Protein 5L3N (pdb70)

Nearest PDB structures (foldseek):
  5l3n-assembly1_A  TM=8.921E-01  e=1.348E-11  Homo sapiens
  5l3m-assembly1_A  TM=7.817E-01  e=1.840E-09  Homo sapiens
  1wqj-assembly1_I  TM=7.723E-01  e=3.256E-06  Homo sapiens
  1h02-assembly1_B  TM=7.317E-01  e=6.508E-06  Homo sapiens
  8eyr-assembly1_D  TM=6.473E-01  e=2.384E-04  Homo sapiens

B-factor: mean 29.5, std 9.97, range [25.0, 75.0]

InterPro domains:
  IPR013576 Insulin-like growth factor II E-peptide, C-terminal [PF08365] (112-166)
  IPR016179 Insulin-like [PF00049] (57-84)
  IPR016179 Insulin-like [SM00078] (30-84)
  IPR022334 Insulin-like growth factor II [PR02006] (52-62)
  IPR022334 Insulin-like growth factor II [PR02006] (77-95)
  IPR022334 Insulin-like growth factor II [PR02006] (120-128)
  IPR022350 Insulin-like growth factor IGF-1/2 [PR02002] (34-44)
  IPR022350 Insulin-like growth factor IGF-1/2 [PR02002] (72-81)
  IPR022350 Insulin-like growth factor IGF-1/2 [PR02002] (85-95)
  IPR022352 Insulin/IGF/relaxin [PR00276] (31-47)
  IPR022352 Insulin/IGF/relaxin [PR00276] (65-84)
  IPR022353 Insulin, conserved site [PS00262] (70-84)
  IPR036438 Insulin-like superfamily [SSF56994] (16-91)

Structure (mmCIF, N/CA/C/O backbone):
data_5L3N
#
_entry.id   5L3N
#
loop_
_atom_site.group_PDB
_atom_site.id
_atom_site.type_symbol
_atom_site.label_atom_id
_atom_site.label_alt_id
_atom_site.label_comp_id
_atom_site.label_asym_id
_atom_site.label_entity_id
_atom_site.label_seq_id
_atom_site.pdbx_PDB_ins_code
_atom_site.Cartn_x
_atom_site.Cartn_y
_atom_site.Cartn_z
_atom_site.occupancy
_atom_site.B_iso_or_equiv
_atom_site.auth_seq_id
_atom_site.auth_comp_id
_atom_site.auth_asym_id
_atom_site.auth_atom_id
_atom_site.pdbx_PDB_model_num
ATOM 1 N N . ALA A 1 1 ? 1.991 -1.249 0.012 1.00 25.00 1 ALA A N 1
ATOM 2 C CA . ALA A 1 1 ? 2.532 -0.720 -1.277 1.00 25.00 1 ALA A CA 1
ATOM 3 C C . ALA A 1 1 ? 3.699 0.210 -1.001 1.00 25.00 1 ALA A C 1
ATOM 4 O O . ALA A 1 1 ? 3.807 0.723 0.101 1.00 25.00 1 ALA A O 1
ATOM 13 N N . TYR A 1 2 ? 4.569 0.415 -1.982 1.00 25.00 2 TYR A N 1
ATOM 14 C CA . TYR A 1 2 ? 5.726 1.295 -1.806 1.00 25.00 2 TYR A CA 1
ATOM 15 C C . TYR A 1 2 ? 5.275 2.721 -1.505 1.00 25.00 2 TYR A C 1
ATOM 16 O O . TYR A 1 2 ? 4.305 3.208 -2.087 1.00 25.00 2 TYR A O 1
ATOM 34 N N . ARG A 1 3 ? 6.006 3.398 -0.629 1.00 25.00 3 ARG A N 1
ATOM 35 C CA . ARG A 1 3 ? 5.762 4.802 -0.327 1.00 25.00 3 ARG A CA 1
ATOM 36 C C . ARG A 1 3 ? 7.066 5.530 -0.603 1.00 25.00 3 ARG A C 1
ATOM 37 O O . ARG A 1 3 ? 8.131 5.014 -0.280 1.00 25.00 3 ARG A O 1
ATOM 58 N N . PRO A 1 4 ? 7.004 6.753 -1.157 1.00 25.00 4 PRO A N 1
ATOM 59 C CA . PRO A 1 4 ? 8.256 7.484 -1.400 1.00 25.00 4 PRO A CA 1
ATOM 60 C C . PRO A 1 4 ? 8.942 7.884 -0.096 1.00 25.00 4 PRO A C 1
ATOM 61 O O . PRO A 1 4 ? 10.150 8.060 -0.048 1.00 25.00 4 PRO A O 1
ATOM 72 N N . SER A 1 5 ? 8.158 7.970 0.969 1.00 25.00 5 SER A N 1
ATOM 73 C CA . SER A 1 5 ? 8.665 8.267 2.301 1.00 25.00 5 SER A CA 1
ATOM 74 C C . SER A 1 5 ? 8.365 7.077 3.203 1.00 25.00 5 SER A C 1
ATOM 75 O O . SER A 1 5 ? 7.520 7.147 4.090 1.00 25.00 5 SER A O 1
ATOM 83 N N . GLU A 1 6 ? 9.020 5.961 2.915 1.00 25.00 6 GLU A N 1
ATOM 84 C CA . GLU A 1 6 ? 8.850 4.730 3.699 1.00 25.00 6 GLU A CA 1
ATOM 85 C C . GLU A 1 6 ? 9.909 4.664 4.805 1.00 25.00 6 GLU A C 1
ATOM 86 O O . GLU A 1 6 ? 10.018 3.673 5.525 1.00 25.00 6 GLU A O 1
ATOM 98 N N . THR A 1 7 ? 10.691 5.727 4.915 1.00 25.00 7 THR A N 1
ATOM 99 C CA . THR A 1 7 ? 11.721 5.854 5.938 1.00 25.00 7 THR A CA 1
ATOM 100 C C . THR A 1 7 ? 11.580 7.227 6.579 1.00 25.00 7 THR A C 1
ATOM 101 O O . THR A 1 7 ? 11.116 8.172 5.937 1.00 25.00 7 THR A O 1
ATOM 112 N N . LEU A 1 8 ? 11.969 7.326 7.843 1.00 25.00 8 LEU A N 1
ATOM 113 C CA . LEU A 1 8 ? 11.931 8.578 8.597 1.00 25.00 8 LEU A CA 1
ATOM 114 C C . LEU A 1 8 ? 13.156 8.669 9.440 1.00 25.00 8 LEU A C 1
ATOM 115 O O . LEU A 1 8 ? 13.650 7.665 9.928 1.00 25.00 8 LEU A O 1
ATOM 131 N N . CYS A 1 9 ? 13.571 9.882 9.722 1.00 25.00 9 CYS A N 1
ATOM 132 C CA . CYS A 1 9 ? 14.686 10.090 10.635 1.00 25.00 9 CYS A CA 1
ATOM 133 C C . CYS A 1 9 ? 14.600 11.446 11.318 1.00 25.00 9 CYS A C 1
ATOM 134 O O . CYS A 1 9 ? 13.924 12.356 10.835 1.00 25.00 9 CYS A O 1
ATOM 141 N N . GLY A 1 10 ? 15.275 11.581 12.450 1.00 25.00 10 GLY A N 1
ATOM 142 C CA . GLY A 1 10 ? 15.267 12.840 13.176 1.00 25.00 10 GLY A CA 1
ATOM 143 C C . GLY A 1 10 ? 13.864 13.274 13.559 1.00 25.00 10 GLY A C 1
ATOM 144 O O . GLY A 1 10 ? 13.044 12.470 14.009 1.00 25.00 10 GLY A O 1
ATOM 148 N N . GLY A 1 11 ? 13.575 14.550 13.338 1.00 25.00 11 GLY A N 1
ATOM 149 C CA . GLY A 1 11 ? 12.266 15.097 13.659 1.00 25.00 11 GLY A CA 1
ATOM 150 C C . GLY A 1 11 ? 11.127 14.522 12.837 1.00 25.00 11 GLY A C 1
ATOM 151 O O . GLY A 1 11 ? 9.989 14.562 13.274 1.00 25.00 11 GLY A O 1
ATOM 155 N N . GLU A 1 12 ? 11.415 13.951 11.674 1.00 25.00 12 GLU A N 1
ATOM 156 C CA . GLU A 1 12 ? 10.363 13.351 10.846 1.00 25.00 12 GLU A CA 1
ATOM 157 C C . GLU A 1 12 ? 9.778 12.154 11.580 1.00 25.00 12 GLU A C 1
ATOM 158 O O . GLU A 1 12 ? 8.572 11.904 11.557 1.00 25.00 12 GLU A O 1
ATOM 170 N N . LEU A 1 13 ? 10.661 11.399 12.218 1.00 25.00 13 LEU A N 1
ATOM 171 C CA . LEU A 1 13 ? 10.259 10.186 12.910 1.00 25.00 13 LEU A CA 1
ATOM 172 C C . LEU A 1 13 ? 9.455 10.568 14.143 1.00 25.00 13 LEU A C 1
ATOM 173 O O . LEU A 1 13 ? 8.407 9.993 14.408 1.00 25.00 13 LEU A O 1
ATOM 189 N N . VAL A 1 14 ? 9.918 11.591 14.849 1.00 25.00 14 VAL A N 1
ATOM 190 C CA . VAL A 1 14 ? 9.207 12.105 16.023 1.00 25.00 14 VAL A CA 1
ATOM 191 C C . VAL A 1 14 ? 7.824 12.601 15.624 1.00 25.00 14 VAL A C 1
ATOM 192 O O . VAL A 1 14 ? 6.848 12.267 16.271 1.00 25.00 14 VAL A O 1
ATOM 205 N N . ASP A 1 15 ? 7.728 13.360 14.543 1.00 25.00 15 ASP A N 1
ATOM 206 C CA . ASP A 1 15 ? 6.440 13.904 14.121 1.00 25.00 15 ASP A CA 1
ATOM 207 C C . ASP A 1 15 ? 5.450 12.814 13.752 1.00 25.00 15 ASP A C 1
ATOM 208 O O . ASP A 1 15 ? 4.274 12.915 14.056 1.00 25.00 15 ASP A O 1
ATOM 217 N N . THR A 1 16 ? 5.925 11.742 13.143 1.00 25.00 16 THR A N 1
ATOM 218 C CA . THR A 1 16 ? 5.039 10.632 12.818 1.00 25.00 16 THR A CA 1
ATOM 219 C C . THR A 1 16 ? 4.606 9.891 14.088 1.00 25.00 16 THR A C 1
ATOM 220 O O . THR A 1 16 ? 3.455 9.492 14.214 1.00 25.00 16 THR A O 1
ATOM 231 N N . LEU A 1 17 ? 5.502 9.753 15.053 1.00 25.00 17 LEU A N 1
ATOM 232 C CA . LEU A 1 17 ? 5.147 9.129 16.333 1.00 25.00 17 LEU A CA 1
ATOM 233 C C . LEU A 1 17 ? 4.121 9.989 17.073 1.00 25.00 17 LEU A C 1
ATOM 234 O O . LEU A 1 17 ? 3.170 9.469 17.647 1.00 25.00 17 LEU A O 1
ATOM 250 N N . GLN A 1 18 ? 4.266 11.303 16.981 1.00 25.00 18 GLN A N 1
ATOM 251 C CA . GLN A 1 18 ? 3.294 12.235 17.559 1.00 25.00 18 GLN A CA 1
ATOM 252 C C . GLN A 1 18 ? 1.957 12.126 16.834 1.00 25.00 18 GLN A C 1
ATOM 253 O O . GLN A 1 18 ? 0.919 12.370 17.416 1.00 25.00 18 GLN A O 1
ATOM 267 N N . PHE A 1 19 ? 1.971 11.733 15.571 1.00 25.00 19 PHE A N 1
ATOM 268 C CA . PHE A 1 19 ? 0.729 11.585 14.822 1.00 25.00 19 PHE A CA 1
ATOM 269 C C . PHE A 1 19 ? -0.004 10.282 15.168 1.00 25.00 19 PHE A C 1
ATOM 270 O O . PHE A 1 19 ? -1.206 10.295 15.404 1.00 25.00 19 PHE A O 1
ATOM 287 N N . VAL A 1 20 ? 0.702 9.154 15.191 1.00 25.00 20 VAL A N 1
ATOM 288 C CA . VAL A 1 20 ? 0.039 7.864 15.448 1.00 25.00 20 VAL A CA 1
ATOM 289 C C . VAL A 1 20 ? -0.337 7.695 16.935 1.00 25.00 20 VAL A C 1
ATOM 290 O O . VAL A 1 20 ? -1.327 7.041 17.258 1.00 25.00 20 VAL A O 1
ATOM 303 N N . CYS A 1 21 ? 0.460 8.265 17.836 1.00 25.00 21 CYS A N 1
ATOM 304 C CA . CYS A 1 21 ? 0.241 8.099 19.282 1.00 25.00 21 CYS A CA 1
ATOM 305 C C . CYS A 1 21 ? -0.397 9.315 19.939 1.00 25.00 21 CYS A C 1
ATOM 306 O O . CYS A 1 21 ? -0.878 9.242 21.079 1.00 25.00 21 CYS A O 1
ATOM 313 N N . GLY A 1 22 ? -0.324 10.450 19.268 1.00 25.00 22 GLY A N 1
ATOM 314 C CA . GLY A 1 22 ? -0.672 11.712 19.892 1.00 25.00 22 GLY A CA 1
ATOM 315 C C . GLY A 1 22 ? 0.519 12.161 20.725 1.00 25.00 22 GLY A C 1
ATOM 316 O O . GLY A 1 22 ? 1.437 11.381 20.988 1.00 25.00 22 GLY A O 1
ATOM 320 N N . ASP A 1 23 ? 0.486 13.393 21.208 1.00 25.00 23 ASP A N 1
ATOM 321 C CA . ASP A 1 23 ? 1.548 13.919 22.081 1.00 25.00 23 ASP A CA 1
ATOM 322 C C . ASP A 1 23 ? 1.466 13.294 23.477 1.00 25.00 23 ASP A C 1
ATOM 323 O O . ASP A 1 23 ? 2.259 13.595 24.362 1.00 25.00 23 ASP A O 1
ATOM 332 N N . ARG A 1 24 ? 0.493 12.406 23.650 1.00 25.00 24 ARG A N 1
ATOM 333 C CA . ARG A 1 24 ? 0.275 11.678 24.904 1.00 25.00 24 ARG A CA 1
ATOM 334 C C . ARG A 1 24 ? 1.508 10.879 25.319 1.00 25.00 24 ARG A C 1
ATOM 335 O O . ARG A 1 24 ? 1.727 10.651 26.503 1.00 25.00 24 ARG A O 1
ATOM 356 N N . GLY A 1 25 ? 2.319 10.485 24.346 1.00 25.00 25 GLY A N 1
ATOM 357 C CA . GLY A 1 25 ? 3.583 9.831 24.640 1.00 25.00 25 GLY A CA 1
ATOM 358 C C . GLY A 1 25 ? 3.883 8.606 23.805 1.00 25.00 25 GLY A C 1
ATOM 359 O O . GLY A 1 25 ? 2.988 7.876 23.366 1.00 25.00 25 GLY A O 1
ATOM 363 N N . PHE A 1 26 ? 5.170 8.367 23.607 1.00 25.00 26 PHE A N 1
ATOM 364 C CA . PHE A 1 26 ? 5.651 7.220 22.854 1.00 25.00 26 PHE A CA 1
ATOM 365 C C . PHE A 1 26 ? 7.070 6.918 23.309 1.00 25.00 26 PHE A C 1
ATOM 366 O O . PHE A 1 26 ? 7.729 7.754 23.928 1.00 25.00 26 PHE A O 1
ATOM 383 N N . TYR A 1 27 ? 7.536 5.727 22.989 1.00 25.00 27 TYR A N 1
ATOM 384 C CA . TYR A 1 27 ? 8.896 5.313 23.272 1.00 25.00 27 TYR A CA 1
ATOM 385 C C . TYR A 1 27 ? 9.696 5.519 22.000 1.00 25.00 27 TYR A C 1
ATOM 386 O O . TYR A 1 27 ? 9.129 5.599 20.923 1.00 25.00 27 TYR A O 1
ATOM 404 N N . PHE A 1 28 ? 11.015 5.545 22.107 1.00 25.00 28 PHE A N 1
ATOM 405 C CA . PHE A 1 28 ? 11.853 5.682 20.926 1.00 25.00 28 PHE A CA 1
ATOM 406 C C . PHE A 1 28 ? 12.711 4.443 20.915 1.00 25.00 28 PHE A C 1
ATOM 407 O O . PHE A 1 28 ? 12.764 3.716 19.943 1.00 25.00 28 PHE A O 1
ATOM 424 N N . ASN A 1 29 ? 13.303 4.158 22.065 1.00 25.00 29 ASN A N 1
ATOM 425 C CA . ASN A 1 29 ? 14.142 2.978 22.222 1.00 25.00 29 ASN A CA 1
ATOM 426 C C . ASN A 1 29 ? 13.724 2.147 23.399 1.00 25.00 29 ASN A C 1
ATOM 427 O O . ASN A 1 29 ? 14.489 1.345 23.910 1.00 25.00 29 ASN A O 1
ATOM 438 N N . ARG A 1 30 ? 12.486 2.366 23.817 1.00 25.00 30 ARG A N 1
ATOM 439 C CA . ARG A 1 30 ? 11.876 1.634 24.932 1.00 25.00 30 ARG A CA 1
ATOM 440 C C . ARG A 1 30 ? 12.827 1.406 26.122 1.00 25.00 30 ARG A C 1
ATOM 441 O O . ARG A 1 30 ? 13.023 0.275 26.553 1.00 25.00 30 ARG A O 1
ATOM 462 N N . PRO A 1 31 ? 13.481 2.477 26.609 1.00 25.00 31 PRO A N 1
ATOM 463 C CA . PRO A 1 31 ? 14.599 2.188 27.514 1.00 25.00 31 PRO A CA 1
ATOM 464 C C . PRO A 1 31 ? 14.215 1.770 28.919 1.00 25.00 31 PRO A C 1
ATOM 465 O O . PRO A 1 31 ? 14.926 1.027 29.586 1.00 25.00 31 PRO A O 1
ATOM 476 N N . ALA A 1 32 ? 13.103 2.337 29.361 1.00 25.00 32 ALA A N 1
ATOM 477 C CA . ALA A 1 32 ? 12.529 2.114 30.697 1.00 25.00 32 ALA A CA 1
ATOM 478 C C . ALA A 1 32 ? 13.547 2.351 31.828 1.00 25.00 32 ALA A C 1
ATOM 479 O O . ALA A 1 32 ? 13.481 1.737 32.887 1.00 25.00 32 ALA A O 1
ATOM 486 N N . SER A 1 33 ? 14.485 3.251 31.583 1.00 25.00 33 SER A N 1
ATOM 487 C CA . SER A 1 33 ? 15.544 3.552 32.533 1.00 25.00 33 SER A CA 1
ATOM 488 C C . SER A 1 33 ? 15.969 4.993 32.312 1.00 25.00 33 SER A C 1
ATOM 489 O O . SER A 1 33 ? 15.690 5.572 31.262 1.00 25.00 33 SER A O 1
ATOM 497 N N . ARG A 1 34 ? 16.605 5.581 33.318 1.00 25.00 34 ARG A N 1
ATOM 498 C CA . ARG A 1 34 ? 17.003 6.993 33.277 1.00 25.00 34 ARG A CA 1
ATOM 499 C C . ARG A 1 34 ? 18.380 7.208 33.896 1.00 25.00 34 ARG A C 1
ATOM 500 O O . ARG A 1 34 ? 18.701 8.291 34.358 1.00 25.00 34 ARG A O 1
ATOM 521 N N . VAL A 1 35 ? 19.168 6.145 33.949 1.00 25.00 35 VAL A N 1
ATOM 522 C CA . VAL A 1 35 ? 20.468 6.190 34.630 1.00 25.00 35 VAL A CA 1
ATOM 523 C C . VAL A 1 35 ? 21.501 7.067 33.918 1.00 25.00 35 VAL A C 1
ATOM 524 O O . VAL A 1 35 ? 22.303 7.727 34.565 1.00 25.00 35 VAL A O 1
ATOM 537 N N . SER A 1 36 ? 21.476 7.085 32.592 1.00 25.00 36 SER A N 1
ATOM 538 C CA . SER A 1 36 ? 22.405 7.894 31.814 1.00 25.00 36 SER A CA 1
ATOM 539 C C . SER A 1 36 ? 21.919 7.913 30.379 1.00 25.00 36 SER A C 1
ATOM 540 O O . SER A 1 36 ? 20.925 7.273 30.053 1.00 25.00 36 SER A O 1
ATOM 548 N N . ARG A 1 37 ? 22.666 8.585 29.511 1.00 25.00 37 ARG A N 1
ATOM 549 C CA . ARG A 1 37 ? 22.409 8.556 28.068 1.00 25.00 37 ARG A CA 1
ATOM 550 C C . ARG A 1 37 ? 23.666 8.051 27.367 1.00 25.00 37 ARG A C 1
ATOM 551 O O . ARG A 1 37 ? 23.946 8.399 26.234 1.00 25.00 37 ARG A O 1
ATOM 572 N N . ARG A 1 38 ? 24.427 7.224 28.076 1.00 25.00 38 ARG A N 1
ATOM 573 C CA . ARG A 1 38 ? 25.652 6.619 27.530 1.00 25.00 38 ARG A CA 1
ATOM 574 C C . ARG A 1 38 ? 25.335 5.258 26.928 1.00 25.00 38 ARG A C 1
ATOM 575 O O . ARG A 1 38 ? 26.216 4.564 26.450 1.00 25.00 38 ARG A O 1
ATOM 596 N N . SER A 1 39 ? 24.067 4.887 26.977 1.00 25.00 39 SER A N 1
ATOM 597 C CA . SER A 1 39 ? 23.609 3.586 26.489 1.00 25.00 39 SER A CA 1
ATOM 598 C C . SER A 1 39 ? 22.625 3.742 25.323 1.00 25.00 39 SER A C 1
ATOM 599 O O . SER A 1 39 ? 21.413 3.824 25.539 1.00 25.00 39 SER A O 1
ATOM 607 N N . PRO A 1 40 ? 23.129 3.817 24.073 1.00 25.00 40 PRO A N 1
ATOM 608 C CA . PRO A 1 40 ? 22.233 3.963 22.916 1.00 25.00 40 PRO A CA 1
ATOM 609 C C . PRO A 1 40 ? 21.530 2.649 22.523 1.00 25.00 40 PRO A C 1
ATOM 610 O O . PRO A 1 40 ? 21.866 2.004 21.532 1.00 25.00 40 PRO A O 1
ATOM 621 N N . GLN A 1 41 ? 20.558 2.252 23.329 1.00 25.00 41 GLN A N 1
ATOM 622 C CA . GLN A 1 41 ? 19.790 1.036 23.085 1.00 25.00 41 GLN A CA 1
ATOM 623 C C . GLN A 1 41 ? 19.023 1.166 21.766 1.00 25.00 41 GLN A C 1
ATOM 624 O O . GLN A 1 41 ? 18.538 2.242 21.426 1.00 25.00 41 GLN A O 1
ATOM 638 N N . ARG A 1 42 ? 18.939 0.073 21.015 1.00 25.00 42 ARG A N 1
ATOM 639 C CA . ARG A 1 42 ? 18.246 0.075 19.722 1.00 25.00 42 ARG A CA 1
ATOM 640 C C . ARG A 1 42 ? 16.754 0.360 19.886 1.00 25.00 42 ARG A C 1
ATOM 641 O O . ARG A 1 42 ? 16.177 0.120 20.944 1.00 25.00 42 ARG A O 1
ATOM 662 N N . GLY A 1 43 ? 16.132 0.830 18.817 1.00 25.00 43 GLY A N 1
ATOM 663 C CA . GLY A 1 43 ? 14.714 1.135 18.851 1.00 25.00 43 GLY A CA 1
ATOM 664 C C . GLY A 1 43 ? 14.140 1.460 17.491 1.00 25.00 43 GLY A C 1
ATOM 665 O O . GLY A 1 43 ? 14.611 0.953 16.471 1.00 25.00 43 GLY A O 1
ATOM 669 N N . ILE A 1 44 ? 13.141 2.332 17.482 1.00 25.00 44 ILE A N 1
ATOM 670 C CA . ILE A 1 44 ? 12.403 2.717 16.277 1.00 25.00 44 ILE A CA 1
ATOM 671 C C . ILE A 1 44 ? 13.306 3.214 15.149 1.00 25.00 44 ILE A C 1
ATOM 672 O O . ILE A 1 44 ? 13.032 2.970 13.986 1.00 25.00 44 ILE A O 1
ATOM 688 N N . VAL A 1 45 ? 14.408 3.867 15.478 1.00 25.00 45 VAL A N 1
ATOM 689 C CA . VAL A 1 45 ? 15.308 4.396 14.455 1.00 25.00 45 VAL A CA 1
ATOM 690 C C . VAL A 1 45 ? 15.842 3.257 13.592 1.00 25.00 45 VAL A C 1
ATOM 691 O O . VAL A 1 45 ? 15.971 3.380 12.383 1.00 25.00 45 VAL A O 1
ATOM 704 N N . GLU A 1 46 ? 16.120 2.124 14.212 1.00 25.00 46 GLU A N 1
ATOM 705 C CA . GLU A 1 46 ? 16.665 0.977 13.492 1.00 25.00 46 GLU A CA 1
ATOM 706 C C . GLU A 1 46 ? 15.629 0.327 12.598 1.00 25.00 46 GLU A C 1
ATOM 707 O O . GLU A 1 46 ? 15.970 -0.392 11.670 1.00 25.00 46 GLU A O 1
ATOM 719 N N . GLU A 1 47 ? 14.365 0.599 12.873 1.00 25.00 47 GLU A N 1
ATOM 720 C CA . GLU A 1 47 ? 13.280 0.031 12.092 1.00 25.00 47 GLU A CA 1
ATOM 721 C C . GLU A 1 47 ? 12.776 1.006 11.027 1.00 25.00 47 GLU A C 1
ATOM 722 O O . GLU A 1 47 ? 12.270 0.580 10.010 1.00 25.00 47 GLU A O 1
ATOM 734 N N . CYS A 1 48 ? 12.919 2.304 11.274 1.00 25.00 48 CYS A N 1
ATOM 735 C CA . CYS A 1 48 ? 12.381 3.335 10.370 1.00 25.00 48 CYS A CA 1
ATOM 736 C C . CYS A 1 48 ? 13.397 4.232 9.654 1.00 25.00 48 CYS A C 1
ATOM 737 O O . CYS A 1 48 ? 13.037 4.891 8.696 1.00 25.00 48 CYS A O 1
ATOM 744 N N . CYS A 1 49 ? 14.641 4.277 10.110 1.00 25.00 49 CYS A N 1
ATOM 745 C CA . CYS A 1 49 ? 15.672 5.097 9.451 1.00 25.00 49 CYS A CA 1
ATOM 746 C C . CYS A 1 49 ? 16.732 4.192 8.839 1.00 25.00 49 CYS A C 1
ATOM 747 O O . CYS A 1 49 ? 17.091 4.333 7.679 1.00 25.00 49 CYS A O 1
ATOM 754 N N . PHE A 1 50 ? 17.199 3.224 9.618 1.00 25.00 50 PHE A N 1
ATOM 755 C CA . PHE A 1 50 ? 18.176 2.253 9.121 1.00 25.00 50 PHE A CA 1
ATOM 756 C C . PHE A 1 50 ? 17.469 1.175 8.280 1.00 25.00 50 PHE A C 1
ATOM 757 O O . PHE A 1 50 ? 18.115 0.401 7.575 1.00 25.00 50 PHE A O 1
ATOM 774 N N . ARG A 1 51 ? 16.140 1.146 8.354 1.00 25.00 51 ARG A N 1
ATOM 775 C CA . ARG A 1 51 ? 15.296 0.246 7.553 1.00 25.00 51 ARG A CA 1
ATOM 776 C C . ARG A 1 51 ? 14.014 0.999 7.275 1.00 25.00 51 ARG A C 1
ATOM 777 O O . ARG A 1 51 ? 13.836 2.092 7.775 1.00 25.00 51 ARG A O 1
ATOM 798 N N . SER A 1 52 ? 13.133 0.398 6.496 1.00 25.00 52 SER A N 1
ATOM 799 C CA . SER A 1 52 ? 11.841 0.974 6.167 1.00 25.00 52 SER A CA 1
ATOM 800 C C . SER A 1 52 ? 10.766 0.483 7.132 1.00 25.00 52 SER A C 1
ATOM 801 O O . SER A 1 52 ? 10.837 -0.652 7.608 1.00 25.00 52 SER A O 1
ATOM 809 N N . CYS A 1 53 ? 9.752 1.303 7.375 1.00 25.00 53 CYS A N 1
ATOM 810 C CA . CYS A 1 53 ? 8.647 0.924 8.257 1.00 25.00 53 CYS A CA 1
ATOM 811 C C . CYS A 1 53 ? 7.323 1.547 7.817 1.00 25.00 53 CYS A C 1
ATOM 812 O O . CYS A 1 53 ? 7.294 2.502 7.043 1.00 25.00 53 CYS A O 1
ATOM 819 N N . ASP A 1 54 ? 6.237 1.009 8.350 1.00 25.00 54 ASP A N 1
ATOM 820 C CA . ASP A 1 54 ? 4.890 1.526 8.106 1.00 25.00 54 ASP A CA 1
ATOM 821 C C . ASP A 1 54 ? 4.407 2.214 9.373 1.00 25.00 54 ASP A C 1
ATOM 822 O O . ASP A 1 54 ? 4.952 1.978 10.453 1.00 25.00 54 ASP A O 1
ATOM 831 N N . LEU A 1 55 ? 3.342 3.003 9.261 1.00 25.00 55 LEU A N 1
ATOM 832 C CA . LEU A 1 55 ? 2.746 3.683 10.422 1.00 25.00 55 LEU A CA 1
ATOM 833 C C . LEU A 1 55 ? 2.319 2.680 11.475 1.00 25.00 55 LEU A C 1
ATOM 834 O O . LEU A 1 55 ? 2.301 2.966 12.656 1.00 25.00 55 LEU A O 1
ATOM 850 N N . ALA A 1 56 ? 1.962 1.499 11.010 1.00 25.00 56 ALA A N 1
ATOM 851 C CA . ALA A 1 56 ? 1.448 0.452 11.858 1.00 25.00 56 ALA A CA 1
ATOM 852 C C . ALA A 1 56 ? 2.567 -0.160 12.713 1.00 25.00 56 ALA A C 1
ATOM 853 O O . ALA A 1 56 ? 2.390 -0.407 13.899 1.00 25.00 56 ALA A O 1
ATOM 860 N N . LEU A 1 57 ? 3.740 -0.335 12.116 1.00 25.00 57 LEU A N 1
ATOM 861 C CA . LEU A 1 57 ? 4.917 -0.811 12.846 1.00 25.00 57 LEU A CA 1
ATOM 862 C C . LEU A 1 57 ? 5.295 0.260 13.857 1.00 25.00 57 LEU A C 1
ATOM 863 O O . LEU A 1 57 ? 5.585 -0.013 15.014 1.00 25.00 57 LEU A O 1
ATOM 879 N N . LEU A 1 58 ? 5.283 1.494 13.394 1.00 25.00 58 LEU A N 1
ATOM 880 C CA . LEU A 1 58 ? 5.654 2.638 14.185 1.00 25.00 58 LEU A CA 1
ATOM 881 C C . LEU A 1 58 ? 4.741 2.850 15.398 1.00 25.00 58 LEU A C 1
ATOM 882 O O . LEU A 1 58 ? 5.199 3.210 16.479 1.00 25.00 58 LEU A O 1
ATOM 898 N N . GLU A 1 59 ? 3.463 2.557 15.227 1.00 25.00 59 GLU A N 1
ATOM 899 C CA . GLU A 1 59 ? 2.466 2.683 16.290 1.00 25.00 59 GLU A CA 1
ATOM 900 C C . GLU A 1 59 ? 2.706 1.743 17.479 1.00 25.00 59 GLU A C 1
ATOM 901 O O . GLU A 1 59 ? 2.255 2.005 18.589 1.00 25.00 59 GLU A O 1
ATOM 914 N N . THR A 1 60 ? 3.462 0.676 17.278 1.00 25.00 60 THR A N 1
ATOM 915 C CA . THR A 1 60 ? 3.751 -0.262 18.370 1.00 25.00 60 THR A CA 1
ATOM 916 C C . THR A 1 60 ? 4.593 0.381 19.475 1.00 25.00 60 THR A C 1
ATOM 917 O O . THR A 1 60 ? 4.682 -0.137 20.587 1.00 25.00 60 THR A O 1
ATOM 928 N N . TYR A 1 61 ? 5.225 1.505 19.160 1.00 25.00 61 TYR A N 1
ATOM 929 C CA . TYR A 1 61 ? 6.042 2.230 20.127 1.00 25.00 61 TYR A CA 1
ATOM 930 C C . TYR A 1 61 ? 5.243 3.217 20.987 1.00 25.00 61 TYR A C 1
ATOM 931 O O . TYR A 1 61 ? 5.827 3.898 21.822 1.00 25.00 61 TYR A O 1
ATOM 949 N N . CYS A 1 62 ? 3.931 3.312 20.809 1.00 25.00 62 CYS A N 1
ATOM 950 C CA . CYS A 1 62 ? 3.137 4.238 21.627 1.00 25.00 62 CYS A CA 1
ATOM 951 C C . CYS A 1 62 ? 3.201 3.874 23.111 1.00 25.00 62 CYS A C 1
ATOM 952 O O . CYS A 1 62 ? 3.319 2.709 23.475 1.00 25.00 62 CYS A O 1
ATOM 959 N N . ALA A 1 63 ? 3.104 4.885 23.965 1.00 25.00 63 ALA A N 1
ATOM 960 C CA . ALA A 1 63 ? 3.161 4.688 25.413 1.00 25.00 63 ALA A CA 1
ATOM 961 C C . ALA A 1 63 ? 1.742 4.611 25.992 1.00 25.00 63 ALA A C 1
ATOM 962 O O . ALA A 1 63 ? 1.499 4.994 27.132 1.00 25.00 63 ALA A O 1
ATOM 969 N N . THR A 1 64 ? 0.809 4.134 25.184 1.00 25.00 64 THR A N 1
ATOM 970 C CA . THR A 1 64 ? -0.584 4.008 25.580 1.00 25.00 64 THR A CA 1
ATOM 971 C C . THR A 1 64 ? -1.083 2.778 24.812 1.00 25.00 64 THR A C 1
ATOM 972 O O . THR A 1 64 ? -0.550 2.464 23.741 1.00 25.00 64 THR A O 1
ATOM 983 N N . PRO A 1 65 ? -2.068 2.046 25.354 1.00 25.00 65 PRO A N 1
ATOM 984 C CA . PRO A 1 65 ? -2.580 0.872 24.642 1.00 25.00 65 PRO A CA 1
ATOM 985 C C . PRO A 1 65 ? -3.485 1.255 23.480 1.00 25.00 65 PRO A C 1
ATOM 986 O O . PRO A 1 65 ? -3.991 2.382 23.407 1.00 25.00 65 PRO A O 1
ATOM 997 N N . ALA A 1 66 ? -3.719 0.300 22.594 1.00 25.00 66 ALA A N 1
ATOM 998 C CA . ALA A 1 66 ? -4.656 0.492 21.500 1.00 25.00 66 ALA A CA 1
ATOM 999 C C . ALA A 1 66 ? -6.052 0.631 22.115 1.00 25.00 66 ALA A C 1
ATOM 1000 O O . ALA A 1 66 ? -6.356 -0.010 23.119 1.00 25.00 66 ALA A O 1
ATOM 1007 N N . LYS A 1 67 ? -6.885 1.476 21.523 1.00 25.00 67 LYS A N 1
ATOM 1008 C CA . LYS A 1 67 ? -8.233 1.720 22.049 1.00 25.00 67 LYS A CA 1
ATOM 1009 C C . LYS A 1 67 ? -9.258 1.741 20.921 1.00 25.00 67 LYS A C 1
ATOM 1010 O O . LYS A 1 67 ? -10.249 2.455 20.970 1.00 25.00 67 LYS A O 1
ATOM 1029 N N . SER A 1 68 ? -8.983 0.958 19.892 1.00 25.00 68 SER A N 1
ATOM 1030 C CA . SER A 1 68 ? -9.882 0.821 18.754 1.00 25.00 68 SER A CA 1
ATOM 1031 C C . SER A 1 68 ? -10.911 -0.248 19.106 1.00 25.00 68 SER A C 1
ATOM 1032 O O . SER A 1 68 ? -10.671 -1.438 18.905 1.00 25.00 68 SER A O 1
ATOM 1040 N N . GLU A 1 69 ? -12.012 0.183 19.701 1.00 25.00 69 GLU A N 1
ATOM 1041 C CA . GLU A 1 69 ? -13.073 -0.703 20.169 1.00 25.00 69 GLU A CA 1
ATOM 1042 C C . GLU A 1 69 ? -14.339 0.138 20.211 1.00 25.00 69 GLU A C 1
ATOM 1043 O O . GLU A 1 69 ? -14.176 1.380 20.170 1.00 25.00 69 GLU A O 1
ATOM 1056 N N . ALA A 1 1 ? 8.139 18.728 -2.727 1.00 25.00 1 ALA A N 2
ATOM 1057 C CA . ALA A 1 1 ? 7.136 17.776 -3.288 1.00 25.00 1 ALA A CA 2
ATOM 1058 C C . ALA A 1 1 ? 6.732 16.769 -2.228 1.00 25.00 1 ALA A C 2
ATOM 1059 O O . ALA A 1 1 ? 7.456 16.590 -1.260 1.00 25.00 1 ALA A O 2
ATOM 1068 N N . TYR A 1 2 ? 5.585 16.128 -2.405 1.00 25.00 2 TYR A N 2
ATOM 1069 C CA . TYR A 1 2 ? 5.109 15.121 -1.459 1.00 25.00 2 TYR A CA 2
ATOM 1070 C C . TYR A 1 2 ? 6.042 13.905 -1.456 1.00 25.00 2 TYR A C 2
ATOM 1071 O O . TYR A 1 2 ? 6.571 13.525 -2.501 1.00 25.00 2 TYR A O 2
ATOM 1089 N N . ARG A 1 3 ? 6.202 13.284 -0.293 1.00 25.00 3 ARG A N 2
ATOM 1090 C CA . ARG A 1 3 ? 6.945 12.034 -0.152 1.00 25.00 3 ARG A CA 2
ATOM 1091 C C . ARG A 1 3 ? 6.010 11.121 0.626 1.00 25.00 3 ARG A C 2
ATOM 1092 O O . ARG A 1 3 ? 5.333 11.601 1.531 1.00 25.00 3 ARG A O 2
ATOM 1113 N N . PRO A 1 4 ? 6.017 9.805 0.350 1.00 25.00 4 PRO A N 2
ATOM 1114 C CA . PRO A 1 4 ? 5.208 8.918 1.198 1.00 25.00 4 PRO A CA 2
ATOM 1115 C C . PRO A 1 4 ? 5.768 8.814 2.619 1.00 25.00 4 PRO A C 2
ATOM 1116 O O . PRO A 1 4 ? 5.041 8.518 3.549 1.00 25.00 4 PRO A O 2
ATOM 1127 N N . SER A 1 5 ? 7.058 9.117 2.758 1.00 25.00 5 SER A N 2
ATOM 1128 C CA . SER A 1 5 ? 7.750 9.168 4.044 1.00 25.00 5 SER A CA 2
ATOM 1129 C C . SER A 1 5 ? 7.591 7.895 4.880 1.00 25.00 5 SER A C 2
ATOM 1130 O O . SER A 1 5 ? 7.312 7.952 6.067 1.00 25.00 5 SER A O 2
ATOM 1138 N N . GLU A 1 6 ? 7.828 6.749 4.248 1.00 25.00 6 GLU A N 2
ATOM 1139 C CA . GLU A 1 6 ? 7.788 5.448 4.930 1.00 25.00 6 GLU A CA 2
ATOM 1140 C C . GLU A 1 6 ? 9.052 5.297 5.779 1.00 25.00 6 GLU A C 2
ATOM 1141 O O . GLU A 1 6 ? 9.194 4.375 6.585 1.00 25.00 6 GLU A O 2
ATOM 1153 N N . THR A 1 7 ? 9.967 6.235 5.588 1.00 25.00 7 THR A N 2
ATOM 1154 C CA . THR A 1 7 ? 11.193 6.298 6.351 1.00 25.00 7 THR A CA 2
ATOM 1155 C C . THR A 1 7 ? 11.396 7.674 6.869 1.00 25.00 7 THR A C 2
ATOM 1156 O O . THR A 1 7 ? 11.120 8.676 6.202 1.00 25.00 7 THR A O 2
ATOM 1167 N N . LEU A 1 8 ? 11.847 7.695 8.106 1.00 25.00 8 LEU A N 2
ATOM 1168 C CA . LEU A 1 8 ? 12.041 8.905 8.845 1.00 25.00 8 LEU A CA 2
ATOM 1169 C C . LEU A 1 8 ? 13.298 8.827 9.627 1.00 25.00 8 LEU A C 2
ATOM 1170 O O . LEU A 1 8 ? 13.680 7.779 10.136 1.00 25.00 8 LEU A O 2
ATOM 1186 N N . CYS A 1 9 ? 13.861 9.987 9.838 1.00 25.00 9 CYS A N 2
ATOM 1187 C CA . CYS A 1 9 ? 15.064 10.122 10.637 1.00 25.00 9 CYS A CA 2
ATOM 1188 C C . CYS A 1 9 ? 14.982 11.381 11.492 1.00 25.00 9 CYS A C 2
ATOM 1189 O O . CYS A 1 9 ? 14.318 12.349 11.135 1.00 25.00 9 CYS A O 2
ATOM 1196 N N . GLY A 1 10 ? 15.665 11.371 12.628 1.00 25.00 10 GLY A N 2
ATOM 1197 C CA . GLY A 1 10 ? 15.691 12.544 13.485 1.00 25.00 10 GLY A CA 2
ATOM 1198 C C . GLY A 1 10 ? 14.312 13.009 13.920 1.00 25.00 10 GLY A C 2
ATOM 1199 O O . GLY A 1 10 ? 13.504 12.231 14.425 1.00 25.00 10 GLY A O 2
ATOM 1203 N N . GLY A 1 11 ? 14.047 14.292 13.711 1.00 25.00 11 GLY A N 2
ATOM 1204 C CA . GLY A 1 11 ? 12.776 14.880 14.101 1.00 25.00 11 GLY A CA 2
ATOM 1205 C C . GLY A 1 11 ? 11.597 14.459 13.244 1.00 25.00 11 GLY A C 2
ATOM 1206 O O . GLY A 1 11 ? 10.467 14.553 13.687 1.00 25.00 11 GLY A O 2
ATOM 1210 N N . GLU A 1 12 ? 11.840 13.964 12.038 1.00 25.00 12 GLU A N 2
ATOM 1211 C CA . GLU A 1 12 ? 10.740 13.530 11.169 1.00 25.00 12 GLU A CA 2
ATOM 1212 C C . GLU A 1 12 ? 10.057 12.323 11.806 1.00 25.00 12 GLU A C 2
ATOM 1213 O O . GLU A 1 12 ? 8.847 12.139 11.728 1.00 25.00 12 GLU A O 2
ATOM 1225 N N . LEU A 1 13 ? 10.868 11.497 12.447 1.00 25.00 13 LEU A N 2
ATOM 1226 C CA . LEU A 1 13 ? 10.381 10.292 13.102 1.00 25.00 13 LEU A CA 2
ATOM 1227 C C . LEU A 1 13 ? 9.536 10.655 14.305 1.00 25.00 13 LEU A C 2
ATOM 1228 O O . LEU A 1 13 ? 8.508 10.044 14.556 1.00 25.00 13 LEU A O 2
ATOM 1244 N N . VAL A 1 14 ? 9.953 11.692 15.013 1.00 25.00 14 VAL A N 2
ATOM 1245 C CA . VAL A 1 14 ? 9.198 12.204 16.154 1.00 25.00 14 VAL A CA 2
ATOM 1246 C C . VAL A 1 14 ? 7.854 12.705 15.655 1.00 25.00 14 VAL A C 2
ATOM 1247 O O . VAL A 1 14 ? 6.830 12.433 16.261 1.00 25.00 14 VAL A O 2
ATOM 1260 N N . ASP A 1 15 ? 7.861 13.405 14.533 1.00 25.00 15 ASP A N 2
ATOM 1261 C CA . ASP A 1 15 ? 6.632 13.939 13.957 1.00 25.00 15 ASP A CA 2
ATOM 1262 C C . ASP A 1 15 ? 5.665 12.810 13.595 1.00 25.00 15 ASP A C 2
ATOM 1263 O O . ASP A 1 15 ? 4.498 12.848 13.965 1.00 25.00 15 ASP A O 2
ATOM 1272 N N . THR A 1 16 ? 6.165 11.761 12.956 1.00 25.00 16 THR A N 2
ATOM 1273 C CA . THR A 1 16 ? 5.315 10.630 12.588 1.00 25.00 16 THR A CA 2
ATOM 1274 C C . THR A 1 16 ? 4.794 9.899 13.825 1.00 25.00 16 THR A C 2
ATOM 1275 O O . THR A 1 16 ? 3.634 9.512 13.895 1.00 25.00 16 THR A O 2
ATOM 1286 N N . LEU A 1 17 ? 5.636 9.748 14.832 1.00 25.00 17 LEU A N 2
ATOM 1287 C CA . LEU A 1 17 ? 5.205 9.134 16.093 1.00 25.00 17 LEU A CA 2
ATOM 1288 C C . LEU A 1 17 ? 4.110 9.964 16.781 1.00 25.00 17 LEU A C 2
ATOM 1289 O O . LEU A 1 17 ? 3.151 9.407 17.322 1.00 25.00 17 LEU A O 2
ATOM 1305 N N . GLN A 1 18 ? 4.205 11.283 16.698 1.00 25.00 18 GLN A N 2
ATOM 1306 C CA . GLN A 1 18 ? 3.150 12.159 17.215 1.00 25.00 18 GLN A CA 2
ATOM 1307 C C . GLN A 1 18 ? 1.893 12.062 16.346 1.00 25.00 18 GLN A C 2
ATOM 1308 O O . GLN A 1 18 ? 0.789 12.204 16.840 1.00 25.00 18 GLN A O 2
ATOM 1322 N N . PHE A 1 19 ? 2.045 11.803 15.059 1.00 25.00 19 PHE A N 2
ATOM 1323 C CA . PHE A 1 19 ? 0.888 11.666 14.178 1.00 25.00 19 PHE A CA 2
ATOM 1324 C C . PHE A 1 19 ? 0.050 10.428 14.525 1.00 25.00 19 PHE A C 2
ATOM 1325 O O . PHE A 1 19 ? -1.176 10.491 14.528 1.00 25.00 19 PHE A O 2
ATOM 1342 N N . VAL A 1 20 ? 0.696 9.301 14.805 1.00 25.00 20 VAL A N 2
ATOM 1343 C CA . VAL A 1 20 ? -0.047 8.053 15.051 1.00 25.00 20 VAL A CA 2
ATOM 1344 C C . VAL A 1 20 ? -0.645 7.947 16.463 1.00 25.00 20 VAL A C 2
ATOM 1345 O O . VAL A 1 20 ? -1.635 7.244 16.662 1.00 25.00 20 VAL A O 2
ATOM 1358 N N . CYS A 1 21 ? -0.029 8.609 17.440 1.00 25.00 21 CYS A N 2
ATOM 1359 C CA . CYS A 1 21 ? -0.468 8.494 18.853 1.00 25.00 21 CYS A CA 2
ATOM 1360 C C . CYS A 1 21 ? -0.610 9.802 19.640 1.00 25.00 21 CYS A C 2
ATOM 1361 O O . CYS A 1 21 ? -0.902 9.778 20.839 1.00 25.00 21 CYS A O 2
ATOM 1368 N N . GLY A 1 22 ? -0.433 10.933 18.983 1.00 25.00 22 GLY A N 2
ATOM 1369 C CA . GLY A 1 22 ? -0.586 12.220 19.641 1.00 25.00 22 GLY A CA 2
ATOM 1370 C C . GLY A 1 22 ? 0.617 12.639 20.465 1.00 25.00 22 GLY A C 2
ATOM 1371 O O . GLY A 1 22 ? 1.669 12.001 20.460 1.00 25.00 22 GLY A O 2
ATOM 1375 N N . ASP A 1 23 ? 0.432 13.706 21.227 1.00 25.00 23 ASP A N 2
ATOM 1376 C CA . ASP A 1 23 ? 1.461 14.249 22.123 1.00 25.00 23 ASP A CA 2
ATOM 1377 C C . ASP A 1 23 ? 1.558 13.412 23.395 1.00 25.00 23 ASP A C 2
ATOM 1378 O O . ASP A 1 23 ? 2.365 13.680 24.282 1.00 25.00 23 ASP A O 2
ATOM 1387 N N . ARG A 1 24 ? 0.724 12.383 23.464 1.00 25.00 24 ARG A N 2
ATOM 1388 C CA . ARG A 1 24 ? 0.625 11.497 24.621 1.00 25.00 24 ARG A CA 2
ATOM 1389 C C . ARG A 1 24 ? 1.900 10.711 24.897 1.00 25.00 24 ARG A C 2
ATOM 1390 O O . ARG A 1 24 ? 2.053 10.115 25.963 1.00 25.00 24 ARG A O 2
ATOM 1411 N N . GLY A 1 25 ? 2.823 10.746 23.952 1.00 25.00 25 GLY A N 2
ATOM 1412 C CA . GLY A 1 25 ? 4.129 10.154 24.150 1.00 25.00 25 GLY A CA 2
ATOM 1413 C C . GLY A 1 25 ? 4.301 8.783 23.542 1.00 25.00 25 GLY A C 2
ATOM 1414 O O . GLY A 1 25 ? 3.347 8.073 23.209 1.00 25.00 25 GLY A O 2
ATOM 1418 N N . PHE A 1 26 ? 5.560 8.417 23.385 1.00 25.00 26 PHE A N 2
ATOM 1419 C CA . PHE A 1 26 ? 5.945 7.159 22.778 1.00 25.00 26 PHE A CA 2
ATOM 1420 C C . PHE A 1 26 ? 7.349 6.842 23.247 1.00 25.00 26 PHE A C 2
ATOM 1421 O O . PHE A 1 26 ? 8.042 7.693 23.807 1.00 25.00 26 PHE A O 2
ATOM 1438 N N . TYR A 1 27 ? 7.764 5.616 23.012 1.00 25.00 27 TYR A N 2
ATOM 1439 C CA . TYR A 1 27 ? 9.088 5.159 23.362 1.00 25.00 27 TYR A CA 2
ATOM 1440 C C . TYR A 1 27 ? 9.909 5.154 22.083 1.00 25.00 27 TYR A C 2
ATOM 1441 O O . TYR A 1 27 ? 9.374 4.906 21.022 1.00 25.00 27 TYR A O 2
ATOM 1459 N N . PHE A 1 28 ? 11.216 5.364 22.166 1.00 25.00 28 PHE A N 2
ATOM 1460 C CA . PHE A 1 28 ? 12.044 5.290 20.964 1.00 25.00 28 PHE A CA 2
ATOM 1461 C C . PHE A 1 28 ? 12.738 3.948 20.950 1.00 25.00 28 PHE A C 2
ATOM 1462 O O . PHE A 1 28 ? 13.178 3.471 19.922 1.00 25.00 28 PHE A O 2
ATOM 1479 N N . ASN A 1 29 ? 12.867 3.358 22.127 1.00 25.00 29 ASN A N 2
ATOM 1480 C CA . ASN A 1 29 ? 13.584 2.097 22.294 1.00 25.00 29 ASN A CA 2
ATOM 1481 C C . ASN A 1 29 ? 13.124 1.341 23.522 1.00 25.00 29 ASN A C 2
ATOM 1482 O O . ASN A 1 29 ? 13.812 0.463 24.018 1.00 25.00 29 ASN A O 2
ATOM 1493 N N . ARG A 1 30 ? 11.922 1.680 23.965 1.00 25.00 30 ARG A N 2
ATOM 1494 C CA . ARG A 1 30 ? 11.249 0.997 25.081 1.00 25.00 30 ARG A CA 2
ATOM 1495 C C . ARG A 1 30 ? 12.175 0.670 26.260 1.00 25.00 30 ARG A C 2
ATOM 1496 O O . ARG A 1 30 ? 12.304 -0.480 26.655 1.00 25.00 30 ARG A O 2
ATOM 1517 N N . PRO A 1 31 ? 12.902 1.683 26.769 1.00 25.00 31 PRO A N 2
ATOM 1518 C CA . PRO A 1 31 ? 14.002 1.295 27.654 1.00 25.00 31 PRO A CA 2
ATOM 1519 C C . PRO A 1 31 ? 13.614 0.999 29.091 1.00 25.00 31 PRO A C 2
ATOM 1520 O O . PRO A 1 31 ? 14.272 0.238 29.793 1.00 25.00 31 PRO A O 2
ATOM 1531 N N . ALA A 1 32 ? 12.580 1.708 29.514 1.00 25.00 32 ALA A N 2
ATOM 1532 C CA . ALA A 1 32 ? 12.018 1.656 30.872 1.00 25.00 32 ALA A CA 2
ATOM 1533 C C . ALA A 1 32 ? 13.065 1.870 31.979 1.00 25.00 32 ALA A C 2
ATOM 1534 O O . ALA A 1 32 ? 12.930 1.378 33.091 1.00 25.00 32 ALA A O 2
ATOM 1541 N N . SER A 1 33 ? 14.113 2.604 31.645 1.00 25.00 33 SER A N 2
ATOM 1542 C CA . SER A 1 33 ? 15.222 2.846 32.559 1.00 25.00 33 SER A CA 2
ATOM 1543 C C . SER A 1 33 ? 16.000 4.055 32.058 1.00 25.00 33 SER A C 2
ATOM 1544 O O . SER A 1 33 ? 15.649 4.633 31.028 1.00 25.00 33 SER A O 2
ATOM 1552 N N . ARG A 1 34 ? 17.052 4.434 32.777 1.00 25.00 34 ARG A N 2
ATOM 1553 C CA . ARG A 1 34 ? 17.885 5.589 32.406 1.00 25.00 34 ARG A CA 2
ATOM 1554 C C . ARG A 1 34 ? 19.349 5.189 32.251 1.00 25.00 34 ARG A C 2
ATOM 1555 O O . ARG A 1 34 ? 20.236 6.020 32.320 1.00 25.00 34 ARG A O 2
ATOM 1576 N N . VAL A 1 35 ? 19.583 3.899 32.070 1.00 25.00 35 VAL A N 2
ATOM 1577 C CA . VAL A 1 35 ? 20.950 3.364 31.964 1.00 25.00 35 VAL A CA 2
ATOM 1578 C C . VAL A 1 35 ? 21.303 3.003 30.530 1.00 25.00 35 VAL A C 2
ATOM 1579 O O . VAL A 1 35 ? 22.445 2.686 30.204 1.00 25.00 35 VAL A O 2
ATOM 1592 N N . SER A 1 36 ? 20.283 3.012 29.694 1.00 25.00 36 SER A N 2
ATOM 1593 C CA . SER A 1 36 ? 20.397 2.636 28.292 1.00 25.00 36 SER A CA 2
ATOM 1594 C C . SER A 1 36 ? 20.929 3.763 27.407 1.00 25.00 36 SER A C 2
ATOM 1595 O O . SER A 1 36 ? 21.344 4.804 27.902 1.00 25.00 36 SER A O 2
ATOM 1603 N N . ARG A 1 37 ? 20.923 3.523 26.094 1.00 25.00 37 ARG A N 2
ATOM 1604 C CA . ARG A 1 37 ? 21.451 4.436 25.079 1.00 25.00 37 ARG A CA 2
ATOM 1605 C C . ARG A 1 37 ? 22.935 4.711 25.279 1.00 25.00 37 ARG A C 2
ATOM 1606 O O . ARG A 1 37 ? 23.485 5.675 24.758 1.00 25.00 37 ARG A O 2
ATOM 1627 N N . ARG A 1 38 ? 23.572 3.809 26.009 1.00 25.00 38 ARG A N 2
ATOM 1628 C CA . ARG A 1 38 ? 25.013 3.875 26.273 1.00 25.00 38 ARG A CA 2
ATOM 1629 C C . ARG A 1 38 ? 25.798 3.052 25.257 1.00 25.00 38 ARG A C 2
ATOM 1630 O O . ARG A 1 38 ? 27.003 2.879 25.381 1.00 25.00 38 ARG A O 2
ATOM 1651 N N . SER A 1 39 ? 25.082 2.488 24.301 1.00 25.00 39 SER A N 2
ATOM 1652 C CA . SER A 1 39 ? 25.650 1.591 23.307 1.00 25.00 39 SER A CA 2
ATOM 1653 C C . SER A 1 39 ? 24.699 1.613 22.124 1.00 25.00 39 SER A C 2
ATOM 1654 O O . SER A 1 39 ? 23.540 2.034 22.283 1.00 25.00 39 SER A O 2
ATOM 1662 N N . PRO A 1 40 ? 25.143 1.149 20.939 1.00 25.00 40 PRO A N 2
ATOM 1663 C CA . PRO A 1 40 ? 24.149 1.044 19.867 1.00 25.00 40 PRO A CA 2
ATOM 1664 C C . PRO A 1 40 ? 23.150 -0.085 20.145 1.00 25.00 40 PRO A C 2
ATOM 1665 O O . PRO A 1 40 ? 23.479 -1.266 20.083 1.00 25.00 40 PRO A O 2
ATOM 1676 N N . GLN A 1 41 ? 21.932 0.293 20.494 1.00 25.00 41 GLN A N 2
ATOM 1677 C CA . GLN A 1 41 ? 20.867 -0.636 20.756 1.00 25.00 41 GLN A CA 2
ATOM 1678 C C . GLN A 1 41 ? 19.714 -0.301 19.824 1.00 25.00 41 GLN A C 2
ATOM 1679 O O . GLN A 1 41 ? 19.560 0.853 19.410 1.00 25.00 41 GLN A O 2
ATOM 1693 N N . ARG A 1 42 ? 18.899 -1.292 19.500 1.00 25.00 42 ARG A N 2
ATOM 1694 C CA . ARG A 1 42 ? 17.812 -1.067 18.563 1.00 25.00 42 ARG A CA 2
ATOM 1695 C C . ARG A 1 42 ? 16.674 -0.232 19.129 1.00 25.00 42 ARG A C 2
ATOM 1696 O O . ARG A 1 42 ? 16.500 -0.109 20.347 1.00 25.00 42 ARG A O 2
ATOM 1717 N N . GLY A 1 43 ? 15.880 0.314 18.226 1.00 25.00 43 GLY A N 2
ATOM 1718 C CA . GLY A 1 43 ? 14.738 1.125 18.586 1.00 25.00 43 GLY A CA 2
ATOM 1719 C C . GLY A 1 43 ? 13.973 1.419 17.317 1.00 25.00 43 GLY A C 2
ATOM 1720 O O . GLY A 1 43 ? 14.338 0.892 16.278 1.00 25.00 43 GLY A O 2
ATOM 1724 N N . ILE A 1 44 ? 12.967 2.277 17.385 1.00 25.00 44 ILE A N 2
ATOM 1725 C CA . ILE A 1 44 ? 12.172 2.655 16.212 1.00 25.00 44 ILE A CA 2
ATOM 1726 C C . ILE A 1 44 ? 13.062 3.314 15.156 1.00 25.00 44 ILE A C 2
ATOM 1727 O O . ILE A 1 44 ? 12.839 3.187 13.969 1.00 25.00 44 ILE A O 2
ATOM 1743 N N . VAL A 1 45 ? 14.117 3.974 15.599 1.00 25.00 45 VAL A N 2
ATOM 1744 C CA . VAL A 1 45 ? 15.065 4.586 14.679 1.00 25.00 45 VAL A CA 2
ATOM 1745 C C . VAL A 1 45 ? 15.715 3.529 13.777 1.00 25.00 45 VAL A C 2
ATOM 1746 O O . VAL A 1 45 ? 15.976 3.789 12.617 1.00 25.00 45 VAL A O 2
ATOM 1759 N N . GLU A 1 46 ? 15.903 2.312 14.260 1.00 25.00 46 GLU A N 2
ATOM 1760 C CA . GLU A 1 46 ? 16.478 1.272 13.411 1.00 25.00 46 GLU A CA 2
ATOM 1761 C C . GLU A 1 46 ? 15.431 0.739 12.456 1.00 25.00 46 GLU A C 2
ATOM 1762 O O . GLU A 1 46 ? 15.754 0.280 11.374 1.00 25.00 46 GLU A O 2
ATOM 1774 N N . GLU A 1 47 ? 14.173 0.826 12.857 1.00 25.00 47 GLU A N 2
ATOM 1775 C CA . GLU A 1 47 ? 13.076 0.316 12.042 1.00 25.00 47 GLU A CA 2
ATOM 1776 C C . GLU A 1 47 ? 12.737 1.279 10.905 1.00 25.00 47 GLU A C 2
ATOM 1777 O O . GLU A 1 47 ? 12.346 0.853 9.836 1.00 25.00 47 GLU A O 2
ATOM 1789 N N . CYS A 1 48 ? 12.850 2.577 11.163 1.00 25.00 48 CYS A N 2
ATOM 1790 C CA . CYS A 1 48 ? 12.408 3.597 10.201 1.00 25.00 48 CYS A CA 2
ATOM 1791 C C . CYS A 1 48 ? 13.499 4.478 9.581 1.00 25.00 48 CYS A C 2
ATOM 1792 O O . CYS A 1 48 ? 13.234 5.167 8.607 1.00 25.00 48 CYS A O 2
ATOM 1799 N N . CYS A 1 49 ? 14.703 4.486 10.142 1.00 25.00 49 CYS A N 2
ATOM 1800 C CA . CYS A 1 49 ? 15.807 5.291 9.578 1.00 25.00 49 CYS A CA 2
ATOM 1801 C C . CYS A 1 49 ? 16.870 4.376 8.967 1.00 25.00 49 CYS A C 2
ATOM 1802 O O . CYS A 1 49 ? 17.397 4.651 7.896 1.00 25.00 49 CYS A O 2
ATOM 1809 N N . PHE A 1 50 ? 17.162 3.265 9.634 1.00 25.00 50 PHE A N 2
ATOM 1810 C CA . PHE A 1 50 ? 18.124 2.288 9.107 1.00 25.00 50 PHE A CA 2
ATOM 1811 C C . PHE A 1 50 ? 17.405 1.233 8.255 1.00 25.00 50 PHE A C 2
ATOM 1812 O O . PHE A 1 50 ? 18.041 0.460 7.532 1.00 25.00 50 PHE A O 2
ATOM 1829 N N . ARG A 1 51 ? 16.080 1.217 8.338 1.00 25.00 51 ARG A N 2
ATOM 1830 C CA . ARG A 1 51 ? 15.230 0.319 7.543 1.00 25.00 51 ARG A CA 2
ATOM 1831 C C . ARG A 1 51 ? 13.984 1.097 7.183 1.00 25.00 51 ARG A C 2
ATOM 1832 O O . ARG A 1 51 ? 13.862 2.259 7.541 1.00 25.00 51 ARG A O 2
ATOM 1853 N N . SER A 1 52 ? 13.063 0.431 6.508 1.00 25.00 52 SER A N 2
ATOM 1854 C CA . SER A 1 52 ? 11.768 0.978 6.181 1.00 25.00 52 SER A CA 2
ATOM 1855 C C . SER A 1 52 ? 10.735 0.410 7.144 1.00 25.00 52 SER A C 2
ATOM 1856 O O . SER A 1 52 ? 10.862 -0.733 7.594 1.00 25.00 52 SER A O 2
ATOM 1864 N N . CYS A 1 53 ? 9.716 1.199 7.453 1.00 25.00 53 CYS A N 2
ATOM 1865 C CA . CYS A 1 53 ? 8.671 0.783 8.376 1.00 25.00 53 CYS A CA 2
ATOM 1866 C C . CYS A 1 53 ? 7.329 1.276 7.849 1.00 25.00 53 CYS A C 2
ATOM 1867 O O . CYS A 1 53 ? 7.263 1.909 6.805 1.00 25.00 53 CYS A O 2
ATOM 1874 N N . ASP A 1 54 ? 6.269 0.986 8.585 1.00 25.00 54 ASP A N 2
ATOM 1875 C CA . ASP A 1 54 ? 4.927 1.439 8.240 1.00 25.00 54 ASP A CA 2
ATOM 1876 C C . ASP A 1 54 ? 4.340 2.063 9.497 1.00 25.00 54 ASP A C 2
ATOM 1877 O O . ASP A 1 54 ? 4.839 1.807 10.595 1.00 25.00 54 ASP A O 2
ATOM 1886 N N . LEU A 1 55 ? 3.272 2.837 9.351 1.00 25.00 55 LEU A N 2
ATOM 1887 C CA . LEU A 1 55 ? 2.594 3.476 10.481 1.00 25.00 55 LEU A CA 2
ATOM 1888 C C . LEU A 1 55 ? 2.158 2.454 11.519 1.00 25.00 55 LEU A C 2
ATOM 1889 O O . LEU A 1 55 ? 2.158 2.732 12.713 1.00 25.00 55 LEU A O 2
ATOM 1905 N N . ALA A 1 56 ? 1.802 1.264 11.066 1.00 25.00 56 ALA A N 2
ATOM 1906 C CA . ALA A 1 56 ? 1.334 0.221 11.954 1.00 25.00 56 ALA A CA 2
ATOM 1907 C C . ALA A 1 56 ? 2.480 -0.308 12.823 1.00 25.00 56 ALA A C 2
ATOM 1908 O O . ALA A 1 56 ? 2.316 -0.511 14.020 1.00 25.00 56 ALA A O 2
ATOM 1915 N N . LEU A 1 57 ? 3.649 -0.488 12.220 1.00 25.00 57 LEU A N 2
ATOM 1916 C CA . LEU A 1 57 ? 4.838 -0.930 12.952 1.00 25.00 57 LEU A CA 2
ATOM 1917 C C . LEU A 1 57 ? 5.229 0.169 13.931 1.00 25.00 57 LEU A C 2
ATOM 1918 O O . LEU A 1 57 ? 5.544 -0.077 15.094 1.00 25.00 57 LEU A O 2
ATOM 1934 N N . LEU A 1 58 ? 5.191 1.394 13.444 1.00 25.00 58 LEU A N 2
ATOM 1935 C CA . LEU A 1 58 ? 5.569 2.555 14.201 1.00 25.00 58 LEU A CA 2
ATOM 1936 C C . LEU A 1 58 ? 4.689 2.778 15.434 1.00 25.00 58 LEU A C 2
ATOM 1937 O O . LEU A 1 58 ? 5.178 3.140 16.505 1.00 25.00 58 LEU A O 2
ATOM 1953 N N . GLU A 1 59 ? 3.406 2.491 15.298 1.00 25.00 59 GLU A N 2
ATOM 1954 C CA . GLU A 1 59 ? 2.444 2.621 16.391 1.00 25.00 59 GLU A CA 2
ATOM 1955 C C . GLU A 1 59 ? 2.752 1.696 17.581 1.00 25.00 59 GLU A C 2
ATOM 1956 O O . GLU A 1 59 ? 2.440 2.017 18.725 1.00 25.00 59 GLU A O 2
ATOM 1969 N N . THR A 1 60 ? 3.418 0.579 17.335 1.00 25.00 60 THR A N 2
ATOM 1970 C CA . THR A 1 60 ? 3.745 -0.371 18.409 1.00 25.00 60 THR A CA 2
ATOM 1971 C C . THR A 1 60 ? 4.687 0.216 19.465 1.00 25.00 60 THR A C 2
ATOM 1972 O O . THR A 1 60 ? 4.849 -0.340 20.558 1.00 25.00 60 THR A O 2
ATOM 1983 N N . TYR A 1 61 ? 5.350 1.312 19.126 1.00 25.00 61 TYR A N 2
ATOM 1984 C CA . TYR A 1 61 ? 6.256 1.984 20.050 1.00 25.00 61 TYR A CA 2
ATOM 1985 C C . TYR A 1 61 ? 5.558 3.031 20.936 1.00 25.00 61 TYR A C 2
ATOM 1986 O O . TYR A 1 61 ? 6.210 3.656 21.771 1.00 25.00 61 TYR A O 2
ATOM 2004 N N . CYS A 1 62 ? 4.259 3.239 20.766 1.00 25.00 62 CYS A N 2
ATOM 2005 C CA . CYS A 1 62 ? 3.541 4.255 21.546 1.00 25.00 62 CYS A CA 2
ATOM 2006 C C . CYS A 1 62 ? 3.496 3.968 23.051 1.00 25.00 62 CYS A C 2
ATOM 2007 O O . CYS A 1 62 ? 3.651 2.833 23.494 1.00 25.00 62 CYS A O 2
ATOM 2014 N N . ALA A 1 63 ? 3.317 5.027 23.835 1.00 25.00 63 ALA A N 2
ATOM 2015 C CA . ALA A 1 63 ? 3.358 4.929 25.292 1.00 25.00 63 ALA A CA 2
ATOM 2016 C C . ALA A 1 63 ? 2.008 4.589 25.913 1.00 25.00 63 ALA A C 2
ATOM 2017 O O . ALA A 1 63 ? 1.928 4.263 27.097 1.00 25.00 63 ALA A O 2
ATOM 2024 N N . THR A 1 64 ? 0.950 4.726 25.136 1.00 25.00 64 THR A N 2
ATOM 2025 C CA . THR A 1 64 ? -0.401 4.547 25.648 1.00 25.00 64 THR A CA 2
ATOM 2026 C C . THR A 1 64 ? -1.298 4.106 24.478 1.00 25.00 64 THR A C 2
ATOM 2027 O O . THR A 1 64 ? -1.020 4.448 23.323 1.00 25.00 64 THR A O 2
ATOM 2038 N N . PRO A 1 65 ? -2.340 3.302 24.751 1.00 25.00 65 PRO A N 2
ATOM 2039 C CA . PRO A 1 65 ? -3.257 2.841 23.702 1.00 25.00 65 PRO A CA 2
ATOM 2040 C C . PRO A 1 65 ? -4.291 3.889 23.285 1.00 25.00 65 PRO A C 2
ATOM 2041 O O . PRO A 1 65 ? -4.542 4.865 23.999 1.00 25.00 65 PRO A O 2
ATOM 2052 N N . ALA A 1 66 ? -4.939 3.638 22.155 1.00 25.00 66 ALA A N 2
ATOM 2053 C CA . ALA A 1 66 ? -6.067 4.446 21.704 1.00 25.00 66 ALA A CA 2
ATOM 2054 C C . ALA A 1 66 ? -7.342 3.787 22.224 1.00 25.00 66 ALA A C 2
ATOM 2055 O O . ALA A 1 66 ? -7.321 2.625 22.629 1.00 25.00 66 ALA A O 2
ATOM 2062 N N . LYS A 1 67 ? -8.460 4.492 22.116 1.00 25.00 67 LYS A N 2
ATOM 2063 C CA . LYS A 1 67 ? -9.766 3.898 22.383 1.00 25.00 67 LYS A CA 2
ATOM 2064 C C . LYS A 1 67 ? -10.705 4.286 21.254 1.00 25.00 67 LYS A C 2
ATOM 2065 O O . LYS A 1 67 ? -11.028 5.454 21.086 1.00 25.00 67 LYS A O 2
ATOM 2084 N N . SER A 1 68 ? -11.122 3.293 20.494 1.00 25.00 68 SER A N 2
ATOM 2085 C CA . SER A 1 68 ? -12.101 3.462 19.446 1.00 25.00 68 SER A CA 2
ATOM 2086 C C . SER A 1 68 ? -13.383 2.900 20.021 1.00 25.00 68 SER A C 2
ATOM 2087 O O . SER A 1 68 ? -13.453 1.726 20.384 1.00 25.00 68 SER A O 2
ATOM 2095 N N . GLU A 1 69 ? -14.365 3.765 20.136 1.00 25.00 69 GLU A N 2
ATOM 2096 C CA . GLU A 1 69 ? -15.696 3.422 20.639 1.00 25.00 69 GLU A CA 2
ATOM 2097 C C . GLU A 1 69 ? -16.710 4.207 19.818 1.00 25.00 69 GLU A C 2
ATOM 2098 O O . GLU A 1 69 ? -16.266 5.179 19.162 1.00 25.00 69 GLU A O 2
ATOM 2111 N N . ALA A 1 1 ? 13.765 16.742 -5.773 1.00 25.00 1 ALA A N 3
ATOM 2112 C CA . ALA A 1 1 ? 12.330 16.399 -5.998 1.00 25.00 1 ALA A CA 3
ATOM 2113 C C . ALA A 1 1 ? 11.831 15.508 -4.877 1.00 25.00 1 ALA A C 3
ATOM 2114 O O . ALA A 1 1 ? 12.631 14.865 -4.212 1.00 25.00 1 ALA A O 3
ATOM 2123 N N . TYR A 1 2 ? 10.522 15.487 -4.667 1.00 25.00 2 TYR A N 3
ATOM 2124 C CA . TYR A 1 2 ? 9.912 14.667 -3.623 1.00 25.00 2 TYR A CA 3
ATOM 2125 C C . TYR A 1 2 ? 10.108 13.175 -3.909 1.00 25.00 2 TYR A C 3
ATOM 2126 O O . TYR A 1 2 ? 10.191 12.763 -5.067 1.00 25.00 2 TYR A O 3
ATOM 2144 N N . ARG A 1 3 ? 10.156 12.376 -2.851 1.00 25.00 3 ARG A N 3
ATOM 2145 C CA . ARG A 1 3 ? 10.224 10.918 -2.946 1.00 25.00 3 ARG A CA 3
ATOM 2146 C C . ARG A 1 3 ? 9.172 10.429 -1.966 1.00 25.00 3 ARG A C 3
ATOM 2147 O O . ARG A 1 3 ? 8.908 11.117 -0.990 1.00 25.00 3 ARG A O 3
ATOM 2168 N N . PRO A 1 4 ? 8.595 9.230 -2.184 1.00 25.00 4 PRO A N 3
ATOM 2169 C CA . PRO A 1 4 ? 7.577 8.755 -1.233 1.00 25.00 4 PRO A CA 3
ATOM 2170 C C . PRO A 1 4 ? 8.129 8.489 0.166 1.00 25.00 4 PRO A C 3
ATOM 2171 O O . PRO A 1 4 ? 7.396 8.550 1.133 1.00 25.00 4 PRO A O 3
ATOM 2182 N N . SER A 1 5 ? 9.438 8.267 0.249 1.00 25.00 5 SER A N 3
ATOM 2183 C CA . SER A 1 5 ? 10.160 8.205 1.522 1.00 25.00 5 SER A CA 3
ATOM 2184 C C . SER A 1 5 ? 9.563 7.276 2.585 1.00 25.00 5 SER A C 3
ATOM 2185 O O . SER A 1 5 ? 9.138 7.724 3.636 1.00 25.00 5 SER A O 3
ATOM 2193 N N . GLU A 1 6 ? 9.623 5.973 2.334 1.00 25.00 6 GLU A N 3
ATOM 2194 C CA . GLU A 1 6 ? 9.185 4.942 3.298 1.00 25.00 6 GLU A CA 3
ATOM 2195 C C . GLU A 1 6 ? 10.151 4.788 4.499 1.00 25.00 6 GLU A C 3
ATOM 2196 O O . GLU A 1 6 ? 10.263 3.719 5.098 1.00 25.00 6 GLU A O 3
ATOM 2208 N N . THR A 1 7 ? 10.882 5.848 4.797 1.00 25.00 7 THR A N 3
ATOM 2209 C CA . THR A 1 7 ? 11.875 5.866 5.860 1.00 25.00 7 THR A CA 3
ATOM 2210 C C . THR A 1 7 ? 11.774 7.186 6.589 1.00 25.00 7 THR A C 3
ATOM 2211 O O . THR A 1 7 ? 11.604 8.238 5.966 1.00 25.00 7 THR A O 3
ATOM 2222 N N . LEU A 1 8 ? 11.927 7.132 7.898 1.00 25.00 8 LEU A N 3
ATOM 2223 C CA . LEU A 1 8 ? 11.896 8.317 8.742 1.00 25.00 8 LEU A CA 3
ATOM 2224 C C . LEU A 1 8 ? 13.095 8.343 9.630 1.00 25.00 8 LEU A C 3
ATOM 2225 O O . LEU A 1 8 ? 13.527 7.334 10.154 1.00 25.00 8 LEU A O 3
ATOM 2241 N N . CYS A 1 9 ? 13.587 9.538 9.845 1.00 25.00 9 CYS A N 3
ATOM 2242 C CA . CYS A 1 9 ? 14.781 9.750 10.652 1.00 25.00 9 CYS A CA 3
ATOM 2243 C C . CYS A 1 9 ? 14.504 10.897 11.612 1.00 25.00 9 CYS A C 3
ATOM 2244 O O . CYS A 1 9 ? 13.371 11.362 11.684 1.00 25.00 9 CYS A O 3
ATOM 2251 N N . GLY A 1 10 ? 15.512 11.318 12.370 1.00 25.00 10 GLY A N 3
ATOM 2252 C CA . GLY A 1 10 ? 15.332 12.355 13.383 1.00 25.00 10 GLY A CA 3
ATOM 2253 C C . GLY A 1 10 ? 14.453 13.525 12.967 1.00 25.00 10 GLY A C 3
ATOM 2254 O O . GLY A 1 10 ? 14.536 14.026 11.847 1.00 25.00 10 GLY A O 3
ATOM 2258 N N . GLY A 1 11 ? 13.566 13.925 13.868 1.00 25.00 11 GLY A N 3
ATOM 2259 C CA . GLY A 1 11 ? 12.606 14.979 13.575 1.00 25.00 11 GLY A CA 3
ATOM 2260 C C . GLY A 1 11 ? 11.362 14.439 12.894 1.00 25.00 11 GLY A C 3
ATOM 2261 O O . GLY A 1 11 ? 10.290 14.458 13.469 1.00 25.00 11 GLY A O 3
ATOM 2265 N N . GLU A 1 12 ? 11.510 13.915 11.687 1.00 25.00 12 GLU A N 3
ATOM 2266 C CA . GLU A 1 12 ? 10.365 13.399 10.925 1.00 25.00 12 GLU A CA 3
ATOM 2267 C C . GLU A 1 12 ? 9.750 12.166 11.598 1.00 25.00 12 GLU A C 3
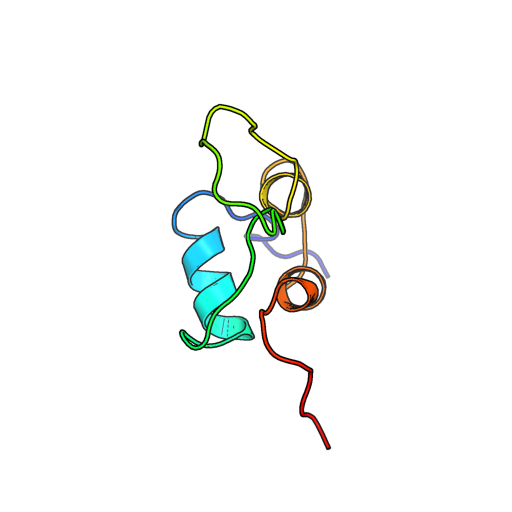ATOM 2268 O O . GLU A 1 12 ? 8.535 12.005 11.644 1.00 25.00 12 GLU A O 3
ATOM 2280 N N . LEU A 1 13 ? 10.600 11.309 12.145 1.00 25.00 13 LEU A N 3
ATOM 2281 C CA . LEU A 1 13 ? 10.142 10.104 12.832 1.00 25.00 13 LEU A CA 3
ATOM 2282 C C . LEU A 1 13 ? 9.387 10.490 14.093 1.00 25.00 13 LEU A C 3
ATOM 2283 O O . LEU A 1 13 ? 8.367 9.908 14.419 1.00 25.00 13 LEU A O 3
ATOM 2299 N N . VAL A 1 14 ? 9.890 11.510 14.775 1.00 25.00 14 VAL A N 3
ATOM 2300 C CA . VAL A 1 14 ? 9.261 12.015 15.994 1.00 25.00 14 VAL A CA 3
ATOM 2301 C C . VAL A 1 14 ? 7.890 12.570 15.665 1.00 25.00 14 VAL A C 3
ATOM 2302 O O . VAL A 1 14 ? 6.930 12.283 16.361 1.00 25.00 14 VAL A O 3
ATOM 2315 N N . ASP A 1 15 ? 7.791 13.341 14.595 1.00 25.00 15 ASP A N 3
ATOM 2316 C CA . ASP A 1 15 ? 6.519 13.951 14.235 1.00 25.00 15 ASP A CA 3
ATOM 2317 C C . ASP A 1 15 ? 5.490 12.890 13.858 1.00 25.00 15 ASP A C 3
ATOM 2318 O O . ASP A 1 15 ? 4.337 12.960 14.254 1.00 25.00 15 ASP A O 3
ATOM 2327 N N . THR A 1 16 ? 5.929 11.851 13.167 1.00 25.00 16 THR A N 3
ATOM 2328 C CA . THR A 1 16 ? 5.029 10.750 12.829 1.00 25.00 16 THR A CA 3
ATOM 2329 C C . THR A 1 16 ? 4.584 9.987 14.082 1.00 25.00 16 THR A C 3
ATOM 2330 O O . THR A 1 16 ? 3.430 9.592 14.201 1.00 25.00 16 THR A O 3
ATOM 2341 N N . LEU A 1 17 ? 5.477 9.812 15.043 1.00 25.00 17 LEU A N 3
ATOM 2342 C CA . LEU A 1 17 ? 5.113 9.166 16.307 1.00 25.00 17 LEU A CA 3
ATOM 2343 C C . LEU A 1 17 ? 4.105 10.024 17.074 1.00 25.00 17 LEU A C 3
ATOM 2344 O O . LEU A 1 17 ? 3.157 9.502 17.653 1.00 25.00 17 LEU A O 3
ATOM 2360 N N . GLN A 1 18 ? 4.266 11.339 17.009 1.00 25.00 18 GLN A N 3
ATOM 2361 C CA . GLN A 1 18 ? 3.308 12.268 17.617 1.00 25.00 18 GLN A CA 3
ATOM 2362 C C . GLN A 1 18 ? 1.968 12.205 16.885 1.00 25.00 18 GLN A C 3
ATOM 2363 O O . GLN A 1 18 ? 0.937 12.503 17.459 1.00 25.00 18 GLN A O 3
ATOM 2377 N N . PHE A 1 19 ? 1.980 11.799 15.625 1.00 25.00 19 PHE A N 3
ATOM 2378 C CA . PHE A 1 19 ? 0.744 11.653 14.864 1.00 25.00 19 PHE A CA 3
ATOM 2379 C C . PHE A 1 19 ? -0.001 10.350 15.198 1.00 25.00 19 PHE A C 3
ATOM 2380 O O . PHE A 1 19 ? -1.182 10.386 15.523 1.00 25.00 19 PHE A O 3
ATOM 2397 N N . VAL A 1 20 ? 0.667 9.201 15.112 1.00 25.00 20 VAL A N 3
ATOM 2398 C CA . VAL A 1 20 ? -0.022 7.911 15.318 1.00 25.00 20 VAL A CA 3
ATOM 2399 C C . VAL A 1 20 ? -0.422 7.685 16.785 1.00 25.00 20 VAL A C 3
ATOM 2400 O O . VAL A 1 20 ? -1.388 6.983 17.069 1.00 25.00 20 VAL A O 3
ATOM 2413 N N . CYS A 1 21 ? 0.341 8.255 17.714 1.00 25.00 21 CYS A N 3
ATOM 2414 C CA . CYS A 1 21 ? 0.079 8.074 19.148 1.00 25.00 21 CYS A CA 3
ATOM 2415 C C . CYS A 1 21 ? -0.651 9.274 19.717 1.00 25.00 21 CYS A C 3
ATOM 2416 O O . CYS A 1 21 ? -1.120 9.260 20.861 1.00 25.00 21 CYS A O 3
ATOM 2423 N N . GLY A 1 22 ? -0.672 10.351 18.952 1.00 25.00 22 GLY A N 3
ATOM 2424 C CA . GLY A 1 22 ? -1.173 11.605 19.461 1.00 25.00 22 GLY A CA 3
ATOM 2425 C C . GLY A 1 22 ? -0.196 12.156 20.485 1.00 25.00 22 GLY A C 3
ATOM 2426 O O . GLY A 1 22 ? 0.919 11.664 20.667 1.00 25.00 22 GLY A O 3
ATOM 2430 N N . ASP A 1 23 ? -0.671 13.139 21.228 1.00 25.00 23 ASP A N 3
ATOM 2431 C CA . ASP A 1 23 ? 0.074 13.770 22.325 1.00 25.00 23 ASP A CA 3
ATOM 2432 C C . ASP A 1 23 ? 0.274 12.820 23.530 1.00 25.00 23 ASP A C 3
ATOM 2433 O O . ASP A 1 23 ? 0.694 13.222 24.601 1.00 25.00 23 ASP A O 3
ATOM 2442 N N . ARG A 1 24 ? -0.167 11.575 23.400 1.00 25.00 24 ARG A N 3
ATOM 2443 C CA . ARG A 1 24 ? -0.160 10.632 24.528 1.00 25.00 24 ARG A CA 3
ATOM 2444 C C . ARG A 1 24 ? 1.226 10.071 24.830 1.00 25.00 24 ARG A C 3
ATOM 2445 O O . ARG A 1 24 ? 1.427 9.421 25.854 1.00 25.00 24 ARG A O 3
ATOM 2466 N N . GLY A 1 25 ? 2.184 10.362 23.964 1.00 25.00 25 GLY A N 3
ATOM 2467 C CA . GLY A 1 25 ? 3.563 9.975 24.211 1.00 25.00 25 GLY A CA 3
ATOM 2468 C C . GLY A 1 25 ? 3.943 8.644 23.601 1.00 25.00 25 GLY A C 3
ATOM 2469 O O . GLY A 1 25 ? 3.088 7.836 23.231 1.00 25.00 25 GLY A O 3
ATOM 2473 N N . PHE A 1 26 ? 5.243 8.422 23.477 1.00 25.00 26 PHE A N 3
ATOM 2474 C CA . PHE A 1 26 ? 5.770 7.226 22.833 1.00 25.00 26 PHE A CA 3
ATOM 2475 C C . PHE A 1 26 ? 7.187 6.929 23.308 1.00 25.00 26 PHE A C 3
ATOM 2476 O O . PHE A 1 26 ? 7.860 7.775 23.903 1.00 25.00 26 PHE A O 3
ATOM 2493 N N . TYR A 1 27 ? 7.637 5.723 23.011 1.00 25.00 27 TYR A N 3
ATOM 2494 C CA . TYR A 1 27 ? 8.991 5.277 23.284 1.00 25.00 27 TYR A CA 3
ATOM 2495 C C . TYR A 1 27 ? 9.775 5.425 21.983 1.00 25.00 27 TYR A C 3
ATOM 2496 O O . TYR A 1 27 ? 9.185 5.570 20.927 1.00 25.00 27 TYR A O 3
ATOM 2514 N N . PHE A 1 28 ? 11.099 5.330 22.037 1.00 25.00 28 PHE A N 3
ATOM 2515 C CA . PHE A 1 28 ? 11.902 5.385 20.815 1.00 25.00 28 PHE A CA 3
ATOM 2516 C C . PHE A 1 28 ? 12.706 4.110 20.766 1.00 25.00 28 PHE A C 3
ATOM 2517 O O . PHE A 1 28 ? 12.865 3.496 19.734 1.00 25.00 28 PHE A O 3
ATOM 2534 N N . ASN A 1 29 ? 13.187 3.710 21.930 1.00 25.00 29 ASN A N 3
ATOM 2535 C CA . ASN A 1 29 ? 13.968 2.493 22.081 1.00 25.00 29 ASN A CA 3
ATOM 2536 C C . ASN A 1 29 ? 13.649 1.786 23.386 1.00 25.00 29 ASN A C 3
ATOM 2537 O O . ASN A 1 29 ? 14.452 1.031 23.912 1.00 25.00 29 ASN A O 3
ATOM 2548 N N . ARG A 1 30 ? 12.428 2.019 23.860 1.00 25.00 30 ARG A N 3
ATOM 2549 C CA . ARG A 1 30 ? 11.860 1.330 25.035 1.00 25.00 30 ARG A CA 3
ATOM 2550 C C . ARG A 1 30 ? 12.847 1.112 26.187 1.00 25.00 30 ARG A C 3
ATOM 2551 O O . ARG A 1 30 ? 13.076 -0.015 26.610 1.00 25.00 30 ARG A O 3
ATOM 2572 N N . PRO A 1 31 ? 13.496 2.191 26.652 1.00 25.00 31 PRO A N 3
ATOM 2573 C CA . PRO A 1 31 ? 14.651 1.913 27.509 1.00 25.00 31 PRO A CA 3
ATOM 2574 C C . PRO A 1 31 ? 14.321 1.611 28.960 1.00 25.00 31 PRO A C 3
ATOM 2575 O O . PRO A 1 31 ? 15.006 0.848 29.628 1.00 25.00 31 PRO A O 3
ATOM 2586 N N . ALA A 1 32 ? 13.299 2.306 29.438 1.00 25.00 32 ALA A N 3
ATOM 2587 C CA . ALA A 1 32 ? 12.819 2.238 30.826 1.00 25.00 32 ALA A CA 3
ATOM 2588 C C . ALA A 1 32 ? 13.934 2.452 31.868 1.00 25.00 32 ALA A C 3
ATOM 2589 O O . ALA A 1 32 ? 13.874 1.943 32.979 1.00 25.00 32 ALA A O 3
ATOM 2596 N N . SER A 1 33 ? 14.955 3.200 31.481 1.00 25.00 33 SER A N 3
ATOM 2597 C CA . SER A 1 33 ? 16.117 3.445 32.334 1.00 25.00 33 SER A CA 3
ATOM 2598 C C . SER A 1 33 ? 16.791 4.755 31.950 1.00 25.00 33 SER A C 3
ATOM 2599 O O . SER A 1 33 ? 16.604 5.267 30.846 1.00 25.00 33 SER A O 3
ATOM 2607 N N . ARG A 1 34 ? 17.605 5.282 32.857 1.00 25.00 34 ARG A N 3
ATOM 2608 C CA . ARG A 1 34 ? 18.320 6.552 32.652 1.00 25.00 34 ARG A CA 3
ATOM 2609 C C . ARG A 1 34 ? 19.637 6.335 31.904 1.00 25.00 34 ARG A C 3
ATOM 2610 O O . ARG A 1 34 ? 20.654 6.927 32.240 1.00 25.00 34 ARG A O 3
ATOM 2631 N N . VAL A 1 35 ? 19.613 5.482 30.892 1.00 25.00 35 VAL A N 3
ATOM 2632 C CA . VAL A 1 35 ? 20.824 5.173 30.117 1.00 25.00 35 VAL A CA 3
ATOM 2633 C C . VAL A 1 35 ? 21.302 6.387 29.314 1.00 25.00 35 VAL A C 3
ATOM 2634 O O . VAL A 1 35 ? 22.491 6.515 29.026 1.00 25.00 35 VAL A O 3
ATOM 2647 N N . SER A 1 36 ? 20.367 7.290 29.021 1.00 25.00 36 SER A N 3
ATOM 2648 C CA . SER A 1 36 ? 20.609 8.523 28.253 1.00 25.00 36 SER A CA 3
ATOM 2649 C C . SER A 1 36 ? 21.005 8.241 26.794 1.00 25.00 36 SER A C 3
ATOM 2650 O O . SER A 1 36 ? 21.187 7.101 26.385 1.00 25.00 36 SER A O 3
ATOM 2658 N N . ARG A 1 37 ? 21.089 9.302 25.999 1.00 25.00 37 ARG A N 3
ATOM 2659 C CA . ARG A 1 37 ? 21.360 9.188 24.556 1.00 25.00 37 ARG A CA 3
ATOM 2660 C C . ARG A 1 37 ? 22.798 8.773 24.256 1.00 25.00 37 ARG A C 3
ATOM 2661 O O . ARG A 1 37 ? 23.128 8.467 23.124 1.00 25.00 37 ARG A O 3
ATOM 2682 N N . ARG A 1 38 ? 23.637 8.753 25.285 1.00 25.00 38 ARG A N 3
ATOM 2683 C CA . ARG A 1 38 ? 25.043 8.346 25.153 1.00 25.00 38 ARG A CA 3
ATOM 2684 C C . ARG A 1 38 ? 25.166 6.883 24.723 1.00 25.00 38 ARG A C 3
ATOM 2685 O O . ARG A 1 38 ? 26.182 6.482 24.181 1.00 25.00 38 ARG A O 3
ATOM 2706 N N . SER A 1 39 ? 24.130 6.101 24.983 1.00 25.00 39 SER A N 3
ATOM 2707 C CA . SER A 1 39 ? 24.105 4.690 24.620 1.00 25.00 39 SER A CA 3
ATOM 2708 C C . SER A 1 39 ? 22.914 4.419 23.720 1.00 25.00 39 SER A C 3
ATOM 2709 O O . SER A 1 39 ? 21.841 4.045 24.205 1.00 25.00 39 SER A O 3
ATOM 2717 N N . PRO A 1 40 ? 23.066 4.627 22.404 1.00 25.00 40 PRO A N 3
ATOM 2718 C CA . PRO A 1 40 ? 21.911 4.261 21.587 1.00 25.00 40 PRO A CA 3
ATOM 2719 C C . PRO A 1 40 ? 21.719 2.746 21.580 1.00 25.00 40 PRO A C 3
ATOM 2720 O O . PRO A 1 40 ? 22.661 1.976 21.417 1.00 25.00 40 PRO A O 3
ATOM 2731 N N . GLN A 1 41 ? 20.485 2.338 21.800 1.00 25.00 41 GLN A N 3
ATOM 2732 C CA . GLN A 1 41 ? 20.095 0.943 21.795 1.00 25.00 41 GLN A CA 3
ATOM 2733 C C . GLN A 1 41 ? 18.999 0.806 20.750 1.00 25.00 41 GLN A C 3
ATOM 2734 O O . GLN A 1 41 ? 18.430 1.818 20.320 1.00 25.00 41 GLN A O 3
ATOM 2748 N N . ARG A 1 42 ? 18.730 -0.426 20.327 1.00 25.00 42 ARG A N 3
ATOM 2749 C CA . ARG A 1 42 ? 17.778 -0.688 19.243 1.00 25.00 42 ARG A CA 3
ATOM 2750 C C . ARG A 1 42 ? 16.409 -0.112 19.518 1.00 25.00 42 ARG A C 3
ATOM 2751 O O . ARG A 1 42 ? 15.931 -0.123 20.648 1.00 25.00 42 ARG A O 3
ATOM 2772 N N . GLY A 1 43 ? 15.779 0.379 18.467 1.00 25.00 43 GLY A N 3
ATOM 2773 C CA . GLY A 1 43 ? 14.475 0.987 18.591 1.00 25.00 43 GLY A CA 3
ATOM 2774 C C . GLY A 1 43 ? 13.925 1.332 17.231 1.00 25.00 43 GLY A C 3
ATOM 2775 O O . GLY A 1 43 ? 14.511 0.948 16.222 1.00 25.00 43 GLY A O 3
ATOM 2779 N N . ILE A 1 44 ? 12.851 2.109 17.210 1.00 25.00 44 ILE A N 3
ATOM 2780 C CA . ILE A 1 44 ? 12.172 2.512 15.977 1.00 25.00 44 ILE A CA 3
ATOM 2781 C C . ILE A 1 44 ? 13.115 3.186 14.982 1.00 25.00 44 ILE A C 3
ATOM 2782 O O . ILE A 1 44 ? 12.960 3.055 13.786 1.00 25.00 44 ILE A O 3
ATOM 2798 N N . VAL A 1 45 ? 14.125 3.879 15.471 1.00 25.00 45 VAL A N 3
ATOM 2799 C CA . VAL A 1 45 ? 15.103 4.503 14.586 1.00 25.00 45 VAL A CA 3
ATOM 2800 C C . VAL A 1 45 ? 15.838 3.459 13.727 1.00 25.00 45 VAL A C 3
ATOM 2801 O O . VAL A 1 45 ? 16.095 3.700 12.557 1.00 25.00 45 VAL A O 3
ATOM 2814 N N . GLU A 1 46 ? 16.118 2.279 14.256 1.00 25.00 46 GLU A N 3
ATOM 2815 C CA . GLU A 1 46 ? 16.785 1.256 13.452 1.00 25.00 46 GLU A CA 3
ATOM 2816 C C . GLU A 1 46 ? 15.788 0.636 12.490 1.00 25.00 46 GLU A C 3
ATOM 2817 O O . GLU A 1 46 ? 16.154 0.160 11.422 1.00 25.00 46 GLU A O 3
ATOM 2829 N N . GLU A 1 47 ? 14.522 0.661 12.871 1.00 25.00 47 GLU A N 3
ATOM 2830 C CA . GLU A 1 47 ? 13.471 0.047 12.068 1.00 25.00 47 GLU A CA 3
ATOM 2831 C C . GLU A 1 47 ? 12.942 0.972 10.971 1.00 25.00 47 GLU A C 3
ATOM 2832 O O . GLU A 1 47 ? 12.457 0.497 9.960 1.00 25.00 47 GLU A O 3
ATOM 2844 N N . CYS A 1 48 ? 13.062 2.282 11.156 1.00 25.00 48 CYS A N 3
ATOM 2845 C CA . CYS A 1 48 ? 12.549 3.243 10.175 1.00 25.00 48 CYS A CA 3
ATOM 2846 C C . CYS A 1 48 ? 13.572 4.202 9.548 1.00 25.00 48 CYS A C 3
ATOM 2847 O O . CYS A 1 48 ? 13.279 4.800 8.529 1.00 25.00 48 CYS A O 3
ATOM 2854 N N . CYS A 1 49 ? 14.762 4.346 10.122 1.00 25.00 49 CYS A N 3
ATOM 2855 C CA . CYS A 1 49 ? 15.799 5.203 9.512 1.00 25.00 49 CYS A CA 3
ATOM 2856 C C . CYS A 1 49 ? 16.854 4.330 8.840 1.00 25.00 49 CYS A C 3
ATOM 2857 O O . CYS A 1 49 ? 17.293 4.609 7.730 1.00 25.00 49 CYS A O 3
ATOM 2864 N N . PHE A 1 50 ? 17.242 3.254 9.513 1.00 25.00 50 PHE A N 3
ATOM 2865 C CA . PHE A 1 50 ? 18.222 2.315 8.956 1.00 25.00 50 PHE A CA 3
ATOM 2866 C C . PHE A 1 50 ? 17.517 1.222 8.143 1.00 25.00 50 PHE A C 3
ATOM 2867 O O . PHE A 1 50 ? 18.152 0.486 7.383 1.00 25.00 50 PHE A O 3
ATOM 2884 N N . ARG A 1 51 ? 16.200 1.146 8.289 1.00 25.00 51 ARG A N 3
ATOM 2885 C CA . ARG A 1 51 ? 15.349 0.235 7.513 1.00 25.00 51 ARG A CA 3
ATOM 2886 C C . ARG A 1 51 ? 14.087 1.013 7.221 1.00 25.00 51 ARG A C 3
ATOM 2887 O O . ARG A 1 51 ? 14.014 2.174 7.555 1.00 25.00 51 ARG A O 3
ATOM 2908 N N . SER A 1 52 ? 13.117 0.376 6.592 1.00 25.00 52 SER A N 3
ATOM 2909 C CA . SER A 1 52 ? 11.847 0.994 6.267 1.00 25.00 52 SER A CA 3
ATOM 2910 C C . SER A 1 52 ? 10.777 0.524 7.245 1.00 25.00 52 SER A C 3
ATOM 2911 O O . SER A 1 52 ? 10.787 -0.643 7.639 1.00 25.00 52 SER A O 3
ATOM 2919 N N . CYS A 1 53 ? 9.832 1.392 7.585 1.00 25.00 53 CYS A N 3
ATOM 2920 C CA . CYS A 1 53 ? 8.730 1.011 8.468 1.00 25.00 53 CYS A CA 3
ATOM 2921 C C . CYS A 1 53 ? 7.421 1.613 7.986 1.00 25.00 53 CYS A C 3
ATOM 2922 O O . CYS A 1 53 ? 7.407 2.556 7.198 1.00 25.00 53 CYS A O 3
ATOM 2929 N N . ASP A 1 54 ? 6.332 1.067 8.497 1.00 25.00 54 ASP A N 3
ATOM 2930 C CA . ASP A 1 54 ? 4.983 1.541 8.191 1.00 25.00 54 ASP A CA 3
ATOM 2931 C C . ASP A 1 54 ? 4.428 2.194 9.442 1.00 25.00 54 ASP A C 3
ATOM 2932 O O . ASP A 1 54 ? 4.935 1.951 10.537 1.00 25.00 54 ASP A O 3
ATOM 2941 N N . LEU A 1 55 ? 3.344 2.951 9.302 1.00 25.00 55 LEU A N 3
ATOM 2942 C CA . LEU A 1 55 ? 2.680 3.589 10.450 1.00 25.00 55 LEU A CA 3
ATOM 2943 C C . LEU A 1 55 ? 2.264 2.554 11.478 1.00 25.00 55 LEU A C 3
ATOM 2944 O O . LEU A 1 55 ? 2.180 2.828 12.661 1.00 25.00 55 LEU A O 3
ATOM 2960 N N . ALA A 1 56 ? 1.995 1.358 10.991 1.00 25.00 56 ALA A N 3
ATOM 2961 C CA . ALA A 1 56 ? 1.513 0.276 11.813 1.00 25.00 56 ALA A CA 3
ATOM 2962 C C . ALA A 1 56 ? 2.630 -0.280 12.708 1.00 25.00 56 ALA A C 3
ATOM 2963 O O . ALA A 1 56 ? 2.423 -0.526 13.888 1.00 25.00 56 ALA A O 3
ATOM 2970 N N . LEU A 1 57 ? 3.828 -0.416 12.150 1.00 25.00 57 LEU A N 3
ATOM 2971 C CA . LEU A 1 57 ? 4.997 -0.851 12.919 1.00 25.00 57 LEU A CA 3
ATOM 2972 C C . LEU A 1 57 ? 5.325 0.251 13.918 1.00 25.00 57 LEU A C 3
ATOM 2973 O O . LEU A 1 57 ? 5.600 0.012 15.088 1.00 25.00 57 LEU A O 3
ATOM 2989 N N . LEU A 1 58 ? 5.266 1.474 13.431 1.00 25.00 58 LEU A N 3
ATOM 2990 C CA . LEU A 1 58 ? 5.575 2.654 14.201 1.00 25.00 58 LEU A CA 3
ATOM 2991 C C . LEU A 1 58 ? 4.655 2.857 15.409 1.00 25.00 58 LEU A C 3
ATOM 2992 O O . LEU A 1 58 ? 5.101 3.253 16.484 1.00 25.00 58 LEU A O 3
ATOM 3008 N N . GLU A 1 59 ? 3.386 2.529 15.241 1.00 25.00 59 GLU A N 3
ATOM 3009 C CA . GLU A 1 59 ? 2.386 2.652 16.302 1.00 25.00 59 GLU A CA 3
ATOM 3010 C C . GLU A 1 59 ? 2.682 1.771 17.518 1.00 25.00 59 GLU A C 3
ATOM 3011 O O . GLU A 1 59 ? 2.296 2.100 18.634 1.00 25.00 59 GLU A O 3
ATOM 3024 N N . THR A 1 60 ? 3.403 0.681 17.325 1.00 25.00 60 THR A N 3
ATOM 3025 C CA . THR A 1 60 ? 3.716 -0.226 18.434 1.00 25.00 60 THR A CA 3
ATOM 3026 C C . THR A 1 60 ? 4.562 0.445 19.519 1.00 25.00 60 THR A C 3
ATOM 3027 O O . THR A 1 60 ? 4.627 -0.025 20.653 1.00 25.00 60 THR A O 3
ATOM 3038 N N . TYR A 1 61 ? 5.220 1.540 19.163 1.00 25.00 61 TYR A N 3
ATOM 3039 C CA . TYR A 1 61 ? 6.043 2.286 20.107 1.00 25.00 61 TYR A CA 3
ATOM 3040 C C . TYR A 1 61 ? 5.265 3.301 20.951 1.00 25.00 61 TYR A C 3
ATOM 3041 O O . TYR A 1 61 ? 5.865 3.979 21.783 1.00 25.00 61 TYR A O 3
ATOM 3059 N N . CYS A 1 62 ? 3.953 3.408 20.776 1.00 25.00 62 CYS A N 3
ATOM 3060 C CA . CYS A 1 62 ? 3.164 4.341 21.590 1.00 25.00 62 CYS A CA 3
ATOM 3061 C C . CYS A 1 62 ? 3.263 3.977 23.074 1.00 25.00 62 CYS A C 3
ATOM 3062 O O . CYS A 1 62 ? 3.400 2.812 23.434 1.00 25.00 62 CYS A O 3
ATOM 3069 N N . ALA A 1 63 ? 3.219 4.985 23.936 1.00 25.00 63 ALA A N 3
ATOM 3070 C CA . ALA A 1 63 ? 3.377 4.767 25.372 1.00 25.00 63 ALA A CA 3
ATOM 3071 C C . ALA A 1 63 ? 2.103 4.194 25.991 1.00 25.00 63 ALA A C 3
ATOM 3072 O O . ALA A 1 63 ? 2.129 3.612 27.073 1.00 25.00 63 ALA A O 3
ATOM 3079 N N . THR A 1 64 ? 0.998 4.358 25.285 1.00 25.00 64 THR A N 3
ATOM 3080 C CA . THR A 1 64 ? -0.293 3.834 25.701 1.00 25.00 64 THR A CA 3
ATOM 3081 C C . THR A 1 64 ? -1.065 3.681 24.385 1.00 25.00 64 THR A C 3
ATOM 3082 O O . THR A 1 64 ? -0.764 4.387 23.414 1.00 25.00 64 THR A O 3
ATOM 3093 N N . PRO A 1 65 ? -2.012 2.736 24.303 1.00 25.00 65 PRO A N 3
ATOM 3094 C CA . PRO A 1 65 ? -2.747 2.553 23.047 1.00 25.00 65 PRO A CA 3
ATOM 3095 C C . PRO A 1 65 ? -3.795 3.633 22.795 1.00 25.00 65 PRO A C 3
ATOM 3096 O O . PRO A 1 65 ? -4.253 4.313 23.719 1.00 25.00 65 PRO A O 3
ATOM 3107 N N . ALA A 1 66 ? -4.207 3.749 21.542 1.00 25.00 66 ALA A N 3
ATOM 3108 C CA . ALA A 1 66 ? -5.292 4.646 21.171 1.00 25.00 66 ALA A CA 3
ATOM 3109 C C . ALA A 1 66 ? -6.596 4.060 21.699 1.00 25.00 66 ALA A C 3
ATOM 3110 O O . ALA A 1 66 ? -6.729 2.842 21.837 1.00 25.00 66 ALA A O 3
ATOM 3117 N N . LYS A 1 67 ? -7.587 4.912 21.908 1.00 25.00 67 LYS A N 3
ATOM 3118 C CA . LYS A 1 67 ? -8.918 4.438 22.262 1.00 25.00 67 LYS A CA 3
ATOM 3119 C C . LYS A 1 67 ? -9.997 5.241 21.568 1.00 25.00 67 LYS A C 3
ATOM 3120 O O . LYS A 1 67 ? -10.226 6.400 21.906 1.00 25.00 67 LYS A O 3
ATOM 3139 N N . SER A 1 68 ? -10.711 4.569 20.674 1.00 25.00 68 SER A N 3
ATOM 3140 C CA . SER A 1 68 ? -11.881 5.139 19.981 1.00 25.00 68 SER A CA 3
ATOM 3141 C C . SER A 1 68 ? -11.437 6.346 19.182 1.00 25.00 68 SER A C 3
ATOM 3142 O O . SER A 1 68 ? -12.162 7.325 19.025 1.00 25.00 68 SER A O 3
ATOM 3150 N N . GLU A 1 69 ? -10.221 6.222 18.688 1.00 25.00 69 GLU A N 3
ATOM 3151 C CA . GLU A 1 69 ? -9.584 7.196 17.814 1.00 25.00 69 GLU A CA 3
ATOM 3152 C C . GLU A 1 69 ? -9.174 6.382 16.604 1.00 25.00 69 GLU A C 3
ATOM 3153 O O . GLU A 1 69 ? -8.960 5.165 16.819 1.00 25.00 69 GLU A O 3
ATOM 3166 N N . ALA A 1 1 ? 8.502 15.713 -6.896 1.00 25.00 1 ALA A N 4
ATOM 3167 C CA . ALA A 1 1 ? 8.907 14.348 -7.350 1.00 25.00 1 ALA A CA 4
ATOM 3168 C C . ALA A 1 1 ? 8.483 13.313 -6.326 1.00 25.00 1 ALA A C 4
ATOM 3169 O O . ALA A 1 1 ? 8.488 13.601 -5.139 1.00 25.00 1 ALA A O 4
ATOM 3178 N N . TYR A 1 2 ? 8.106 12.124 -6.776 1.00 25.00 2 TYR A N 4
ATOM 3179 C CA . TYR A 1 2 ? 7.688 11.060 -5.863 1.00 25.00 2 TYR A CA 4
ATOM 3180 C C . TYR A 1 2 ? 8.889 10.479 -5.118 1.00 25.00 2 TYR A C 4
ATOM 3181 O O . TYR A 1 2 ? 9.985 10.386 -5.670 1.00 25.00 2 TYR A O 4
ATOM 3199 N N . ARG A 1 3 ? 8.661 10.052 -3.883 1.00 25.00 3 ARG A N 4
ATOM 3200 C CA . ARG A 1 3 ? 9.656 9.346 -3.081 1.00 25.00 3 ARG A CA 4
ATOM 3201 C C . ARG A 1 3 ? 8.877 8.199 -2.460 1.00 25.00 3 ARG A C 4
ATOM 3202 O O . ARG A 1 3 ? 7.713 8.384 -2.129 1.00 25.00 3 ARG A O 4
ATOM 3223 N N . PRO A 1 4 ? 9.503 7.024 -2.264 1.00 25.00 4 PRO A N 4
ATOM 3224 C CA . PRO A 1 4 ? 8.739 5.936 -1.636 1.00 25.00 4 PRO A CA 4
ATOM 3225 C C . PRO A 1 4 ? 8.396 6.235 -0.177 1.00 25.00 4 PRO A C 4
ATOM 3226 O O . PRO A 1 4 ? 7.405 5.754 0.334 1.00 25.00 4 PRO A O 4
ATOM 3237 N N . SER A 1 5 ? 9.211 7.077 0.453 1.00 25.00 5 SER A N 4
ATOM 3238 C CA . SER A 1 5 ? 8.959 7.613 1.795 1.00 25.00 5 SER A CA 4
ATOM 3239 C C . SER A 1 5 ? 8.627 6.591 2.886 1.00 25.00 5 SER A C 4
ATOM 3240 O O . SER A 1 5 ? 7.902 6.887 3.819 1.00 25.00 5 SER A O 4
ATOM 3248 N N . GLU A 1 6 ? 9.218 5.412 2.781 1.00 25.00 6 GLU A N 4
ATOM 3249 C CA . GLU A 1 6 ? 9.018 4.348 3.771 1.00 25.00 6 GLU A CA 4
ATOM 3250 C C . GLU A 1 6 ? 10.029 4.485 4.911 1.00 25.00 6 GLU A C 4
ATOM 3251 O O . GLU A 1 6 ? 10.202 3.580 5.717 1.00 25.00 6 GLU A O 4
ATOM 3263 N N . THR A 1 7 ? 10.739 5.604 4.936 1.00 25.00 7 THR A N 4
ATOM 3264 C CA . THR A 1 7 ? 11.762 5.847 5.945 1.00 25.00 7 THR A CA 4
ATOM 3265 C C . THR A 1 7 ? 11.609 7.231 6.547 1.00 25.00 7 THR A C 4
ATOM 3266 O O . THR A 1 7 ? 11.252 8.191 5.856 1.00 25.00 7 THR A O 4
ATOM 3277 N N . LEU A 1 8 ? 11.899 7.323 7.835 1.00 25.00 8 LEU A N 4
ATOM 3278 C CA . LEU A 1 8 ? 11.852 8.576 8.580 1.00 25.00 8 LEU A CA 4
ATOM 3279 C C . LEU A 1 8 ? 13.079 8.663 9.419 1.00 25.00 8 LEU A C 4
ATOM 3280 O O . LEU A 1 8 ? 13.585 7.658 9.891 1.00 25.00 8 LEU A O 4
ATOM 3296 N N . CYS A 1 9 ? 13.497 9.874 9.702 1.00 25.00 9 CYS A N 4
ATOM 3297 C CA . CYS A 1 9 ? 14.627 10.074 10.596 1.00 25.00 9 CYS A CA 4
ATOM 3298 C C . CYS A 1 9 ? 14.573 11.446 11.243 1.00 25.00 9 CYS A C 4
ATOM 3299 O O . CYS A 1 9 ? 13.912 12.356 10.740 1.00 25.00 9 CYS A O 4
ATOM 3306 N N . GLY A 1 10 ? 15.254 11.590 12.371 1.00 25.00 10 GLY A N 4
ATOM 3307 C CA . GLY A 1 10 ? 15.259 12.859 13.077 1.00 25.00 10 GLY A CA 4
ATOM 3308 C C . GLY A 1 10 ? 13.857 13.298 13.456 1.00 25.00 10 GLY A C 4
ATOM 3309 O O . GLY A 1 10 ? 13.035 12.495 13.905 1.00 25.00 10 GLY A O 4
ATOM 3313 N N . GLY A 1 11 ? 13.570 14.571 13.229 1.00 25.00 11 GLY A N 4
ATOM 3314 C CA . GLY A 1 11 ? 12.261 15.121 13.545 1.00 25.00 11 GLY A CA 4
ATOM 3315 C C . GLY A 1 11 ? 11.115 14.536 12.741 1.00 25.00 11 GLY A C 4
ATOM 3316 O O . GLY A 1 11 ? 9.982 14.591 13.182 1.00 25.00 11 GLY A O 4
ATOM 3320 N N . GLU A 1 12 ? 11.388 13.942 11.586 1.00 25.00 12 GLU A N 4
ATOM 3321 C CA . GLU A 1 12 ? 10.322 13.339 10.775 1.00 25.00 12 GLU A CA 4
ATOM 3322 C C . GLU A 1 12 ? 9.740 12.140 11.508 1.00 25.00 12 GLU A C 4
ATOM 3323 O O . GLU A 1 12 ? 8.537 11.880 11.474 1.00 25.00 12 GLU A O 4
ATOM 3335 N N . LEU A 1 13 ? 10.618 11.396 12.162 1.00 25.00 13 LEU A N 4
ATOM 3336 C CA . LEU A 1 13 ? 10.211 10.192 12.864 1.00 25.00 13 LEU A CA 4
ATOM 3337 C C . LEU A 1 13 ? 9.416 10.594 14.094 1.00 25.00 13 LEU A C 4
ATOM 3338 O O . LEU A 1 13 ? 8.370 10.025 14.381 1.00 25.00 13 LEU A O 4
ATOM 3354 N N . VAL A 1 14 ? 9.886 11.632 14.769 1.00 25.00 14 VAL A N 4
ATOM 3355 C CA . VAL A 1 14 ? 9.196 12.176 15.939 1.00 25.00 14 VAL A CA 4
ATOM 3356 C C . VAL A 1 14 ? 7.812 12.681 15.541 1.00 25.00 14 VAL A C 4
ATOM 3357 O O . VAL A 1 14 ? 6.838 12.369 16.198 1.00 25.00 14 VAL A O 4
ATOM 3370 N N . ASP A 1 15 ? 7.728 13.406 14.436 1.00 25.00 15 ASP A N 4
ATOM 3371 C CA . ASP A 1 15 ? 6.450 13.932 13.950 1.00 25.00 15 ASP A CA 4
ATOM 3372 C C . ASP A 1 15 ? 5.434 12.825 13.716 1.00 25.00 15 ASP A C 4
ATOM 3373 O O . ASP A 1 15 ? 4.285 12.940 14.113 1.00 25.00 15 ASP A O 4
ATOM 3382 N N . THR A 1 16 ? 5.864 11.733 13.109 1.00 25.00 16 THR A N 4
ATOM 3383 C CA . THR A 1 16 ? 4.953 10.624 12.859 1.00 25.00 16 THR A CA 4
ATOM 3384 C C . THR A 1 16 ? 4.552 9.927 14.163 1.00 25.00 16 THR A C 4
ATOM 3385 O O . THR A 1 16 ? 3.400 9.551 14.341 1.00 25.00 16 THR A O 4
ATOM 3396 N N . LEU A 1 17 ? 5.475 9.796 15.104 1.00 25.00 17 LEU A N 4
ATOM 3397 C CA . LEU A 1 17 ? 5.148 9.204 16.406 1.00 25.00 17 LEU A CA 4
ATOM 3398 C C . LEU A 1 17 ? 4.157 10.083 17.172 1.00 25.00 17 LEU A C 4
ATOM 3399 O O . LEU A 1 17 ? 3.224 9.578 17.789 1.00 25.00 17 LEU A O 4
ATOM 3415 N N . GLN A 1 18 ? 4.313 11.395 17.065 1.00 25.00 18 GLN A N 4
ATOM 3416 C CA . GLN A 1 18 ? 3.373 12.342 17.673 1.00 25.00 18 GLN A CA 4
ATOM 3417 C C . GLN A 1 18 ? 2.004 12.232 17.006 1.00 25.00 18 GLN A C 4
ATOM 3418 O O . GLN A 1 18 ? 0.992 12.526 17.621 1.00 25.00 18 GLN A O 4
ATOM 3432 N N . PHE A 1 19 ? 1.962 11.800 15.756 1.00 25.00 19 PHE A N 4
ATOM 3433 C CA . PHE A 1 19 ? 0.690 11.603 15.071 1.00 25.00 19 PHE A CA 4
ATOM 3434 C C . PHE A 1 19 ? 0.000 10.291 15.471 1.00 25.00 19 PHE A C 4
ATOM 3435 O O . PHE A 1 19 ? -1.169 10.303 15.841 1.00 25.00 19 PHE A O 4
ATOM 3452 N N . VAL A 1 20 ? 0.694 9.158 15.380 1.00 25.00 20 VAL A N 4
ATOM 3453 C CA . VAL A 1 20 ? 0.044 7.860 15.631 1.00 25.00 20 VAL A CA 4
ATOM 3454 C C . VAL A 1 20 ? -0.260 7.631 17.127 1.00 25.00 20 VAL A C 4
ATOM 3455 O O . VAL A 1 20 ? -1.186 6.899 17.466 1.00 25.00 20 VAL A O 4
ATOM 3468 N N . CYS A 1 21 ? 0.535 8.232 18.011 1.00 25.00 21 CYS A N 4
ATOM 3469 C CA . CYS A 1 21 ? 0.389 8.026 19.465 1.00 25.00 21 CYS A CA 4
ATOM 3470 C C . CYS A 1 21 ? -0.128 9.251 20.204 1.00 25.00 21 CYS A C 4
ATOM 3471 O O . CYS A 1 21 ? -0.444 9.189 21.395 1.00 25.00 21 CYS A O 4
ATOM 3478 N N . GLY A 1 22 ? -0.115 10.387 19.528 1.00 25.00 22 GLY A N 4
ATOM 3479 C CA . GLY A 1 22 ? -0.362 11.650 20.194 1.00 25.00 22 GLY A CA 4
ATOM 3480 C C . GLY A 1 22 ? 0.948 12.164 20.771 1.00 25.00 22 GLY A C 4
ATOM 3481 O O . GLY A 1 22 ? 1.870 11.400 21.053 1.00 25.00 22 GLY A O 4
ATOM 3485 N N . ASP A 1 23 ? 1.030 13.470 20.974 1.00 25.00 23 ASP A N 4
ATOM 3486 C CA . ASP A 1 23 ? 2.239 14.110 21.520 1.00 25.00 23 ASP A CA 4
ATOM 3487 C C . ASP A 1 23 ? 2.476 13.730 22.988 1.00 25.00 23 ASP A C 4
ATOM 3488 O O . ASP A 1 23 ? 3.506 14.028 23.576 1.00 25.00 23 ASP A O 4
ATOM 3497 N N . ARG A 1 24 ? 1.491 13.075 23.584 1.00 25.00 24 ARG A N 4
ATOM 3498 C CA . ARG A 1 24 ? 1.522 12.746 25.010 1.00 25.00 24 ARG A CA 4
ATOM 3499 C C . ARG A 1 24 ? 2.638 11.780 25.401 1.00 25.00 24 ARG A C 4
ATOM 3500 O O . ARG A 1 24 ? 3.018 11.726 26.570 1.00 25.00 24 ARG A O 4
ATOM 3521 N N . GLY A 1 25 ? 3.181 11.046 24.438 1.00 25.00 25 GLY A N 4
ATOM 3522 C CA . GLY A 1 25 ? 4.323 10.190 24.715 1.00 25.00 25 GLY A CA 4
ATOM 3523 C C . GLY A 1 25 ? 4.416 8.936 23.873 1.00 25.00 25 GLY A C 4
ATOM 3524 O O . GLY A 1 25 ? 3.416 8.323 23.501 1.00 25.00 25 GLY A O 4
ATOM 3528 N N . PHE A 1 26 ? 5.649 8.536 23.597 1.00 25.00 26 PHE A N 4
ATOM 3529 C CA . PHE A 1 26 ? 5.939 7.347 22.805 1.00 25.00 26 PHE A CA 4
ATOM 3530 C C . PHE A 1 26 ? 7.339 6.866 23.172 1.00 25.00 26 PHE A C 4
ATOM 3531 O O . PHE A 1 26 ? 8.110 7.582 23.816 1.00 25.00 26 PHE A O 4
ATOM 3548 N N . TYR A 1 27 ? 7.657 5.651 22.770 1.00 25.00 27 TYR A N 4
ATOM 3549 C CA . TYR A 1 27 ? 8.960 5.053 22.999 1.00 25.00 27 TYR A CA 4
ATOM 3550 C C . TYR A 1 27 ? 9.817 5.403 21.786 1.00 25.00 27 TYR A C 4
ATOM 3551 O O . TYR A 1 27 ? 9.320 5.480 20.675 1.00 25.00 27 TYR A O 4
ATOM 3569 N N . PHE A 1 28 ? 11.119 5.547 21.986 1.00 25.00 28 PHE A N 4
ATOM 3570 C CA . PHE A 1 28 ? 12.033 5.793 20.868 1.00 25.00 28 PHE A CA 4
ATOM 3571 C C . PHE A 1 28 ? 13.128 4.737 20.870 1.00 25.00 28 PHE A C 4
ATOM 3572 O O . PHE A 1 28 ? 13.677 4.374 19.841 1.00 25.00 28 PHE A O 4
ATOM 3589 N N . ASN A 1 29 ? 13.439 4.250 22.059 1.00 25.00 29 ASN A N 4
ATOM 3590 C CA . ASN A 1 29 ? 14.539 3.312 22.259 1.00 25.00 29 ASN A CA 4
ATOM 3591 C C . ASN A 1 29 ? 14.184 2.282 23.303 1.00 25.00 29 ASN A C 4
ATOM 3592 O O . ASN A 1 29 ? 15.051 1.685 23.923 1.00 25.00 29 ASN A O 4
ATOM 3603 N N . ARG A 1 30 ? 12.881 2.067 23.450 1.00 25.00 30 ARG A N 4
ATOM 3604 C CA . ARG A 1 30 ? 12.337 1.019 24.324 1.00 25.00 30 ARG A CA 4
ATOM 3605 C C . ARG A 1 30 ? 12.902 1.055 25.731 1.00 25.00 30 ARG A C 4
ATOM 3606 O O . ARG A 1 30 ? 13.519 0.101 26.187 1.00 25.00 30 ARG A O 4
ATOM 3627 N N . PRO A 1 31 ? 12.749 2.197 26.413 1.00 25.00 31 PRO A N 4
ATOM 3628 C CA . PRO A 1 31 ? 13.542 2.292 27.635 1.00 25.00 31 PRO A CA 4
ATOM 3629 C C . PRO A 1 31 ? 12.998 1.514 28.825 1.00 25.00 31 PRO A C 4
ATOM 3630 O O . PRO A 1 31 ? 13.754 0.955 29.610 1.00 25.00 31 PRO A O 4
ATOM 3641 N N . ALA A 1 32 ? 11.679 1.558 28.964 1.00 25.00 32 ALA A N 4
ATOM 3642 C CA . ALA A 1 32 ? 10.928 0.919 30.059 1.00 25.00 32 ALA A CA 4
ATOM 3643 C C . ALA A 1 32 ? 11.453 1.255 31.466 1.00 25.00 32 ALA A C 4
ATOM 3644 O O . ALA A 1 32 ? 11.255 0.515 32.423 1.00 25.00 32 ALA A O 4
ATOM 3651 N N . SER A 1 33 ? 12.125 2.388 31.568 1.00 25.00 33 SER A N 4
ATOM 3652 C CA . SER A 1 33 ? 12.723 2.854 32.815 1.00 25.00 33 SER A CA 4
ATOM 3653 C C . SER A 1 33 ? 12.933 4.349 32.693 1.00 25.00 33 SER A C 4
ATOM 3654 O O . SER A 1 33 ? 13.013 4.875 31.587 1.00 25.00 33 SER A O 4
ATOM 3662 N N . ARG A 1 34 ? 13.056 5.024 33.828 1.00 25.00 34 ARG A N 4
ATOM 3663 C CA . ARG A 1 34 ? 13.262 6.479 33.855 1.00 25.00 34 ARG A CA 4
ATOM 3664 C C . ARG A 1 34 ? 14.586 6.849 34.513 1.00 25.00 34 ARG A C 4
ATOM 3665 O O . ARG A 1 34 ? 14.776 7.970 34.959 1.00 25.00 34 ARG A O 4
ATOM 3686 N N . VAL A 1 35 ? 15.485 5.879 34.580 1.00 25.00 35 VAL A N 4
ATOM 3687 C CA . VAL A 1 35 ? 16.804 6.070 35.199 1.00 25.00 35 VAL A CA 4
ATOM 3688 C C . VAL A 1 35 ? 17.947 5.758 34.234 1.00 25.00 35 VAL A C 4
ATOM 3689 O O . VAL A 1 35 ? 19.105 6.078 34.484 1.00 25.00 35 VAL A O 4
ATOM 3702 N N . SER A 1 36 ? 17.610 5.098 33.141 1.00 25.00 36 SER A N 4
ATOM 3703 C CA . SER A 1 36 ? 18.590 4.669 32.164 1.00 25.00 36 SER A CA 4
ATOM 3704 C C . SER A 1 36 ? 19.095 5.853 31.360 1.00 25.00 36 SER A C 4
ATOM 3705 O O . SER A 1 36 ? 18.327 6.722 30.958 1.00 25.00 36 SER A O 4
ATOM 3713 N N . ARG A 1 37 ? 20.389 5.846 31.079 1.00 25.00 37 ARG A N 4
ATOM 3714 C CA . ARG A 1 37 ? 21.042 6.911 30.297 1.00 25.00 37 ARG A CA 4
ATOM 3715 C C . ARG A 1 37 ? 20.804 6.771 28.786 1.00 25.00 37 ARG A C 4
ATOM 3716 O O . ARG A 1 37 ? 21.651 7.157 27.997 1.00 25.00 37 ARG A O 4
ATOM 3737 N N . ARG A 1 38 ? 19.656 6.211 28.407 1.00 25.00 38 ARG A N 4
ATOM 3738 C CA . ARG A 1 38 ? 19.280 6.007 26.996 1.00 25.00 38 ARG A CA 4
ATOM 3739 C C . ARG A 1 38 ? 20.389 5.304 26.212 1.00 25.00 38 ARG A C 4
ATOM 3740 O O . ARG A 1 38 ? 20.788 5.748 25.142 1.00 25.00 38 ARG A O 4
ATOM 3761 N N . SER A 1 39 ? 20.876 4.212 26.784 1.00 25.00 39 SER A N 4
ATOM 3762 C CA . SER A 1 39 ? 21.966 3.430 26.207 1.00 25.00 39 SER A CA 4
ATOM 3763 C C . SER A 1 39 ? 21.674 3.003 24.762 1.00 25.00 39 SER A C 4
ATOM 3764 O O . SER A 1 39 ? 20.509 2.798 24.399 1.00 25.00 39 SER A O 4
ATOM 3772 N N . PRO A 1 40 ? 22.721 2.858 23.922 1.00 25.00 40 PRO A N 4
ATOM 3773 C CA . PRO A 1 40 ? 22.485 2.476 22.522 1.00 25.00 40 PRO A CA 4
ATOM 3774 C C . PRO A 1 40 ? 22.024 1.024 22.350 1.00 25.00 40 PRO A C 4
ATOM 3775 O O . PRO A 1 40 ? 22.816 0.087 22.336 1.00 25.00 40 PRO A O 4
ATOM 3786 N N . GLN A 1 41 ? 20.717 0.856 22.232 1.00 25.00 41 GLN A N 4
ATOM 3787 C CA . GLN A 1 41 ? 20.088 -0.429 22.049 1.00 25.00 41 GLN A CA 4
ATOM 3788 C C . GLN A 1 41 ? 19.060 -0.208 20.944 1.00 25.00 41 GLN A C 4
ATOM 3789 O O . GLN A 1 41 ? 18.683 0.938 20.688 1.00 25.00 41 GLN A O 4
ATOM 3803 N N . ARG A 1 42 ? 18.621 -1.271 20.277 1.00 25.00 42 ARG A N 4
ATOM 3804 C CA . ARG A 1 42 ? 17.711 -1.116 19.131 1.00 25.00 42 ARG A CA 4
ATOM 3805 C C . ARG A 1 42 ? 16.430 -0.386 19.504 1.00 25.00 42 ARG A C 4
ATOM 3806 O O . ARG A 1 42 ? 15.812 -0.662 20.542 1.00 25.00 42 ARG A O 4
ATOM 3827 N N . GLY A 1 43 ? 16.040 0.533 18.638 1.00 25.00 43 GLY A N 4
ATOM 3828 C CA . GLY A 1 43 ? 14.866 1.368 18.856 1.00 25.00 43 GLY A CA 4
ATOM 3829 C C . GLY A 1 43 ? 14.125 1.631 17.561 1.00 25.00 43 GLY A C 4
ATOM 3830 O O . GLY A 1 43 ? 14.400 0.980 16.568 1.00 25.00 43 GLY A O 4
ATOM 3834 N N . ILE A 1 44 ? 13.201 2.584 17.562 1.00 25.00 44 ILE A N 4
ATOM 3835 C CA . ILE A 1 44 ? 12.380 2.885 16.376 1.00 25.00 44 ILE A CA 4
ATOM 3836 C C . ILE A 1 44 ? 13.242 3.341 15.195 1.00 25.00 44 ILE A C 4
ATOM 3837 O O . ILE A 1 44 ? 12.932 3.078 14.047 1.00 25.00 44 ILE A O 4
ATOM 3853 N N . VAL A 1 45 ? 14.355 3.992 15.489 1.00 25.00 45 VAL A N 4
ATOM 3854 C CA . VAL A 1 45 ? 15.260 4.476 14.450 1.00 25.00 45 VAL A CA 4
ATOM 3855 C C . VAL A 1 45 ? 15.775 3.300 13.624 1.00 25.00 45 VAL A C 4
ATOM 3856 O O . VAL A 1 45 ? 15.986 3.406 12.426 1.00 25.00 45 VAL A O 4
ATOM 3869 N N . GLU A 1 46 ? 15.956 2.164 14.272 1.00 25.00 46 GLU A N 4
ATOM 3870 C CA . GLU A 1 46 ? 16.488 0.985 13.603 1.00 25.00 46 GLU A CA 4
ATOM 3871 C C . GLU A 1 46 ? 15.455 0.328 12.716 1.00 25.00 46 GLU A C 4
ATOM 3872 O O . GLU A 1 46 ? 15.799 -0.366 11.773 1.00 25.00 46 GLU A O 4
ATOM 3884 N N . GLU A 1 47 ? 14.189 0.594 12.991 1.00 25.00 47 GLU A N 4
ATOM 3885 C CA . GLU A 1 47 ? 13.107 0.061 12.172 1.00 25.00 47 GLU A CA 4
ATOM 3886 C C . GLU A 1 47 ? 12.760 1.023 11.033 1.00 25.00 47 GLU A C 4
ATOM 3887 O O . GLU A 1 47 ? 12.401 0.599 9.950 1.00 25.00 47 GLU A O 4
ATOM 3899 N N . CYS A 1 48 ? 12.831 2.321 11.308 1.00 25.00 48 CYS A N 4
ATOM 3900 C CA . CYS A 1 48 ? 12.346 3.341 10.367 1.00 25.00 48 CYS A CA 4
ATOM 3901 C C . CYS A 1 48 ? 13.388 4.210 9.658 1.00 25.00 48 CYS A C 4
ATOM 3902 O O . CYS A 1 48 ? 13.044 4.905 8.716 1.00 25.00 48 CYS A O 4
ATOM 3909 N N . CYS A 1 49 ? 14.635 4.207 10.109 1.00 25.00 49 CYS A N 4
ATOM 3910 C CA . CYS A 1 49 ? 15.684 5.015 9.466 1.00 25.00 49 CYS A CA 4
ATOM 3911 C C . CYS A 1 49 ? 16.779 4.110 8.912 1.00 25.00 49 CYS A C 4
ATOM 3912 O O . CYS A 1 49 ? 17.179 4.238 7.758 1.00 25.00 49 CYS A O 4
ATOM 3919 N N . PHE A 1 50 ? 17.236 3.164 9.723 1.00 25.00 50 PHE A N 4
ATOM 3920 C CA . PHE A 1 50 ? 18.229 2.188 9.270 1.00 25.00 50 PHE A CA 4
ATOM 3921 C C . PHE A 1 50 ? 17.539 1.112 8.415 1.00 25.00 50 PHE A C 4
ATOM 3922 O O . PHE A 1 50 ? 18.184 0.401 7.640 1.00 25.00 50 PHE A O 4
ATOM 3939 N N . ARG A 1 51 ? 16.219 1.023 8.550 1.00 25.00 51 ARG A N 4
ATOM 3940 C CA . ARG A 1 51 ? 15.376 0.116 7.762 1.00 25.00 51 ARG A CA 4
ATOM 3941 C C . ARG A 1 51 ? 14.129 0.905 7.415 1.00 25.00 51 ARG A C 4
ATOM 3942 O O . ARG A 1 51 ? 14.036 2.070 7.768 1.00 25.00 51 ARG A O 4
ATOM 3963 N N . SER A 1 52 ? 13.195 0.280 6.716 1.00 25.00 52 SER A N 4
ATOM 3964 C CA . SER A 1 52 ? 11.949 0.912 6.327 1.00 25.00 52 SER A CA 4
ATOM 3965 C C . SER A 1 52 ? 10.806 0.407 7.202 1.00 25.00 52 SER A C 4
ATOM 3966 O O . SER A 1 52 ? 10.807 -0.756 7.605 1.00 25.00 52 SER A O 4
ATOM 3974 N N . CYS A 1 53 ? 9.837 1.271 7.480 1.00 25.00 53 CYS A N 4
ATOM 3975 C CA . CYS A 1 53 ? 8.703 0.919 8.332 1.00 25.00 53 CYS A CA 4
ATOM 3976 C C . CYS A 1 53 ? 7.427 1.610 7.862 1.00 25.00 53 CYS A C 4
ATOM 3977 O O . CYS A 1 53 ? 7.471 2.556 7.079 1.00 25.00 53 CYS A O 4
ATOM 3984 N N . ASP A 1 54 ? 6.302 1.149 8.385 1.00 25.00 54 ASP A N 4
ATOM 3985 C CA . ASP A 1 54 ? 4.992 1.745 8.115 1.00 25.00 54 ASP A CA 4
ATOM 3986 C C . ASP A 1 54 ? 4.487 2.371 9.405 1.00 25.00 54 ASP A C 4
ATOM 3987 O O . ASP A 1 54 ? 4.991 2.052 10.485 1.00 25.00 54 ASP A O 4
ATOM 3996 N N . LEU A 1 55 ? 3.441 3.187 9.314 1.00 25.00 55 LEU A N 4
ATOM 3997 C CA . LEU A 1 55 ? 2.817 3.800 10.500 1.00 25.00 55 LEU A CA 4
ATOM 3998 C C . LEU A 1 55 ? 2.345 2.739 11.475 1.00 25.00 55 LEU A C 4
ATOM 3999 O O . LEU A 1 55 ? 2.247 2.963 12.669 1.00 25.00 55 LEU A O 4
ATOM 4015 N N . ALA A 1 56 ? 2.025 1.585 10.926 1.00 25.00 56 ALA A N 4
ATOM 4016 C CA . ALA A 1 56 ? 1.480 0.485 11.678 1.00 25.00 56 ALA A CA 4
ATOM 4017 C C . ALA A 1 56 ? 2.557 -0.170 12.554 1.00 25.00 56 ALA A C 4
ATOM 4018 O O . ALA A 1 56 ? 2.313 -0.503 13.706 1.00 25.00 56 ALA A O 4
ATOM 4025 N N . LEU A 1 57 ? 3.765 -0.286 12.017 1.00 25.00 57 LEU A N 4
ATOM 4026 C CA . LEU A 1 57 ? 4.903 -0.801 12.780 1.00 25.00 57 LEU A CA 4
ATOM 4027 C C . LEU A 1 57 ? 5.262 0.249 13.825 1.00 25.00 57 LEU A C 4
ATOM 4028 O O . LEU A 1 57 ? 5.494 -0.046 14.988 1.00 25.00 57 LEU A O 4
ATOM 4044 N N . LEU A 1 58 ? 5.282 1.491 13.384 1.00 25.00 58 LEU A N 4
ATOM 4045 C CA . LEU A 1 58 ? 5.630 2.622 14.208 1.00 25.00 58 LEU A CA 4
ATOM 4046 C C . LEU A 1 58 ? 4.701 2.808 15.415 1.00 25.00 58 LEU A C 4
ATOM 4047 O O . LEU A 1 58 ? 5.143 3.169 16.503 1.00 25.00 58 LEU A O 4
ATOM 4063 N N . GLU A 1 59 ? 3.431 2.495 15.230 1.00 25.00 59 GLU A N 4
ATOM 4064 C CA . GLU A 1 59 ? 2.423 2.575 16.289 1.00 25.00 59 GLU A CA 4
ATOM 4065 C C . GLU A 1 59 ? 2.716 1.646 17.475 1.00 25.00 59 GLU A C 4
ATOM 4066 O O . GLU A 1 59 ? 2.336 1.940 18.604 1.00 25.00 59 GLU A O 4
ATOM 4079 N N . THR A 1 60 ? 3.440 0.563 17.244 1.00 25.00 60 THR A N 4
ATOM 4080 C CA . THR A 1 60 ? 3.763 -0.376 18.325 1.00 25.00 60 THR A CA 4
ATOM 4081 C C . THR A 1 60 ? 4.638 0.264 19.405 1.00 25.00 60 THR A C 4
ATOM 4082 O O . THR A 1 60 ? 4.749 -0.250 20.516 1.00 25.00 60 THR A O 4
ATOM 4093 N N . TYR A 1 61 ? 5.257 1.389 19.076 1.00 25.00 61 TYR A N 4
ATOM 4094 C CA . TYR A 1 61 ? 6.096 2.121 20.018 1.00 25.00 61 TYR A CA 4
ATOM 4095 C C . TYR A 1 61 ? 5.307 3.152 20.847 1.00 25.00 61 TYR A C 4
ATOM 4096 O O . TYR A 1 61 ? 5.908 3.931 21.573 1.00 25.00 61 TYR A O 4
ATOM 4114 N N . CYS A 1 62 ? 3.985 3.179 20.773 1.00 25.00 62 CYS A N 4
ATOM 4115 C CA . CYS A 1 62 ? 3.224 4.124 21.603 1.00 25.00 62 CYS A CA 4
ATOM 4116 C C . CYS A 1 62 ? 3.426 3.826 23.090 1.00 25.00 62 CYS A C 4
ATOM 4117 O O . CYS A 1 62 ? 3.623 2.683 23.487 1.00 25.00 62 CYS A O 4
ATOM 4124 N N . ALA A 1 63 ? 3.426 4.875 23.907 1.00 25.00 63 ALA A N 4
ATOM 4125 C CA . ALA A 1 63 ? 3.744 4.729 25.328 1.00 25.00 63 ALA A CA 4
ATOM 4126 C C . ALA A 1 63 ? 2.709 3.907 26.094 1.00 25.00 63 ALA A C 4
ATOM 4127 O O . ALA A 1 63 ? 3.046 3.189 27.036 1.00 25.00 63 ALA A O 4
ATOM 4134 N N . THR A 1 64 ? 1.454 4.062 25.711 1.00 25.00 64 THR A N 4
ATOM 4135 C CA . THR A 1 64 ? 0.345 3.372 26.353 1.00 25.00 64 THR A CA 4
ATOM 4136 C C . THR A 1 64 ? -0.820 3.430 25.349 1.00 25.00 64 THR A C 4
ATOM 4137 O O . THR A 1 64 ? -0.861 4.341 24.512 1.00 25.00 64 THR A O 4
ATOM 4148 N N . PRO A 1 65 ? -1.744 2.454 25.379 1.00 25.00 65 PRO A N 4
ATOM 4149 C CA . PRO A 1 65 ? -2.887 2.480 24.459 1.00 25.00 65 PRO A CA 4
ATOM 4150 C C . PRO A 1 65 ? -3.979 3.469 24.882 1.00 25.00 65 PRO A C 4
ATOM 4151 O O . PRO A 1 65 ? -3.975 3.982 26.000 1.00 25.00 65 PRO A O 4
ATOM 4162 N N . ALA A 1 66 ? -4.943 3.683 23.998 1.00 25.00 66 ALA A N 4
ATOM 4163 C CA . ALA A 1 66 ? -6.101 4.526 24.284 1.00 25.00 66 ALA A CA 4
ATOM 4164 C C . ALA A 1 66 ? -7.337 3.635 24.308 1.00 25.00 66 ALA A C 4
ATOM 4165 O O . ALA A 1 66 ? -7.309 2.522 23.787 1.00 25.00 66 ALA A O 4
ATOM 4172 N N . LYS A 1 67 ? -8.437 4.154 24.837 1.00 25.00 67 LYS A N 4
ATOM 4173 C CA . LYS A 1 67 ? -9.720 3.454 24.772 1.00 25.00 67 LYS A CA 4
ATOM 4174 C C . LYS A 1 67 ? -10.706 4.301 23.990 1.00 25.00 67 LYS A C 4
ATOM 4175 O O . LYS A 1 67 ? -11.138 5.348 24.459 1.00 25.00 67 LYS A O 4
ATOM 4194 N N . SER A 1 68 ? -11.078 3.820 22.819 1.00 25.00 68 SER A N 4
ATOM 4195 C CA . SER A 1 68 ? -12.116 4.445 22.008 1.00 25.00 68 SER A CA 4
ATOM 4196 C C . SER A 1 68 ? -12.902 3.312 21.364 1.00 25.00 68 SER A C 4
ATOM 4197 O O . SER A 1 68 ? -12.307 2.439 20.735 1.00 25.00 68 SER A O 4
ATOM 4205 N N . GLU A 1 69 ? -14.208 3.290 21.589 1.00 25.00 69 GLU A N 4
ATOM 4206 C CA . GLU A 1 69 ? -15.107 2.272 21.046 1.00 25.00 69 GLU A CA 4
ATOM 4207 C C . GLU A 1 69 ? -16.502 2.848 21.209 1.00 25.00 69 GLU A C 4
ATOM 4208 O O . GLU A 1 69 ? -17.465 2.315 20.629 1.00 25.00 69 GLU A O 4
ATOM 4221 N N . ALA A 1 1 ? 8.150 16.256 -7.221 1.00 25.00 1 ALA A N 5
ATOM 4222 C CA . ALA A 1 1 ? 7.462 14.934 -7.323 1.00 25.00 1 ALA A CA 5
ATOM 4223 C C . ALA A 1 1 ? 7.466 14.240 -5.972 1.00 25.00 1 ALA A C 5
ATOM 4224 O O . ALA A 1 1 ? 8.420 14.376 -5.220 1.00 25.00 1 ALA A O 5
ATOM 4233 N N . TYR A 1 2 ? 6.389 13.534 -5.659 1.00 25.00 2 TYR A N 5
ATOM 4234 C CA . TYR A 1 2 ? 6.249 12.847 -4.376 1.00 25.00 2 TYR A CA 5
ATOM 4235 C C . TYR A 1 2 ? 7.025 11.523 -4.366 1.00 25.00 2 TYR A C 5
ATOM 4236 O O . TYR A 1 2 ? 7.280 10.942 -5.420 1.00 25.00 2 TYR A O 5
ATOM 4254 N N . ARG A 1 3 ? 7.352 11.035 -3.174 1.00 25.00 3 ARG A N 5
ATOM 4255 C CA . ARG A 1 3 ? 7.953 9.712 -2.981 1.00 25.00 3 ARG A CA 5
ATOM 4256 C C . ARG A 1 3 ? 7.194 9.114 -1.806 1.00 25.00 3 ARG A C 5
ATOM 4257 O O . ARG A 1 3 ? 6.828 9.853 -0.901 1.00 25.00 3 ARG A O 5
ATOM 4278 N N . PRO A 1 4 ? 6.983 7.781 -1.785 1.00 25.00 4 PRO A N 5
ATOM 4279 C CA . PRO A 1 4 ? 6.244 7.200 -0.652 1.00 25.00 4 PRO A CA 5
ATOM 4280 C C . PRO A 1 4 ? 6.984 7.315 0.681 1.00 25.00 4 PRO A C 5
ATOM 4281 O O . PRO A 1 4 ? 6.360 7.364 1.724 1.00 25.00 4 PRO A O 5
ATOM 4292 N N . SER A 1 5 ? 8.308 7.424 0.616 1.00 25.00 5 SER A N 5
ATOM 4293 C CA . SER A 1 5 ? 9.142 7.739 1.780 1.00 25.00 5 SER A CA 5
ATOM 4294 C C . SER A 1 5 ? 8.846 6.945 3.064 1.00 25.00 5 SER A C 5
ATOM 4295 O O . SER A 1 5 ? 8.598 7.529 4.108 1.00 25.00 5 SER A O 5
ATOM 4303 N N . GLU A 1 6 ? 8.930 5.622 2.991 1.00 25.00 6 GLU A N 5
ATOM 4304 C CA . GLU A 1 6 ? 8.719 4.749 4.163 1.00 25.00 6 GLU A CA 5
ATOM 4305 C C . GLU A 1 6 ? 9.937 4.731 5.101 1.00 25.00 6 GLU A C 5
ATOM 4306 O O . GLU A 1 6 ? 10.195 3.748 5.785 1.00 25.00 6 GLU A O 5
ATOM 4318 N N . THR A 1 7 ? 10.697 5.811 5.111 1.00 25.00 7 THR A N 5
ATOM 4319 C CA . THR A 1 7 ? 11.861 5.938 5.976 1.00 25.00 7 THR A CA 5
ATOM 4320 C C . THR A 1 7 ? 11.818 7.285 6.669 1.00 25.00 7 THR A C 5
ATOM 4321 O O . THR A 1 7 ? 11.468 8.301 6.070 1.00 25.00 7 THR A O 5
ATOM 4332 N N . LEU A 1 8 ? 12.150 7.276 7.948 1.00 25.00 8 LEU A N 5
ATOM 4333 C CA . LEU A 1 8 ? 12.097 8.462 8.789 1.00 25.00 8 LEU A CA 5
ATOM 4334 C C . LEU A 1 8 ? 13.296 8.523 9.680 1.00 25.00 8 LEU A C 5
ATOM 4335 O O . LEU A 1 8 ? 13.805 7.508 10.125 1.00 25.00 8 LEU A O 5
ATOM 4351 N N . CYS A 1 9 ? 13.679 9.731 10.027 1.00 25.00 9 CYS A N 5
ATOM 4352 C CA . CYS A 1 9 ? 14.788 9.930 10.947 1.00 25.00 9 CYS A CA 5
ATOM 4353 C C . CYS A 1 9 ? 14.669 11.297 11.598 1.00 25.00 9 CYS A C 5
ATOM 4354 O O . CYS A 1 9 ? 14.003 12.188 11.063 1.00 25.00 9 CYS A O 5
ATOM 4361 N N . GLY A 1 10 ? 15.300 11.465 12.752 1.00 25.00 10 GLY A N 5
ATOM 4362 C CA . GLY A 1 10 ? 15.270 12.745 13.439 1.00 25.00 10 GLY A CA 5
ATOM 4363 C C . GLY A 1 10 ? 13.860 13.209 13.752 1.00 25.00 10 GLY A C 5
ATOM 4364 O O . GLY A 1 10 ? 12.998 12.421 14.146 1.00 25.00 10 GLY A O 5
ATOM 4368 N N . GLY A 1 11 ? 13.616 14.494 13.535 1.00 25.00 11 GLY A N 5
ATOM 4369 C CA . GLY A 1 11 ? 12.307 15.073 13.798 1.00 25.00 11 GLY A CA 5
ATOM 4370 C C . GLY A 1 11 ? 11.189 14.526 12.928 1.00 25.00 11 GLY A C 5
ATOM 4371 O O . GLY A 1 11 ? 10.041 14.556 13.333 1.00 25.00 11 GLY A O 5
ATOM 4375 N N . GLU A 1 12 ? 11.504 13.991 11.756 1.00 25.00 12 GLU A N 5
ATOM 4376 C CA . GLU A 1 12 ? 10.461 13.430 10.891 1.00 25.00 12 GLU A CA 5
ATOM 4377 C C . GLU A 1 12 ? 9.871 12.182 11.536 1.00 25.00 12 GLU A C 5
ATOM 4378 O O . GLU A 1 12 ? 8.673 11.914 11.434 1.00 25.00 12 GLU A O 5
ATOM 4390 N N . LEU A 1 13 ? 10.716 11.430 12.227 1.00 25.00 13 LEU A N 5
ATOM 4391 C CA . LEU A 1 13 ? 10.262 10.223 12.901 1.00 25.00 13 LEU A CA 5
ATOM 4392 C C . LEU A 1 13 ? 9.417 10.620 14.102 1.00 25.00 13 LEU A C 5
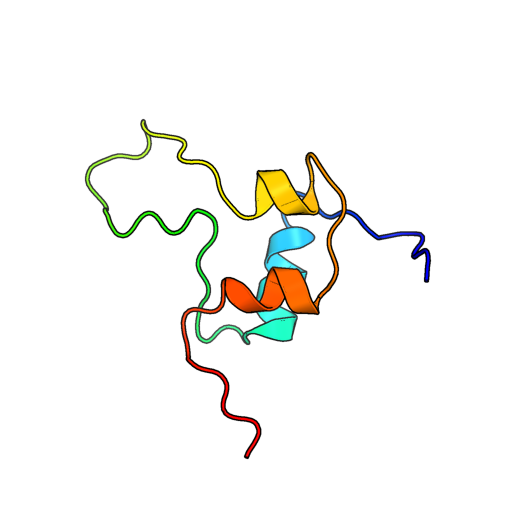ATOM 4393 O O . LEU A 1 13 ? 8.356 10.057 14.336 1.00 25.00 13 LEU A O 5
ATOM 4409 N N . VAL A 1 14 ? 9.868 11.641 14.818 1.00 25.00 14 VAL A N 5
ATOM 4410 C CA . VAL A 1 14 ? 9.135 12.171 15.972 1.00 25.00 14 VAL A CA 5
ATOM 4411 C C . VAL A 1 14 ? 7.756 12.668 15.556 1.00 25.00 14 VAL A C 5
ATOM 4412 O O . VAL A 1 14 ? 6.774 12.327 16.187 1.00 25.00 14 VAL A O 5
ATOM 4425 N N . ASP A 1 15 ? 7.682 13.415 14.464 1.00 25.00 15 ASP A N 5
ATOM 4426 C CA . ASP A 1 15 ? 6.405 13.939 13.966 1.00 25.00 15 ASP A CA 5
ATOM 4427 C C . ASP A 1 15 ? 5.414 12.809 13.695 1.00 25.00 15 ASP A C 5
ATOM 4428 O O . ASP A 1 15 ? 4.250 12.878 14.061 1.00 25.00 15 ASP A O 5
ATOM 4437 N N . THR A 1 16 ? 5.891 11.740 13.082 1.00 25.00 16 THR A N 5
ATOM 4438 C CA . THR A 1 16 ? 5.024 10.605 12.780 1.00 25.00 16 THR A CA 5
ATOM 4439 C C . THR A 1 16 ? 4.594 9.869 14.053 1.00 25.00 16 THR A C 5
ATOM 4440 O O . THR A 1 16 ? 3.445 9.461 14.189 1.00 25.00 16 THR A O 5
ATOM 4451 N N . LEU A 1 17 ? 5.500 9.732 15.008 1.00 25.00 17 LEU A N 5
ATOM 4452 C CA . LEU A 1 17 ? 5.164 9.104 16.287 1.00 25.00 17 LEU A CA 5
ATOM 4453 C C . LEU A 1 17 ? 4.141 9.948 17.056 1.00 25.00 17 LEU A C 5
ATOM 4454 O O . LEU A 1 17 ? 3.220 9.408 17.660 1.00 25.00 17 LEU A O 5
ATOM 4470 N N . GLN A 1 18 ? 4.261 11.266 16.969 1.00 25.00 18 GLN A N 5
ATOM 4471 C CA . GLN A 1 18 ? 3.299 12.179 17.590 1.00 25.00 18 GLN A CA 5
ATOM 4472 C C . GLN A 1 18 ? 1.934 12.084 16.911 1.00 25.00 18 GLN A C 5
ATOM 4473 O O . GLN A 1 18 ? 0.922 12.403 17.510 1.00 25.00 18 GLN A O 5
ATOM 4487 N N . PHE A 1 19 ? 1.898 11.631 15.669 1.00 25.00 19 PHE A N 5
ATOM 4488 C CA . PHE A 1 19 ? 0.629 11.429 14.979 1.00 25.00 19 PHE A CA 5
ATOM 4489 C C . PHE A 1 19 ? -0.045 10.126 15.419 1.00 25.00 19 PHE A C 5
ATOM 4490 O O . PHE A 1 19 ? -1.195 10.135 15.841 1.00 25.00 19 PHE A O 5
ATOM 4507 N N . VAL A 1 20 ? 0.657 9.001 15.310 1.00 25.00 20 VAL A N 5
ATOM 4508 C CA . VAL A 1 20 ? 0.037 7.692 15.585 1.00 25.00 20 VAL A CA 5
ATOM 4509 C C . VAL A 1 20 ? -0.292 7.480 17.073 1.00 25.00 20 VAL A C 5
ATOM 4510 O O . VAL A 1 20 ? -1.216 6.746 17.408 1.00 25.00 20 VAL A O 5
ATOM 4523 N N . CYS A 1 21 ? 0.477 8.110 17.956 1.00 25.00 21 CYS A N 5
ATOM 4524 C CA . CYS A 1 21 ? 0.288 7.955 19.408 1.00 25.00 21 CYS A CA 5
ATOM 4525 C C . CYS A 1 21 ? -0.381 9.174 20.023 1.00 25.00 21 CYS A C 5
ATOM 4526 O O . CYS A 1 21 ? -0.708 9.196 21.216 1.00 25.00 21 CYS A O 5
ATOM 4533 N N . GLY A 1 22 ? -0.491 10.228 19.236 1.00 25.00 22 GLY A N 5
ATOM 4534 C CA . GLY A 1 22 ? -0.898 11.505 19.774 1.00 25.00 22 GLY A CA 5
ATOM 4535 C C . GLY A 1 22 ? 0.288 12.114 20.507 1.00 25.00 22 GLY A C 5
ATOM 4536 O O . GLY A 1 22 ? 1.359 11.515 20.624 1.00 25.00 22 GLY A O 5
ATOM 4540 N N . ASP A 1 23 ? 0.077 13.290 21.070 1.00 25.00 23 ASP A N 5
ATOM 4541 C CA . ASP A 1 23 ? 1.106 13.996 21.848 1.00 25.00 23 ASP A CA 5
ATOM 4542 C C . ASP A 1 23 ? 1.386 13.318 23.203 1.00 25.00 23 ASP A C 5
ATOM 4543 O O . ASP A 1 23 ? 2.054 13.861 24.068 1.00 25.00 23 ASP A O 5
ATOM 4552 N N . ARG A 1 24 ? 0.742 12.185 23.444 1.00 25.00 24 ARG A N 5
ATOM 4553 C CA . ARG A 1 24 ? 0.819 11.500 24.741 1.00 25.00 24 ARG A CA 5
ATOM 4554 C C . ARG A 1 24 ? 2.160 10.826 24.970 1.00 25.00 24 ARG A C 5
ATOM 4555 O O . ARG A 1 24 ? 2.468 10.402 26.081 1.00 25.00 24 ARG A O 5
ATOM 4576 N N . GLY A 1 25 ? 2.977 10.794 23.935 1.00 25.00 25 GLY A N 5
ATOM 4577 C CA . GLY A 1 25 ? 4.324 10.281 24.063 1.00 25.00 25 GLY A CA 5
ATOM 4578 C C . GLY A 1 25 ? 4.488 8.892 23.499 1.00 25.00 25 GLY A C 5
ATOM 4579 O O . GLY A 1 25 ? 3.533 8.142 23.289 1.00 25.00 25 GLY A O 5
ATOM 4583 N N . PHE A 1 26 ? 5.736 8.560 23.235 1.00 25.00 26 PHE A N 5
ATOM 4584 C CA . PHE A 1 26 ? 6.098 7.316 22.589 1.00 25.00 26 PHE A CA 5
ATOM 4585 C C . PHE A 1 26 ? 7.474 6.943 23.089 1.00 25.00 26 PHE A C 5
ATOM 4586 O O . PHE A 1 26 ? 8.177 7.761 23.685 1.00 25.00 26 PHE A O 5
ATOM 4603 N N . TYR A 1 27 ? 7.857 5.711 22.843 1.00 25.00 27 TYR A N 5
ATOM 4604 C CA . TYR A 1 27 ? 9.164 5.215 23.205 1.00 25.00 27 TYR A CA 5
ATOM 4605 C C . TYR A 1 27 ? 9.990 5.245 21.926 1.00 25.00 27 TYR A C 5
ATOM 4606 O O . TYR A 1 27 ? 9.506 4.873 20.875 1.00 25.00 27 TYR A O 5
ATOM 4624 N N . PHE A 1 28 ? 11.257 5.612 22.010 1.00 25.00 28 PHE A N 5
ATOM 4625 C CA . PHE A 1 28 ? 12.128 5.538 20.831 1.00 25.00 28 PHE A CA 5
ATOM 4626 C C . PHE A 1 28 ? 12.916 4.251 20.881 1.00 25.00 28 PHE A C 5
ATOM 4627 O O . PHE A 1 28 ? 13.462 3.782 19.890 1.00 25.00 28 PHE A O 5
ATOM 4644 N N . ASN A 1 29 ? 13.078 3.772 22.099 1.00 25.00 29 ASN A N 5
ATOM 4645 C CA . ASN A 1 29 ? 14.083 2.775 22.422 1.00 25.00 29 ASN A CA 5
ATOM 4646 C C . ASN A 1 29 ? 13.643 1.895 23.547 1.00 25.00 29 ASN A C 5
ATOM 4647 O O . ASN A 1 29 ? 14.454 1.273 24.211 1.00 25.00 29 ASN A O 5
ATOM 4658 N N . ARG A 1 30 ? 12.335 1.848 23.738 1.00 25.00 30 ARG A N 5
ATOM 4659 C CA . ARG A 1 30 ? 11.719 0.985 24.743 1.00 25.00 30 ARG A CA 5
ATOM 4660 C C . ARG A 1 30 ? 12.376 1.076 26.115 1.00 25.00 30 ARG A C 5
ATOM 4661 O O . ARG A 1 30 ? 12.819 0.073 26.668 1.00 25.00 30 ARG A O 5
ATOM 4682 N N . PRO A 1 31 ? 12.505 2.300 26.649 1.00 25.00 31 PRO A N 5
ATOM 4683 C CA . PRO A 1 31 ? 13.345 2.361 27.842 1.00 25.00 31 PRO A CA 5
ATOM 4684 C C . PRO A 1 31 ? 12.684 1.826 29.099 1.00 25.00 31 PRO A C 5
ATOM 4685 O O . PRO A 1 31 ? 13.338 1.255 29.969 1.00 25.00 31 PRO A O 5
ATOM 4696 N N . ALA A 1 32 ? 11.387 2.087 29.179 1.00 25.00 32 ALA A N 5
ATOM 4697 C CA . ALA A 1 32 ? 10.518 1.693 30.299 1.00 25.00 32 ALA A CA 5
ATOM 4698 C C . ALA A 1 32 ? 11.091 2.085 31.672 1.00 25.00 32 ALA A C 5
ATOM 4699 O O . ALA A 1 32 ? 10.852 1.425 32.677 1.00 25.00 32 ALA A O 5
ATOM 4706 N N . SER A 1 33 ? 11.864 3.157 31.692 1.00 25.00 33 SER A N 5
ATOM 4707 C CA . SER A 1 33 ? 12.544 3.603 32.897 1.00 25.00 33 SER A CA 5
ATOM 4708 C C . SER A 1 33 ? 12.892 5.070 32.729 1.00 25.00 33 SER A C 5
ATOM 4709 O O . SER A 1 33 ? 12.823 5.604 31.625 1.00 25.00 33 SER A O 5
ATOM 4717 N N . ARG A 1 34 ? 13.256 5.722 33.826 1.00 25.00 34 ARG A N 5
ATOM 4718 C CA . ARG A 1 34 ? 13.572 7.160 33.824 1.00 25.00 34 ARG A CA 5
ATOM 4719 C C . ARG A 1 34 ? 14.989 7.382 34.335 1.00 25.00 34 ARG A C 5
ATOM 4720 O O . ARG A 1 34 ? 15.346 8.461 34.780 1.00 25.00 34 ARG A O 5
ATOM 4741 N N . VAL A 1 35 ? 15.781 6.324 34.279 1.00 25.00 35 VAL A N 5
ATOM 4742 C CA . VAL A 1 35 ? 17.158 6.343 34.800 1.00 25.00 35 VAL A CA 5
ATOM 4743 C C . VAL A 1 35 ? 18.086 7.260 34.005 1.00 25.00 35 VAL A C 5
ATOM 4744 O O . VAL A 1 35 ? 19.125 7.667 34.500 1.00 25.00 35 VAL A O 5
ATOM 4757 N N . SER A 1 36 ? 17.675 7.595 32.786 1.00 25.00 36 SER A N 5
ATOM 4758 C CA . SER A 1 36 ? 18.351 8.596 31.942 1.00 25.00 36 SER A CA 5
ATOM 4759 C C . SER A 1 36 ? 19.878 8.484 31.813 1.00 25.00 36 SER A C 5
ATOM 4760 O O . SER A 1 36 ? 20.565 9.487 31.664 1.00 25.00 36 SER A O 5
ATOM 4768 N N . ARG A 1 37 ? 20.406 7.265 31.834 1.00 25.00 37 ARG A N 5
ATOM 4769 C CA . ARG A 1 37 ? 21.863 7.032 31.783 1.00 25.00 37 ARG A CA 5
ATOM 4770 C C . ARG A 1 37 ? 22.537 7.325 30.432 1.00 25.00 37 ARG A C 5
ATOM 4771 O O . ARG A 1 37 ? 23.693 6.983 30.251 1.00 25.00 37 ARG A O 5
ATOM 4792 N N . ARG A 1 38 ? 21.797 7.913 29.492 1.00 25.00 38 ARG A N 5
ATOM 4793 C CA . ARG A 1 38 ? 22.297 8.262 28.138 1.00 25.00 38 ARG A CA 5
ATOM 4794 C C . ARG A 1 38 ? 22.868 7.069 27.376 1.00 25.00 38 ARG A C 5
ATOM 4795 O O . ARG A 1 38 ? 23.645 7.219 26.445 1.00 25.00 38 ARG A O 5
ATOM 4816 N N . SER A 1 39 ? 22.454 5.886 27.783 1.00 25.00 39 SER A N 5
ATOM 4817 C CA . SER A 1 39 ? 22.889 4.648 27.137 1.00 25.00 39 SER A CA 5
ATOM 4818 C C . SER A 1 39 ? 22.351 4.631 25.700 1.00 25.00 39 SER A C 5
ATOM 4819 O O . SER A 1 39 ? 21.205 5.040 25.476 1.00 25.00 39 SER A O 5
ATOM 4827 N N . PRO A 1 40 ? 23.146 4.151 24.716 1.00 25.00 40 PRO A N 5
ATOM 4828 C CA . PRO A 1 40 ? 22.709 4.102 23.309 1.00 25.00 40 PRO A CA 5
ATOM 4829 C C . PRO A 1 40 ? 21.734 2.948 23.001 1.00 25.00 40 PRO A C 5
ATOM 4830 O O . PRO A 1 40 ? 21.939 2.148 22.082 1.00 25.00 40 PRO A O 5
ATOM 4841 N N . GLN A 1 41 ? 20.676 2.867 23.791 1.00 25.00 41 GLN A N 5
ATOM 4842 C CA . GLN A 1 41 ? 19.631 1.866 23.617 1.00 25.00 41 GLN A CA 5
ATOM 4843 C C . GLN A 1 41 ? 18.894 2.173 22.306 1.00 25.00 41 GLN A C 5
ATOM 4844 O O . GLN A 1 41 ? 18.731 3.333 21.935 1.00 25.00 41 GLN A O 5
ATOM 4858 N N . ARG A 1 42 ? 18.497 1.131 21.589 1.00 25.00 42 ARG A N 5
ATOM 4859 C CA . ARG A 1 42 ? 17.955 1.268 20.233 1.00 25.00 42 ARG A CA 5
ATOM 4860 C C . ARG A 1 42 ? 16.495 0.847 20.132 1.00 25.00 42 ARG A C 5
ATOM 4861 O O . ARG A 1 42 ? 15.958 0.215 21.038 1.00 25.00 42 ARG A O 5
ATOM 4882 N N . GLY A 1 43 ? 15.857 1.214 19.029 1.00 25.00 43 GLY A N 5
ATOM 4883 C CA . GLY A 1 43 ? 14.449 0.901 18.833 1.00 25.00 43 GLY A CA 5
ATOM 4884 C C . GLY A 1 43 ? 13.898 1.321 17.480 1.00 25.00 43 GLY A C 5
ATOM 4885 O O . GLY A 1 43 ? 14.344 0.833 16.447 1.00 25.00 43 GLY A O 5
ATOM 4889 N N . ILE A 1 44 ? 12.922 2.222 17.488 1.00 25.00 44 ILE A N 5
ATOM 4890 C CA . ILE A 1 44 ? 12.209 2.639 16.273 1.00 25.00 44 ILE A CA 5
ATOM 4891 C C . ILE A 1 44 ? 13.142 3.236 15.218 1.00 25.00 44 ILE A C 5
ATOM 4892 O O . ILE A 1 44 ? 12.942 3.045 14.032 1.00 25.00 44 ILE A O 5
ATOM 4908 N N . VAL A 1 45 ? 14.196 3.909 15.645 1.00 25.00 45 VAL A N 5
ATOM 4909 C CA . VAL A 1 45 ? 15.158 4.485 14.707 1.00 25.00 45 VAL A CA 5
ATOM 4910 C C . VAL A 1 45 ? 15.798 3.402 13.828 1.00 25.00 45 VAL A C 5
ATOM 4911 O O . VAL A 1 45 ? 16.035 3.619 12.652 1.00 25.00 45 VAL A O 5
ATOM 4924 N N . GLU A 1 46 ? 16.007 2.209 14.354 1.00 25.00 46 GLU A N 5
ATOM 4925 C CA . GLU A 1 46 ? 16.598 1.144 13.548 1.00 25.00 46 GLU A CA 5
ATOM 4926 C C . GLU A 1 46 ? 15.566 0.534 12.616 1.00 25.00 46 GLU A C 5
ATOM 4927 O O . GLU A 1 46 ? 15.906 -0.038 11.593 1.00 25.00 46 GLU A O 5
ATOM 4939 N N . GLU A 1 47 ? 14.298 0.692 12.962 1.00 25.00 47 GLU A N 5
ATOM 4940 C CA . GLU A 1 47 ? 13.217 0.158 12.141 1.00 25.00 47 GLU A CA 5
ATOM 4941 C C . GLU A 1 47 ? 12.847 1.121 11.015 1.00 25.00 47 GLU A C 5
ATOM 4942 O O . GLU A 1 47 ? 12.412 0.692 9.966 1.00 25.00 47 GLU A O 5
ATOM 4954 N N . CYS A 1 48 ? 12.993 2.418 11.262 1.00 25.00 48 CYS A N 5
ATOM 4955 C CA . CYS A 1 48 ? 12.551 3.442 10.306 1.00 25.00 48 CYS A CA 5
ATOM 4956 C C . CYS A 1 48 ? 13.650 4.261 9.623 1.00 25.00 48 CYS A C 5
ATOM 4957 O O . CYS A 1 48 ? 13.396 4.862 8.594 1.00 25.00 48 CYS A O 5
ATOM 4964 N N . CYS A 1 49 ? 14.845 4.325 10.192 1.00 25.00 49 CYS A N 5
ATOM 4965 C CA . CYS A 1 49 ? 15.932 5.111 9.588 1.00 25.00 49 CYS A CA 5
ATOM 4966 C C . CYS A 1 49 ? 16.937 4.177 8.925 1.00 25.00 49 CYS A C 5
ATOM 4967 O O . CYS A 1 49 ? 17.399 4.426 7.819 1.00 25.00 49 CYS A O 5
ATOM 4974 N N . PHE A 1 50 ? 17.251 3.082 9.603 1.00 25.00 50 PHE A N 5
ATOM 4975 C CA . PHE A 1 50 ? 18.185 2.090 9.063 1.00 25.00 50 PHE A CA 5
ATOM 4976 C C . PHE A 1 50 ? 17.445 1.049 8.216 1.00 25.00 50 PHE A C 5
ATOM 4977 O O . PHE A 1 50 ? 18.060 0.286 7.468 1.00 25.00 50 PHE A O 5
ATOM 4994 N N . ARG A 1 51 ? 16.123 1.035 8.333 1.00 25.00 51 ARG A N 5
ATOM 4995 C CA . ARG A 1 51 ? 15.252 0.149 7.548 1.00 25.00 51 ARG A CA 5
ATOM 4996 C C . ARG A 1 51 ? 14.005 0.942 7.238 1.00 25.00 51 ARG A C 5
ATOM 4997 O O . ARG A 1 51 ? 13.867 2.057 7.706 1.00 25.00 51 ARG A O 5
ATOM 5018 N N . SER A 1 52 ? 13.109 0.356 6.465 1.00 25.00 52 SER A N 5
ATOM 5019 C CA . SER A 1 52 ? 11.841 0.975 6.138 1.00 25.00 52 SER A CA 5
ATOM 5020 C C . SER A 1 52 ? 10.773 0.536 7.135 1.00 25.00 52 SER A C 5
ATOM 5021 O O . SER A 1 52 ? 10.806 -0.599 7.613 1.00 25.00 52 SER A O 5
ATOM 5029 N N . CYS A 1 53 ? 9.810 1.405 7.404 1.00 25.00 53 CYS A N 5
ATOM 5030 C CA . CYS A 1 53 ? 8.704 1.092 8.303 1.00 25.00 53 CYS A CA 5
ATOM 5031 C C . CYS A 1 53 ? 7.446 1.809 7.832 1.00 25.00 53 CYS A C 5
ATOM 5032 O O . CYS A 1 53 ? 7.513 2.730 7.024 1.00 25.00 53 CYS A O 5
ATOM 5039 N N . ASP A 1 54 ? 6.310 1.399 8.370 1.00 25.00 54 ASP A N 5
ATOM 5040 C CA . ASP A 1 54 ? 5.022 2.014 8.053 1.00 25.00 54 ASP A CA 5
ATOM 5041 C C . ASP A 1 54 ? 4.380 2.426 9.370 1.00 25.00 54 ASP A C 5
ATOM 5042 O O . ASP A 1 54 ? 4.826 1.985 10.433 1.00 25.00 54 ASP A O 5
ATOM 5051 N N . LEU A 1 55 ? 3.330 3.240 9.305 1.00 25.00 55 LEU A N 5
ATOM 5052 C CA . LEU A 1 55 ? 2.643 3.755 10.505 1.00 25.00 55 LEU A CA 5
ATOM 5053 C C . LEU A 1 55 ? 2.228 2.660 11.476 1.00 25.00 55 LEU A C 5
ATOM 5054 O O . LEU A 1 55 ? 2.194 2.864 12.678 1.00 25.00 55 LEU A O 5
ATOM 5070 N N . ALA A 1 56 ? 1.903 1.501 10.936 1.00 25.00 56 ALA A N 5
ATOM 5071 C CA . ALA A 1 56 ? 1.403 0.400 11.728 1.00 25.00 56 ALA A CA 5
ATOM 5072 C C . ALA A 1 56 ? 2.514 -0.212 12.595 1.00 25.00 56 ALA A C 5
ATOM 5073 O O . ALA A 1 56 ? 2.314 -0.492 13.771 1.00 25.00 56 ALA A O 5
ATOM 5080 N N . LEU A 1 57 ? 3.699 -0.360 12.017 1.00 25.00 57 LEU A N 5
ATOM 5081 C CA . LEU A 1 57 ? 4.864 -0.853 12.754 1.00 25.00 57 LEU A CA 5
ATOM 5082 C C . LEU A 1 57 ? 5.243 0.203 13.783 1.00 25.00 57 LEU A C 5
ATOM 5083 O O . LEU A 1 57 ? 5.548 -0.088 14.934 1.00 25.00 57 LEU A O 5
ATOM 5099 N N . LEU A 1 58 ? 5.213 1.444 13.340 1.00 25.00 58 LEU A N 5
ATOM 5100 C CA . LEU A 1 58 ? 5.598 2.578 14.137 1.00 25.00 58 LEU A CA 5
ATOM 5101 C C . LEU A 1 58 ? 4.723 2.787 15.379 1.00 25.00 58 LEU A C 5
ATOM 5102 O O . LEU A 1 58 ? 5.220 3.132 16.449 1.00 25.00 58 LEU A O 5
ATOM 5118 N N . GLU A 1 59 ? 3.435 2.518 15.246 1.00 25.00 59 GLU A N 5
ATOM 5119 C CA . GLU A 1 59 ? 2.469 2.663 16.340 1.00 25.00 59 GLU A CA 5
ATOM 5120 C C . GLU A 1 59 ? 2.727 1.731 17.530 1.00 25.00 59 GLU A C 5
ATOM 5121 O O . GLU A 1 59 ? 2.328 2.018 18.655 1.00 25.00 59 GLU A O 5
ATOM 5134 N N . THR A 1 60 ? 3.439 0.642 17.308 1.00 25.00 60 THR A N 5
ATOM 5135 C CA . THR A 1 60 ? 3.742 -0.303 18.387 1.00 25.00 60 THR A CA 5
ATOM 5136 C C . THR A 1 60 ? 4.590 0.332 19.492 1.00 25.00 60 THR A C 5
ATOM 5137 O O . THR A 1 60 ? 4.650 -0.168 20.611 1.00 25.00 60 THR A O 5
ATOM 5148 N N . TYR A 1 61 ? 5.274 1.417 19.158 1.00 25.00 61 TYR A N 5
ATOM 5149 C CA . TYR A 1 61 ? 6.155 2.104 20.095 1.00 25.00 61 TYR A CA 5
ATOM 5150 C C . TYR A 1 61 ? 5.468 3.166 20.981 1.00 25.00 61 TYR A C 5
ATOM 5151 O O . TYR A 1 61 ? 6.156 3.890 21.691 1.00 25.00 61 TYR A O 5
ATOM 5169 N N . CYS A 1 62 ? 4.146 3.273 20.969 1.00 25.00 62 CYS A N 5
ATOM 5170 C CA . CYS A 1 62 ? 3.470 4.273 21.818 1.00 25.00 62 CYS A CA 5
ATOM 5171 C C . CYS A 1 62 ? 3.728 4.054 23.322 1.00 25.00 62 CYS A C 5
ATOM 5172 O O . CYS A 1 62 ? 3.918 2.929 23.774 1.00 25.00 62 CYS A O 5
ATOM 5179 N N . ALA A 1 63 ? 3.769 5.146 24.081 1.00 25.00 63 ALA A N 5
ATOM 5180 C CA . ALA A 1 63 ? 4.101 5.088 25.510 1.00 25.00 63 ALA A CA 5
ATOM 5181 C C . ALA A 1 63 ? 2.876 4.867 26.381 1.00 25.00 63 ALA A C 5
ATOM 5182 O O . ALA A 1 63 ? 2.852 4.019 27.268 1.00 25.00 63 ALA A O 5
ATOM 5189 N N . THR A 1 64 ? 1.901 5.728 26.172 1.00 25.00 64 THR A N 5
ATOM 5190 C CA . THR A 1 64 ? 0.684 5.749 26.973 1.00 25.00 64 THR A CA 5
ATOM 5191 C C . THR A 1 64 ? -0.480 6.231 26.082 1.00 25.00 64 THR A C 5
ATOM 5192 O O . THR A 1 64 ? -0.259 6.981 25.126 1.00 25.00 64 THR A O 5
ATOM 5203 N N . PRO A 1 65 ? -1.717 5.764 26.342 1.00 25.00 65 PRO A N 5
ATOM 5204 C CA . PRO A 1 65 ? -2.887 6.141 25.538 1.00 25.00 65 PRO A CA 5
ATOM 5205 C C . PRO A 1 65 ? -3.425 7.549 25.811 1.00 25.00 65 PRO A C 5
ATOM 5206 O O . PRO A 1 65 ? -3.050 8.213 26.781 1.00 25.00 65 PRO A O 5
ATOM 5217 N N . ALA A 1 66 ? -4.340 7.988 24.957 1.00 25.00 66 ALA A N 5
ATOM 5218 C CA . ALA A 1 66 ? -4.992 9.283 25.116 1.00 25.00 66 ALA A CA 5
ATOM 5219 C C . ALA A 1 66 ? -6.087 9.226 26.182 1.00 25.00 66 ALA A C 5
ATOM 5220 O O . ALA A 1 66 ? -6.781 8.227 26.324 1.00 25.00 66 ALA A O 5
ATOM 5227 N N . LYS A 1 67 ? -6.265 10.341 26.880 1.00 25.00 67 LYS A N 5
ATOM 5228 C CA . LYS A 1 67 ? -7.319 10.504 27.869 1.00 25.00 67 LYS A CA 5
ATOM 5229 C C . LYS A 1 67 ? -8.117 11.764 27.527 1.00 25.00 67 LYS A C 5
ATOM 5230 O O . LYS A 1 67 ? -8.397 12.587 28.380 1.00 25.00 67 LYS A O 5
ATOM 5249 N N . SER A 1 68 ? -8.409 11.937 26.251 1.00 25.00 68 SER A N 5
ATOM 5250 C CA . SER A 1 68 ? -9.085 13.142 25.763 1.00 25.00 68 SER A CA 5
ATOM 5251 C C . SER A 1 68 ? -10.591 13.127 26.048 1.00 25.00 68 SER A C 5
ATOM 5252 O O . SER A 1 68 ? -11.404 13.054 25.131 1.00 25.00 68 SER A O 5
ATOM 5260 N N . GLU A 1 69 ? -10.936 13.180 27.326 1.00 25.00 69 GLU A N 5
ATOM 5261 C CA . GLU A 1 69 ? -12.315 13.182 27.796 1.00 25.00 69 GLU A CA 5
ATOM 5262 C C . GLU A 1 69 ? -12.302 13.927 29.126 1.00 25.00 69 GLU A C 5
ATOM 5263 O O . GLU A 1 69 ? -11.226 13.896 29.777 1.00 25.00 69 GLU A O 5
ATOM 5276 N N . ALA A 1 1 ? 0.930 1.751 -0.800 1.00 25.00 1 ALA A N 6
ATOM 5277 C CA . ALA A 1 1 ? 1.423 2.415 -2.043 1.00 25.00 1 ALA A CA 6
ATOM 5278 C C . ALA A 1 1 ? 2.873 2.828 -1.868 1.00 25.00 1 ALA A C 6
ATOM 5279 O O . ALA A 1 1 ? 3.316 3.014 -0.744 1.00 25.00 1 ALA A O 6
ATOM 5288 N N . TYR A 1 2 ? 3.606 2.957 -2.966 1.00 25.00 2 TYR A N 6
ATOM 5289 C CA . TYR A 1 2 ? 5.009 3.370 -2.911 1.00 25.00 2 TYR A CA 6
ATOM 5290 C C . TYR A 1 2 ? 5.115 4.784 -2.344 1.00 25.00 2 TYR A C 6
ATOM 5291 O O . TYR A 1 2 ? 4.280 5.638 -2.641 1.00 25.00 2 TYR A O 6
ATOM 5309 N N . ARG A 1 3 ? 6.159 5.038 -1.564 1.00 25.00 3 ARG A N 6
ATOM 5310 C CA . ARG A 1 3 ? 6.440 6.373 -1.053 1.00 25.00 3 ARG A CA 6
ATOM 5311 C C . ARG A 1 3 ? 7.873 6.680 -1.458 1.00 25.00 3 ARG A C 6
ATOM 5312 O O . ARG A 1 3 ? 8.737 5.822 -1.317 1.00 25.00 3 ARG A O 6
ATOM 5333 N N . PRO A 1 4 ? 8.161 7.915 -1.894 1.00 25.00 4 PRO A N 6
ATOM 5334 C CA . PRO A 1 4 ? 9.563 8.248 -2.179 1.00 25.00 4 PRO A CA 6
ATOM 5335 C C . PRO A 1 4 ? 10.379 8.349 -0.888 1.00 25.00 4 PRO A C 6
ATOM 5336 O O . PRO A 1 4 ? 11.595 8.229 -0.895 1.00 25.00 4 PRO A O 6
ATOM 5347 N N . SER A 1 5 ? 9.679 8.541 0.221 1.00 25.00 5 SER A N 6
ATOM 5348 C CA . SER A 1 5 ? 10.288 8.610 1.541 1.00 25.00 5 SER A CA 6
ATOM 5349 C C . SER A 1 5 ? 9.553 7.637 2.454 1.00 25.00 5 SER A C 6
ATOM 5350 O O . SER A 1 5 ? 8.618 8.006 3.153 1.00 25.00 5 SER A O 6
ATOM 5358 N N . GLU A 1 6 ? 9.947 6.373 2.389 1.00 25.00 6 GLU A N 6
ATOM 5359 C CA . GLU A 1 6 ? 9.334 5.318 3.210 1.00 25.00 6 GLU A CA 6
ATOM 5360 C C . GLU A 1 6 ? 10.184 5.080 4.461 1.00 25.00 6 GLU A C 6
ATOM 5361 O O . GLU A 1 6 ? 10.020 4.095 5.181 1.00 25.00 6 GLU A O 6
ATOM 5373 N N . THR A 1 7 ? 11.103 6.001 4.696 1.00 25.00 7 THR A N 6
ATOM 5374 C CA . THR A 1 7 ? 11.996 5.966 5.842 1.00 25.00 7 THR A CA 6
ATOM 5375 C C . THR A 1 7 ? 11.863 7.296 6.557 1.00 25.00 7 THR A C 6
ATOM 5376 O O . THR A 1 7 ? 11.535 8.307 5.934 1.00 25.00 7 THR A O 6
ATOM 5387 N N . LEU A 1 8 ? 12.122 7.291 7.855 1.00 25.00 8 LEU A N 6
ATOM 5388 C CA . LEU A 1 8 ? 12.056 8.495 8.675 1.00 25.00 8 LEU A CA 6
ATOM 5389 C C . LEU A 1 8 ? 13.250 8.566 9.565 1.00 25.00 8 LEU A C 6
ATOM 5390 O O . LEU A 1 8 ? 13.719 7.558 10.078 1.00 25.00 8 LEU A O 6
ATOM 5406 N N . CYS A 1 9 ? 13.668 9.779 9.839 1.00 25.00 9 CYS A N 6
ATOM 5407 C CA . CYS A 1 9 ? 14.770 10.000 10.763 1.00 25.00 9 CYS A CA 6
ATOM 5408 C C . CYS A 1 9 ? 14.651 11.366 11.423 1.00 25.00 9 CYS A C 6
ATOM 5409 O O . CYS A 1 9 ? 13.984 12.263 10.904 1.00 25.00 9 CYS A O 6
ATOM 5416 N N . GLY A 1 10 ? 15.283 11.522 12.577 1.00 25.00 10 GLY A N 6
ATOM 5417 C CA . GLY A 1 10 ? 15.240 12.794 13.280 1.00 25.00 10 GLY A CA 6
ATOM 5418 C C . GLY A 1 10 ? 13.823 13.238 13.594 1.00 25.00 10 GLY A C 6
ATOM 5419 O O . GLY A 1 10 ? 12.975 12.439 14.001 1.00 25.00 10 GLY A O 6
ATOM 5423 N N . GLY A 1 11 ? 13.554 14.515 13.361 1.00 25.00 11 GLY A N 6
ATOM 5424 C CA . GLY A 1 11 ? 12.236 15.074 13.624 1.00 25.00 11 GLY A CA 6
ATOM 5425 C C . GLY A 1 11 ? 11.123 14.499 12.766 1.00 25.00 11 GLY A C 6
ATOM 5426 O O . GLY A 1 11 ? 9.967 14.555 13.157 1.00 25.00 11 GLY A O 6
ATOM 5430 N N . GLU A 1 12 ? 11.452 13.913 11.622 1.00 25.00 12 GLU A N 6
ATOM 5431 C CA . GLU A 1 12 ? 10.429 13.313 10.759 1.00 25.00 12 GLU A CA 6
ATOM 5432 C C . GLU A 1 12 ? 9.802 12.136 11.492 1.00 25.00 12 GLU A C 6
ATOM 5433 O O . GLU A 1 12 ? 8.590 11.911 11.452 1.00 25.00 12 GLU A O 6
ATOM 5445 N N . LEU A 1 13 ? 10.659 11.372 12.154 1.00 25.00 13 LEU A N 6
ATOM 5446 C CA . LEU A 1 13 ? 10.228 10.175 12.854 1.00 25.00 13 LEU A CA 6
ATOM 5447 C C . LEU A 1 13 ? 9.424 10.582 14.079 1.00 25.00 13 LEU A C 6
ATOM 5448 O O . LEU A 1 13 ? 8.373 10.020 14.353 1.00 25.00 13 LEU A O 6
ATOM 5464 N N . VAL A 1 14 ? 9.899 11.608 14.774 1.00 25.00 14 VAL A N 6
ATOM 5465 C CA . VAL A 1 14 ? 9.206 12.135 15.954 1.00 25.00 14 VAL A CA 6
ATOM 5466 C C . VAL A 1 14 ? 7.814 12.635 15.588 1.00 25.00 14 VAL A C 6
ATOM 5467 O O . VAL A 1 14 ? 6.853 12.309 16.266 1.00 25.00 14 VAL A O 6
ATOM 5480 N N . ASP A 1 15 ? 7.696 13.388 14.504 1.00 25.00 15 ASP A N 6
ATOM 5481 C CA . ASP A 1 15 ? 6.397 13.921 14.088 1.00 25.00 15 ASP A CA 6
ATOM 5482 C C . ASP A 1 15 ? 5.416 12.796 13.791 1.00 25.00 15 ASP A C 6
ATOM 5483 O O . ASP A 1 15 ? 4.256 12.849 14.178 1.00 25.00 15 ASP A O 6
ATOM 5492 N N . THR A 1 16 ? 5.889 11.750 13.131 1.00 25.00 16 THR A N 6
ATOM 5493 C CA . THR A 1 16 ? 5.026 10.614 12.827 1.00 25.00 16 THR A CA 6
ATOM 5494 C C . THR A 1 16 ? 4.627 9.867 14.105 1.00 25.00 16 THR A C 6
ATOM 5495 O O . THR A 1 16 ? 3.478 9.471 14.264 1.00 25.00 16 THR A O 6
ATOM 5506 N N . LEU A 1 17 ? 5.557 9.712 15.035 1.00 25.00 17 LEU A N 6
ATOM 5507 C CA . LEU A 1 17 ? 5.254 9.065 16.316 1.00 25.00 17 LEU A CA 6
ATOM 5508 C C . LEU A 1 17 ? 4.230 9.872 17.111 1.00 25.00 17 LEU A C 6
ATOM 5509 O O . LEU A 1 17 ? 3.328 9.306 17.717 1.00 25.00 17 LEU A O 6
ATOM 5525 N N . GLN A 1 18 ? 4.320 11.192 17.055 1.00 25.00 18 GLN A N 6
ATOM 5526 C CA . GLN A 1 18 ? 3.332 12.050 17.709 1.00 25.00 18 GLN A CA 6
ATOM 5527 C C . GLN A 1 18 ? 1.967 11.887 17.046 1.00 25.00 18 GLN A C 6
ATOM 5528 O O . GLN A 1 18 ? 0.948 11.922 17.712 1.00 25.00 18 GLN A O 6
ATOM 5542 N N . PHE A 1 19 ? 1.942 11.679 15.739 1.00 25.00 19 PHE A N 6
ATOM 5543 C CA . PHE A 1 19 ? 0.678 11.499 15.029 1.00 25.00 19 PHE A CA 6
ATOM 5544 C C . PHE A 1 19 ? -0.019 10.173 15.373 1.00 25.00 19 PHE A C 6
ATOM 5545 O O . PHE A 1 19 ? -1.211 10.157 15.654 1.00 25.00 19 PHE A O 6
ATOM 5562 N N . VAL A 1 20 ? 0.708 9.060 15.340 1.00 25.00 20 VAL A N 6
ATOM 5563 C CA . VAL A 1 20 ? 0.081 7.740 15.552 1.00 25.00 20 VAL A CA 6
ATOM 5564 C C . VAL A 1 20 ? -0.268 7.469 17.023 1.00 25.00 20 VAL A C 6
ATOM 5565 O O . VAL A 1 20 ? -1.057 6.572 17.324 1.00 25.00 20 VAL A O 6
ATOM 5578 N N . CYS A 1 21 ? 0.364 8.208 17.928 1.00 25.00 21 CYS A N 6
ATOM 5579 C CA . CYS A 1 21 ? 0.156 8.018 19.377 1.00 25.00 21 CYS A CA 6
ATOM 5580 C C . CYS A 1 21 ? -0.625 9.153 20.040 1.00 25.00 21 CYS A C 6
ATOM 5581 O O . CYS A 1 21 ? -1.089 9.024 21.182 1.00 25.00 21 CYS A O 6
ATOM 5588 N N . GLY A 1 22 ? -0.705 10.285 19.364 1.00 25.00 22 GLY A N 6
ATOM 5589 C CA . GLY A 1 22 ? -1.300 11.465 19.958 1.00 25.00 22 GLY A CA 6
ATOM 5590 C C . GLY A 1 22 ? -0.403 12.021 21.051 1.00 25.00 22 GLY A C 6
ATOM 5591 O O . GLY A 1 22 ? 0.760 11.640 21.197 1.00 25.00 22 GLY A O 6
ATOM 5595 N N . ASP A 1 23 ? -0.977 12.888 21.871 1.00 25.00 23 ASP A N 6
ATOM 5596 C CA . ASP A 1 23 ? -0.276 13.513 23.003 1.00 25.00 23 ASP A CA 6
ATOM 5597 C C . ASP A 1 23 ? 0.058 12.512 24.124 1.00 25.00 23 ASP A C 6
ATOM 5598 O O . ASP A 1 23 ? 0.556 12.870 25.178 1.00 25.00 23 ASP A O 6
ATOM 5607 N N . ARG A 1 24 ? -0.304 11.253 23.933 1.00 25.00 24 ARG A N 6
ATOM 5608 C CA . ARG A 1 24 ? -0.124 10.239 24.974 1.00 25.00 24 ARG A CA 6
ATOM 5609 C C . ARG A 1 24 ? 1.304 9.706 25.015 1.00 25.00 24 ARG A C 6
ATOM 5610 O O . ARG A 1 24 ? 1.685 9.012 25.951 1.00 25.00 24 ARG A O 6
ATOM 5631 N N . GLY A 1 25 ? 2.102 10.096 24.034 1.00 25.00 25 GLY A N 6
ATOM 5632 C CA . GLY A 1 25 ? 3.525 9.805 24.068 1.00 25.00 25 GLY A CA 6
ATOM 5633 C C . GLY A 1 25 ? 3.930 8.476 23.473 1.00 25.00 25 GLY A C 6
ATOM 5634 O O . GLY A 1 25 ? 3.101 7.652 23.084 1.00 25.00 25 GLY A O 6
ATOM 5638 N N . PHE A 1 26 ? 5.237 8.289 23.374 1.00 25.00 26 PHE A N 6
ATOM 5639 C CA . PHE A 1 26 ? 5.819 7.121 22.732 1.00 25.00 26 PHE A CA 6
ATOM 5640 C C . PHE A 1 26 ? 7.229 6.905 23.253 1.00 25.00 26 PHE A C 6
ATOM 5641 O O . PHE A 1 26 ? 7.805 7.770 23.913 1.00 25.00 26 PHE A O 6
ATOM 5658 N N . TYR A 1 27 ? 7.794 5.764 22.906 1.00 25.00 27 TYR A N 6
ATOM 5659 C CA . TYR A 1 27 ? 9.172 5.431 23.222 1.00 25.00 27 TYR A CA 6
ATOM 5660 C C . TYR A 1 27 ? 9.960 5.493 21.925 1.00 25.00 27 TYR A C 6
ATOM 5661 O O . TYR A 1 27 ? 9.382 5.379 20.856 1.00 25.00 27 TYR A O 6
ATOM 5679 N N . PHE A 1 28 ? 11.283 5.593 22.001 1.00 25.00 28 PHE A N 6
ATOM 5680 C CA . PHE A 1 28 ? 12.091 5.505 20.794 1.00 25.00 28 PHE A CA 6
ATOM 5681 C C . PHE A 1 28 ? 12.720 4.148 20.861 1.00 25.00 28 PHE A C 6
ATOM 5682 O O . PHE A 1 28 ? 12.768 3.414 19.899 1.00 25.00 28 PHE A O 6
ATOM 5699 N N . ASN A 1 29 ? 13.207 3.831 22.044 1.00 25.00 29 ASN A N 6
ATOM 5700 C CA . ASN A 1 29 ? 13.948 2.611 22.287 1.00 25.00 29 ASN A CA 6
ATOM 5701 C C . ASN A 1 29 ? 13.549 1.924 23.578 1.00 25.00 29 ASN A C 6
ATOM 5702 O O . ASN A 1 29 ? 14.309 1.162 24.150 1.00 25.00 29 ASN A O 6
ATOM 5713 N N . ARG A 1 30 ? 12.309 2.174 23.983 1.00 25.00 30 ARG A N 6
ATOM 5714 C CA . ARG A 1 30 ? 11.668 1.495 25.126 1.00 25.00 30 ARG A CA 6
ATOM 5715 C C . ARG A 1 30 ? 12.559 1.350 26.355 1.00 25.00 30 ARG A C 6
ATOM 5716 O O . ARG A 1 30 ? 12.769 0.252 26.851 1.00 25.00 30 ARG A O 6
ATOM 5737 N N . PRO A 1 31 ? 13.125 2.468 26.834 1.00 25.00 31 PRO A N 6
ATOM 5738 C CA . PRO A 1 31 ? 14.143 2.280 27.867 1.00 25.00 31 PRO A CA 6
ATOM 5739 C C . PRO A 1 31 ? 13.586 1.953 29.237 1.00 25.00 31 PRO A C 6
ATOM 5740 O O . PRO A 1 31 ? 14.234 1.323 30.067 1.00 25.00 31 PRO A O 6
ATOM 5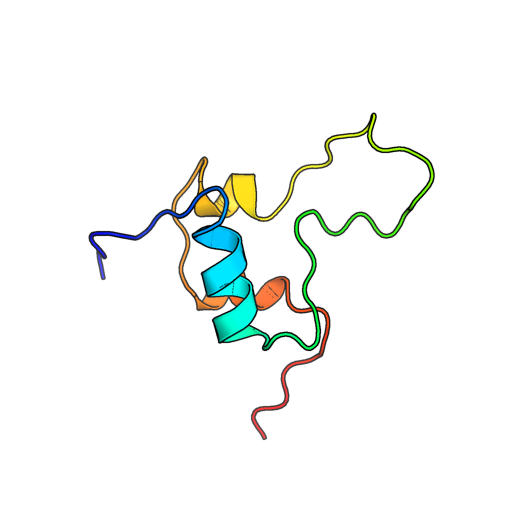751 N N . ALA A 1 32 ? 12.382 2.457 29.445 1.00 25.00 32 ALA A N 6
ATOM 5752 C CA . ALA A 1 32 ? 11.582 2.247 30.659 1.00 25.00 32 ALA A CA 6
ATOM 5753 C C . ALA A 1 32 ? 12.334 2.553 31.966 1.00 25.00 32 ALA A C 6
ATOM 5754 O O . ALA A 1 32 ? 12.088 1.943 33.000 1.00 25.00 32 ALA A O 6
ATOM 5761 N N . SER A 1 33 ? 13.244 3.511 31.912 1.00 25.00 33 SER A N 6
ATOM 5762 C CA . SER A 1 33 ? 14.045 3.877 33.070 1.00 25.00 33 SER A CA 6
ATOM 5763 C C . SER A 1 33 ? 14.302 5.372 33.023 1.00 25.00 33 SER A C 6
ATOM 5764 O O . SER A 1 33 ? 14.265 5.982 31.956 1.00 25.00 33 SER A O 6
ATOM 5772 N N . ARG A 1 34 ? 14.504 5.970 34.192 1.00 25.00 34 ARG A N 6
ATOM 5773 C CA . ARG A 1 34 ? 14.653 7.428 34.306 1.00 25.00 34 ARG A CA 6
ATOM 5774 C C . ARG A 1 34 ? 15.847 7.832 35.157 1.00 25.00 34 ARG A C 6
ATOM 5775 O O . ARG A 1 34 ? 15.934 8.955 35.624 1.00 25.00 34 ARG A O 6
ATOM 5796 N N . VAL A 1 35 ? 16.745 6.886 35.372 1.00 25.00 35 VAL A N 6
ATOM 5797 C CA . VAL A 1 35 ? 17.899 7.101 36.260 1.00 25.00 35 VAL A CA 6
ATOM 5798 C C . VAL A 1 35 ? 19.228 7.173 35.519 1.00 25.00 35 VAL A C 6
ATOM 5799 O O . VAL A 1 35 ? 20.228 7.627 36.059 1.00 25.00 35 VAL A O 6
ATOM 5812 N N . SER A 1 36 ? 19.252 6.687 34.289 1.00 25.00 36 SER A N 6
ATOM 5813 C CA . SER A 1 36 ? 20.476 6.673 33.494 1.00 25.00 36 SER A CA 6
ATOM 5814 C C . SER A 1 36 ? 20.131 6.630 32.019 1.00 25.00 36 SER A C 6
ATOM 5815 O O . SER A 1 36 ? 19.107 6.084 31.641 1.00 25.00 36 SER A O 6
ATOM 5823 N N . ARG A 1 37 ? 21.018 7.169 31.192 1.00 25.00 37 ARG A N 6
ATOM 5824 C CA . ARG A 1 37 ? 20.873 7.109 29.729 1.00 25.00 37 ARG A CA 6
ATOM 5825 C C . ARG A 1 37 ? 22.172 6.596 29.112 1.00 25.00 37 ARG A C 6
ATOM 5826 O O . ARG A 1 37 ? 22.506 6.927 27.990 1.00 25.00 37 ARG A O 6
ATOM 5847 N N . ARG A 1 38 ? 22.928 5.824 29.885 1.00 25.00 38 ARG A N 6
ATOM 5848 C CA . ARG A 1 38 ? 24.254 5.355 29.450 1.00 25.00 38 ARG A CA 6
ATOM 5849 C C . ARG A 1 38 ? 24.195 4.168 28.494 1.00 25.00 38 ARG A C 6
ATOM 5850 O O . ARG A 1 38 ? 25.214 3.723 27.998 1.00 25.00 38 ARG A O 6
ATOM 5871 N N . SER A 1 39 ? 23.004 3.636 28.279 1.00 25.00 39 SER A N 6
ATOM 5872 C CA . SER A 1 39 ? 22.822 2.455 27.437 1.00 25.00 39 SER A CA 6
ATOM 5873 C C . SER A 1 39 ? 21.867 2.750 26.279 1.00 25.00 39 SER A C 6
ATOM 5874 O O . SER A 1 39 ? 20.651 2.582 26.418 1.00 25.00 39 SER A O 6
ATOM 5882 N N . PRO A 1 40 ? 22.392 3.224 25.133 1.00 25.00 40 PRO A N 6
ATOM 5883 C CA . PRO A 1 40 ? 21.507 3.506 23.995 1.00 25.00 40 PRO A CA 6
ATOM 5884 C C . PRO A 1 40 ? 21.047 2.231 23.268 1.00 25.00 40 PRO A C 6
ATOM 5885 O O . PRO A 1 40 ? 21.603 1.834 22.251 1.00 25.00 40 PRO A O 6
ATOM 5896 N N . GLN A 1 41 ? 20.040 1.569 23.820 1.00 25.00 41 GLN A N 6
ATOM 5897 C CA . GLN A 1 41 ? 19.514 0.349 23.217 1.00 25.00 41 GLN A CA 6
ATOM 5898 C C . GLN A 1 41 ? 18.818 0.692 21.895 1.00 25.00 41 GLN A C 6
ATOM 5899 O O . GLN A 1 41 ? 18.334 1.812 21.707 1.00 25.00 41 GLN A O 6
ATOM 5913 N N . ARG A 1 42 ? 18.773 -0.280 20.993 1.00 25.00 42 ARG A N 6
ATOM 5914 C CA . ARG A 1 42 ? 18.119 -0.132 19.691 1.00 25.00 42 ARG A CA 6
ATOM 5915 C C . ARG A 1 42 ? 16.625 0.153 19.794 1.00 25.00 42 ARG A C 6
ATOM 5916 O O . ARG A 1 42 ? 15.988 -0.144 20.804 1.00 25.00 42 ARG A O 6
ATOM 5937 N N . GLY A 1 43 ? 16.063 0.720 18.736 1.00 25.00 43 GLY A N 6
ATOM 5938 C CA . GLY A 1 43 ? 14.658 1.089 18.750 1.00 25.00 43 GLY A CA 6
ATOM 5939 C C . GLY A 1 43 ? 14.058 1.410 17.394 1.00 25.00 43 GLY A C 6
ATOM 5940 O O . GLY A 1 43 ? 14.526 0.933 16.371 1.00 25.00 43 GLY A O 6
ATOM 5944 N N . ILE A 1 44 ? 13.026 2.245 17.402 1.00 25.00 44 ILE A N 6
ATOM 5945 C CA . ILE A 1 44 ? 12.288 2.648 16.199 1.00 25.00 44 ILE A CA 6
ATOM 5946 C C . ILE A 1 44 ? 13.200 3.278 15.148 1.00 25.00 44 ILE A C 6
ATOM 5947 O O . ILE A 1 44 ? 12.969 3.144 13.959 1.00 25.00 44 ILE A O 6
ATOM 5963 N N . VAL A 1 45 ? 14.267 3.924 15.581 1.00 25.00 45 VAL A N 6
ATOM 5964 C CA . VAL A 1 45 ? 15.216 4.520 14.653 1.00 25.00 45 VAL A CA 6
ATOM 5965 C C . VAL A 1 45 ? 15.850 3.440 13.765 1.00 25.00 45 VAL A C 6
ATOM 5966 O O . VAL A 1 45 ? 16.070 3.665 12.586 1.00 25.00 45 VAL A O 6
ATOM 5979 N N . GLU A 1 46 ? 16.059 2.240 14.279 1.00 25.00 46 GLU A N 6
ATOM 5980 C CA . GLU A 1 46 ? 16.602 1.174 13.443 1.00 25.00 46 GLU A CA 6
ATOM 5981 C C . GLU A 1 46 ? 15.530 0.663 12.506 1.00 25.00 46 GLU A C 6
ATOM 5982 O O . GLU A 1 46 ? 15.811 0.279 11.384 1.00 25.00 46 GLU A O 6
ATOM 5994 N N . GLU A 1 47 ? 14.290 0.687 12.969 1.00 25.00 47 GLU A N 6
ATOM 5995 C CA . GLU A 1 47 ? 13.172 0.190 12.178 1.00 25.00 47 GLU A CA 6
ATOM 5996 C C . GLU A 1 47 ? 12.805 1.136 11.033 1.00 25.00 47 GLU A C 6
ATOM 5997 O O . GLU A 1 47 ? 12.340 0.687 9.998 1.00 25.00 47 GLU A O 6
ATOM 6009 N N . CYS A 1 48 ? 12.967 2.437 11.243 1.00 25.00 48 CYS A N 6
ATOM 6010 C CA . CYS A 1 48 ? 12.521 3.441 10.270 1.00 25.00 48 CYS A CA 6
ATOM 6011 C C . CYS A 1 48 ? 13.613 4.259 9.580 1.00 25.00 48 CYS A C 6
ATOM 6012 O O . CYS A 1 48 ? 13.341 4.868 8.559 1.00 25.00 48 CYS A O 6
ATOM 6019 N N . CYS A 1 49 ? 14.820 4.307 10.129 1.00 25.00 49 CYS A N 6
ATOM 6020 C CA . CYS A 1 49 ? 15.906 5.085 9.511 1.00 25.00 49 CYS A CA 6
ATOM 6021 C C . CYS A 1 49 ? 16.932 4.143 8.882 1.00 25.00 49 CYS A C 6
ATOM 6022 O O . CYS A 1 49 ? 17.367 4.350 7.758 1.00 25.00 49 CYS A O 6
ATOM 6029 N N . PHE A 1 50 ? 17.281 3.080 9.596 1.00 25.00 50 PHE A N 6
ATOM 6030 C CA . PHE A 1 50 ? 18.216 2.079 9.069 1.00 25.00 50 PHE A CA 6
ATOM 6031 C C . PHE A 1 50 ? 17.463 1.017 8.261 1.00 25.00 50 PHE A C 6
ATOM 6032 O O . PHE A 1 50 ? 18.076 0.200 7.564 1.00 25.00 50 PHE A O 6
ATOM 6049 N N . ARG A 1 51 ? 16.140 1.025 8.372 1.00 25.00 51 ARG A N 6
ATOM 6050 C CA . ARG A 1 51 ? 15.254 0.105 7.646 1.00 25.00 51 ARG A CA 6
ATOM 6051 C C . ARG A 1 51 ? 14.021 0.891 7.262 1.00 25.00 51 ARG A C 6
ATOM 6052 O O . ARG A 1 51 ? 13.881 2.035 7.657 1.00 25.00 51 ARG A O 6
ATOM 6073 N N . SER A 1 52 ? 13.133 0.269 6.507 1.00 25.00 52 SER A N 6
ATOM 6074 C CA . SER A 1 52 ? 11.867 0.895 6.120 1.00 25.00 52 SER A CA 6
ATOM 6075 C C . SER A 1 52 ? 10.786 0.441 7.099 1.00 25.00 52 SER A C 6
ATOM 6076 O O . SER A 1 52 ? 10.810 -0.703 7.552 1.00 25.00 52 SER A O 6
ATOM 6084 N N . CYS A 1 53 ? 9.828 1.309 7.390 1.00 25.00 53 CYS A N 6
ATOM 6085 C CA . CYS A 1 53 ? 8.730 0.980 8.302 1.00 25.00 53 CYS A CA 6
ATOM 6086 C C . CYS A 1 53 ? 7.448 1.619 7.784 1.00 25.00 53 CYS A C 6
ATOM 6087 O O . CYS A 1 53 ? 7.491 2.461 6.892 1.00 25.00 53 CYS A O 6
ATOM 6094 N N . ASP A 1 54 ? 6.319 1.241 8.364 1.00 25.00 54 ASP A N 6
ATOM 6095 C CA . ASP A 1 54 ? 5.030 1.839 8.016 1.00 25.00 54 ASP A CA 6
ATOM 6096 C C . ASP A 1 54 ? 4.376 2.282 9.320 1.00 25.00 54 ASP A C 6
ATOM 6097 O O . ASP A 1 54 ? 4.855 1.915 10.399 1.00 25.00 54 ASP A O 6
ATOM 6106 N N . LEU A 1 55 ? 3.307 3.066 9.235 1.00 25.00 55 LEU A N 6
ATOM 6107 C CA . LEU A 1 55 ? 2.664 3.653 10.425 1.00 25.00 55 LEU A CA 6
ATOM 6108 C C . LEU A 1 55 ? 2.256 2.616 11.453 1.00 25.00 55 LEU A C 6
ATOM 6109 O O . LEU A 1 55 ? 2.262 2.871 12.646 1.00 25.00 55 LEU A O 6
ATOM 6125 N N . ALA A 1 56 ? 1.892 1.445 10.971 1.00 25.00 56 ALA A N 6
ATOM 6126 C CA . ALA A 1 56 ? 1.384 0.391 11.816 1.00 25.00 56 ALA A CA 6
ATOM 6127 C C . ALA A 1 56 ? 2.498 -0.209 12.686 1.00 25.00 56 ALA A C 6
ATOM 6128 O O . ALA A 1 56 ? 2.306 -0.461 13.869 1.00 25.00 56 ALA A O 6
ATOM 6135 N N . LEU A 1 57 ? 3.681 -0.371 12.105 1.00 25.00 57 LEU A N 6
ATOM 6136 C CA . LEU A 1 57 ? 4.851 -0.843 12.850 1.00 25.00 57 LEU A CA 6
ATOM 6137 C C . LEU A 1 57 ? 5.224 0.235 13.854 1.00 25.00 57 LEU A C 6
ATOM 6138 O O . LEU A 1 57 ? 5.526 -0.030 15.011 1.00 25.00 57 LEU A O 6
ATOM 6154 N N . LEU A 1 58 ? 5.209 1.464 13.379 1.00 25.00 58 LEU A N 6
ATOM 6155 C CA . LEU A 1 58 ? 5.611 2.611 14.151 1.00 25.00 58 LEU A CA 6
ATOM 6156 C C . LEU A 1 58 ? 4.734 2.845 15.385 1.00 25.00 58 LEU A C 6
ATOM 6157 O O . LEU A 1 58 ? 5.229 3.185 16.458 1.00 25.00 58 LEU A O 6
ATOM 6173 N N . GLU A 1 59 ? 3.444 2.595 15.242 1.00 25.00 59 GLU A N 6
ATOM 6174 C CA . GLU A 1 59 ? 2.476 2.751 16.328 1.00 25.00 59 GLU A CA 6
ATOM 6175 C C . GLU A 1 59 ? 2.712 1.806 17.512 1.00 25.00 59 GLU A C 6
ATOM 6176 O O . GLU A 1 59 ? 2.283 2.073 18.628 1.00 25.00 59 GLU A O 6
ATOM 6189 N N . THR A 1 60 ? 3.441 0.723 17.302 1.00 25.00 60 THR A N 6
ATOM 6190 C CA . THR A 1 60 ? 3.721 -0.218 18.391 1.00 25.00 60 THR A CA 6
ATOM 6191 C C . THR A 1 60 ? 4.610 0.395 19.475 1.00 25.00 60 THR A C 6
ATOM 6192 O O . THR A 1 60 ? 4.697 -0.122 20.586 1.00 25.00 60 THR A O 6
ATOM 6203 N N . TYR A 1 61 ? 5.283 1.491 19.145 1.00 25.00 61 TYR A N 6
ATOM 6204 C CA . TYR A 1 61 ? 6.144 2.184 20.098 1.00 25.00 61 TYR A CA 6
ATOM 6205 C C . TYR A 1 61 ? 5.391 3.199 20.968 1.00 25.00 61 TYR A C 6
ATOM 6206 O O . TYR A 1 61 ? 6.011 3.874 21.794 1.00 25.00 61 TYR A O 6
ATOM 6224 N N . CYS A 1 62 ? 4.077 3.313 20.811 1.00 25.00 62 CYS A N 6
ATOM 6225 C CA . CYS A 1 62 ? 3.297 4.244 21.634 1.00 25.00 62 CYS A CA 6
ATOM 6226 C C . CYS A 1 62 ? 3.366 3.877 23.116 1.00 25.00 62 CYS A C 6
ATOM 6227 O O . CYS A 1 62 ? 3.504 2.714 23.482 1.00 25.00 62 CYS A O 6
ATOM 6234 N N . ALA A 1 63 ? 3.252 4.886 23.966 1.00 25.00 63 ALA A N 6
ATOM 6235 C CA . ALA A 1 63 ? 3.324 4.701 25.412 1.00 25.00 63 ALA A CA 6
ATOM 6236 C C . ALA A 1 63 ? 1.924 4.504 26.009 1.00 25.00 63 ALA A C 6
ATOM 6237 O O . ALA A 1 63 ? 1.686 4.809 27.177 1.00 25.00 63 ALA A O 6
ATOM 6244 N N . THR A 1 64 ? 0.991 4.030 25.199 1.00 25.00 64 THR A N 6
ATOM 6245 C CA . THR A 1 64 ? -0.387 3.866 25.632 1.00 25.00 64 THR A CA 6
ATOM 6246 C C . THR A 1 64 ? -1.012 2.738 24.793 1.00 25.00 64 THR A C 6
ATOM 6247 O O . THR A 1 64 ? -0.593 2.511 23.654 1.00 25.00 64 THR A O 6
ATOM 6258 N N . PRO A 1 65 ? -1.982 1.997 25.354 1.00 25.00 65 PRO A N 6
ATOM 6259 C CA . PRO A 1 65 ? -2.633 0.915 24.606 1.00 25.00 65 PRO A CA 6
ATOM 6260 C C . PRO A 1 65 ? -3.626 1.432 23.569 1.00 25.00 65 PRO A C 6
ATOM 6261 O O . PRO A 1 65 ? -4.053 2.591 23.618 1.00 25.00 65 PRO A O 6
ATOM 6272 N N . ALA A 1 66 ? -4.005 0.556 22.648 1.00 25.00 66 ALA A N 6
ATOM 6273 C CA . ALA A 1 66 ? -4.986 0.887 21.624 1.00 25.00 66 ALA A CA 6
ATOM 6274 C C . ALA A 1 66 ? -6.344 1.152 22.283 1.00 25.00 66 ALA A C 6
ATOM 6275 O O . ALA A 1 66 ? -6.693 0.517 23.279 1.00 25.00 66 ALA A O 6
ATOM 6282 N N . LYS A 1 67 ? -7.099 2.084 21.718 1.00 25.00 67 LYS A N 6
ATOM 6283 C CA . LYS A 1 67 ? -8.411 2.462 22.240 1.00 25.00 67 LYS A CA 6
ATOM 6284 C C . LYS A 1 67 ? -9.411 2.476 21.105 1.00 25.00 67 LYS A C 6
ATOM 6285 O O . LYS A 1 67 ? -9.618 3.492 20.461 1.00 25.00 67 LYS A O 6
ATOM 6304 N N . SER A 1 68 ? -9.998 1.321 20.858 1.00 25.00 68 SER A N 6
ATOM 6305 C CA . SER A 1 68 ? -10.998 1.157 19.807 1.00 25.00 68 SER A CA 6
ATOM 6306 C C . SER A 1 68 ? -12.386 1.180 20.440 1.00 25.00 68 SER A C 6
ATOM 6307 O O . SER A 1 68 ? -13.270 0.425 20.047 1.00 25.00 68 SER A O 6
ATOM 6315 N N . GLU A 1 69 ? -12.533 2.002 21.469 1.00 25.00 69 GLU A N 6
ATOM 6316 C CA . GLU A 1 69 ? -13.772 2.127 22.231 1.00 25.00 69 GLU A CA 6
ATOM 6317 C C . GLU A 1 69 ? -13.803 3.554 22.757 1.00 25.00 69 GLU A C 6
ATOM 6318 O O . GLU A 1 69 ? -14.881 4.044 23.139 1.00 25.00 69 GLU A O 6
ATOM 6331 N N . ALA A 1 1 ? 13.812 15.412 -7.048 1.00 25.00 1 ALA A N 7
ATOM 6332 C CA . ALA A 1 1 ? 12.421 14.925 -7.270 1.00 25.00 1 ALA A CA 7
ATOM 6333 C C . ALA A 1 1 ? 11.768 14.612 -5.938 1.00 25.00 1 ALA A C 7
ATOM 6334 O O . ALA A 1 1 ? 12.468 14.423 -4.956 1.00 25.00 1 ALA A O 7
ATOM 6343 N N . TYR A 1 2 ? 10.444 14.570 -5.909 1.00 25.00 2 TYR A N 7
ATOM 6344 C CA . TYR A 1 2 ? 9.705 14.248 -4.690 1.00 25.00 2 TYR A CA 7
ATOM 6345 C C . TYR A 1 2 ? 9.985 12.802 -4.277 1.00 25.00 2 TYR A C 7
ATOM 6346 O O . TYR A 1 2 ? 10.186 11.940 -5.132 1.00 25.00 2 TYR A O 7
ATOM 6364 N N . ARG A 1 3 ? 9.959 12.539 -2.976 1.00 25.00 3 ARG A N 7
ATOM 6365 C CA . ARG A 1 3 ? 10.077 11.188 -2.439 1.00 25.00 3 ARG A CA 7
ATOM 6366 C C . ARG A 1 3 ? 8.927 11.027 -1.456 1.00 25.00 3 ARG A C 7
ATOM 6367 O O . ARG A 1 3 ? 8.599 11.973 -0.757 1.00 25.00 3 ARG A O 7
ATOM 6388 N N . PRO A 1 4 ? 8.335 9.823 -1.364 1.00 25.00 4 PRO A N 7
ATOM 6389 C CA . PRO A 1 4 ? 7.261 9.600 -0.385 1.00 25.00 4 PRO A CA 7
ATOM 6390 C C . PRO A 1 4 ? 7.767 9.495 1.050 1.00 25.00 4 PRO A C 7
ATOM 6391 O O . PRO A 1 4 ? 6.990 9.559 1.986 1.00 25.00 4 PRO A O 7
ATOM 6402 N N . SER A 1 5 ? 9.078 9.322 1.177 1.00 25.00 5 SER A N 7
ATOM 6403 C CA . SER A 1 5 ? 9.772 9.159 2.461 1.00 25.00 5 SER A CA 7
ATOM 6404 C C . SER A 1 5 ? 9.343 7.874 3.162 1.00 25.00 5 SER A C 7
ATOM 6405 O O . SER A 1 5 ? 8.693 7.881 4.194 1.00 25.00 5 SER A O 7
ATOM 6413 N N . GLU A 1 6 ? 9.783 6.762 2.593 1.00 25.00 6 GLU A N 7
ATOM 6414 C CA . GLU A 1 6 ? 9.535 5.431 3.160 1.00 25.00 6 GLU A CA 7
ATOM 6415 C C . GLU A 1 6 ? 10.370 5.223 4.433 1.00 25.00 6 GLU A C 7
ATOM 6416 O O . GLU A 1 6 ? 10.261 4.207 5.116 1.00 25.00 6 GLU A O 7
ATOM 6428 N N . THR A 1 7 ? 11.219 6.198 4.723 1.00 25.00 7 THR A N 7
ATOM 6429 C CA . THR A 1 7 ? 12.097 6.173 5.879 1.00 25.00 7 THR A CA 7
ATOM 6430 C C . THR A 1 7 ? 11.971 7.501 6.610 1.00 25.00 7 THR A C 7
ATOM 6431 O O . THR A 1 7 ? 11.654 8.529 6.001 1.00 25.00 7 THR A O 7
ATOM 6442 N N . LEU A 1 8 ? 12.226 7.471 7.910 1.00 25.00 8 LEU A N 7
ATOM 6443 C CA . LEU A 1 8 ? 12.188 8.657 8.761 1.00 25.00 8 LEU A CA 7
ATOM 6444 C C . LEU A 1 8 ? 13.374 8.616 9.669 1.00 25.00 8 LEU A C 7
ATOM 6445 O O . LEU A 1 8 ? 13.828 7.553 10.054 1.00 25.00 8 LEU A O 7
ATOM 6461 N N . CYS A 1 9 ? 13.815 9.776 10.096 1.00 25.00 9 CYS A N 7
ATOM 6462 C CA . CYS A 1 9 ? 14.926 9.850 11.040 1.00 25.00 9 CYS A CA 7
ATOM 6463 C C . CYS A 1 9 ? 14.686 10.984 12.029 1.00 25.00 9 CYS A C 7
ATOM 6464 O O . CYS A 1 9 ? 13.545 11.394 12.211 1.00 25.00 9 CYS A O 7
ATOM 6471 N N . GLY A 1 10 ? 15.732 11.452 12.704 1.00 25.00 10 GLY A N 7
ATOM 6472 C CA . GLY A 1 10 ? 15.575 12.477 13.732 1.00 25.00 10 GLY A CA 7
ATOM 6473 C C . GLY A 1 10 ? 14.653 13.622 13.339 1.00 25.00 10 GLY A C 7
ATOM 6474 O O . GLY A 1 10 ? 14.727 14.150 12.233 1.00 25.00 10 GLY A O 7
ATOM 6478 N N . GLY A 1 11 ? 13.743 13.971 14.240 1.00 25.00 11 GLY A N 7
ATOM 6479 C CA . GLY A 1 11 ? 12.755 15.005 13.965 1.00 25.00 11 GLY A CA 7
ATOM 6480 C C . GLY A 1 11 ? 11.542 14.485 13.210 1.00 25.00 11 GLY A C 7
ATOM 6481 O O . GLY A 1 11 ? 10.441 14.495 13.731 1.00 25.00 11 GLY A O 7
ATOM 6485 N N . GLU A 1 12 ? 11.745 13.996 11.996 1.00 25.00 12 GLU A N 7
ATOM 6486 C CA . GLU A 1 12 ? 10.637 13.510 11.160 1.00 25.00 12 GLU A CA 7
ATOM 6487 C C . GLU A 1 12 ? 9.953 12.285 11.763 1.00 25.00 12 GLU A C 7
ATOM 6488 O O . GLU A 1 12 ? 8.737 12.130 11.697 1.00 25.00 12 GLU A O 7
ATOM 6500 N N . LEU A 1 13 ? 10.746 11.410 12.358 1.00 25.00 13 LEU A N 7
ATOM 6501 C CA . LEU A 1 13 ? 10.223 10.195 12.961 1.00 25.00 13 LEU A CA 7
ATOM 6502 C C . LEU A 1 13 ? 9.388 10.555 14.180 1.00 25.00 13 LEU A C 7
ATOM 6503 O O . LEU A 1 13 ? 8.337 9.981 14.415 1.00 25.00 13 LEU A O 7
ATOM 6519 N N . VAL A 1 14 ? 9.847 11.555 14.918 1.00 25.00 14 VAL A N 7
ATOM 6520 C CA . VAL A 1 14 ? 9.135 12.056 16.095 1.00 25.00 14 VAL A CA 7
ATOM 6521 C C . VAL A 1 14 ? 7.804 12.647 15.663 1.00 25.00 14 VAL A C 7
ATOM 6522 O O . VAL A 1 14 ? 6.785 12.397 16.289 1.00 25.00 14 VAL A O 7
ATOM 6535 N N . ASP A 1 15 ? 7.806 13.392 14.569 1.00 25.00 15 ASP A N 7
ATOM 6536 C CA . ASP A 1 15 ? 6.583 14.001 14.058 1.00 25.00 15 ASP A CA 7
ATOM 6537 C C . ASP A 1 15 ? 5.549 12.929 13.715 1.00 25.00 15 ASP A C 7
ATOM 6538 O O . ASP A 1 15 ? 4.387 13.025 14.086 1.00 25.00 15 ASP A O 7
ATOM 6547 N N . THR A 1 16 ? 5.996 11.858 13.080 1.00 25.00 16 THR A N 7
ATOM 6548 C CA . THR A 1 16 ? 5.100 10.755 12.738 1.00 25.00 16 THR A CA 7
ATOM 6549 C C . THR A 1 16 ? 4.627 9.986 13.980 1.00 25.00 16 THR A C 7
ATOM 6550 O O . THR A 1 16 ? 3.477 9.571 14.062 1.00 25.00 16 THR A O 7
ATOM 6561 N N . LEU A 1 17 ? 5.487 9.835 14.972 1.00 25.00 17 LEU A N 7
ATOM 6562 C CA . LEU A 1 17 ? 5.088 9.194 16.229 1.00 25.00 17 LEU A CA 7
ATOM 6563 C C . LEU A 1 17 ? 4.007 10.027 16.931 1.00 25.00 17 LEU A C 7
ATOM 6564 O O . LEU A 1 17 ? 3.044 9.477 17.471 1.00 25.00 17 LEU A O 7
ATOM 6580 N N . GLN A 1 18 ? 4.113 11.347 16.849 1.00 25.00 18 GLN A N 7
ATOM 6581 C CA . GLN A 1 18 ? 3.062 12.227 17.366 1.00 25.00 18 GLN A CA 7
ATOM 6582 C C . GLN A 1 18 ? 1.803 12.119 16.498 1.00 25.00 18 GLN A C 7
ATOM 6583 O O . GLN A 1 18 ? 0.702 12.245 16.995 1.00 25.00 18 GLN A O 7
ATOM 6597 N N . PHE A 1 19 ? 1.955 11.876 15.208 1.00 25.00 19 PHE A N 7
ATOM 6598 C CA . PHE A 1 19 ? 0.792 11.736 14.330 1.00 25.00 19 PHE A CA 7
ATOM 6599 C C . PHE A 1 19 ? -0.036 10.483 14.656 1.00 25.00 19 PHE A C 7
ATOM 6600 O O . PHE A 1 19 ? -1.260 10.544 14.685 1.00 25.00 19 PHE A O 7
ATOM 6617 N N . VAL A 1 20 ? 0.615 9.347 14.883 1.00 25.00 20 VAL A N 7
ATOM 6618 C CA . VAL A 1 20 ? -0.123 8.092 15.108 1.00 25.00 20 VAL A CA 7
ATOM 6619 C C . VAL A 1 20 ? -0.731 7.976 16.514 1.00 25.00 20 VAL A C 7
ATOM 6620 O O . VAL A 1 20 ? -1.725 7.279 16.701 1.00 25.00 20 VAL A O 7
ATOM 6633 N N . CYS A 1 21 ? -0.116 8.625 17.501 1.00 25.00 21 CYS A N 7
ATOM 6634 C CA . CYS A 1 21 ? -0.552 8.487 18.910 1.00 25.00 21 CYS A CA 7
ATOM 6635 C C . CYS A 1 21 ? -0.738 9.780 19.713 1.00 25.00 21 CYS A C 7
ATOM 6636 O O . CYS A 1 21 ? -1.205 9.739 20.851 1.00 25.00 21 CYS A O 7
ATOM 6643 N N . GLY A 1 22 ? -0.403 10.921 19.140 1.00 25.00 22 GLY A N 7
ATOM 6644 C CA . GLY A 1 22 ? -0.565 12.183 19.842 1.00 25.00 22 GLY A CA 7
ATOM 6645 C C . GLY A 1 22 ? 0.456 12.397 20.941 1.00 25.00 22 GLY A C 7
ATOM 6646 O O . GLY A 1 22 ? 1.452 11.682 21.053 1.00 25.00 22 GLY A O 7
ATOM 6650 N N . ASP A 1 23 ? 0.169 13.369 21.795 1.00 25.00 23 ASP A N 7
ATOM 6651 C CA . ASP A 1 23 ? 1.024 13.718 22.941 1.00 25.00 23 ASP A CA 7
ATOM 6652 C C . ASP A 1 23 ? 0.970 12.655 24.049 1.00 25.00 23 ASP A C 7
ATOM 6653 O O . ASP A 1 23 ? 1.547 12.810 25.117 1.00 25.00 23 ASP A O 7
ATOM 6662 N N . ARG A 1 24 ? 0.238 11.571 23.805 1.00 25.00 24 ARG A N 7
ATOM 6663 C CA . ARG A 1 24 ? 0.123 10.477 24.766 1.00 25.00 24 ARG A CA 7
ATOM 6664 C C . ARG A 1 24 ? 1.472 9.814 25.032 1.00 25.00 24 ARG A C 7
ATOM 6665 O O . ARG A 1 24 ? 1.623 9.082 26.011 1.00 25.00 24 ARG A O 7
ATOM 6686 N N . GLY A 1 25 ? 2.448 10.114 24.189 1.00 25.00 25 GLY A N 7
ATOM 6687 C CA . GLY A 1 25 ? 3.808 9.665 24.413 1.00 25.00 25 GLY A CA 7
ATOM 6688 C C . GLY A 1 25 ? 4.150 8.395 23.676 1.00 25.00 25 GLY A C 7
ATOM 6689 O O . GLY A 1 25 ? 3.279 7.636 23.244 1.00 25.00 25 GLY A O 7
ATOM 6693 N N . PHE A 1 26 ? 5.444 8.164 23.533 1.00 25.00 26 PHE A N 7
ATOM 6694 C CA . PHE A 1 26 ? 5.959 7.000 22.838 1.00 25.00 26 PHE A CA 7
ATOM 6695 C C . PHE A 1 26 ? 7.384 6.755 23.300 1.00 25.00 26 PHE A C 7
ATOM 6696 O O . PHE A 1 26 ? 8.009 7.608 23.935 1.00 25.00 26 PHE A O 7
ATOM 6713 N N . TYR A 1 27 ? 7.889 5.585 22.972 1.00 25.00 27 TYR A N 7
ATOM 6714 C CA . TYR A 1 27 ? 9.247 5.187 23.281 1.00 25.00 27 TYR A CA 7
ATOM 6715 C C . TYR A 1 27 ? 10.034 5.333 21.989 1.00 25.00 27 TYR A C 7
ATOM 6716 O O . TYR A 1 27 ? 9.456 5.275 20.917 1.00 25.00 27 TYR A O 7
ATOM 6734 N N . PHE A 1 28 ? 11.354 5.445 22.069 1.00 25.00 28 PHE A N 7
ATOM 6735 C CA . PHE A 1 28 ? 12.165 5.422 20.857 1.00 25.00 28 PHE A CA 7
ATOM 6736 C C . PHE A 1 28 ? 12.903 4.122 20.880 1.00 25.00 28 PHE A C 7
ATOM 6737 O O . PHE A 1 28 ? 13.045 3.452 19.888 1.00 25.00 28 PHE A O 7
ATOM 6754 N N . ASN A 1 29 ? 13.409 3.808 22.057 1.00 25.00 29 ASN A N 7
ATOM 6755 C CA . ASN A 1 29 ? 14.300 2.683 22.267 1.00 25.00 29 ASN A CA 7
ATOM 6756 C C . ASN A 1 29 ? 13.980 1.946 23.547 1.00 25.00 29 ASN A C 7
ATOM 6757 O O . ASN A 1 29 ? 14.827 1.276 24.122 1.00 25.00 29 ASN A O 7
ATOM 6768 N N . ARG A 1 30 ? 12.723 2.068 23.958 1.00 25.00 30 ARG A N 7
ATOM 6769 C CA . ARG A 1 30 ? 12.165 1.325 25.101 1.00 25.00 30 ARG A CA 7
ATOM 6770 C C . ARG A 1 30 ? 13.091 1.214 26.315 1.00 25.00 30 ARG A C 7
ATOM 6771 O O . ARG A 1 30 ? 13.406 0.116 26.767 1.00 25.00 30 ARG A O 7
ATOM 6792 N N . PRO A 1 31 ? 13.579 2.352 26.823 1.00 25.00 31 PRO A N 7
ATOM 6793 C CA . PRO A 1 31 ? 14.640 2.198 27.821 1.00 25.00 31 PRO A CA 7
ATOM 6794 C C . PRO A 1 31 ? 14.170 1.666 29.163 1.00 25.00 31 PRO A C 7
ATOM 6795 O O . PRO A 1 31 ? 14.880 0.936 29.847 1.00 25.00 31 PRO A O 7
ATOM 6806 N N . ALA A 1 32 ? 12.964 2.083 29.514 1.00 25.00 32 ALA A N 7
ATOM 6807 C CA . ALA A 1 32 ? 12.248 1.653 30.726 1.00 25.00 32 ALA A CA 7
ATOM 6808 C C . ALA A 1 32 ? 13.065 1.754 32.026 1.00 25.00 32 ALA A C 7
ATOM 6809 O O . ALA A 1 32 ? 12.863 0.995 32.968 1.00 25.00 32 ALA A O 7
ATOM 6816 N N . SER A 1 33 ? 13.979 2.706 32.068 1.00 25.00 33 SER A N 7
ATOM 6817 C CA . SER A 1 33 ? 14.851 2.896 33.217 1.00 25.00 33 SER A CA 7
ATOM 6818 C C . SER A 1 33 ? 15.306 4.345 33.214 1.00 25.00 33 SER A C 7
ATOM 6819 O O . SER A 1 33 ? 15.253 5.009 32.176 1.00 25.00 33 SER A O 7
ATOM 6827 N N . ARG A 1 34 ? 15.721 4.850 34.373 1.00 25.00 34 ARG A N 7
ATOM 6828 C CA . ARG A 1 34 ? 16.141 6.254 34.493 1.00 25.00 34 ARG A CA 7
ATOM 6829 C C . ARG A 1 34 ? 17.502 6.436 35.134 1.00 25.00 34 ARG A C 7
ATOM 6830 O O . ARG A 1 34 ? 17.884 7.537 35.497 1.00 25.00 34 ARG A O 7
ATOM 6851 N N . VAL A 1 35 ? 18.220 5.341 35.277 1.00 25.00 35 VAL A N 7
ATOM 6852 C CA . VAL A 1 35 ? 19.554 5.380 35.887 1.00 25.00 35 VAL A CA 7
ATOM 6853 C C . VAL A 1 35 ? 20.566 5.780 34.820 1.00 25.00 35 VAL A C 7
ATOM 6854 O O . VAL A 1 35 ? 21.487 6.547 35.066 1.00 25.00 35 VAL A O 7
ATOM 6867 N N . SER A 1 36 ? 20.334 5.292 33.613 1.00 25.00 36 SER A N 7
ATOM 6868 C CA . SER A 1 36 ? 21.126 5.621 32.449 1.00 25.00 36 SER A CA 7
ATOM 6869 C C . SER A 1 36 ? 20.263 5.104 31.316 1.00 25.00 36 SER A C 7
ATOM 6870 O O . SER A 1 36 ? 19.372 4.296 31.559 1.00 25.00 36 SER A O 7
ATOM 6878 N N . ARG A 1 37 ? 20.503 5.560 30.096 1.00 25.00 37 ARG A N 7
ATOM 6879 C CA . ARG A 1 37 ? 19.751 5.083 28.937 1.00 25.00 37 ARG A CA 7
ATOM 6880 C C . ARG A 1 37 ? 20.662 4.993 27.720 1.00 25.00 37 ARG A C 7
ATOM 6881 O O . ARG A 1 37 ? 20.251 5.214 26.594 1.00 25.00 37 ARG A O 7
ATOM 6902 N N . ARG A 1 38 ? 21.926 4.676 27.984 1.00 25.00 38 ARG A N 7
ATOM 6903 C CA . ARG A 1 38 ? 22.932 4.506 26.924 1.00 25.00 38 ARG A CA 7
ATOM 6904 C C . ARG A 1 38 ? 22.977 3.054 26.453 1.00 25.00 38 ARG A C 7
ATOM 6905 O O . ARG A 1 38 ? 23.674 2.732 25.507 1.00 25.00 38 ARG A O 7
ATOM 6926 N N . SER A 1 39 ? 22.284 2.182 27.171 1.00 25.00 39 SER A N 7
ATOM 6927 C CA . SER A 1 39 ? 22.310 0.752 26.889 1.00 25.00 39 SER A CA 7
ATOM 6928 C C . SER A 1 39 ? 21.805 0.441 25.483 1.00 25.00 39 SER A C 7
ATOM 6929 O O . SER A 1 39 ? 20.755 0.948 25.079 1.00 25.00 39 SER A O 7
ATOM 6937 N N . PRO A 1 40 ? 22.531 -0.400 24.726 1.00 25.00 40 PRO A N 7
ATOM 6938 C CA . PRO A 1 40 ? 22.010 -0.697 23.391 1.00 25.00 40 PRO A CA 7
ATOM 6939 C C . PRO A 1 40 ? 20.793 -1.623 23.407 1.00 25.00 40 PRO A C 7
ATOM 6940 O O . PRO A 1 40 ? 20.798 -2.699 24.004 1.00 25.00 40 PRO A O 7
ATOM 6951 N N . GLN A 1 41 ? 19.762 -1.192 22.706 1.00 25.00 41 GLN A N 7
ATOM 6952 C CA . GLN A 1 41 ? 18.566 -1.984 22.448 1.00 25.00 41 GLN A CA 7
ATOM 6953 C C . GLN A 1 41 ? 18.077 -1.366 21.160 1.00 25.00 41 GLN A C 7
ATOM 6954 O O . GLN A 1 41 ? 18.207 -0.149 21.000 1.00 25.00 41 GLN A O 7
ATOM 6968 N N . ARG A 1 42 ? 17.536 -2.158 20.241 1.00 25.00 42 ARG A N 7
ATOM 6969 C CA . ARG A 1 42 ? 17.038 -1.585 18.999 1.00 25.00 42 ARG A CA 7
ATOM 6970 C C . ARG A 1 42 ? 15.910 -0.619 19.304 1.00 25.00 42 ARG A C 7
ATOM 6971 O O . ARG A 1 42 ? 15.221 -0.729 20.330 1.00 25.00 42 ARG A O 7
ATOM 6992 N N . GLY A 1 43 ? 15.710 0.317 18.404 1.00 25.00 43 GLY A N 7
ATOM 6993 C CA . GLY A 1 43 ? 14.671 1.304 18.571 1.00 25.00 43 GLY A CA 7
ATOM 6994 C C . GLY A 1 43 ? 13.971 1.559 17.268 1.00 25.00 43 GLY A C 7
ATOM 6995 O O . GLY A 1 43 ? 14.358 1.016 16.252 1.00 25.00 43 GLY A O 7
ATOM 6999 N N . ILE A 1 44 ? 12.970 2.421 17.297 1.00 25.00 44 ILE A N 7
ATOM 7000 C CA . ILE A 1 44 ? 12.198 2.785 16.114 1.00 25.00 44 ILE A CA 7
ATOM 7001 C C . ILE A 1 44 ? 13.116 3.386 15.047 1.00 25.00 44 ILE A C 7
ATOM 7002 O O . ILE A 1 44 ? 12.892 3.238 13.863 1.00 25.00 44 ILE A O 7
ATOM 7018 N N . VAL A 1 45 ? 14.196 4.011 15.478 1.00 25.00 45 VAL A N 7
ATOM 7019 C CA . VAL A 1 45 ? 15.187 4.549 14.554 1.00 25.00 45 VAL A CA 7
ATOM 7020 C C . VAL A 1 45 ? 15.831 3.429 13.713 1.00 25.00 45 VAL A C 7
ATOM 7021 O O . VAL A 1 45 ? 16.147 3.639 12.553 1.00 25.00 45 VAL A O 7
ATOM 7034 N N . GLU A 1 46 ? 15.959 2.224 14.251 1.00 25.00 46 GLU A N 7
ATOM 7035 C CA . GLU A 1 46 ? 16.525 1.121 13.473 1.00 25.00 46 GLU A CA 7
ATOM 7036 C C . GLU A 1 46 ? 15.486 0.602 12.503 1.00 25.00 46 GLU A C 7
ATOM 7037 O O . GLU A 1 46 ? 15.816 0.129 11.428 1.00 25.00 46 GLU A O 7
ATOM 7049 N N . GLU A 1 47 ? 14.225 0.732 12.881 1.00 25.00 47 GLU A N 7
ATOM 7050 C CA . GLU A 1 47 ? 13.125 0.236 12.061 1.00 25.00 47 GLU A CA 7
ATOM 7051 C C . GLU A 1 47 ? 12.778 1.188 10.921 1.00 25.00 47 GLU A C 7
ATOM 7052 O O . GLU A 1 47 ? 12.353 0.758 9.863 1.00 25.00 47 GLU A O 7
ATOM 7064 N N . CYS A 1 48 ? 12.920 2.484 11.163 1.00 25.00 48 CYS A N 7
ATOM 7065 C CA . CYS A 1 48 ? 12.485 3.498 10.203 1.00 25.00 48 CYS A CA 7
ATOM 7066 C C . CYS A 1 48 ? 13.593 4.329 9.556 1.00 25.00 48 CYS A C 7
ATOM 7067 O O . CYS A 1 48 ? 13.339 4.978 8.558 1.00 25.00 48 CYS A O 7
ATOM 7074 N N . CYS A 1 49 ? 14.802 4.332 10.108 1.00 25.00 49 CYS A N 7
ATOM 7075 C CA . CYS A 1 49 ? 15.915 5.087 9.497 1.00 25.00 49 CYS A CA 7
ATOM 7076 C C . CYS A 1 49 ? 16.951 4.134 8.897 1.00 25.00 49 CYS A C 7
ATOM 7077 O O . CYS A 1 49 ? 17.458 4.362 7.805 1.00 25.00 49 CYS A O 7
ATOM 7084 N N . PHE A 1 50 ? 17.235 3.044 9.600 1.00 25.00 50 PHE A N 7
ATOM 7085 C CA . PHE A 1 50 ? 18.167 2.026 9.096 1.00 25.00 50 PHE A CA 7
ATOM 7086 C C . PHE A 1 50 ? 17.404 0.956 8.299 1.00 25.00 50 PHE A C 7
ATOM 7087 O O . PHE A 1 50 ? 18.002 0.114 7.623 1.00 25.00 50 PHE A O 7
ATOM 7104 N N . ARG A 1 51 ? 16.081 1.025 8.364 1.00 25.00 51 ARG A N 7
ATOM 7105 C CA . ARG A 1 51 ? 15.174 0.149 7.614 1.00 25.00 51 ARG A CA 7
ATOM 7106 C C . ARG A 1 51 ? 14.003 1.043 7.243 1.00 25.00 51 ARG A C 7
ATOM 7107 O O . ARG A 1 51 ? 14.026 2.219 7.559 1.00 25.00 51 ARG A O 7
ATOM 7128 N N . SER A 1 52 ? 12.994 0.484 6.594 1.00 25.00 52 SER A N 7
ATOM 7129 C CA . SER A 1 52 ? 11.768 1.208 6.261 1.00 25.00 52 SER A CA 7
ATOM 7130 C C . SER A 1 52 ? 10.675 0.594 7.127 1.00 25.00 52 SER A C 7
ATOM 7131 O O . SER A 1 52 ? 10.753 -0.594 7.455 1.00 25.00 52 SER A O 7
ATOM 7139 N N . CYS A 1 53 ? 9.689 1.390 7.517 1.00 25.00 53 CYS A N 7
ATOM 7140 C CA . CYS A 1 53 ? 8.639 0.934 8.424 1.00 25.00 53 CYS A CA 7
ATOM 7141 C C . CYS A 1 53 ? 7.276 1.474 8.011 1.00 25.00 53 CYS A C 7
ATOM 7142 O O . CYS A 1 53 ? 7.172 2.475 7.311 1.00 25.00 53 CYS A O 7
ATOM 7149 N N . ASP A 1 54 ? 6.236 0.810 8.486 1.00 25.00 54 ASP A N 7
ATOM 7150 C CA . ASP A 1 54 ? 4.856 1.236 8.257 1.00 25.00 54 ASP A CA 7
ATOM 7151 C C . ASP A 1 54 ? 4.376 2.009 9.473 1.00 25.00 54 ASP A C 7
ATOM 7152 O O . ASP A 1 54 ? 4.910 1.832 10.567 1.00 25.00 54 ASP A O 7
ATOM 7161 N N . LEU A 1 55 ? 3.301 2.773 9.315 1.00 25.00 55 LEU A N 7
ATOM 7162 C CA . LEU A 1 55 ? 2.671 3.470 10.448 1.00 25.00 55 LEU A CA 7
ATOM 7163 C C . LEU A 1 55 ? 2.220 2.460 11.490 1.00 25.00 55 LEU A C 7
ATOM 7164 O O . LEU A 1 55 ? 2.153 2.743 12.678 1.00 25.00 55 LEU A O 7
ATOM 7180 N N . ALA A 1 56 ? 1.912 1.268 11.013 1.00 25.00 56 ALA A N 7
ATOM 7181 C CA . ALA A 1 56 ? 1.420 0.200 11.848 1.00 25.00 56 ALA A CA 7
ATOM 7182 C C . ALA A 1 56 ? 2.538 -0.325 12.757 1.00 25.00 56 ALA A C 7
ATOM 7183 O O . ALA A 1 56 ? 2.332 -0.528 13.951 1.00 25.00 56 ALA A O 7
ATOM 7190 N N . LEU A 1 57 ? 3.730 -0.480 12.193 1.00 25.00 57 LEU A N 7
ATOM 7191 C CA . LEU A 1 57 ? 4.911 -0.891 12.955 1.00 25.00 57 LEU A CA 7
ATOM 7192 C C . LEU A 1 57 ? 5.248 0.223 13.935 1.00 25.00 57 LEU A C 7
ATOM 7193 O O . LEU A 1 57 ? 5.516 -0.007 15.107 1.00 25.00 57 LEU A O 7
ATOM 7209 N N . LEU A 1 58 ? 5.219 1.445 13.438 1.00 25.00 58 LEU A N 7
ATOM 7210 C CA . LEU A 1 58 ? 5.564 2.614 14.202 1.00 25.00 58 LEU A CA 7
ATOM 7211 C C . LEU A 1 58 ? 4.666 2.832 15.421 1.00 25.00 58 LEU A C 7
ATOM 7212 O O . LEU A 1 58 ? 5.141 3.200 16.494 1.00 25.00 58 LEU A O 7
ATOM 7228 N N . GLU A 1 59 ? 3.386 2.533 15.274 1.00 25.00 59 GLU A N 7
ATOM 7229 C CA . GLU A 1 59 ? 2.419 2.661 16.364 1.00 25.00 59 GLU A CA 7
ATOM 7230 C C . GLU A 1 59 ? 2.743 1.743 17.553 1.00 25.00 59 GLU A C 7
ATOM 7231 O O . GLU A 1 59 ? 2.367 2.029 18.679 1.00 25.00 59 GLU A O 7
ATOM 7244 N N . THR A 1 60 ? 3.462 0.656 17.322 1.00 25.00 60 THR A N 7
ATOM 7245 C CA . THR A 1 60 ? 3.784 -0.277 18.411 1.00 25.00 60 THR A CA 7
ATOM 7246 C C . THR A 1 60 ? 4.706 0.345 19.459 1.00 25.00 60 THR A C 7
ATOM 7247 O O . THR A 1 60 ? 4.786 -0.132 20.589 1.00 25.00 60 THR A O 7
ATOM 7258 N N . TYR A 1 61 ? 5.412 1.405 19.085 1.00 25.00 61 TYR A N 7
ATOM 7259 C CA . TYR A 1 61 ? 6.304 2.097 20.012 1.00 25.00 61 TYR A CA 7
ATOM 7260 C C . TYR A 1 61 ? 5.574 3.102 20.900 1.00 25.00 61 TYR A C 7
ATOM 7261 O O . TYR A 1 61 ? 6.199 3.735 21.752 1.00 25.00 61 TYR A O 7
ATOM 7279 N N . CYS A 1 62 ? 4.274 3.271 20.716 1.00 25.00 62 CYS A N 7
ATOM 7280 C CA . CYS A 1 62 ? 3.520 4.220 21.529 1.00 25.00 62 CYS A CA 7
ATOM 7281 C C . CYS A 1 62 ? 3.477 3.805 22.996 1.00 25.00 62 CYS A C 7
ATOM 7282 O O . CYS A 1 62 ? 3.593 2.634 23.339 1.00 25.00 62 CYS A O 7
ATOM 7289 N N . ALA A 1 63 ? 3.332 4.795 23.864 1.00 25.00 63 ALA A N 7
ATOM 7290 C CA . ALA A 1 63 ? 3.349 4.569 25.302 1.00 25.00 63 ALA A CA 7
ATOM 7291 C C . ALA A 1 63 ? 2.034 3.969 25.794 1.00 25.00 63 ALA A C 7
ATOM 7292 O O . ALA A 1 63 ? 1.959 3.418 26.891 1.00 25.00 63 ALA A O 7
ATOM 7299 N N . THR A 1 64 ? 0.999 4.104 24.983 1.00 25.00 64 THR A N 7
ATOM 7300 C CA . THR A 1 64 ? -0.323 3.592 25.320 1.00 25.00 64 THR A CA 7
ATOM 7301 C C . THR A 1 64 ? -1.094 3.424 23.998 1.00 25.00 64 THR A C 7
ATOM 7302 O O . THR A 1 64 ? -0.831 4.155 23.035 1.00 25.00 64 THR A O 7
ATOM 7313 N N . PRO A 1 65 ? -2.009 2.442 23.916 1.00 25.00 65 PRO A N 7
ATOM 7314 C CA . PRO A 1 65 ? -2.805 2.216 22.704 1.00 25.00 65 PRO A CA 7
ATOM 7315 C C . PRO A 1 65 ? -3.984 3.178 22.562 1.00 25.00 65 PRO A C 7
ATOM 7316 O O . PRO A 1 65 ? -4.349 3.892 23.502 1.00 25.00 65 PRO A O 7
ATOM 7327 N N . ALA A 1 66 ? -4.609 3.154 21.395 1.00 25.00 66 ALA A N 7
ATOM 7328 C CA . ALA A 1 66 ? -5.813 3.935 21.145 1.00 25.00 66 ALA A CA 7
ATOM 7329 C C . ALA A 1 66 ? -7.011 3.301 21.870 1.00 25.00 66 ALA A C 7
ATOM 7330 O O . ALA A 1 66 ? -6.992 2.118 22.205 1.00 25.00 66 ALA A O 7
ATOM 7337 N N . LYS A 1 67 ? -8.076 4.076 22.036 1.00 25.00 67 LYS A N 7
ATOM 7338 C CA . LYS A 1 67 ? -9.325 3.577 22.621 1.00 25.00 67 LYS A CA 7
ATOM 7339 C C . LYS A 1 67 ? -10.478 3.911 21.682 1.00 25.00 67 LYS A C 7
ATOM 7340 O O . LYS A 1 67 ? -10.880 5.062 21.577 1.00 25.00 67 LYS A O 7
ATOM 7359 N N . SER A 1 68 ? -10.977 2.899 20.988 1.00 25.00 68 SER A N 7
ATOM 7360 C CA . SER A 1 68 ? -12.079 3.063 20.027 1.00 25.00 68 SER A CA 7
ATOM 7361 C C . SER A 1 68 ? -13.272 2.193 20.431 1.00 25.00 68 SER A C 7
ATOM 7362 O O . SER A 1 68 ? -14.068 1.767 19.597 1.00 25.00 68 SER A O 7
ATOM 7370 N N . GLU A 1 69 ? -13.367 1.922 21.723 1.00 25.00 69 GLU A N 7
ATOM 7371 C CA . GLU A 1 69 ? -14.446 1.125 22.303 1.00 25.00 69 GLU A CA 7
ATOM 7372 C C . GLU A 1 69 ? -14.648 1.710 23.684 1.00 25.00 69 GLU A C 7
ATOM 7373 O O . GLU A 1 69 ? -13.615 2.168 24.211 1.00 25.00 69 GLU A O 7
ATOM 7386 N N . ALA A 1 1 ? 11.912 15.269 -7.287 1.00 25.00 1 ALA A N 8
ATOM 7387 C CA . ALA A 1 1 ? 12.372 13.852 -7.182 1.00 25.00 1 ALA A CA 8
ATOM 7388 C C . ALA A 1 1 ? 11.404 13.063 -6.323 1.00 25.00 1 ALA A C 8
ATOM 7389 O O . ALA A 1 1 ? 10.629 13.664 -5.602 1.00 25.00 1 ALA A O 8
ATOM 7398 N N . TYR A 1 2 ? 11.435 11.740 -6.406 1.00 25.00 2 TYR A N 8
ATOM 7399 C CA . TYR A 1 2 ? 10.509 10.896 -5.659 1.00 25.00 2 TYR A CA 8
ATOM 7400 C C . TYR A 1 2 ? 11.245 9.730 -5.011 1.00 25.00 2 TYR A C 8
ATOM 7401 O O . TYR A 1 2 ? 12.232 9.233 -5.554 1.00 25.00 2 TYR A O 8
ATOM 7419 N N . ARG A 1 3 ? 10.740 9.288 -3.867 1.00 25.00 3 ARG A N 8
ATOM 7420 C CA . ARG A 1 3 ? 11.218 8.098 -3.168 1.00 25.00 3 ARG A CA 8
ATOM 7421 C C . ARG A 1 3 ? 9.929 7.507 -2.623 1.00 25.00 3 ARG A C 8
ATOM 7422 O O . ARG A 1 3 ? 8.994 8.260 -2.390 1.00 25.00 3 ARG A O 8
ATOM 7443 N N . PRO A 1 4 ? 9.874 6.187 -2.363 1.00 25.00 4 PRO A N 8
ATOM 7444 C CA . PRO A 1 4 ? 8.641 5.673 -1.745 1.00 25.00 4 PRO A CA 8
ATOM 7445 C C . PRO A 1 4 ? 8.467 6.170 -0.307 1.00 25.00 4 PRO A C 8
ATOM 7446 O O . PRO A 1 4 ? 7.378 6.180 0.222 1.00 25.00 4 PRO A O 8
ATOM 7457 N N . SER A 1 5 ? 9.569 6.623 0.284 1.00 25.00 5 SER A N 8
ATOM 7458 C CA . SER A 1 5 ? 9.574 7.276 1.598 1.00 25.00 5 SER A CA 8
ATOM 7459 C C . SER A 1 5 ? 8.976 6.446 2.738 1.00 25.00 5 SER A C 8
ATOM 7460 O O . SER A 1 5 ? 8.360 6.985 3.643 1.00 25.00 5 SER A O 8
ATOM 7468 N N . GLU A 1 6 ? 9.264 5.150 2.749 1.00 25.00 6 GLU A N 8
ATOM 7469 C CA . GLU A 1 6 ? 8.870 4.274 3.863 1.00 25.00 6 GLU A CA 8
ATOM 7470 C C . GLU A 1 6 ? 9.874 4.417 5.012 1.00 25.00 6 GLU A C 8
ATOM 7471 O O . GLU A 1 6 ? 10.093 3.489 5.783 1.00 25.00 6 GLU A O 8
ATOM 7483 N N . THR A 1 7 ? 10.563 5.543 5.035 1.00 25.00 7 THR A N 8
ATOM 7484 C CA . THR A 1 7 ? 11.641 5.795 5.981 1.00 25.00 7 THR A CA 8
ATOM 7485 C C . THR A 1 7 ? 11.521 7.180 6.573 1.00 25.00 7 THR A C 8
ATOM 7486 O O . THR A 1 7 ? 11.171 8.131 5.874 1.00 25.00 7 THR A O 8
ATOM 7497 N N . LEU A 1 8 ? 11.867 7.293 7.846 1.00 25.00 8 LEU A N 8
ATOM 7498 C CA . LEU A 1 8 ? 11.855 8.565 8.564 1.00 25.00 8 LEU A CA 8
ATOM 7499 C C . LEU A 1 8 ? 13.096 8.663 9.385 1.00 25.00 8 LEU A C 8
ATOM 7500 O O . LEU A 1 8 ? 13.616 7.660 9.848 1.00 25.00 8 LEU A O 8
ATOM 7516 N N . CYS A 1 9 ? 13.515 9.879 9.655 1.00 25.00 9 CYS A N 8
ATOM 7517 C CA . CYS A 1 9 ? 14.660 10.088 10.531 1.00 25.00 9 CYS A CA 8
ATOM 7518 C C . CYS A 1 9 ? 14.616 11.454 11.197 1.00 25.00 9 CYS A C 8
ATOM 7519 O O . CYS A 1 9 ? 13.989 12.386 10.692 1.00 25.00 9 CYS A O 8
ATOM 7526 N N . GLY A 1 10 ? 15.275 11.571 12.339 1.00 25.00 10 GLY A N 8
ATOM 7527 C CA . GLY A 1 10 ? 15.296 12.834 13.056 1.00 25.00 10 GLY A CA 8
ATOM 7528 C C . GLY A 1 10 ? 13.901 13.264 13.459 1.00 25.00 10 GLY A C 8
ATOM 7529 O O . GLY A 1 10 ? 13.083 12.450 13.888 1.00 25.00 10 GLY A O 8
ATOM 7533 N N . GLY A 1 11 ? 13.614 14.546 13.274 1.00 25.00 11 GLY A N 8
ATOM 7534 C CA . GLY A 1 11 ? 12.308 15.084 13.618 1.00 25.00 11 GLY A CA 8
ATOM 7535 C C . GLY A 1 11 ? 11.158 14.509 12.813 1.00 25.00 11 GLY A C 8
ATOM 7536 O O . GLY A 1 11 ? 10.037 14.532 13.274 1.00 25.00 11 GLY A O 8
ATOM 7540 N N . GLU A 1 12 ? 11.423 13.954 11.636 1.00 25.00 12 GLU A N 8
ATOM 7541 C CA . GLU A 1 12 ? 10.355 13.368 10.816 1.00 25.00 12 GLU A CA 8
ATOM 7542 C C . GLU A 1 12 ? 9.763 12.158 11.525 1.00 25.00 12 GLU A C 8
ATOM 7543 O O . GLU A 1 12 ? 8.568 11.889 11.455 1.00 25.00 12 GLU A O 8
ATOM 7555 N N . LEU A 1 13 ? 10.630 11.410 12.194 1.00 25.00 13 LEU A N 8
ATOM 7556 C CA . LEU A 1 13 ? 10.208 10.199 12.873 1.00 25.00 13 LEU A CA 8
ATOM 7557 C C . LEU A 1 13 ? 9.414 10.582 14.111 1.00 25.00 13 LEU A C 8
ATOM 7558 O O . LEU A 1 13 ? 8.383 9.998 14.400 1.00 25.00 13 LEU A O 8
ATOM 7574 N N . VAL A 1 14 ? 9.880 11.614 14.798 1.00 25.00 14 VAL A N 8
ATOM 7575 C CA . VAL A 1 14 ? 9.199 12.136 15.985 1.00 25.00 14 VAL A CA 8
ATOM 7576 C C . VAL A 1 14 ? 7.818 12.663 15.615 1.00 25.00 14 VAL A C 8
ATOM 7577 O O . VAL A 1 14 ? 6.847 12.390 16.304 1.00 25.00 14 VAL A O 8
ATOM 7590 N N . ASP A 1 15 ? 7.733 13.389 14.513 1.00 25.00 15 ASP A N 8
ATOM 7591 C CA . ASP A 1 15 ? 6.466 13.949 14.050 1.00 25.00 15 ASP A CA 8
ATOM 7592 C C . ASP A 1 15 ? 5.448 12.844 13.804 1.00 25.00 15 ASP A C 8
ATOM 7593 O O . ASP A 1 15 ? 4.321 12.898 14.284 1.00 25.00 15 ASP A O 8
ATOM 7602 N N . THR A 1 16 ? 5.870 11.800 13.111 1.00 25.00 16 THR A N 8
ATOM 7603 C CA . THR A 1 16 ? 4.979 10.678 12.830 1.00 25.00 16 THR A CA 8
ATOM 7604 C C . THR A 1 16 ? 4.607 9.916 14.104 1.00 25.00 16 THR A C 8
ATOM 7605 O O . THR A 1 16 ? 3.470 9.484 14.267 1.00 25.00 16 THR A O 8
ATOM 7616 N N . LEU A 1 17 ? 5.540 9.779 15.032 1.00 25.00 17 LEU A N 8
ATOM 7617 C CA . LEU A 1 17 ? 5.245 9.124 16.309 1.00 25.00 17 LEU A CA 8
ATOM 7618 C C . LEU A 1 17 ? 4.201 9.915 17.096 1.00 25.00 17 LEU A C 8
ATOM 7619 O O . LEU A 1 17 ? 3.304 9.330 17.690 1.00 25.00 17 LEU A O 8
ATOM 7635 N N . GLN A 1 18 ? 4.260 11.238 17.036 1.00 25.00 18 GLN A N 8
ATOM 7636 C CA . GLN A 1 18 ? 3.232 12.066 17.671 1.00 25.00 18 GLN A CA 8
ATOM 7637 C C . GLN A 1 18 ? 1.903 11.897 16.938 1.00 25.00 18 GLN A C 8
ATOM 7638 O O . GLN A 1 18 ? 0.850 11.925 17.549 1.00 25.00 18 GLN A O 8
ATOM 7652 N N . PHE A 1 19 ? 1.948 11.710 15.630 1.00 25.00 19 PHE A N 8
ATOM 7653 C CA . PHE A 1 19 ? 0.724 11.543 14.850 1.00 25.00 19 PHE A CA 8
ATOM 7654 C C . PHE A 1 19 ? -0.008 10.230 15.169 1.00 25.00 19 PHE A C 8
ATOM 7655 O O . PHE A 1 19 ? -1.218 10.229 15.362 1.00 25.00 19 PHE A O 8
ATOM 7672 N N . VAL A 1 20 ? 0.709 9.111 15.211 1.00 25.00 20 VAL A N 8
ATOM 7673 C CA . VAL A 1 20 ? 0.053 7.808 15.431 1.00 25.00 20 VAL A CA 8
ATOM 7674 C C . VAL A 1 20 ? -0.333 7.570 16.898 1.00 25.00 20 VAL A C 8
ATOM 7675 O O . VAL A 1 20 ? -1.216 6.766 17.185 1.00 25.00 20 VAL A O 8
ATOM 7688 N N . CYS A 1 21 ? 0.365 8.231 17.818 1.00 25.00 21 CYS A N 8
ATOM 7689 C CA . CYS A 1 21 ? 0.145 8.025 19.263 1.00 25.00 21 CYS A CA 8
ATOM 7690 C C . CYS A 1 21 ? -0.622 9.162 19.927 1.00 25.00 21 CYS A C 8
ATOM 7691 O O . CYS A 1 21 ? -1.031 9.060 21.088 1.00 25.00 21 CYS A O 8
ATOM 7698 N N . GLY A 1 22 ? -0.749 10.273 19.223 1.00 25.00 22 GLY A N 8
ATOM 7699 C CA . GLY A 1 22 ? -1.318 11.466 19.815 1.00 25.00 22 GLY A CA 8
ATOM 7700 C C . GLY A 1 22 ? -0.308 12.110 20.748 1.00 25.00 22 GLY A C 8
ATOM 7701 O O . GLY A 1 22 ? 0.866 11.733 20.802 1.00 25.00 22 GLY A O 8
ATOM 7705 N N . ASP A 1 23 ? -0.782 13.055 21.542 1.00 25.00 23 ASP A N 8
ATOM 7706 C CA . ASP A 1 23 ? 0.049 13.760 22.526 1.00 25.00 23 ASP A CA 8
ATOM 7707 C C . ASP A 1 23 ? 0.343 12.886 23.751 1.00 25.00 23 ASP A C 8
ATOM 7708 O O . ASP A 1 23 ? 0.988 13.317 24.702 1.00 25.00 23 ASP A O 8
ATOM 7717 N N . ARG A 1 24 ? -0.168 11.662 23.736 1.00 25.00 24 ARG A N 8
ATOM 7718 C CA . ARG A 1 24 ? -0.024 10.731 24.858 1.00 25.00 24 ARG A CA 8
ATOM 7719 C C . ARG A 1 24 ? 1.398 10.190 24.991 1.00 25.00 24 ARG A C 8
ATOM 7720 O O . ARG A 1 24 ? 1.760 9.636 26.027 1.00 25.00 24 ARG A O 8
ATOM 7741 N N . GLY A 1 25 ? 2.209 10.391 23.965 1.00 25.00 25 GLY A N 8
ATOM 7742 C CA . GLY A 1 25 ? 3.615 10.023 24.032 1.00 25.00 25 GLY A CA 8
ATOM 7743 C C . GLY A 1 25 ? 3.954 8.643 23.503 1.00 25.00 25 GLY A C 8
ATOM 7744 O O . GLY A 1 25 ? 3.080 7.845 23.147 1.00 25.00 25 GLY A O 8
ATOM 7748 N N . PHE A 1 26 ? 5.250 8.379 23.414 1.00 25.00 26 PHE A N 8
ATOM 7749 C CA . PHE A 1 26 ? 5.768 7.156 22.813 1.00 25.00 26 PHE A CA 8
ATOM 7750 C C . PHE A 1 26 ? 7.168 6.857 23.342 1.00 25.00 26 PHE A C 8
ATOM 7751 O O . PHE A 1 26 ? 7.797 7.697 23.987 1.00 25.00 26 PHE A O 8
ATOM 7768 N N . TYR A 1 27 ? 7.661 5.673 23.023 1.00 25.00 27 TYR A N 8
ATOM 7769 C CA . TYR A 1 27 ? 9.017 5.256 23.350 1.00 25.00 27 TYR A CA 8
ATOM 7770 C C . TYR A 1 27 ? 9.836 5.317 22.065 1.00 25.00 27 TYR A C 8
ATOM 7771 O O . TYR A 1 27 ? 9.275 5.256 20.985 1.00 25.00 27 TYR A O 8
ATOM 7789 N N . PHE A 1 28 ? 11.160 5.350 22.166 1.00 25.00 28 PHE A N 8
ATOM 7790 C CA . PHE A 1 28 ? 11.997 5.277 20.966 1.00 25.00 28 PHE A CA 8
ATOM 7791 C C . PHE A 1 28 ? 12.640 3.904 20.903 1.00 25.00 28 PHE A C 8
ATOM 7792 O O . PHE A 1 28 ? 12.868 3.363 19.845 1.00 25.00 28 PHE A O 8
ATOM 7809 N N . ASN A 1 29 ? 12.940 3.345 22.062 1.00 25.00 29 ASN A N 8
ATOM 7810 C CA . ASN A 1 29 ? 13.602 2.043 22.145 1.00 25.00 29 ASN A CA 8
ATOM 7811 C C . ASN A 1 29 ? 13.144 1.269 23.356 1.00 25.00 29 ASN A C 8
ATOM 7812 O O . ASN A 1 29 ? 13.805 0.345 23.808 1.00 25.00 29 ASN A O 8
ATOM 7823 N N . ARG A 1 30 ? 11.976 1.654 23.855 1.00 25.00 30 ARG A N 8
ATOM 7824 C CA . ARG A 1 30 ? 11.337 0.984 24.996 1.00 25.00 30 ARG A CA 8
ATOM 7825 C C . ARG A 1 30 ? 12.299 0.639 26.140 1.00 25.00 30 ARG A C 8
ATOM 7826 O O . ARG A 1 30 ? 12.372 -0.504 26.573 1.00 25.00 30 ARG A O 8
ATOM 7847 N N . PRO A 1 31 ? 13.108 1.616 26.583 1.00 25.00 31 PRO A N 8
ATOM 7848 C CA . PRO A 1 31 ? 14.225 1.183 27.425 1.00 25.00 31 PRO A CA 8
ATOM 7849 C C . PRO A 1 31 ? 13.870 0.898 28.871 1.00 25.00 31 PRO A C 8
ATOM 7850 O O . PRO A 1 31 ? 14.497 0.086 29.543 1.00 25.00 31 PRO A O 8
ATOM 7861 N N . ALA A 1 32 ? 12.901 1.667 29.343 1.00 25.00 32 ALA A N 8
ATOM 7862 C CA . ALA A 1 32 ? 12.404 1.638 30.728 1.00 25.00 32 ALA A CA 8
ATOM 7863 C C . ALA A 1 32 ? 13.509 1.834 31.774 1.00 25.00 32 ALA A C 8
ATOM 7864 O O . ALA A 1 32 ? 13.385 1.444 32.929 1.00 25.00 32 ALA A O 8
ATOM 7871 N N . SER A 1 33 ? 14.586 2.464 31.344 1.00 25.00 33 SER A N 8
ATOM 7872 C CA . SER A 1 33 ? 15.740 2.738 32.194 1.00 25.00 33 SER A CA 8
ATOM 7873 C C . SER A 1 33 ? 16.481 3.929 31.616 1.00 25.00 33 SER A C 8
ATOM 7874 O O . SER A 1 33 ? 16.579 4.065 30.405 1.00 25.00 33 SER A O 8
ATOM 7882 N N . ARG A 1 34 ? 17.028 4.778 32.478 1.00 25.00 34 ARG A N 8
ATOM 7883 C CA . ARG A 1 34 ? 17.744 5.983 32.025 1.00 25.00 34 ARG A CA 8
ATOM 7884 C C . ARG A 1 34 ? 19.238 5.751 31.838 1.00 25.00 34 ARG A C 8
ATOM 7885 O O . ARG A 1 34 ? 20.019 6.686 31.766 1.00 25.00 34 ARG A O 8
ATOM 7906 N N . VAL A 1 35 ? 19.621 4.487 31.808 1.00 25.00 35 VAL A N 8
ATOM 7907 C CA . VAL A 1 35 ? 21.038 4.106 31.715 1.00 25.00 35 VAL A CA 8
ATOM 7908 C C . VAL A 1 35 ? 21.379 3.389 30.418 1.00 25.00 35 VAL A C 8
ATOM 7909 O O . VAL A 1 35 ? 22.545 3.201 30.111 1.00 25.00 35 VAL A O 8
ATOM 7922 N N . SER A 1 36 ? 20.339 2.994 29.690 1.00 25.00 36 SER A N 8
ATOM 7923 C CA . SER A 1 36 ? 20.438 2.336 28.370 1.00 25.00 36 SER A CA 8
ATOM 7924 C C . SER A 1 36 ? 21.722 1.537 28.101 1.00 25.00 36 SER A C 8
ATOM 7925 O O . SER A 1 36 ? 22.488 1.866 27.196 1.00 25.00 36 SER A O 8
ATOM 7933 N N . ARG A 1 37 ? 21.962 0.498 28.894 1.00 25.00 37 ARG A N 8
ATOM 7934 C CA . ARG A 1 37 ? 23.218 -0.271 28.829 1.00 25.00 37 ARG A CA 8
ATOM 7935 C C . ARG A 1 37 ? 23.282 -1.285 27.679 1.00 25.00 37 ARG A C 8
ATOM 7936 O O . ARG A 1 37 ? 23.637 -2.435 27.879 1.00 25.00 37 ARG A O 8
ATOM 7957 N N . ARG A 1 38 ? 22.965 -0.808 26.481 1.00 25.00 38 ARG A N 8
ATOM 7958 C CA . ARG A 1 38 ? 23.096 -1.563 25.221 1.00 25.00 38 ARG A CA 8
ATOM 7959 C C . ARG A 1 38 ? 22.650 -3.014 25.267 1.00 25.00 38 ARG A C 8
ATOM 7960 O O . ARG A 1 38 ? 23.340 -3.924 24.824 1.00 25.00 38 ARG A O 8
ATOM 7981 N N . SER A 1 39 ? 21.421 -3.189 25.706 1.00 25.00 39 SER A N 8
ATOM 7982 C CA . SER A 1 39 ? 20.754 -4.477 25.585 1.00 25.00 39 SER A CA 8
ATOM 7983 C C . SER A 1 39 ? 20.628 -4.733 24.075 1.00 25.00 39 SER A C 8
ATOM 7984 O O . SER A 1 39 ? 20.410 -3.786 23.313 1.00 25.00 39 SER A O 8
ATOM 7992 N N . PRO A 1 40 ? 20.809 -5.985 23.617 1.00 25.00 40 PRO A N 8
ATOM 7993 C CA . PRO A 1 40 ? 20.823 -6.271 22.174 1.00 25.00 40 PRO A CA 8
ATOM 7994 C C . PRO A 1 40 ? 19.439 -6.328 21.500 1.00 25.00 40 PRO A C 8
ATOM 7995 O O . PRO A 1 40 ? 19.050 -7.336 20.914 1.00 25.00 40 PRO A O 8
ATOM 8006 N N . GLN A 1 41 ? 18.702 -5.232 21.576 1.00 25.00 41 GLN A N 8
ATOM 8007 C CA . GLN A 1 41 ? 17.407 -5.106 20.944 1.00 25.00 41 GLN A CA 8
ATOM 8008 C C . GLN A 1 41 ? 17.385 -3.792 20.173 1.00 25.00 41 GLN A C 8
ATOM 8009 O O . GLN A 1 41 ? 18.179 -2.897 20.450 1.00 25.00 41 GLN A O 8
ATOM 8023 N N . ARG A 1 42 ? 16.488 -3.690 19.199 1.00 25.00 42 ARG A N 8
ATOM 8024 C CA . ARG A 1 42 ? 16.364 -2.484 18.378 1.00 25.00 42 ARG A CA 8
ATOM 8025 C C . ARG A 1 42 ? 15.233 -1.599 18.862 1.00 25.00 42 ARG A C 8
ATOM 8026 O O . ARG A 1 42 ? 14.259 -2.078 19.441 1.00 25.00 42 ARG A O 8
ATOM 8047 N N . GLY A 1 43 ? 15.343 -0.330 18.521 1.00 25.00 43 GLY A N 8
ATOM 8048 C CA . GLY A 1 43 ? 14.275 0.629 18.694 1.00 25.00 43 GLY A CA 8
ATOM 8049 C C . GLY A 1 43 ? 13.745 1.071 17.339 1.00 25.00 43 GLY A C 8
ATOM 8050 O O . GLY A 1 43 ? 14.021 0.462 16.307 1.00 25.00 43 GLY A O 8
ATOM 8054 N N . ILE A 1 44 ? 12.968 2.139 17.350 1.00 25.00 44 ILE A N 8
ATOM 8055 C CA . ILE A 1 44 ? 12.289 2.644 16.165 1.00 25.00 44 ILE A CA 8
ATOM 8056 C C . ILE A 1 44 ? 13.206 3.248 15.089 1.00 25.00 44 ILE A C 8
ATOM 8057 O O . ILE A 1 44 ? 12.899 3.173 13.912 1.00 25.00 44 ILE A O 8
ATOM 8073 N N . VAL A 1 45 ? 14.312 3.874 15.459 1.00 25.00 45 VAL A N 8
ATOM 8074 C CA . VAL A 1 45 ? 15.123 4.575 14.462 1.00 25.00 45 VAL A CA 8
ATOM 8075 C C . VAL A 1 45 ? 15.834 3.517 13.640 1.00 25.00 45 VAL A C 8
ATOM 8076 O O . VAL A 1 45 ? 16.067 3.666 12.448 1.00 25.00 45 VAL A O 8
ATOM 8089 N N . GLU A 1 46 ? 16.088 2.395 14.271 1.00 25.00 46 GLU A N 8
ATOM 8090 C CA . GLU A 1 46 ? 16.715 1.268 13.619 1.00 25.00 46 GLU A CA 8
ATOM 8091 C C . GLU A 1 46 ? 15.755 0.590 12.651 1.00 25.00 46 GLU A C 8
ATOM 8092 O O . GLU A 1 46 ? 16.164 0.087 11.608 1.00 25.00 46 GLU A O 8
ATOM 8104 N N . GLU A 1 47 ? 14.473 0.635 12.970 1.00 25.00 47 GLU A N 8
ATOM 8105 C CA . GLU A 1 47 ? 13.444 0.069 12.091 1.00 25.00 47 GLU A CA 8
ATOM 8106 C C . GLU A 1 47 ? 12.993 1.029 10.981 1.00 25.00 47 GLU A C 8
ATOM 8107 O O . GLU A 1 47 ? 12.672 0.592 9.887 1.00 25.00 47 GLU A O 8
ATOM 8119 N N . CYS A 1 48 ? 12.948 2.326 11.268 1.00 25.00 48 CYS A N 8
ATOM 8120 C CA . CYS A 1 48 ? 12.419 3.317 10.320 1.00 25.00 48 CYS A CA 8
ATOM 8121 C C . CYS A 1 48 ? 13.446 4.194 9.596 1.00 25.00 48 CYS A C 8
ATOM 8122 O O . CYS A 1 48 ? 13.093 4.852 8.630 1.00 25.00 48 CYS A O 8
ATOM 8129 N N . CYS A 1 49 ? 14.690 4.235 10.053 1.00 25.00 49 CYS A N 8
ATOM 8130 C CA . CYS A 1 49 ? 15.723 5.044 9.381 1.00 25.00 49 CYS A CA 8
ATOM 8131 C C . CYS A 1 49 ? 16.809 4.151 8.791 1.00 25.00 49 CYS A C 8
ATOM 8132 O O . CYS A 1 49 ? 17.210 4.321 7.643 1.00 25.00 49 CYS A O 8
ATOM 8139 N N . PHE A 1 50 ? 17.266 3.172 9.563 1.00 25.00 50 PHE A N 8
ATOM 8140 C CA . PHE A 1 50 ? 18.267 2.223 9.066 1.00 25.00 50 PHE A CA 8
ATOM 8141 C C . PHE A 1 50 ? 17.579 1.153 8.208 1.00 25.00 50 PHE A C 8
ATOM 8142 O O . PHE A 1 50 ? 18.227 0.449 7.427 1.00 25.00 50 PHE A O 8
ATOM 8159 N N . ARG A 1 51 ? 16.261 1.061 8.341 1.00 25.00 51 ARG A N 8
ATOM 8160 C CA . ARG A 1 51 ? 15.430 0.170 7.530 1.00 25.00 51 ARG A CA 8
ATOM 8161 C C . ARG A 1 51 ? 14.140 0.908 7.242 1.00 25.00 51 ARG A C 8
ATOM 8162 O O . ARG A 1 51 ? 13.993 2.056 7.621 1.00 25.00 51 ARG A O 8
ATOM 8183 N N . SER A 1 52 ? 13.239 0.248 6.534 1.00 25.00 52 SER A N 8
ATOM 8184 C CA . SER A 1 52 ? 11.949 0.802 6.181 1.00 25.00 52 SER A CA 8
ATOM 8185 C C . SER A 1 52 ? 10.877 0.285 7.132 1.00 25.00 52 SER A C 8
ATOM 8186 O O . SER A 1 52 ? 10.937 -0.869 7.556 1.00 25.00 52 SER A O 8
ATOM 8194 N N . CYS A 1 53 ? 9.876 1.107 7.406 1.00 25.00 53 CYS A N 8
ATOM 8195 C CA . CYS A 1 53 ? 8.776 0.733 8.288 1.00 25.00 53 CYS A CA 8
ATOM 8196 C C . CYS A 1 53 ? 7.461 1.310 7.753 1.00 25.00 53 CYS A C 8
ATOM 8197 O O . CYS A 1 53 ? 7.427 1.885 6.662 1.00 25.00 53 CYS A O 8
ATOM 8204 N N . ASP A 1 54 ? 6.393 1.149 8.522 1.00 25.00 54 ASP A N 8
ATOM 8205 C CA . ASP A 1 54 ? 5.066 1.657 8.173 1.00 25.00 54 ASP A CA 8
ATOM 8206 C C . ASP A 1 54 ? 4.471 2.265 9.446 1.00 25.00 54 ASP A C 8
ATOM 8207 O O . ASP A 1 54 ? 4.969 1.982 10.537 1.00 25.00 54 ASP A O 8
ATOM 8216 N N . LEU A 1 55 ? 3.411 3.060 9.321 1.00 25.00 55 LEU A N 8
ATOM 8217 C CA . LEU A 1 55 ? 2.750 3.692 10.473 1.00 25.00 55 LEU A CA 8
ATOM 8218 C C . LEU A 1 55 ? 2.288 2.669 11.493 1.00 25.00 55 LEU A C 8
ATOM 8219 O O . LEU A 1 55 ? 2.259 2.940 12.686 1.00 25.00 55 LEU A O 8
ATOM 8235 N N . ALA A 1 56 ? 1.927 1.493 11.020 1.00 25.00 56 ALA A N 8
ATOM 8236 C CA . ALA A 1 56 ? 1.411 0.452 11.880 1.00 25.00 56 ALA A CA 8
ATOM 8237 C C . ALA A 1 56 ? 2.529 -0.137 12.748 1.00 25.00 56 ALA A C 8
ATOM 8238 O O . ALA A 1 56 ? 2.351 -0.360 13.940 1.00 25.00 56 ALA A O 8
ATOM 8245 N N . LEU A 1 57 ? 3.698 -0.331 12.150 1.00 25.00 57 LEU A N 8
ATOM 8246 C CA . LEU A 1 57 ? 4.874 -0.810 12.882 1.00 25.00 57 LEU A CA 8
ATOM 8247 C C . LEU A 1 57 ? 5.274 0.270 13.878 1.00 25.00 57 LEU A C 8
ATOM 8248 O O . LEU A 1 57 ? 5.584 0.005 15.034 1.00 25.00 57 LEU A O 8
ATOM 8264 N N . LEU A 1 58 ? 5.244 1.501 13.408 1.00 25.00 58 LEU A N 8
ATOM 8265 C CA . LEU A 1 58 ? 5.622 2.655 14.183 1.00 25.00 58 LEU A CA 8
ATOM 8266 C C . LEU A 1 58 ? 4.732 2.863 15.415 1.00 25.00 58 LEU A C 8
ATOM 8267 O O . LEU A 1 58 ? 5.212 3.200 16.496 1.00 25.00 58 LEU A O 8
ATOM 8283 N N . GLU A 1 59 ? 3.446 2.597 15.257 1.00 25.00 59 GLU A N 8
ATOM 8284 C CA . GLU A 1 59 ? 2.465 2.727 16.337 1.00 25.00 59 GLU A CA 8
ATOM 8285 C C . GLU A 1 59 ? 2.712 1.768 17.513 1.00 25.00 59 GLU A C 8
ATOM 8286 O O . GLU A 1 59 ? 2.288 2.026 18.633 1.00 25.00 59 GLU A O 8
ATOM 8299 N N . THR A 1 60 ? 3.442 0.690 17.289 1.00 25.00 60 THR A N 8
ATOM 8300 C CA . THR A 1 60 ? 3.723 -0.264 18.369 1.00 25.00 60 THR A CA 8
ATOM 8301 C C . THR A 1 60 ? 4.581 0.347 19.481 1.00 25.00 60 THR A C 8
ATOM 8302 O O . THR A 1 60 ? 4.665 -0.192 20.585 1.00 25.00 60 THR A O 8
ATOM 8313 N N . TYR A 1 61 ? 5.228 1.466 19.181 1.00 25.00 61 TYR A N 8
ATOM 8314 C CA . TYR A 1 61 ? 6.062 2.164 20.151 1.00 25.00 61 TYR A CA 8
ATOM 8315 C C . TYR A 1 61 ? 5.294 3.189 21.000 1.00 25.00 61 TYR A C 8
ATOM 8316 O O . TYR A 1 61 ? 5.902 3.863 21.831 1.00 25.00 61 TYR A O 8
ATOM 8334 N N . CYS A 1 62 ? 3.985 3.313 20.821 1.00 25.00 62 CYS A N 8
ATOM 8335 C CA . CYS A 1 62 ? 3.202 4.266 21.621 1.00 25.00 62 CYS A CA 8
ATOM 8336 C C . CYS A 1 62 ? 3.258 3.936 23.113 1.00 25.00 62 CYS A C 8
ATOM 8337 O O . CYS A 1 62 ? 3.420 2.782 23.508 1.00 25.00 62 CYS A O 8
ATOM 8344 N N . ALA A 1 63 ? 3.133 4.963 23.943 1.00 25.00 63 ALA A N 8
ATOM 8345 C CA . ALA A 1 63 ? 3.227 4.798 25.392 1.00 25.00 63 ALA A CA 8
ATOM 8346 C C . ALA A 1 63 ? 1.884 4.404 26.022 1.00 25.00 63 ALA A C 8
ATOM 8347 O O . ALA A 1 63 ? 1.793 4.215 27.233 1.00 25.00 63 ALA A O 8
ATOM 8354 N N . THR A 1 64 ? 0.857 4.279 25.196 1.00 25.00 64 THR A N 8
ATOM 8355 C CA . THR A 1 64 ? -0.475 3.918 25.654 1.00 25.00 64 THR A CA 8
ATOM 8356 C C . THR A 1 64 ? -1.081 3.080 24.517 1.00 25.00 64 THR A C 8
ATOM 8357 O O . THR A 1 64 ? -0.691 3.245 23.356 1.00 25.00 64 THR A O 8
ATOM 8368 N N . PRO A 1 65 ? -1.997 2.147 24.829 1.00 25.00 65 PRO A N 8
ATOM 8369 C CA . PRO A 1 65 ? -2.615 1.331 23.778 1.00 25.00 65 PRO A CA 8
ATOM 8370 C C . PRO A 1 65 ? -3.673 2.092 22.981 1.00 25.00 65 PRO A C 8
ATOM 8371 O O . PRO A 1 65 ? -4.180 3.128 23.419 1.00 25.00 65 PRO A O 8
ATOM 8382 N N . ALA A 1 66 ? -4.022 1.553 21.822 1.00 25.00 66 ALA A N 8
ATOM 8383 C CA . ALA A 1 66 ? -5.057 2.137 20.978 1.00 25.00 66 ALA A CA 8
ATOM 8384 C C . ALA A 1 66 ? -6.424 2.019 21.661 1.00 25.00 66 ALA A C 8
ATOM 8385 O O . ALA A 1 66 ? -6.699 1.043 22.368 1.00 25.00 66 ALA A O 8
ATOM 8392 N N . LYS A 1 67 ? -7.299 2.982 21.403 1.00 25.00 67 LYS A N 8
ATOM 8393 C CA . LYS A 1 67 ? -8.658 2.934 21.938 1.00 25.00 67 LYS A CA 8
ATOM 8394 C C . LYS A 1 67 ? -9.511 1.997 21.085 1.00 25.00 67 LYS A C 8
ATOM 8395 O O . LYS A 1 67 ? -10.018 2.382 20.032 1.00 25.00 67 LYS A O 8
ATOM 8414 N N . SER A 1 68 ? -9.651 0.767 21.549 1.00 25.00 68 SER A N 8
ATOM 8415 C CA . SER A 1 68 ? -10.474 -0.239 20.875 1.00 25.00 68 SER A CA 8
ATOM 8416 C C . SER A 1 68 ? -11.953 -0.020 21.209 1.00 25.00 68 SER A C 8
ATOM 8417 O O . SER A 1 68 ? -12.531 -0.762 21.997 1.00 25.00 68 SER A O 8
ATOM 8425 N N . GLU A 1 69 ? -12.514 1.025 20.602 1.00 25.00 69 GLU A N 8
ATOM 8426 C CA . GLU A 1 69 ? -13.894 1.503 20.834 1.00 25.00 69 GLU A CA 8
ATOM 8427 C C . GLU A 1 69 ? -14.104 2.013 22.261 1.00 25.00 69 GLU A C 8
ATOM 8428 O O . GLU A 1 69 ? -13.109 2.096 23.012 1.00 25.00 69 GLU A O 8
ATOM 8441 N N . ALA A 1 1 ? 11.333 17.297 -5.198 1.00 25.00 1 ALA A N 9
ATOM 8442 C CA . ALA A 1 1 ? 10.062 16.597 -5.544 1.00 25.00 1 ALA A CA 9
ATOM 8443 C C . ALA A 1 1 ? 9.729 15.574 -4.476 1.00 25.00 1 ALA A C 9
ATOM 8444 O O . ALA A 1 1 ? 10.624 15.099 -3.792 1.00 25.00 1 ALA A O 9
ATOM 8453 N N . TYR A 1 2 ? 8.449 15.264 -4.326 1.00 25.00 2 TYR A N 9
ATOM 8454 C CA . TYR A 1 2 ? 7.985 14.304 -3.325 1.00 25.00 2 TYR A CA 9
ATOM 8455 C C . TYR A 1 2 ? 8.487 12.886 -3.625 1.00 25.00 2 TYR A C 9
ATOM 8456 O O . TYR A 1 2 ? 8.621 12.497 -4.786 1.00 25.00 2 TYR A O 9
ATOM 8474 N N . ARG A 1 3 ? 8.709 12.114 -2.569 1.00 25.00 3 ARG A N 9
ATOM 8475 C CA . ARG A 1 3 ? 9.021 10.687 -2.655 1.00 25.00 3 ARG A CA 9
ATOM 8476 C C . ARG A 1 3 ? 8.117 10.074 -1.603 1.00 25.00 3 ARG A C 9
ATOM 8477 O O . ARG A 1 3 ? 7.777 10.764 -0.647 1.00 25.00 3 ARG A O 9
ATOM 8498 N N . PRO A 1 4 ? 7.751 8.784 -1.735 1.00 25.00 4 PRO A N 9
ATOM 8499 C CA . PRO A 1 4 ? 6.884 8.201 -0.700 1.00 25.00 4 PRO A CA 9
ATOM 8500 C C . PRO A 1 4 ? 7.530 8.160 0.682 1.00 25.00 4 PRO A C 9
ATOM 8501 O O . PRO A 1 4 ? 6.832 8.197 1.683 1.00 25.00 4 PRO A O 9
ATOM 8512 N N . SER A 1 5 ? 8.860 8.184 0.709 1.00 25.00 5 SER A N 9
ATOM 8513 C CA . SER A 1 5 ? 9.640 8.317 1.939 1.00 25.00 5 SER A CA 9
ATOM 8514 C C . SER A 1 5 ? 9.286 7.255 2.977 1.00 25.00 5 SER A C 9
ATOM 8515 O O . SER A 1 5 ? 8.814 7.547 4.066 1.00 25.00 5 SER A O 9
ATOM 8523 N N . GLU A 1 6 ? 9.575 6.014 2.614 1.00 25.00 6 GLU A N 9
ATOM 8524 C CA . GLU A 1 6 ? 9.329 4.835 3.452 1.00 25.00 6 GLU A CA 9
ATOM 8525 C C . GLU A 1 6 ? 10.233 4.802 4.693 1.00 25.00 6 GLU A C 9
ATOM 8526 O O . GLU A 1 6 ? 10.172 3.873 5.508 1.00 25.00 6 GLU A O 9
ATOM 8538 N N . THR A 1 7 ? 11.092 5.803 4.806 1.00 25.00 7 THR A N 9
ATOM 8539 C CA . THR A 1 7 ? 12.037 5.921 5.905 1.00 25.00 7 THR A CA 9
ATOM 8540 C C . THR A 1 7 ? 11.898 7.261 6.612 1.00 25.00 7 THR A C 9
ATOM 8541 O O . THR A 1 7 ? 11.683 8.290 5.975 1.00 25.00 7 THR A O 9
ATOM 8552 N N . LEU A 1 8 ? 12.089 7.237 7.923 1.00 25.00 8 LEU A N 9
ATOM 8553 C CA . LEU A 1 8 ? 12.095 8.439 8.755 1.00 25.00 8 LEU A CA 9
ATOM 8554 C C . LEU A 1 8 ? 13.267 8.394 9.680 1.00 25.00 8 LEU A C 9
ATOM 8555 O O . LEU A 1 8 ? 13.609 7.346 10.224 1.00 25.00 8 LEU A O 9
ATOM 8571 N N . CYS A 1 9 ? 13.816 9.556 9.936 1.00 25.00 9 CYS A N 9
ATOM 8572 C CA . CYS A 1 9 ? 14.951 9.683 10.841 1.00 25.00 9 CYS A CA 9
ATOM 8573 C C . CYS A 1 9 ? 14.692 10.762 11.895 1.00 25.00 9 CYS A C 9
ATOM 8574 O O . CYS A 1 9 ? 13.544 11.081 12.187 1.00 25.00 9 CYS A O 9
ATOM 8581 N N . GLY A 1 10 ? 15.744 11.271 12.524 1.00 25.00 10 GLY A N 9
ATOM 8582 C CA . GLY A 1 10 ? 15.577 12.231 13.609 1.00 25.00 10 GLY A CA 9
ATOM 8583 C C . GLY A 1 10 ? 14.666 13.400 13.262 1.00 25.00 10 GLY A C 9
ATOM 8584 O O . GLY A 1 10 ? 14.771 13.990 12.198 1.00 25.00 10 GLY A O 9
ATOM 8588 N N . GLY A 1 11 ? 13.742 13.710 14.167 1.00 25.00 11 GLY A N 9
ATOM 8589 C CA . GLY A 1 11 ? 12.776 14.779 13.939 1.00 25.00 11 GLY A CA 9
ATOM 8590 C C . GLY A 1 11 ? 11.571 14.338 13.123 1.00 25.00 11 GLY A C 9
ATOM 8591 O O . GLY A 1 11 ? 10.434 14.460 13.570 1.00 25.00 11 GLY A O 9
ATOM 8595 N N . GLU A 1 12 ? 11.815 13.787 11.948 1.00 25.00 12 GLU A N 9
ATOM 8596 C CA . GLU A 1 12 ? 10.745 13.334 11.051 1.00 25.00 12 GLU A CA 9
ATOM 8597 C C . GLU A 1 12 ? 9.962 12.201 11.708 1.00 25.00 12 GLU A C 9
ATOM 8598 O O . GLU A 1 12 ? 8.727 12.158 11.701 1.00 25.00 12 GLU A O 9
ATOM 8610 N N . LEU A 1 13 ? 10.713 11.288 12.300 1.00 25.00 13 LEU A N 9
ATOM 8611 C CA . LEU A 1 13 ? 10.156 10.122 12.958 1.00 25.00 13 LEU A CA 9
ATOM 8612 C C . LEU A 1 13 ? 9.353 10.538 14.179 1.00 25.00 13 LEU A C 9
ATOM 8613 O O . LEU A 1 13 ? 8.298 9.987 14.457 1.00 25.00 13 LEU A O 9
ATOM 8629 N N . VAL A 1 14 ? 9.838 11.556 14.877 1.00 25.00 14 VAL A N 9
ATOM 8630 C CA . VAL A 1 14 ? 9.149 12.091 16.053 1.00 25.00 14 VAL A CA 9
ATOM 8631 C C . VAL A 1 14 ? 7.807 12.660 15.631 1.00 25.00 14 VAL A C 9
ATOM 8632 O O . VAL A 1 14 ? 6.800 12.415 16.282 1.00 25.00 14 VAL A O 9
ATOM 8645 N N . ASP A 1 15 ? 7.780 13.389 14.524 1.00 25.00 15 ASP A N 9
ATOM 8646 C CA . ASP A 1 15 ? 6.533 13.983 14.052 1.00 25.00 15 ASP A CA 9
ATOM 8647 C C . ASP A 1 15 ? 5.507 12.901 13.739 1.00 25.00 15 ASP A C 9
ATOM 8648 O O . ASP A 1 15 ? 4.345 13.021 14.090 1.00 25.00 15 ASP A O 9
ATOM 8657 N N . THR A 1 16 ? 5.945 11.823 13.111 1.00 25.00 16 THR A N 9
ATOM 8658 C CA . THR A 1 16 ? 5.043 10.722 12.785 1.00 25.00 16 THR A CA 9
ATOM 8659 C C . THR A 1 16 ? 4.590 9.944 14.030 1.00 25.00 16 THR A C 9
ATOM 8660 O O . THR A 1 16 ? 3.439 9.544 14.135 1.00 25.00 16 THR A O 9
ATOM 8671 N N . LEU A 1 17 ? 5.467 9.777 15.006 1.00 25.00 17 LEU A N 9
ATOM 8672 C CA . LEU A 1 17 ? 5.085 9.128 16.265 1.00 25.00 17 LEU A CA 9
ATOM 8673 C C . LEU A 1 17 ? 4.038 9.969 17.003 1.00 25.00 17 LEU A C 9
ATOM 8674 O O . LEU A 1 17 ? 3.085 9.433 17.569 1.00 25.00 17 LEU A O 9
ATOM 8690 N N . GLN A 1 18 ? 4.177 11.284 16.927 1.00 25.00 18 GLN A N 9
ATOM 8691 C CA . GLN A 1 18 ? 3.179 12.201 17.480 1.00 25.00 18 GLN A CA 9
ATOM 8692 C C . GLN A 1 18 ? 1.879 12.139 16.670 1.00 25.00 18 GLN A C 9
ATOM 8693 O O . GLN A 1 18 ? 0.814 12.362 17.203 1.00 25.00 18 GLN A O 9
ATOM 8707 N N . PHE A 1 19 ? 1.955 11.810 15.391 1.00 25.00 19 PHE A N 9
ATOM 8708 C CA . PHE A 1 19 ? 0.749 11.695 14.572 1.00 25.00 19 PHE A CA 9
ATOM 8709 C C . PHE A 1 19 ? -0.077 10.450 14.929 1.00 25.00 19 PHE A C 9
ATOM 8710 O O . PHE A 1 19 ? -1.290 10.534 15.073 1.00 25.00 19 PHE A O 9
ATOM 8727 N N . VAL A 1 20 ? 0.566 9.293 15.057 1.00 25.00 20 VAL A N 9
ATOM 8728 C CA . VAL A 1 20 ? -0.177 8.035 15.270 1.00 25.00 20 VAL A CA 9
ATOM 8729 C C . VAL A 1 20 ? -0.770 7.891 16.675 1.00 25.00 20 VAL A C 9
ATOM 8730 O O . VAL A 1 20 ? -1.707 7.119 16.878 1.00 25.00 20 VAL A O 9
ATOM 8743 N N . CYS A 1 21 ? -0.199 8.598 17.645 1.00 25.00 21 CYS A N 9
ATOM 8744 C CA . CYS A 1 21 ? -0.636 8.475 19.054 1.00 25.00 21 CYS A CA 9
ATOM 8745 C C . CYS A 1 21 ? -0.786 9.788 19.835 1.00 25.00 21 CYS A C 9
ATOM 8746 O O . CYS A 1 21 ? -1.083 9.774 21.036 1.00 25.00 21 CYS A O 9
ATOM 8753 N N . GLY A 1 22 ? -0.614 10.915 19.169 1.00 25.00 22 GLY A N 9
ATOM 8754 C CA . GLY A 1 22 ? -0.760 12.204 19.825 1.00 25.00 22 GLY A CA 9
ATOM 8755 C C . GLY A 1 22 ? 0.425 12.580 20.695 1.00 25.00 22 GLY A C 9
ATOM 8756 O O . GLY A 1 22 ? 1.397 11.834 20.843 1.00 25.00 22 GLY A O 9
ATOM 8760 N N . ASP A 1 23 ? 0.303 13.734 21.333 1.00 25.00 23 ASP A N 9
ATOM 8761 C CA . ASP A 1 23 ? 1.317 14.272 22.253 1.00 25.00 23 ASP A CA 9
ATOM 8762 C C . ASP A 1 23 ? 1.398 13.463 23.550 1.00 25.00 23 ASP A C 9
ATOM 8763 O O . ASP A 1 23 ? 2.147 13.797 24.465 1.00 25.00 23 ASP A O 9
ATOM 8772 N N . ARG A 1 24 ? 0.575 12.425 23.638 1.00 25.00 24 ARG A N 9
ATOM 8773 C CA . ARG A 1 24 ? 0.465 11.579 24.831 1.00 25.00 24 ARG A CA 9
ATOM 8774 C C . ARG A 1 24 ? 1.782 10.885 25.157 1.00 25.00 24 ARG A C 9
ATOM 8775 O O . ARG A 1 24 ? 2.016 10.499 26.300 1.00 25.00 24 ARG A O 9
ATOM 8796 N N . GLY A 1 25 ? 2.643 10.763 24.159 1.00 25.00 25 GLY A N 9
ATOM 8797 C CA . GLY A 1 25 ? 3.970 10.212 24.364 1.00 25.00 25 GLY A CA 9
ATOM 8798 C C . GLY A 1 25 ? 4.156 8.824 23.794 1.00 25.00 25 GLY A C 9
ATOM 8799 O O . GLY A 1 25 ? 3.203 8.090 23.524 1.00 25.00 25 GLY A O 9
ATOM 8803 N N . PHE A 1 26 ? 5.414 8.472 23.596 1.00 25.00 26 PHE A N 9
ATOM 8804 C CA . PHE A 1 26 ? 5.790 7.201 23.003 1.00 25.00 26 PHE A CA 9
ATOM 8805 C C . PHE A 1 26 ? 7.209 6.887 23.430 1.00 25.00 26 PHE A C 9
ATOM 8806 O O . PHE A 1 26 ? 7.926 7.747 23.943 1.00 25.00 26 PHE A O 9
ATOM 8823 N N . TYR A 1 27 ? 7.611 5.655 23.200 1.00 25.00 27 TYR A N 9
ATOM 8824 C CA . TYR A 1 27 ? 8.957 5.210 23.480 1.00 25.00 27 TYR A CA 9
ATOM 8825 C C . TYR A 1 27 ? 9.724 5.326 22.170 1.00 25.00 27 TYR A C 9
ATOM 8826 O O . TYR A 1 27 ? 9.126 5.264 21.114 1.00 25.00 27 TYR A O 9
ATOM 8844 N N . PHE A 1 28 ? 11.049 5.410 22.216 1.00 25.00 28 PHE A N 9
ATOM 8845 C CA . PHE A 1 28 ? 11.826 5.371 20.979 1.00 25.00 28 PHE A CA 9
ATOM 8846 C C . PHE A 1 28 ? 12.500 4.026 20.954 1.00 25.00 28 PHE A C 9
ATOM 8847 O O . PHE A 1 28 ? 12.812 3.498 19.912 1.00 25.00 28 PHE A O 9
ATOM 8864 N N . ASN A 1 29 ? 12.749 3.484 22.139 1.00 25.00 29 ASN A N 9
ATOM 8865 C CA . ASN A 1 29 ? 13.465 2.224 22.263 1.00 25.00 29 ASN A CA 9
ATOM 8866 C C . ASN A 1 29 ? 13.098 1.427 23.486 1.00 25.00 29 ASN A C 9
ATOM 8867 O O . ASN A 1 29 ? 13.829 0.532 23.893 1.00 25.00 29 ASN A O 9
ATOM 8878 N N . ARG A 1 30 ? 11.933 1.743 24.029 1.00 25.00 30 ARG A N 9
ATOM 8879 C CA . ARG A 1 30 ? 11.368 1.036 25.183 1.00 25.00 30 ARG A CA 9
ATOM 8880 C C . ARG A 1 30 ? 12.388 0.792 26.304 1.00 25.00 30 ARG A C 9
ATOM 8881 O O . ARG A 1 30 ? 12.619 -0.343 26.701 1.00 25.00 30 ARG A O 9
ATOM 8902 N N . PRO A 1 31 ? 13.069 1.858 26.766 1.00 25.00 31 PRO A N 9
ATOM 8903 C CA . PRO A 1 31 ? 14.206 1.548 27.636 1.00 25.00 31 PRO A CA 9
ATOM 8904 C C . PRO A 1 31 ? 13.870 1.101 29.045 1.00 25.00 31 PRO A C 9
ATOM 8905 O O . PRO A 1 31 ? 14.539 0.239 29.603 1.00 25.00 31 PRO A O 9
ATOM 8916 N N . ALA A 1 32 ? 12.896 1.787 29.635 1.00 25.00 32 ALA A N 9
ATOM 8917 C CA . ALA A 1 32 ? 12.503 1.607 31.042 1.00 25.00 32 ALA A CA 9
ATOM 8918 C C . ALA A 1 32 ? 13.734 1.686 31.972 1.00 25.00 32 ALA A C 9
ATOM 8919 O O . ALA A 1 32 ? 13.808 1.011 32.989 1.00 25.00 32 ALA A O 9
ATOM 8926 N N . SER A 1 33 ? 14.718 2.482 31.567 1.00 25.00 33 SER A N 9
ATOM 8927 C CA . SER A 1 33 ? 16.006 2.549 32.251 1.00 25.00 33 SER A CA 9
ATOM 8928 C C . SER A 1 33 ? 16.565 3.966 32.242 1.00 25.00 33 SER A C 9
ATOM 8929 O O . SER A 1 33 ? 16.126 4.818 31.468 1.00 25.00 33 SER A O 9
ATOM 8937 N N . ARG A 1 34 ? 17.581 4.185 33.069 1.00 25.00 34 ARG A N 9
ATOM 8938 C CA . ARG A 1 34 ? 18.254 5.487 33.239 1.00 25.00 34 ARG A CA 9
ATOM 8939 C C . ARG A 1 34 ? 19.264 5.790 32.126 1.00 25.00 34 ARG A C 9
ATOM 8940 O O . ARG A 1 34 ? 20.372 6.276 32.355 1.00 25.00 34 ARG A O 9
ATOM 8961 N N . VAL A 1 35 ? 18.846 5.503 30.912 1.00 25.00 35 VAL A N 9
ATOM 8962 C CA . VAL A 1 35 ? 19.662 5.733 29.712 1.00 25.00 35 VAL A CA 9
ATOM 8963 C C . VAL A 1 35 ? 19.959 7.219 29.483 1.00 25.00 35 VAL A C 9
ATOM 8964 O O . VAL A 1 35 ? 20.965 7.558 28.861 1.00 25.00 35 VAL A O 9
ATOM 8977 N N . SER A 1 36 ? 19.121 8.084 30.053 1.00 25.00 36 SER A N 9
ATOM 8978 C CA . SER A 1 36 ? 19.281 9.535 29.992 1.00 25.00 36 SER A CA 9
ATOM 8979 C C . SER A 1 36 ? 19.284 10.060 28.555 1.00 25.00 36 SER A C 9
ATOM 8980 O O . SER A 1 36 ? 18.947 9.356 27.606 1.00 25.00 36 SER A O 9
ATOM 8988 N N . ARG A 1 37 ? 19.651 11.321 28.415 1.00 25.00 37 ARG A N 9
ATOM 8989 C CA . ARG A 1 37 ? 19.703 12.005 27.115 1.00 25.00 37 ARG A CA 9
ATOM 8990 C C . ARG A 1 37 ? 20.980 11.669 26.329 1.00 25.00 37 ARG A C 9
ATOM 8991 O O . ARG A 1 37 ? 21.568 12.530 25.702 1.00 25.00 37 ARG A O 9
ATOM 9012 N N . ARG A 1 38 ? 21.366 10.399 26.315 1.00 25.00 38 ARG A N 9
ATOM 9013 C CA . ARG A 1 38 ? 22.528 9.940 25.530 1.00 25.00 38 ARG A CA 9
ATOM 9014 C C . ARG A 1 38 ? 22.118 9.628 24.087 1.00 25.00 38 ARG A C 9
ATOM 9015 O O . ARG A 1 38 ? 22.787 8.865 23.404 1.00 25.00 38 ARG A O 9
ATOM 9036 N N . SER A 1 39 ? 21.000 10.220 23.678 1.00 25.00 39 SER A N 9
ATOM 9037 C CA . SER A 1 39 ? 20.364 10.024 22.363 1.00 25.00 39 SER A CA 9
ATOM 9038 C C . SER A 1 39 ? 19.782 8.607 22.183 1.00 25.00 39 SER A C 9
ATOM 9039 O O . SER A 1 39 ? 20.384 7.613 22.598 1.00 25.00 39 SER A O 9
ATOM 9047 N N . PRO A 1 40 ? 18.581 8.492 21.584 1.00 25.00 40 PRO A N 9
ATOM 9048 C CA . PRO A 1 40 ? 18.062 7.140 21.349 1.00 25.00 40 PRO A CA 9
ATOM 9049 C C . PRO A 1 40 ? 18.731 6.479 20.132 1.00 25.00 40 PRO A C 9
ATOM 9050 O O . PRO A 1 40 ? 18.195 6.482 19.035 1.00 25.00 40 PRO A O 9
ATOM 9061 N N . GLN A 1 41 ? 19.928 5.951 20.338 1.00 25.00 41 GLN A N 9
ATOM 9062 C CA . GLN A 1 41 ? 20.735 5.387 19.252 1.00 25.00 41 GLN A CA 9
ATOM 9063 C C . GLN A 1 41 ? 20.058 4.217 18.539 1.00 25.00 41 GLN A C 9
ATOM 9064 O O . GLN A 1 41 ? 20.268 3.998 17.352 1.00 25.00 41 GLN A O 9
ATOM 9078 N N . ARG A 1 42 ? 19.253 3.457 19.269 1.00 25.00 42 ARG A N 9
ATOM 9079 C CA . ARG A 1 42 ? 18.557 2.313 18.697 1.00 25.00 42 ARG A CA 9
ATOM 9080 C C . ARG A 1 42 ? 17.046 2.430 18.870 1.00 25.00 42 ARG A C 9
ATOM 9081 O O . ARG A 1 42 ? 16.575 3.368 19.500 1.00 25.00 42 ARG A O 9
ATOM 9102 N N . GLY A 1 43 ? 16.307 1.436 18.384 1.00 25.00 43 GLY A N 9
ATOM 9103 C CA . GLY A 1 43 ? 14.871 1.369 18.594 1.00 25.00 43 GLY A CA 9
ATOM 9104 C C . GLY A 1 43 ? 14.112 1.573 17.308 1.00 25.00 43 GLY A C 9
ATOM 9105 O O . GLY A 1 43 ? 14.459 0.993 16.294 1.00 25.00 43 GLY A O 9
ATOM 9109 N N . ILE A 1 44 ? 13.101 2.421 17.344 1.00 25.00 44 ILE A N 9
ATOM 9110 C CA . ILE A 1 44 ? 12.283 2.725 16.168 1.00 25.00 44 ILE A CA 9
ATOM 9111 C C . ILE A 1 44 ? 13.156 3.331 15.069 1.00 25.00 44 ILE A C 9
ATOM 9112 O O . ILE A 1 44 ? 12.925 3.107 13.899 1.00 25.00 44 ILE A O 9
ATOM 9128 N N . VAL A 1 45 ? 14.218 4.026 15.445 1.00 25.00 45 VAL A N 9
ATOM 9129 C CA . VAL A 1 45 ? 15.142 4.596 14.467 1.00 25.00 45 VAL A CA 9
ATOM 9130 C C . VAL A 1 45 ? 15.822 3.477 13.666 1.00 25.00 45 VAL A C 9
ATOM 9131 O O . VAL A 1 45 ? 16.078 3.625 12.482 1.00 25.00 45 VAL A O 9
ATOM 9144 N N . GLU A 1 46 ? 16.022 2.314 14.271 1.00 25.00 46 GLU A N 9
ATOM 9145 C CA . GLU A 1 46 ? 16.598 1.185 13.546 1.00 25.00 46 GLU A CA 9
ATOM 9146 C C . GLU A 1 46 ? 15.576 0.572 12.604 1.00 25.00 46 GLU A C 9
ATOM 9147 O O . GLU A 1 46 ? 15.935 -0.028 11.602 1.00 25.00 46 GLU A O 9
ATOM 9159 N N . GLU A 1 47 ? 14.302 0.743 12.919 1.00 25.00 47 GLU A N 9
ATOM 9160 C CA . GLU A 1 47 ? 13.246 0.197 12.079 1.00 25.00 47 GLU A CA 9
ATOM 9161 C C . GLU A 1 47 ? 12.865 1.147 10.950 1.00 25.00 47 GLU A C 9
ATOM 9162 O O . GLU A 1 47 ? 12.435 0.699 9.913 1.00 25.00 47 GLU A O 9
ATOM 9174 N N . CYS A 1 48 ? 12.979 2.447 11.187 1.00 25.00 48 CYS A N 9
ATOM 9175 C CA . CYS A 1 48 ? 12.520 3.450 10.220 1.00 25.00 48 CYS A CA 9
ATOM 9176 C C . CYS A 1 48 ? 13.615 4.253 9.517 1.00 25.00 48 CYS A C 9
ATOM 9177 O O . CYS A 1 48 ? 13.347 4.823 8.489 1.00 25.00 48 CYS A O 9
ATOM 9184 N N . CYS A 1 49 ? 14.827 4.315 10.052 1.00 25.00 49 CYS A N 9
ATOM 9185 C CA . CYS A 1 49 ? 15.912 5.049 9.370 1.00 25.00 49 CYS A CA 9
ATOM 9186 C C . CYS A 1 49 ? 16.941 4.076 8.798 1.00 25.00 49 CYS A C 9
ATOM 9187 O O . CYS A 1 49 ? 17.391 4.225 7.671 1.00 25.00 49 CYS A O 9
ATOM 9194 N N . PHE A 1 50 ? 17.286 3.050 9.566 1.00 25.00 50 PHE A N 9
ATOM 9195 C CA . PHE A 1 50 ? 18.226 2.028 9.086 1.00 25.00 50 PHE A CA 9
ATOM 9196 C C . PHE A 1 50 ? 17.494 0.979 8.238 1.00 25.00 50 PHE A C 9
ATOM 9197 O O . PHE A 1 50 ? 18.121 0.167 7.557 1.00 25.00 50 PHE A O 9
ATOM 9214 N N . ARG A 1 51 ? 16.167 1.018 8.277 1.00 25.00 51 ARG A N 9
ATOM 9215 C CA . ARG A 1 51 ? 15.301 0.154 7.463 1.00 25.00 51 ARG A CA 9
ATOM 9216 C C . ARG A 1 51 ? 14.081 0.983 7.167 1.00 25.00 51 ARG A C 9
ATOM 9217 O O . ARG A 1 51 ? 13.962 2.074 7.679 1.00 25.00 51 ARG A O 9
ATOM 9238 N N . SER A 1 52 ? 13.173 0.434 6.382 1.00 25.00 52 SER A N 9
ATOM 9239 C CA . SER A 1 52 ? 11.902 1.066 6.094 1.00 25.00 52 SER A CA 9
ATOM 9240 C C . SER A 1 52 ? 10.848 0.567 7.082 1.00 25.00 52 SER A C 9
ATOM 9241 O O . SER A 1 52 ? 10.974 -0.538 7.623 1.00 25.00 52 SER A O 9
ATOM 9249 N N . CYS A 1 53 ? 9.806 1.357 7.304 1.00 25.00 53 CYS A N 9
ATOM 9250 C CA . CYS A 1 53 ? 8.737 0.979 8.231 1.00 25.00 53 CYS A CA 9
ATOM 9251 C C . CYS A 1 53 ? 7.395 1.527 7.753 1.00 25.00 53 CYS A C 9
ATOM 9252 O O . CYS A 1 53 ? 7.328 2.227 6.752 1.00 25.00 53 CYS A O 9
ATOM 9259 N N . ASP A 1 54 ? 6.336 1.196 8.479 1.00 25.00 54 ASP A N 9
ATOM 9260 C CA . ASP A 1 54 ? 4.982 1.650 8.167 1.00 25.00 54 ASP A CA 9
ATOM 9261 C C . ASP A 1 54 ? 4.386 2.221 9.453 1.00 25.00 54 ASP A C 9
ATOM 9262 O O . ASP A 1 54 ? 4.903 1.946 10.540 1.00 25.00 54 ASP A O 9
ATOM 9271 N N . LEU A 1 55 ? 3.301 2.979 9.342 1.00 25.00 55 LEU A N 9
ATOM 9272 C CA . LEU A 1 55 ? 2.631 3.580 10.499 1.00 25.00 55 LEU A CA 9
ATOM 9273 C C . LEU A 1 55 ? 2.211 2.542 11.522 1.00 25.00 55 LEU A C 9
ATOM 9274 O O . LEU A 1 55 ? 2.217 2.804 12.716 1.00 25.00 55 LEU A O 9
ATOM 9290 N N . ALA A 1 56 ? 1.859 1.358 11.055 1.00 25.00 56 ALA A N 9
ATOM 9291 C CA . ALA A 1 56 ? 1.390 0.305 11.927 1.00 25.00 56 ALA A CA 9
ATOM 9292 C C . ALA A 1 56 ? 2.543 -0.235 12.780 1.00 25.00 56 ALA A C 9
ATOM 9293 O O . ALA A 1 56 ? 2.398 -0.448 13.980 1.00 25.00 56 ALA A O 9
ATOM 9300 N N . LEU A 1 57 ? 3.703 -0.403 12.158 1.00 25.00 57 LEU A N 9
ATOM 9301 C CA . LEU A 1 57 ? 4.907 -0.845 12.864 1.00 25.00 57 LEU A CA 9
ATOM 9302 C C . LEU A 1 57 ? 5.288 0.238 13.867 1.00 25.00 57 LEU A C 9
ATOM 9303 O O . LEU A 1 57 ? 5.633 -0.030 15.015 1.00 25.00 57 LEU A O 9
ATOM 9319 N N . LEU A 1 58 ? 5.218 1.471 13.409 1.00 25.00 58 LEU A N 9
ATOM 9320 C CA . LEU A 1 58 ? 5.575 2.627 14.186 1.00 25.00 58 LEU A CA 9
ATOM 9321 C C . LEU A 1 58 ? 4.682 2.825 15.416 1.00 25.00 58 LEU A C 9
ATOM 9322 O O . LEU A 1 58 ? 5.162 3.187 16.491 1.00 25.00 58 LEU A O 9
ATOM 9338 N N . GLU A 1 59 ? 3.402 2.526 15.273 1.00 25.00 59 GLU A N 9
ATOM 9339 C CA . GLU A 1 59 ? 2.433 2.657 16.360 1.00 25.00 59 GLU A CA 9
ATOM 9340 C C . GLU A 1 59 ? 2.733 1.729 17.549 1.00 25.00 59 GLU A C 9
ATOM 9341 O O . GLU A 1 59 ? 2.354 2.010 18.683 1.00 25.00 59 GLU A O 9
ATOM 9354 N N . THR A 1 60 ? 3.451 0.643 17.313 1.00 25.00 60 THR A N 9
ATOM 9355 C CA . THR A 1 60 ? 3.773 -0.302 18.390 1.00 25.00 60 THR A CA 9
ATOM 9356 C C . THR A 1 60 ? 4.687 0.300 19.459 1.00 25.00 60 THR A C 9
ATOM 9357 O O . THR A 1 60 ? 4.814 -0.237 20.562 1.00 25.00 60 THR A O 9
ATOM 9368 N N . TYR A 1 61 ? 5.339 1.408 19.131 1.00 25.00 61 TYR A N 9
ATOM 9369 C CA . TYR A 1 61 ? 6.226 2.088 20.068 1.00 25.00 61 TYR A CA 9
ATOM 9370 C C . TYR A 1 61 ? 5.497 3.103 20.958 1.00 25.00 61 TYR A C 9
ATOM 9371 O O . TYR A 1 61 ? 6.122 3.727 21.817 1.00 25.00 61 TYR A O 9
ATOM 9389 N N . CYS A 1 62 ? 4.195 3.274 20.776 1.00 25.00 62 CYS A N 9
ATOM 9390 C CA . CYS A 1 62 ? 3.436 4.231 21.589 1.00 25.00 62 CYS A CA 9
ATOM 9391 C C . CYS A 1 62 ? 3.433 3.872 23.073 1.00 25.00 62 CYS A C 9
ATOM 9392 O O . CYS A 1 62 ? 3.613 2.718 23.452 1.00 25.00 62 CYS A O 9
ATOM 9399 N N . ALA A 1 63 ? 3.260 4.882 23.916 1.00 25.00 63 ALA A N 9
ATOM 9400 C CA . ALA A 1 63 ? 3.323 4.687 25.360 1.00 25.00 63 ALA A CA 9
ATOM 9401 C C . ALA A 1 63 ? 2.047 4.064 25.917 1.00 25.00 63 ALA A C 9
ATOM 9402 O O . ALA A 1 63 ? 2.074 3.398 26.950 1.00 25.00 63 ALA A O 9
ATOM 9409 N N . THR A 1 64 ? 0.935 4.317 25.247 1.00 25.00 64 THR A N 9
ATOM 9410 C CA . THR A 1 64 ? -0.369 3.840 25.684 1.00 25.00 64 THR A CA 9
ATOM 9411 C C . THR A 1 64 ? -1.261 3.848 24.430 1.00 25.00 64 THR A C 9
ATOM 9412 O O . THR A 1 64 ? -1.001 4.622 23.498 1.00 25.00 64 THR A O 9
ATOM 9423 N N . PRO A 1 65 ? -2.280 2.975 24.363 1.00 25.00 65 PRO A N 9
ATOM 9424 C CA . PRO A 1 65 ? -3.190 2.967 23.211 1.00 25.00 65 PRO A CA 9
ATOM 9425 C C . PRO A 1 65 ? -4.224 4.091 23.261 1.00 25.00 65 PRO A C 9
ATOM 9426 O O . PRO A 1 65 ? -4.446 4.714 24.303 1.00 25.00 65 PRO A O 9
ATOM 9437 N N . ALA A 1 66 ? -4.891 4.312 22.139 1.00 25.00 66 ALA A N 9
ATOM 9438 C CA . ALA A 1 66 ? -5.979 5.277 22.072 1.00 25.00 66 ALA A CA 9
ATOM 9439 C C . ALA A 1 66 ? -7.193 4.715 22.822 1.00 25.00 66 ALA A C 9
ATOM 9440 O O . ALA A 1 66 ? -7.355 3.500 22.939 1.00 25.00 66 ALA A O 9
ATOM 9447 N N . LYS A 1 67 ? -8.069 5.601 23.272 1.00 25.00 67 LYS A N 9
ATOM 9448 C CA . LYS A 1 67 ? -9.315 5.194 23.921 1.00 25.00 67 LYS A CA 9
ATOM 9449 C C . LYS A 1 67 ? -10.470 5.987 23.330 1.00 25.00 67 LYS A C 9
ATOM 9450 O O . LYS A 1 67 ? -10.630 7.167 23.625 1.00 25.00 67 LYS A O 9
ATOM 9469 N N . SER A 1 68 ? -11.272 5.330 22.511 1.00 25.00 68 SER A N 9
ATOM 9470 C CA . SER A 1 68 ? -12.445 5.947 21.909 1.00 25.00 68 SER A CA 9
ATOM 9471 C C . SER A 1 68 ? -13.573 4.926 21.920 1.00 25.00 68 SER A C 9
ATOM 9472 O O . SER A 1 68 ? -13.401 3.797 21.463 1.00 25.00 68 SER A O 9
ATOM 9480 N N . GLU A 1 69 ? -14.692 5.309 22.515 1.00 25.00 69 GLU A N 9
ATOM 9481 C CA . GLU A 1 69 ? -15.879 4.469 22.637 1.00 25.00 69 GLU A CA 9
ATOM 9482 C C . GLU A 1 69 ? -17.009 5.443 22.922 1.00 25.00 69 GLU A C 9
ATOM 9483 O O . GLU A 1 69 ? -16.672 6.504 23.494 1.00 25.00 69 GLU A O 9
ATOM 9496 N N . ALA A 1 1 ? -2.000 3.206 -0.750 1.00 25.00 1 ALA A N 10
ATOM 9497 C CA . ALA A 1 1 ? -1.442 4.213 -1.702 1.00 25.00 1 ALA A CA 10
ATOM 9498 C C . ALA A 1 1 ? -0.021 4.574 -1.304 1.00 25.00 1 ALA A C 10
ATOM 9499 O O . ALA A 1 1 ? 0.288 4.610 -0.124 1.00 25.00 1 ALA A O 10
ATOM 9508 N N . TYR A 1 2 ? 0.841 4.807 -2.284 1.00 25.00 2 TYR A N 10
ATOM 9509 C CA . TYR A 1 2 ? 2.245 5.131 -2.022 1.00 25.00 2 TYR A CA 10
ATOM 9510 C C . TYR A 1 2 ? 2.400 6.509 -1.378 1.00 25.00 2 TYR A C 10
ATOM 9511 O O . TYR A 1 2 ? 1.699 7.453 -1.738 1.00 25.00 2 TYR A O 10
ATOM 9529 N N . ARG A 1 3 ? 3.367 6.627 -0.474 1.00 25.00 3 ARG A N 10
ATOM 9530 C CA . ARG A 1 3 ? 3.768 7.906 0.097 1.00 25.00 3 ARG A CA 10
ATOM 9531 C C . ARG A 1 3 ? 5.288 7.887 0.062 1.00 25.00 3 ARG A C 10
ATOM 9532 O O . ARG A 1 3 ? 5.888 6.859 0.349 1.00 25.00 3 ARG A O 10
ATOM 9553 N N . PRO A 1 4 ? 5.928 9.020 -0.264 1.00 25.00 4 PRO A N 10
ATOM 9554 C CA . PRO A 1 4 ? 7.395 9.006 -0.284 1.00 25.00 4 PRO A CA 10
ATOM 9555 C C . PRO A 1 4 ? 8.000 8.937 1.117 1.00 25.00 4 PRO A C 10
ATOM 9556 O O . PRO A 1 4 ? 9.115 8.448 1.298 1.00 25.00 4 PRO A O 10
ATOM 9567 N N . SER A 1 5 ? 7.244 9.394 2.110 1.00 25.00 5 SER A N 10
ATOM 9568 C CA . SER A 1 5 ? 7.676 9.406 3.509 1.00 25.00 5 SER A CA 10
ATOM 9569 C C . SER A 1 5 ? 7.509 8.035 4.167 1.00 25.00 5 SER A C 10
ATOM 9570 O O . SER A 1 5 ? 6.890 7.903 5.213 1.00 25.00 5 SER A O 10
ATOM 9578 N N . GLU A 1 6 ? 8.046 7.019 3.511 1.00 25.00 6 GLU A N 10
ATOM 9579 C CA . GLU A 1 6 ? 7.978 5.634 3.977 1.00 25.00 6 GLU A CA 10
ATOM 9580 C C . GLU A 1 6 ? 9.076 5.374 5.009 1.00 25.00 6 GLU A C 10
ATOM 9581 O O . GLU A 1 6 ? 9.148 4.305 5.614 1.00 25.00 6 GLU A O 10
ATOM 9593 N N . THR A 1 7 ? 9.938 6.363 5.190 1.00 25.00 7 THR A N 10
ATOM 9594 C CA . THR A 1 7 ? 11.022 6.296 6.159 1.00 25.00 7 THR A CA 10
ATOM 9595 C C . THR A 1 7 ? 11.234 7.638 6.767 1.00 25.00 7 THR A C 10
ATOM 9596 O O . THR A 1 7 ? 10.972 8.675 6.151 1.00 25.00 7 THR A O 10
ATOM 9607 N N . LEU A 1 8 ? 11.680 7.602 8.008 1.00 25.00 8 LEU A N 10
ATOM 9608 C CA . LEU A 1 8 ? 11.897 8.789 8.785 1.00 25.00 8 LEU A CA 10
ATOM 9609 C C . LEU A 1 8 ? 13.176 8.704 9.540 1.00 25.00 8 LEU A C 10
ATOM 9610 O O . LEU A 1 8 ? 13.564 7.659 10.034 1.00 25.00 8 LEU A O 10
ATOM 9626 N N . CYS A 1 9 ? 13.749 9.864 9.741 1.00 25.00 9 CYS A N 10
ATOM 9627 C CA . CYS A 1 9 ? 14.973 10.008 10.509 1.00 25.00 9 CYS A CA 10
ATOM 9628 C C . CYS A 1 9 ? 14.882 11.303 11.306 1.00 25.00 9 CYS A C 10
ATOM 9629 O O . CYS A 1 9 ? 14.166 12.227 10.913 1.00 25.00 9 CYS A O 10
ATOM 9636 N N . GLY A 1 10 ? 15.603 11.378 12.416 1.00 25.00 10 GLY A N 10
ATOM 9637 C CA . GLY A 1 10 ? 15.614 12.595 13.214 1.00 25.00 10 GLY A CA 10
ATOM 9638 C C . GLY A 1 10 ? 14.234 13.030 13.678 1.00 25.00 10 GLY A C 10
ATOM 9639 O O . GLY A 1 10 ? 13.407 12.214 14.084 1.00 25.00 10 GLY A O 10
ATOM 9643 N N . GLY A 1 11 ? 13.976 14.328 13.586 1.00 25.00 11 GLY A N 10
ATOM 9644 C CA . GLY A 1 11 ? 12.697 14.881 14.008 1.00 25.00 11 GLY A CA 10
ATOM 9645 C C . GLY A 1 11 ? 11.511 14.455 13.161 1.00 25.00 11 GLY A C 10
ATOM 9646 O O . GLY A 1 11 ? 10.377 14.548 13.607 1.00 25.00 11 GLY A O 10
ATOM 9650 N N . GLU A 1 12 ? 11.749 13.952 11.957 1.00 25.00 12 GLU A N 10
ATOM 9651 C CA . GLU A 1 12 ? 10.644 13.503 11.106 1.00 25.00 12 GLU A CA 10
ATOM 9652 C C . GLU A 1 12 ? 9.983 12.289 11.754 1.00 25.00 12 GLU A C 10
ATOM 9653 O O . GLU A 1 12 ? 8.768 12.109 11.707 1.00 25.00 12 GLU A O 10
ATOM 9665 N N . LEU A 1 13 ? 10.809 11.460 12.377 1.00 25.00 13 LEU A N 10
ATOM 9666 C CA . LEU A 1 13 ? 10.338 10.266 13.062 1.00 25.00 13 LEU A CA 10
ATOM 9667 C C . LEU A 1 13 ? 9.521 10.649 14.276 1.00 25.00 13 LEU A C 10
ATOM 9668 O O . LEU A 1 13 ? 8.475 10.072 14.528 1.00 25.00 13 LEU A O 10
ATOM 9684 N N . VAL A 1 14 ? 9.974 11.671 14.986 1.00 25.00 14 VAL A N 10
ATOM 9685 C CA . VAL A 1 14 ? 9.244 12.194 16.142 1.00 25.00 14 VAL A CA 10
ATOM 9686 C C . VAL A 1 14 ? 7.880 12.689 15.685 1.00 25.00 14 VAL A C 10
ATOM 9687 O O . VAL A 1 14 ? 6.875 12.381 16.305 1.00 25.00 14 VAL A O 10
ATOM 9700 N N . ASP A 1 15 ? 7.840 13.403 14.570 1.00 25.00 15 ASP A N 10
ATOM 9701 C CA . ASP A 1 15 ? 6.578 13.910 14.039 1.00 25.00 15 ASP A CA 10
ATOM 9702 C C . ASP A 1 15 ? 5.623 12.768 13.686 1.00 25.00 15 ASP A C 10
ATOM 9703 O O . ASP A 1 15 ? 4.443 12.824 14.006 1.00 25.00 15 ASP A O 10
ATOM 9712 N N . THR A 1 16 ? 6.126 11.713 13.056 1.00 25.00 16 THR A N 10
ATOM 9713 C CA . THR A 1 16 ? 5.271 10.585 12.704 1.00 25.00 16 THR A CA 10
ATOM 9714 C C . THR A 1 16 ? 4.778 9.854 13.955 1.00 25.00 16 THR A C 10
ATOM 9715 O O . THR A 1 16 ? 3.613 9.481 14.047 1.00 25.00 16 THR A O 10
ATOM 9726 N N . LEU A 1 17 ? 5.648 9.694 14.940 1.00 25.00 17 LEU A N 10
ATOM 9727 C CA . LEU A 1 17 ? 5.252 9.077 16.213 1.00 25.00 17 LEU A CA 10
ATOM 9728 C C . LEU A 1 17 ? 4.181 9.907 16.925 1.00 25.00 17 LEU A C 10
ATOM 9729 O O . LEU A 1 17 ? 3.228 9.357 17.461 1.00 25.00 17 LEU A O 10
ATOM 9745 N N . GLN A 1 18 ? 4.299 11.225 16.875 1.00 25.00 18 GLN A N 10
ATOM 9746 C CA . GLN A 1 18 ? 3.284 12.105 17.462 1.00 25.00 18 GLN A CA 10
ATOM 9747 C C . GLN A 1 18 ? 1.967 11.988 16.702 1.00 25.00 18 GLN A C 10
ATOM 9748 O O . GLN A 1 18 ? 0.909 12.177 17.271 1.00 25.00 18 GLN A O 10
ATOM 9762 N N . PHE A 1 19 ? 2.024 11.661 15.422 1.00 25.00 19 PHE A N 10
ATOM 9763 C CA . PHE A 1 19 ? 0.805 11.508 14.637 1.00 25.00 19 PHE A CA 10
ATOM 9764 C C . PHE A 1 19 ? 0.070 10.202 14.962 1.00 25.00 19 PHE A C 10
ATOM 9765 O O . PHE A 1 19 ? -1.143 10.205 15.132 1.00 25.00 19 PHE A O 10
ATOM 9782 N N . VAL A 1 20 ? 0.786 9.083 15.035 1.00 25.00 20 VAL A N 10
ATOM 9783 C CA . VAL A 1 20 ? 0.124 7.786 15.266 1.00 25.00 20 VAL A CA 10
ATOM 9784 C C . VAL A 1 20 ? -0.297 7.595 16.732 1.00 25.00 20 VAL A C 10
ATOM 9785 O O . VAL A 1 20 ? -1.259 6.887 17.017 1.00 25.00 20 VAL A O 10
ATOM 9798 N N . CYS A 1 21 ? 0.442 8.203 17.656 1.00 25.00 21 CYS A N 10
ATOM 9799 C CA . CYS A 1 21 ? 0.175 8.042 19.095 1.00 25.00 21 CYS A CA 10
ATOM 9800 C C . CYS A 1 21 ? -0.603 9.214 19.673 1.00 25.00 21 CYS A C 10
ATOM 9801 O O . CYS A 1 21 ? -1.095 9.160 20.806 1.00 25.00 21 CYS A O 10
ATOM 9808 N N . GLY A 1 22 ? -0.645 10.306 18.932 1.00 25.00 22 GLY A N 10
ATOM 9809 C CA . GLY A 1 22 ? -1.225 11.525 19.451 1.00 25.00 22 GLY A CA 10
ATOM 9810 C C . GLY A 1 22 ? -0.349 12.086 20.557 1.00 25.00 22 GLY A C 10
ATOM 9811 O O . GLY A 1 22 ? 0.819 11.724 20.720 1.00 25.00 22 GLY A O 10
ATOM 9815 N N . ASP A 1 23 ? -0.953 12.934 21.370 1.00 25.00 23 ASP A N 10
ATOM 9816 C CA . ASP A 1 23 ? -0.299 13.556 22.527 1.00 25.00 23 ASP A CA 10
ATOM 9817 C C . ASP A 1 23 ? -0.030 12.551 23.666 1.00 25.00 23 ASP A C 10
ATOM 9818 O O . ASP A 1 23 ? 0.373 12.914 24.758 1.00 25.00 23 ASP A O 10
ATOM 9827 N N . ARG A 1 24 ? -0.390 11.293 23.460 1.00 25.00 24 ARG A N 10
ATOM 9828 C CA . ARG A 1 24 ? -0.317 10.291 24.531 1.00 25.00 24 ARG A CA 10
ATOM 9829 C C . ARG A 1 24 ? 1.097 9.767 24.764 1.00 25.00 24 ARG A C 10
ATOM 9830 O O . ARG A 1 24 ? 1.353 9.074 25.745 1.00 25.00 24 ARG A O 10
ATOM 9851 N N . GLY A 1 25 ? 2.015 10.143 23.889 1.00 25.00 25 GLY A N 10
ATOM 9852 C CA . GLY A 1 25 ? 3.419 9.816 24.088 1.00 25.00 25 GLY A CA 10
ATOM 9853 C C . GLY A 1 25 ? 3.843 8.494 23.488 1.00 25.00 25 GLY A C 10
ATOM 9854 O O . GLY A 1 25 ? 3.020 7.693 23.039 1.00 25.00 25 GLY A O 10
ATOM 9858 N N . PHE A 1 26 ? 5.151 8.283 23.447 1.00 25.00 26 PHE A N 10
ATOM 9859 C CA . PHE A 1 26 ? 5.736 7.108 22.814 1.00 25.00 26 PHE A CA 10
ATOM 9860 C C . PHE A 1 26 ? 7.145 6.866 23.335 1.00 25.00 26 PHE A C 10
ATOM 9861 O O . PHE A 1 26 ? 7.733 7.713 24.008 1.00 25.00 26 PHE A O 10
ATOM 9878 N N . TYR A 1 27 ? 7.689 5.718 22.974 1.00 25.00 27 TYR A N 10
ATOM 9879 C CA . TYR A 1 27 ? 9.056 5.340 23.293 1.00 25.00 27 TYR A CA 10
ATOM 9880 C C . TYR A 1 27 ? 9.858 5.434 22.000 1.00 25.00 27 TYR A C 10
ATOM 9881 O O . TYR A 1 27 ? 9.292 5.317 20.926 1.00 25.00 27 TYR A O 10
ATOM 9899 N N . PHE A 1 28 ? 11.178 5.567 22.083 1.00 25.00 28 PHE A N 10
ATOM 9900 C CA . PHE A 1 28 ? 11.996 5.521 20.874 1.00 25.00 28 PHE A CA 10
ATOM 9901 C C . PHE A 1 28 ? 12.679 4.186 20.888 1.00 25.00 28 PHE A C 10
ATOM 9902 O O . PHE A 1 28 ? 12.864 3.541 19.880 1.00 25.00 28 PHE A O 10
ATOM 9919 N N . ASN A 1 29 ? 13.119 3.817 22.072 1.00 25.00 29 ASN A N 10
ATOM 9920 C CA . ASN A 1 29 ? 13.976 2.670 22.261 1.00 25.00 29 ASN A CA 10
ATOM 9921 C C . ASN A 1 29 ? 13.630 1.901 23.505 1.00 25.00 29 ASN A C 10
ATOM 9922 O O . ASN A 1 29 ? 14.436 1.138 24.016 1.00 25.00 29 ASN A O 10
ATOM 9933 N N . ARG A 1 30 ? 12.397 2.100 23.954 1.00 25.00 30 ARG A N 10
ATOM 9934 C CA . ARG A 1 30 ? 11.811 1.342 25.070 1.00 25.00 30 ARG A CA 10
ATOM 9935 C C . ARG A 1 30 ? 12.782 1.148 26.232 1.00 25.00 30 ARG A C 10
ATOM 9936 O O . ARG A 1 30 ? 13.104 0.026 26.605 1.00 25.00 30 ARG A O 10
ATOM 9957 N N . PRO A 1 31 ? 13.332 2.258 26.752 1.00 25.00 31 PRO A N 10
ATOM 9958 C CA . PRO A 1 31 ? 14.472 2.058 27.646 1.00 25.00 31 PRO A CA 10
ATOM 9959 C C . PRO A 1 31 ? 14.097 1.600 29.037 1.00 25.00 31 PRO A C 10
ATOM 9960 O O . PRO A 1 31 ? 14.866 0.955 29.737 1.00 25.00 31 PRO A O 10
ATOM 9971 N N . ALA A 1 32 ? 12.902 2.019 29.415 1.00 25.00 32 ALA A N 10
ATOM 9972 C CA . ALA A 1 32 ? 12.274 1.730 30.715 1.00 25.00 32 ALA A CA 10
ATOM 9973 C C . ALA A 1 32 ? 13.108 2.215 31.907 1.00 25.00 32 ALA A C 10
ATOM 9974 O O . ALA A 1 32 ? 12.956 1.760 33.034 1.00 25.00 32 ALA A O 10
ATOM 9981 N N . SER A 1 33 ? 13.953 3.187 31.632 1.00 25.00 33 SER A N 10
ATOM 9982 C CA . SER A 1 33 ? 14.811 3.802 32.634 1.00 25.00 33 SER A CA 10
ATOM 9983 C C . SER A 1 33 ? 15.136 5.187 32.114 1.00 25.00 33 SER A C 10
ATOM 9984 O O . SER A 1 33 ? 15.041 5.425 30.911 1.00 25.00 33 SER A O 10
ATOM 9992 N N . ARG A 1 34 ? 15.500 6.105 33.003 1.00 25.00 34 ARG A N 10
ATOM 9993 C CA . ARG A 1 34 ? 15.776 7.495 32.612 1.00 25.00 34 ARG A CA 10
ATOM 9994 C C . ARG A 1 34 ? 17.221 7.883 32.874 1.00 25.00 34 ARG A C 10
ATOM 9995 O O . ARG A 1 34 ? 17.586 9.045 32.840 1.00 25.00 34 ARG A O 10
ATOM 10016 N N . VAL A 1 35 ? 18.043 6.877 33.113 1.00 25.00 35 VAL A N 10
ATOM 10017 C CA . VAL A 1 35 ? 19.467 7.090 33.414 1.00 25.00 35 VAL A CA 10
ATOM 10018 C C . VAL A 1 35 ? 20.261 7.502 32.180 1.00 25.00 35 VAL A C 10
ATOM 10019 O O . VAL A 1 35 ? 21.383 7.977 32.288 1.00 25.00 35 VAL A O 10
ATOM 10032 N N . SER A 1 36 ? 19.658 7.307 31.013 1.00 25.00 36 SER A N 10
ATOM 10033 C CA . SER A 1 36 ? 20.241 7.713 29.726 1.00 25.00 36 SER A CA 10
ATOM 10034 C C . SER A 1 36 ? 21.708 7.303 29.563 1.00 25.00 36 SER A C 10
ATOM 10035 O O . SER A 1 36 ? 22.570 8.125 29.270 1.00 25.00 36 SER A O 10
ATOM 10043 N N . ARG A 1 37 ? 21.989 6.018 29.755 1.00 25.00 37 ARG A N 10
ATOM 10044 C CA . ARG A 1 37 ? 23.367 5.508 29.694 1.00 25.00 37 ARG A CA 10
ATOM 10045 C C . ARG A 1 37 ? 24.014 5.601 28.314 1.00 25.00 37 ARG A C 10
ATOM 10046 O O . ARG A 1 37 ? 25.220 5.429 28.202 1.00 25.00 37 ARG A O 10
ATOM 10067 N N . ARG A 1 38 ? 23.207 5.871 27.287 1.00 25.00 38 ARG A N 10
ATOM 10068 C CA . ARG A 1 38 ? 23.675 6.027 25.893 1.00 25.00 38 ARG A CA 10
ATOM 10069 C C . ARG A 1 38 ? 24.423 4.793 25.390 1.00 25.00 38 ARG A C 10
ATOM 10070 O O . ARG A 1 38 ? 25.268 4.873 24.511 1.00 25.00 38 ARG A O 10
ATOM 10091 N N . SER A 1 39 ? 24.062 3.648 25.941 1.00 25.00 39 SER A N 10
ATOM 10092 C CA . SER A 1 39 ? 24.588 2.371 25.503 1.00 25.00 39 SER A CA 10
ATOM 10093 C C . SER A 1 39 ? 23.838 2.001 24.229 1.00 25.00 39 SER A C 10
ATOM 10094 O O . SER A 1 39 ? 22.720 2.479 24.015 1.00 25.00 39 SER A O 10
ATOM 10102 N N . PRO A 1 40 ? 24.422 1.143 23.378 1.00 25.00 40 PRO A N 10
ATOM 10103 C CA . PRO A 1 40 ? 23.674 0.755 22.178 1.00 25.00 40 PRO A CA 10
ATOM 10104 C C . PRO A 1 40 ? 22.425 -0.062 22.526 1.00 25.00 40 PRO A C 10
ATOM 10105 O O . PRO A 1 40 ? 22.503 -1.117 23.153 1.00 25.00 40 PRO A O 10
ATOM 10116 N N . GLN A 1 41 ? 21.270 0.459 22.142 1.00 25.00 41 GLN A N 10
ATOM 10117 C CA . GLN A 1 41 ? 19.987 -0.182 22.415 1.00 25.00 41 GLN A CA 10
ATOM 10118 C C . GLN A 1 41 ? 19.101 0.059 21.206 1.00 25.00 41 GLN A C 10
ATOM 10119 O O . GLN A 1 41 ? 18.953 1.195 20.756 1.00 25.00 41 GLN A O 10
ATOM 10133 N N . ARG A 1 42 ? 18.557 -1.014 20.652 1.00 25.00 42 ARG A N 10
ATOM 10134 C CA . ARG A 1 42 ? 17.783 -0.919 19.415 1.00 25.00 42 ARG A CA 10
ATOM 10135 C C . ARG A 1 42 ? 16.450 -0.228 19.640 1.00 25.00 42 ARG A C 10
ATOM 10136 O O . ARG A 1 42 ? 15.863 -0.317 20.717 1.00 25.00 42 ARG A O 10
ATOM 10157 N N . GLY A 1 43 ? 15.968 0.453 18.613 1.00 25.00 43 GLY A N 10
ATOM 10158 C CA . GLY A 1 43 ? 14.720 1.187 18.721 1.00 25.00 43 GLY A CA 10
ATOM 10159 C C . GLY A 1 43 ? 14.053 1.462 17.391 1.00 25.00 43 GLY A C 10
ATOM 10160 O O . GLY A 1 43 ? 14.455 0.919 16.362 1.00 25.00 43 GLY A O 10
ATOM 10164 N N . ILE A 1 44 ? 13.041 2.320 17.416 1.00 25.00 44 ILE A N 10
ATOM 10165 C CA . ILE A 1 44 ? 12.252 2.686 16.238 1.00 25.00 44 ILE A CA 10
ATOM 10166 C C . ILE A 1 44 ? 13.118 3.312 15.151 1.00 25.00 44 ILE A C 10
ATOM 10167 O O . ILE A 1 44 ? 12.876 3.118 13.973 1.00 25.00 44 ILE A O 10
ATOM 10183 N N . VAL A 1 45 ? 14.168 4.011 15.545 1.00 25.00 45 VAL A N 10
ATOM 10184 C CA . VAL A 1 45 ? 15.070 4.626 14.580 1.00 25.00 45 VAL A CA 10
ATOM 10185 C C . VAL A 1 45 ? 15.717 3.551 13.704 1.00 25.00 45 VAL A C 10
ATOM 10186 O O . VAL A 1 45 ? 15.899 3.744 12.513 1.00 25.00 45 VAL A O 10
ATOM 10199 N N . GLU A 1 46 ? 15.970 2.374 14.248 1.00 25.00 46 GLU A N 10
ATOM 10200 C CA . GLU A 1 46 ? 16.540 1.303 13.442 1.00 25.00 46 GLU A CA 10
ATOM 10201 C C . GLU A 1 46 ? 15.498 0.669 12.542 1.00 25.00 46 GLU A C 10
ATOM 10202 O O . GLU A 1 46 ? 15.830 0.079 11.528 1.00 25.00 46 GLU A O 10
ATOM 10214 N N . GLU A 1 47 ? 14.234 0.802 12.910 1.00 25.00 47 GLU A N 10
ATOM 10215 C CA . GLU A 1 47 ? 13.157 0.212 12.123 1.00 25.00 47 GLU A CA 10
ATOM 10216 C C . GLU A 1 47 ? 12.723 1.146 10.989 1.00 25.00 47 GLU A C 10
ATOM 10217 O O . GLU A 1 47 ? 12.273 0.686 9.958 1.00 25.00 47 GLU A O 10
ATOM 10229 N N . CYS A 1 48 ? 12.833 2.452 11.209 1.00 25.00 48 CYS A N 10
ATOM 10230 C CA . CYS A 1 48 ? 12.315 3.445 10.255 1.00 25.00 48 CYS A CA 10
ATOM 10231 C C . CYS A 1 48 ? 13.344 4.352 9.572 1.00 25.00 48 CYS A C 10
ATOM 10232 O O . CYS A 1 48 ? 12.997 5.040 8.618 1.00 25.00 48 CYS A O 10
ATOM 10239 N N . CYS A 1 49 ? 14.582 4.372 10.056 1.00 25.00 49 CYS A N 10
ATOM 10240 C CA . CYS A 1 49 ? 15.648 5.177 9.429 1.00 25.00 49 CYS A CA 10
ATOM 10241 C C . CYS A 1 49 ? 16.689 4.253 8.796 1.00 25.00 49 CYS A C 10
ATOM 10242 O O . CYS A 1 49 ? 17.078 4.433 7.651 1.00 25.00 49 CYS A O 10
ATOM 10249 N N . PHE A 1 50 ? 17.114 3.238 9.540 1.00 25.00 50 PHE A N 10
ATOM 10250 C CA . PHE A 1 50 ? 18.084 2.264 9.022 1.00 25.00 50 PHE A CA 10
ATOM 10251 C C . PHE A 1 50 ? 17.374 1.184 8.198 1.00 25.00 50 PHE A C 10
ATOM 10252 O O . PHE A 1 50 ? 18.009 0.421 7.470 1.00 25.00 50 PHE A O 10
ATOM 10269 N N . ARG A 1 51 ? 16.055 1.125 8.332 1.00 25.00 51 ARG A N 10
ATOM 10270 C CA . ARG A 1 51 ? 15.202 0.187 7.593 1.00 25.00 51 ARG A CA 10
ATOM 10271 C C . ARG A 1 51 ? 13.946 0.969 7.269 1.00 25.00 51 ARG A C 10
ATOM 10272 O O . ARG A 1 51 ? 13.863 2.144 7.599 1.00 25.00 51 ARG A O 10
ATOM 10293 N N . SER A 1 52 ? 12.976 0.319 6.652 1.00 25.00 52 SER A N 10
ATOM 10294 C CA . SER A 1 52 ? 11.693 0.951 6.343 1.00 25.00 52 SER A CA 10
ATOM 10295 C C . SER A 1 52 ? 10.637 0.327 7.233 1.00 25.00 52 SER A C 10
ATOM 10296 O O . SER A 1 52 ? 10.754 -0.838 7.618 1.00 25.00 52 SER A O 10
ATOM 10304 N N . CYS A 1 53 ? 9.627 1.111 7.579 1.00 25.00 53 CYS A N 10
ATOM 10305 C CA . CYS A 1 53 ? 8.579 0.668 8.478 1.00 25.00 53 CYS A CA 10
ATOM 10306 C C . CYS A 1 53 ? 7.252 1.236 8.014 1.00 25.00 53 CYS A C 10
ATOM 10307 O O . CYS A 1 53 ? 7.208 2.183 7.238 1.00 25.00 53 CYS A O 10
ATOM 10314 N N . ASP A 1 54 ? 6.177 0.663 8.522 1.00 25.00 54 ASP A N 10
ATOM 10315 C CA . ASP A 1 54 ? 4.834 1.141 8.226 1.00 25.00 54 ASP A CA 10
ATOM 10316 C C . ASP A 1 54 ? 4.355 1.946 9.420 1.00 25.00 54 ASP A C 10
ATOM 10317 O O . ASP A 1 54 ? 4.901 1.800 10.516 1.00 25.00 54 ASP A O 10
ATOM 10326 N N . LEU A 1 55 ? 3.302 2.739 9.244 1.00 25.00 55 LEU A N 10
ATOM 10327 C CA . LEU A 1 55 ? 2.732 3.517 10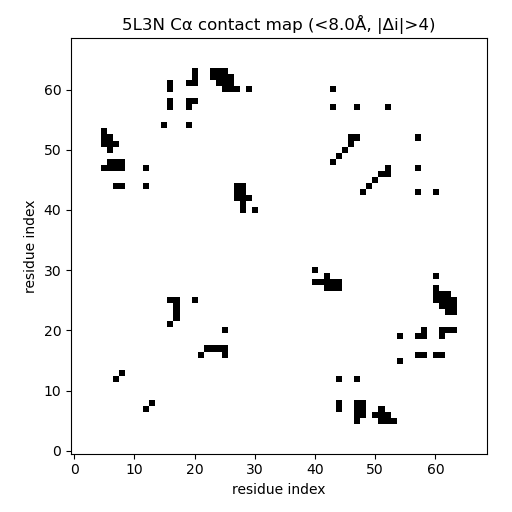.360 1.00 25.00 55 LEU A CA 10
ATOM 10328 C C . LEU A 1 55 ? 2.289 2.579 11.464 1.00 25.00 55 LEU A C 10
ATOM 10329 O O . LEU A 1 55 ? 2.305 2.917 12.634 1.00 25.00 55 LEU A O 10
ATOM 10345 N N . ALA A 1 56 ? 1.907 1.386 11.057 1.00 25.00 56 ALA A N 10
ATOM 10346 C CA . ALA A 1 56 ? 1.393 0.382 11.955 1.00 25.00 56 ALA A CA 10
ATOM 10347 C C . ALA A 1 56 ? 2.513 -0.217 12.819 1.00 25.00 56 ALA A C 10
ATOM 10348 O O . ALA A 1 56 ? 2.332 -0.441 14.008 1.00 25.00 56 ALA A O 10
ATOM 10355 N N . LEU A 1 57 ? 3.686 -0.417 12.229 1.00 25.00 57 LEU A N 10
ATOM 10356 C CA . LEU A 1 57 ? 4.853 -0.894 12.977 1.00 25.00 57 LEU A CA 10
ATOM 10357 C C . LEU A 1 57 ? 5.265 0.212 13.934 1.00 25.00 57 LEU A C 10
ATOM 10358 O O . LEU A 1 57 ? 5.571 -0.019 15.098 1.00 25.00 57 LEU A O 10
ATOM 10374 N N . LEU A 1 58 ? 5.260 1.427 13.425 1.00 25.00 58 LEU A N 10
ATOM 10375 C CA . LEU A 1 58 ? 5.654 2.590 14.174 1.00 25.00 58 LEU A CA 10
ATOM 10376 C C . LEU A 1 58 ? 4.752 2.833 15.389 1.00 25.00 58 LEU A C 10
ATOM 10377 O O . LEU A 1 58 ? 5.223 3.187 16.467 1.00 25.00 58 LEU A O 10
ATOM 10393 N N . GLU A 1 59 ? 3.471 2.559 15.223 1.00 25.00 59 GLU A N 10
ATOM 10394 C CA . GLU A 1 59 ? 2.477 2.695 16.286 1.00 25.00 59 GLU A CA 10
ATOM 10395 C C . GLU A 1 59 ? 2.709 1.743 17.472 1.00 25.00 59 GLU A C 10
ATOM 10396 O O . GLU A 1 59 ? 2.266 2.006 18.582 1.00 25.00 59 GLU A O 10
ATOM 10409 N N . THR A 1 60 ? 3.452 0.668 17.270 1.00 25.00 60 THR A N 10
ATOM 10410 C CA . THR A 1 60 ? 3.737 -0.264 18.370 1.00 25.00 60 THR A CA 10
ATOM 10411 C C . THR A 1 60 ? 4.618 0.367 19.447 1.00 25.00 60 THR A C 10
ATOM 10412 O O . THR A 1 60 ? 4.716 -0.144 20.559 1.00 25.00 60 THR A O 10
ATOM 10423 N N . TYR A 1 61 ? 5.280 1.465 19.107 1.00 25.00 61 TYR A N 10
ATOM 10424 C CA . TYR A 1 61 ? 6.127 2.179 20.059 1.00 25.00 61 TYR A CA 10
ATOM 10425 C C . TYR A 1 61 ? 5.351 3.212 20.885 1.00 25.00 61 TYR A C 10
ATOM 10426 O O . TYR A 1 61 ? 5.947 3.895 21.720 1.00 25.00 61 TYR A O 10
ATOM 10444 N N . CYS A 1 62 ? 4.044 3.331 20.681 1.00 25.00 62 CYS A N 10
ATOM 10445 C CA . CYS A 1 62 ? 3.239 4.269 21.472 1.00 25.00 62 CYS A CA 10
ATOM 10446 C C . CYS A 1 62 ? 3.253 3.878 22.947 1.00 25.00 62 CYS A C 10
ATOM 10447 O O . CYS A 1 62 ? 3.443 2.717 23.299 1.00 25.00 62 CYS A O 10
ATOM 10454 N N . ALA A 1 63 ? 3.062 4.862 23.814 1.00 25.00 63 ALA A N 10
ATOM 10455 C CA . ALA A 1 63 ? 3.113 4.635 25.253 1.00 25.00 63 ALA A CA 10
ATOM 10456 C C . ALA A 1 63 ? 1.799 4.058 25.796 1.00 25.00 63 ALA A C 10
ATOM 10457 O O . ALA A 1 63 ? 1.718 3.676 26.961 1.00 25.00 63 ALA A O 10
ATOM 10464 N N . THR A 1 64 ? 0.782 4.013 24.949 1.00 25.00 64 THR A N 10
ATOM 10465 C CA . THR A 1 64 ? -0.537 3.516 25.321 1.00 25.00 64 THR A CA 10
ATOM 10466 C C . THR A 1 64 ? -1.203 3.093 23.998 1.00 25.00 64 THR A C 10
ATOM 10467 O O . THR A 1 64 ? -0.823 3.602 22.935 1.00 25.00 64 THR A O 10
ATOM 10478 N N . PRO A 1 65 ? -2.149 2.134 24.026 1.00 25.00 65 PRO A N 10
ATOM 10479 C CA . PRO A 1 65 ? -2.814 1.701 22.790 1.00 25.00 65 PRO A CA 10
ATOM 10480 C C . PRO A 1 65 ? -3.848 2.699 22.263 1.00 25.00 65 PRO A C 10
ATOM 10481 O O . PRO A 1 65 ? -4.221 3.657 22.940 1.00 25.00 65 PRO A O 10
ATOM 10492 N N . ALA A 1 66 ? -4.314 2.450 21.047 1.00 25.00 66 ALA A N 10
ATOM 10493 C CA . ALA A 1 66 ? -5.320 3.291 20.408 1.00 25.00 66 ALA A CA 10
ATOM 10494 C C . ALA A 1 66 ? -6.680 3.184 21.103 1.00 25.00 66 ALA A C 10
ATOM 10495 O O . ALA A 1 66 ? -6.984 2.190 21.761 1.00 25.00 66 ALA A O 10
ATOM 10502 N N . LYS A 1 67 ? -7.525 4.175 20.853 1.00 25.00 67 LYS A N 10
ATOM 10503 C CA . LYS A 1 67 ? -8.909 4.170 21.320 1.00 25.00 67 LYS A CA 10
ATOM 10504 C C . LYS A 1 67 ? -9.800 4.360 20.098 1.00 25.00 67 LYS A C 10
ATOM 10505 O O . LYS A 1 67 ? -9.794 5.415 19.486 1.00 25.00 67 LYS A O 10
ATOM 10524 N N . SER A 1 68 ? -10.528 3.314 19.735 1.00 25.00 68 SER A N 10
ATOM 10525 C CA . SER A 1 68 ? -11.415 3.336 18.560 1.00 25.00 68 SER A CA 10
ATOM 10526 C C . SER A 1 68 ? -12.872 3.580 18.977 1.00 25.00 68 SER A C 10
ATOM 10527 O O . SER A 1 68 ? -13.814 3.100 18.338 1.00 25.00 68 SER A O 10
ATOM 10535 N N . GLU A 1 69 ? -13.044 4.277 20.089 1.00 25.00 69 GLU A N 10
ATOM 10536 C CA . GLU A 1 69 ? -14.359 4.595 20.656 1.00 25.00 69 GLU A CA 10
ATOM 10537 C C . GLU A 1 69 ? -14.225 5.993 21.236 1.00 25.00 69 GLU A C 10
ATOM 10538 O O . GLU A 1 69 ? -15.086 6.426 22.023 1.00 25.00 69 GLU A O 10
ATOM 10551 N N . ALA A 1 1 ? 7.471 17.781 -4.641 1.00 25.00 1 ALA A N 11
ATOM 10552 C CA . ALA A 1 1 ? 7.132 16.448 -5.220 1.00 25.00 1 ALA A CA 11
ATOM 10553 C C . ALA A 1 1 ? 6.873 15.449 -4.107 1.00 25.00 1 ALA A C 11
ATOM 10554 O O . ALA A 1 1 ? 7.600 15.435 -3.126 1.00 25.00 1 ALA A O 11
ATOM 10563 N N . TYR A 1 2 ? 5.825 14.650 -4.243 1.00 25.00 2 TYR A N 11
ATOM 10564 C CA . TYR A 1 2 ? 5.462 13.670 -3.221 1.00 25.00 2 TYR A CA 11
ATOM 10565 C C . TYR A 1 2 ? 6.438 12.490 -3.217 1.00 25.00 2 TYR A C 11
ATOM 10566 O O . TYR A 1 2 ? 6.954 12.104 -4.265 1.00 25.00 2 TYR A O 11
ATOM 10584 N N . ARG A 1 3 ? 6.651 11.908 -2.042 1.00 25.00 3 ARG A N 11
ATOM 10585 C CA . ARG A 1 3 ? 7.438 10.687 -1.882 1.00 25.00 3 ARG A CA 11
ATOM 10586 C C . ARG A 1 3 ? 6.627 9.838 -0.918 1.00 25.00 3 ARG A C 11
ATOM 10587 O O . ARG A 1 3 ? 5.983 10.397 -0.032 1.00 25.00 3 ARG A O 11
ATOM 10608 N N . PRO A 1 4 ? 6.673 8.500 -1.047 1.00 25.00 4 PRO A N 11
ATOM 10609 C CA . PRO A 1 4 ? 5.926 7.686 -0.076 1.00 25.00 4 PRO A CA 11
ATOM 10610 C C . PRO A 1 4 ? 6.485 7.790 1.342 1.00 25.00 4 PRO A C 11
ATOM 10611 O O . PRO A 1 4 ? 5.761 7.581 2.301 1.00 25.00 4 PRO A O 11
ATOM 10622 N N . SER A 1 5 ? 7.755 8.178 1.447 1.00 25.00 5 SER A N 11
ATOM 10623 C CA . SER A 1 5 ? 8.419 8.438 2.727 1.00 25.00 5 SER A CA 11
ATOM 10624 C C . SER A 1 5 ? 8.300 7.253 3.685 1.00 25.00 5 SER A C 11
ATOM 10625 O O . SER A 1 5 ? 7.873 7.385 4.825 1.00 25.00 5 SER A O 11
ATOM 10633 N N . GLU A 1 6 ? 8.692 6.093 3.182 1.00 25.00 6 GLU A N 11
ATOM 10634 C CA . GLU A 1 6 ? 8.627 4.827 3.913 1.00 25.00 6 GLU A CA 11
ATOM 10635 C C . GLU A 1 6 ? 9.755 4.727 4.949 1.00 25.00 6 GLU A C 11
ATOM 10636 O O . GLU A 1 6 ? 9.818 3.793 5.754 1.00 25.00 6 GLU A O 11
ATOM 10648 N N . THR A 1 7 ? 10.628 5.721 4.935 1.00 25.00 7 THR A N 11
ATOM 10649 C CA . THR A 1 7 ? 11.708 5.829 5.902 1.00 25.00 7 THR A CA 11
ATOM 10650 C C . THR A 1 7 ? 11.634 7.184 6.576 1.00 25.00 7 THR A C 11
ATOM 10651 O O . THR A 1 7 ? 11.306 8.192 5.951 1.00 25.00 7 THR A O 11
ATOM 10662 N N . LEU A 1 8 ? 11.933 7.193 7.866 1.00 25.00 8 LEU A N 11
ATOM 10663 C CA . LEU A 1 8 ? 11.921 8.413 8.665 1.00 25.00 8 LEU A CA 11
ATOM 10664 C C . LEU A 1 8 ? 13.129 8.484 9.537 1.00 25.00 8 LEU A C 11
ATOM 10665 O O . LEU A 1 8 ? 13.537 7.506 10.155 1.00 25.00 8 LEU A O 11
ATOM 10681 N N . CYS A 1 9 ? 13.653 9.682 9.638 1.00 25.00 9 CYS A N 11
ATOM 10682 C CA . CYS A 1 9 ? 14.856 9.922 10.421 1.00 25.00 9 CYS A CA 11
ATOM 10683 C C . CYS A 1 9 ? 14.753 11.217 11.218 1.00 25.00 9 CYS A C 11
ATOM 10684 O O . CYS A 1 9 ? 14.114 12.182 10.789 1.00 25.00 9 CYS A O 11
ATOM 10691 N N . GLY A 1 10 ? 15.403 11.246 12.372 1.00 25.00 10 GLY A N 11
ATOM 10692 C CA . GLY A 1 10 ? 15.420 12.449 13.190 1.00 25.00 10 GLY A CA 11
ATOM 10693 C C . GLY A 1 10 ? 14.033 12.909 13.597 1.00 25.00 10 GLY A C 11
ATOM 10694 O O . GLY A 1 10 ? 13.198 12.117 14.028 1.00 25.00 10 GLY A O 11
ATOM 10698 N N . GLY A 1 11 ? 13.785 14.202 13.437 1.00 25.00 11 GLY A N 11
ATOM 10699 C CA . GLY A 1 11 ? 12.502 14.781 13.803 1.00 25.00 11 GLY A CA 11
ATOM 10700 C C . GLY A 1 11 ? 11.338 14.311 12.951 1.00 25.00 11 GLY A C 11
ATOM 10701 O O . GLY A 1 11 ? 10.206 14.382 13.384 1.00 25.00 11 GLY A O 11
ATOM 10705 N N . GLU A 1 12 ? 11.605 13.797 11.757 1.00 25.00 12 GLU A N 11
ATOM 10706 C CA . GLU A 1 12 ? 10.532 13.307 10.882 1.00 25.00 12 GLU A CA 11
ATOM 10707 C C . GLU A 1 12 ? 9.873 12.098 11.538 1.00 25.00 12 GLU A C 11
ATOM 10708 O O . GLU A 1 12 ? 8.666 11.889 11.455 1.00 25.00 12 GLU A O 11
ATOM 10720 N N . LEU A 1 13 ? 10.696 11.307 12.211 1.00 25.00 13 LEU A N 11
ATOM 10721 C CA . LEU A 1 13 ? 10.215 10.115 12.884 1.00 25.00 13 LEU A CA 11
ATOM 10722 C C . LEU A 1 13 ? 9.411 10.515 14.112 1.00 25.00 13 LEU A C 11
ATOM 10723 O O . LEU A 1 13 ? 8.364 9.951 14.387 1.00 25.00 13 LEU A O 11
ATOM 10739 N N . VAL A 1 14 ? 9.890 11.533 14.815 1.00 25.00 14 VAL A N 11
ATOM 10740 C CA . VAL A 1 14 ? 9.200 12.059 15.995 1.00 25.00 14 VAL A CA 11
ATOM 10741 C C . VAL A 1 14 ? 7.834 12.594 15.611 1.00 25.00 14 VAL A C 11
ATOM 10742 O O . VAL A 1 14 ? 6.856 12.322 16.288 1.00 25.00 14 VAL A O 11
ATOM 10755 N N . ASP A 1 15 ? 7.766 13.334 14.518 1.00 25.00 15 ASP A N 11
ATOM 10756 C CA . ASP A 1 15 ? 6.510 13.935 14.077 1.00 25.00 15 ASP A CA 11
ATOM 10757 C C . ASP A 1 15 ? 5.464 12.859 13.806 1.00 25.00 15 ASP A C 11
ATOM 10758 O O . ASP A 1 15 ? 4.330 12.932 14.270 1.00 25.00 15 ASP A O 11
ATOM 10767 N N . THR A 1 16 ? 5.876 11.804 13.123 1.00 25.00 16 THR A N 11
ATOM 10768 C CA . THR A 1 16 ? 4.968 10.695 12.841 1.00 25.00 16 THR A CA 11
ATOM 10769 C C . THR A 1 16 ? 4.573 9.944 14.120 1.00 25.00 16 THR A C 11
ATOM 10770 O O . THR A 1 16 ? 3.424 9.550 14.284 1.00 25.00 16 THR A O 11
ATOM 10781 N N . LEU A 1 17 ? 5.507 9.776 15.045 1.00 25.00 17 LEU A N 11
ATOM 10782 C CA . LEU A 1 17 ? 5.204 9.127 16.325 1.00 25.00 17 LEU A CA 11
ATOM 10783 C C . LEU A 1 17 ? 4.191 9.947 17.122 1.00 25.00 17 LEU A C 11
ATOM 10784 O O . LEU A 1 17 ? 3.293 9.390 17.747 1.00 25.00 17 LEU A O 11
ATOM 10800 N N . GLN A 1 18 ? 4.296 11.266 17.050 1.00 25.00 18 GLN A N 11
ATOM 10801 C CA . GLN A 1 18 ? 3.323 12.142 17.697 1.00 25.00 18 GLN A CA 11
ATOM 10802 C C . GLN A 1 18 ? 1.960 11.970 17.032 1.00 25.00 18 GLN A C 11
ATOM 10803 O O . GLN A 1 18 ? 0.948 11.964 17.706 1.00 25.00 18 GLN A O 11
ATOM 10817 N N . PHE A 1 19 ? 1.930 11.796 15.720 1.00 25.00 19 PHE A N 11
ATOM 10818 C CA . PHE A 1 19 ? 0.660 11.614 15.015 1.00 25.00 19 PHE A CA 11
ATOM 10819 C C . PHE A 1 19 ? -0.039 10.279 15.320 1.00 25.00 19 PHE A C 11
ATOM 10820 O O . PHE A 1 19 ? -1.230 10.263 15.617 1.00 25.00 19 PHE A O 11
ATOM 10837 N N . VAL A 1 20 ? 0.673 9.158 15.233 1.00 25.00 20 VAL A N 11
ATOM 10838 C CA . VAL A 1 20 ? 0.021 7.848 15.418 1.00 25.00 20 VAL A CA 11
ATOM 10839 C C . VAL A 1 20 ? -0.386 7.615 16.882 1.00 25.00 20 VAL A C 11
ATOM 10840 O O . VAL A 1 20 ? -1.311 6.850 17.166 1.00 25.00 20 VAL A O 11
ATOM 10853 N N . CYS A 1 21 ? 0.323 8.248 17.811 1.00 25.00 21 CYS A N 11
ATOM 10854 C CA . CYS A 1 21 ? 0.063 8.047 19.241 1.00 25.00 21 CYS A CA 11
ATOM 10855 C C . CYS A 1 21 ? -0.743 9.171 19.885 1.00 25.00 21 CYS A C 11
ATOM 10856 O O . CYS A 1 21 ? -1.448 8.944 20.857 1.00 25.00 21 CYS A O 11
ATOM 10863 N N . GLY A 1 22 ? -0.596 10.389 19.408 1.00 25.00 22 GLY A N 11
ATOM 10864 C CA . GLY A 1 22 ? -1.203 11.518 20.085 1.00 25.00 22 GLY A CA 11
ATOM 10865 C C . GLY A 1 22 ? -0.428 11.825 21.357 1.00 25.00 22 GLY A C 11
ATOM 10866 O O . GLY A 1 22 ? 0.659 11.286 21.597 1.00 25.00 22 GLY A O 11
ATOM 10870 N N . ASP A 1 23 ? -0.995 12.686 22.186 1.00 25.00 23 ASP A N 11
ATOM 10871 C CA . ASP A 1 23 ? -0.341 13.176 23.404 1.00 25.00 23 ASP A CA 11
ATOM 10872 C C . ASP A 1 23 ? -0.080 12.135 24.500 1.00 25.00 23 ASP A C 11
ATOM 10873 O O . ASP A 1 23 ? 0.468 12.462 25.547 1.00 25.00 23 ASP A O 11
ATOM 10882 N N . ARG A 1 24 ? -0.447 10.876 24.277 1.00 25.00 24 ARG A N 11
ATOM 10883 C CA . ARG A 1 24 ? -0.212 9.836 25.285 1.00 25.00 24 ARG A CA 11
ATOM 10884 C C . ARG A 1 24 ? 1.262 9.422 25.309 1.00 25.00 24 ARG A C 11
ATOM 10885 O O . ARG A 1 24 ? 1.695 8.690 26.196 1.00 25.00 24 ARG A O 11
ATOM 10906 N N . GLY A 1 25 ? 2.027 9.915 24.347 1.00 25.00 25 GLY A N 11
ATOM 10907 C CA . GLY A 1 25 ? 3.461 9.678 24.321 1.00 25.00 25 GLY A CA 11
ATOM 10908 C C . GLY A 1 25 ? 3.879 8.392 23.638 1.00 25.00 25 GLY A C 11
ATOM 10909 O O . GLY A 1 25 ? 3.053 7.562 23.243 1.00 25.00 25 GLY A O 11
ATOM 10913 N N . PHE A 1 26 ? 5.188 8.235 23.489 1.00 25.00 26 PHE A N 11
ATOM 10914 C CA . PHE A 1 26 ? 5.773 7.087 22.803 1.00 25.00 26 PHE A CA 11
ATOM 10915 C C . PHE A 1 26 ? 7.201 6.833 23.284 1.00 25.00 26 PHE A C 11
ATOM 10916 O O . PHE A 1 26 ? 7.830 7.688 23.910 1.00 25.00 26 PHE A O 11
ATOM 10933 N N . TYR A 1 27 ? 7.711 5.657 22.959 1.00 25.00 27 TYR A N 11
ATOM 10934 C CA . TYR A 1 27 ? 9.083 5.269 23.251 1.00 25.00 27 TYR A CA 11
ATOM 10935 C C . TYR A 1 27 ? 9.896 5.480 21.975 1.00 25.00 27 TYR A C 11
ATOM 10936 O O . TYR A 1 27 ? 9.341 5.462 20.890 1.00 25.00 27 TYR A O 11
ATOM 10954 N N . PHE A 1 28 ? 11.218 5.588 22.079 1.00 25.00 28 PHE A N 11
ATOM 10955 C CA . PHE A 1 28 ? 12.053 5.625 20.878 1.00 25.00 28 PHE A CA 11
ATOM 10956 C C . PHE A 1 28 ? 12.860 4.364 20.889 1.00 25.00 28 PHE A C 11
ATOM 10957 O O . PHE A 1 28 ? 12.966 3.661 19.912 1.00 25.00 28 PHE A O 11
ATOM 10974 N N . ASN A 1 29 ? 13.456 4.116 22.039 1.00 25.00 29 ASN A N 11
ATOM 10975 C CA . ASN A 1 29 ? 14.392 3.023 22.224 1.00 25.00 29 ASN A CA 11
ATOM 10976 C C . ASN A 1 29 ? 14.104 2.288 23.507 1.00 25.00 29 ASN A C 11
ATOM 10977 O O . ASN A 1 29 ? 14.979 1.675 24.097 1.00 25.00 29 ASN A O 11
ATOM 10988 N N . ARG A 1 30 ? 12.842 2.365 23.913 1.00 25.00 30 ARG A N 11
ATOM 10989 C CA . ARG A 1 30 ? 12.339 1.662 25.099 1.00 25.00 30 ARG A CA 11
ATOM 10990 C C . ARG A 1 30 ? 13.266 1.788 26.314 1.00 25.00 30 ARG A C 11
ATOM 10991 O O . ARG A 1 30 ? 13.728 0.791 26.854 1.00 25.00 30 ARG A O 11
ATOM 11012 N N . PRO A 1 31 ? 13.623 3.031 26.688 1.00 25.00 31 PRO A N 11
ATOM 11013 C CA . PRO A 1 31 ? 14.738 3.115 27.637 1.00 25.00 31 PRO A CA 11
ATOM 11014 C C . PRO A 1 31 ? 14.467 2.654 29.061 1.00 25.00 31 PRO A C 11
ATOM 11015 O O . PRO A 1 31 ? 15.298 1.979 29.660 1.00 25.00 31 PRO A O 11
ATOM 11026 N N . ALA A 1 32 ? 13.334 3.092 29.597 1.00 25.00 32 ALA A N 11
ATOM 11027 C CA . ALA A 1 32 ? 12.893 2.807 30.974 1.00 25.00 32 ALA A CA 11
ATOM 11028 C C . ALA A 1 32 ? 13.930 3.118 32.067 1.00 25.00 32 ALA A C 11
ATOM 11029 O O . ALA A 1 32 ? 13.888 2.570 33.160 1.00 25.00 32 ALA A O 11
ATOM 11036 N N . SER A 1 33 ? 14.851 4.012 31.748 1.00 25.00 33 SER A N 11
ATOM 11037 C CA . SER A 1 33 ? 15.945 4.373 32.648 1.00 25.00 33 SER A CA 11
ATOM 11038 C C . SER A 1 33 ? 16.642 5.624 32.115 1.00 25.00 33 SER A C 11
ATOM 11039 O O . SER A 1 33 ? 16.462 5.993 30.948 1.00 25.00 33 SER A O 11
ATOM 11047 N N . ARG A 1 34 ? 17.465 6.254 32.945 1.00 25.00 34 ARG A N 11
ATOM 11048 C CA . ARG A 1 34 ? 18.220 7.462 32.571 1.00 25.00 34 ARG A CA 11
ATOM 11049 C C . ARG A 1 34 ? 19.519 7.109 31.833 1.00 25.00 34 ARG A C 11
ATOM 11050 O O . ARG A 1 34 ? 20.544 7.743 32.027 1.00 25.00 34 ARG A O 11
ATOM 11071 N N . VAL A 1 35 ? 19.464 6.101 30.976 1.00 25.00 35 VAL A N 11
ATOM 11072 C CA . VAL A 1 35 ? 20.641 5.636 30.228 1.00 25.00 35 VAL A CA 11
ATOM 11073 C C . VAL A 1 35 ? 21.099 6.623 29.162 1.00 25.00 35 VAL A C 11
ATOM 11074 O O . VAL A 1 35 ? 22.181 6.480 28.603 1.00 25.00 35 VAL A O 11
ATOM 11087 N N . SER A 1 36 ? 20.257 7.609 28.875 1.00 25.00 36 SER A N 11
ATOM 11088 C CA . SER A 1 36 ? 20.568 8.686 27.918 1.00 25.00 36 SER A CA 11
ATOM 11089 C C . SER A 1 36 ? 21.034 8.159 26.550 1.00 25.00 36 SER A C 11
ATOM 11090 O O . SER A 1 36 ? 21.878 8.767 25.895 1.00 25.00 36 SER A O 11
ATOM 11098 N N . ARG A 1 37 ? 20.497 7.004 26.158 1.00 25.00 37 ARG A N 11
ATOM 11099 C CA . ARG A 1 37 ? 20.868 6.307 24.923 1.00 25.00 37 ARG A CA 11
ATOM 11100 C C . ARG A 1 37 ? 22.379 6.068 24.764 1.00 25.00 37 ARG A C 11
ATOM 11101 O O . ARG A 1 37 ? 22.886 5.979 23.657 1.00 25.00 37 ARG A O 11
ATOM 11122 N N . ARG A 1 38 ? 23.088 5.941 25.880 1.00 25.00 38 ARG A N 11
ATOM 11123 C CA . ARG A 1 38 ? 24.514 5.601 25.845 1.00 25.00 38 ARG A CA 11
ATOM 11124 C C . ARG A 1 38 ? 24.654 4.099 25.675 1.00 25.00 38 ARG A C 11
ATOM 11125 O O . ARG A 1 38 ? 25.544 3.625 24.989 1.00 25.00 38 ARG A O 11
ATOM 11146 N N . SER A 1 39 ? 23.744 3.367 26.293 1.00 25.00 39 SER A N 11
ATOM 11147 C CA . SER A 1 39 ? 23.690 1.921 26.143 1.00 25.00 39 SER A CA 11
ATOM 11148 C C . SER A 1 39 ? 23.202 1.614 24.726 1.00 25.00 39 SER A C 11
ATOM 11149 O O . SER A 1 39 ? 22.424 2.398 24.169 1.00 25.00 39 SER A O 11
ATOM 11157 N N . PRO A 1 40 ? 23.614 0.472 24.136 1.00 25.00 40 PRO A N 11
ATOM 11158 C CA . PRO A 1 40 ? 23.194 0.105 22.773 1.00 25.00 40 PRO A CA 11
ATOM 11159 C C . PRO A 1 40 ? 21.743 -0.409 22.681 1.00 25.00 40 PRO A C 11
ATOM 11160 O O . PRO A 1 40 ? 21.473 -1.530 22.258 1.00 25.00 40 PRO A O 11
ATOM 11171 N N . GLN A 1 41 ? 20.804 0.423 23.097 1.00 25.00 41 GLN A N 11
ATOM 11172 C CA . GLN A 1 41 ? 19.388 0.088 23.015 1.00 25.00 41 GLN A CA 11
ATOM 11173 C C . GLN A 1 41 ? 18.867 0.421 21.637 1.00 25.00 41 GLN A C 11
ATOM 11174 O O . GLN A 1 41 ? 18.780 1.594 21.260 1.00 25.00 41 GLN A O 11
ATOM 11188 N N . ARG A 1 42 ? 18.473 -0.603 20.898 1.00 25.00 42 ARG A N 11
ATOM 11189 C CA . ARG A 1 42 ? 17.877 -0.378 19.591 1.00 25.00 42 ARG A CA 11
ATOM 11190 C C . ARG A 1 42 ? 16.480 0.183 19.764 1.00 25.00 42 ARG A C 11
ATOM 11191 O O . ARG A 1 42 ? 15.891 0.114 20.845 1.00 25.00 42 ARG A O 11
ATOM 11212 N N . GLY A 1 43 ? 15.939 0.730 18.692 1.00 25.00 43 GLY A N 11
ATOM 11213 C CA . GLY A 1 43 ? 14.625 1.327 18.766 1.00 25.00 43 GLY A CA 11
ATOM 11214 C C . GLY A 1 43 ? 13.976 1.542 17.427 1.00 25.00 43 GLY A C 11
ATOM 11215 O O . GLY A 1 43 ? 14.417 0.989 16.421 1.00 25.00 43 GLY A O 11
ATOM 11219 N N . ILE A 1 44 ? 12.948 2.378 17.418 1.00 25.00 44 ILE A N 11
ATOM 11220 C CA . ILE A 1 44 ? 12.181 2.706 16.218 1.00 25.00 44 ILE A CA 11
ATOM 11221 C C . ILE A 1 44 ? 13.082 3.302 15.145 1.00 25.00 44 ILE A C 11
ATOM 11222 O O . ILE A 1 44 ? 12.887 3.070 13.969 1.00 25.00 44 ILE A O 11
ATOM 11238 N N . VAL A 1 45 ? 14.119 4.009 15.558 1.00 25.00 45 VAL A N 11
ATOM 11239 C CA . VAL A 1 45 ? 15.076 4.574 14.615 1.00 25.00 45 VAL A CA 11
ATOM 11240 C C . VAL A 1 45 ? 15.755 3.475 13.783 1.00 25.00 45 VAL A C 11
ATOM 11241 O O . VAL A 1 45 ? 16.001 3.660 12.601 1.00 25.00 45 VAL A O 11
ATOM 11254 N N . GLU A 1 46 ? 15.981 2.298 14.348 1.00 25.00 46 GLU A N 11
ATOM 11255 C CA . GLU A 1 46 ? 16.571 1.214 13.565 1.00 25.00 46 GLU A CA 11
ATOM 11256 C C . GLU A 1 46 ? 15.550 0.614 12.620 1.00 25.00 46 GLU A C 11
ATOM 11257 O O . GLU A 1 46 ? 15.905 0.024 11.614 1.00 25.00 46 GLU A O 11
ATOM 11269 N N . GLU A 1 47 ? 14.277 0.751 12.960 1.00 25.00 47 GLU A N 11
ATOM 11270 C CA . GLU A 1 47 ? 13.217 0.158 12.157 1.00 25.00 47 GLU A CA 11
ATOM 11271 C C . GLU A 1 47 ? 12.800 1.087 11.014 1.00 25.00 47 GLU A C 11
ATOM 11272 O O . GLU A 1 47 ? 12.382 0.621 9.978 1.00 25.00 47 GLU A O 11
ATOM 11284 N N . CYS A 1 48 ? 12.904 2.397 11.226 1.00 25.00 48 CYS A N 11
ATOM 11285 C CA . CYS A 1 48 ? 12.440 3.379 10.236 1.00 25.00 48 CYS A CA 11
ATOM 11286 C C . CYS A 1 48 ? 13.521 4.226 9.553 1.00 25.00 48 CYS A C 11
ATOM 11287 O O . CYS A 1 48 ? 13.250 4.827 8.534 1.00 25.00 48 CYS A O 11
ATOM 11294 N N . CYS A 1 49 ? 14.725 4.302 10.109 1.00 25.00 49 CYS A N 11
ATOM 11295 C CA . CYS A 1 49 ? 15.794 5.107 9.492 1.00 25.00 49 CYS A CA 11
ATOM 11296 C C . CYS A 1 49 ? 16.853 4.193 8.880 1.00 25.00 49 CYS A C 11
ATOM 11297 O O . CYS A 1 49 ? 17.332 4.428 7.781 1.00 25.00 49 CYS A O 11
ATOM 11304 N N . PHE A 1 50 ? 17.190 3.121 9.586 1.00 25.00 50 PHE A N 11
ATOM 11305 C CA . PHE A 1 50 ? 18.153 2.139 9.076 1.00 25.00 50 PHE A CA 11
ATOM 11306 C C . PHE A 1 50 ? 17.432 1.037 8.290 1.00 25.00 50 PHE A C 11
ATOM 11307 O O . PHE A 1 50 ? 18.065 0.213 7.625 1.00 25.00 50 PHE A O 11
ATOM 11324 N N . ARG A 1 51 ? 16.107 1.032 8.374 1.00 25.00 51 ARG A N 11
ATOM 11325 C CA . ARG A 1 51 ? 15.248 0.086 7.652 1.00 25.00 51 ARG A CA 11
ATOM 11326 C C . ARG A 1 51 ? 14.005 0.874 7.286 1.00 25.00 51 ARG A C 11
ATOM 11327 O O . ARG A 1 51 ? 13.897 2.026 7.662 1.00 25.00 51 ARG A O 11
ATOM 11348 N N . SER A 1 52 ? 13.092 0.245 6.567 1.00 25.00 52 SER A N 11
ATOM 11349 C CA . SER A 1 52 ? 11.816 0.863 6.191 1.00 25.00 52 SER A CA 11
ATOM 11350 C C . SER A 1 52 ? 10.746 0.377 7.163 1.00 25.00 52 SER A C 11
ATOM 11351 O O . SER A 1 52 ? 10.856 -0.743 7.679 1.00 25.00 52 SER A O 11
ATOM 11359 N N . CYS A 1 53 ? 9.722 1.185 7.412 1.00 25.00 53 CYS A N 11
ATOM 11360 C CA . CYS A 1 53 ? 8.653 0.807 8.335 1.00 25.00 53 CYS A CA 11
ATOM 11361 C C . CYS A 1 53 ? 7.299 1.380 7.924 1.00 25.00 53 CYS A C 11
ATOM 11362 O O . CYS A 1 53 ? 7.214 2.351 7.185 1.00 25.00 53 CYS A O 11
ATOM 11369 N N . ASP A 1 54 ? 6.247 0.781 8.457 1.00 25.00 54 ASP A N 11
ATOM 11370 C CA . ASP A 1 54 ? 4.880 1.255 8.242 1.00 25.00 54 ASP A CA 11
ATOM 11371 C C . ASP A 1 54 ? 4.474 2.109 9.430 1.00 25.00 54 ASP A C 11
ATOM 11372 O O . ASP A 1 54 ? 5.019 1.942 10.521 1.00 25.00 54 ASP A O 11
ATOM 11381 N N . LEU A 1 55 ? 3.429 2.917 9.269 1.00 25.00 55 LEU A N 11
ATOM 11382 C CA . LEU A 1 55 ? 2.848 3.669 10.397 1.00 25.00 55 LEU A CA 11
ATOM 11383 C C . LEU A 1 55 ? 2.363 2.696 11.455 1.00 25.00 55 LEU A C 11
ATOM 11384 O O . LEU A 1 55 ? 2.293 3.006 12.633 1.00 25.00 55 LEU A O 11
ATOM 11400 N N . ALA A 1 56 ? 2.012 1.513 10.994 1.00 25.00 56 ALA A N 11
ATOM 11401 C CA . ALA A 1 56 ? 1.478 0.470 11.831 1.00 25.00 56 ALA A CA 11
ATOM 11402 C C . ALA A 1 56 ? 2.579 -0.139 12.714 1.00 25.00 56 ALA A C 11
ATOM 11403 O O . ALA A 1 56 ? 2.387 -0.342 13.907 1.00 25.00 56 ALA A O 11
ATOM 11410 N N . LEU A 1 57 ? 3.754 -0.359 12.133 1.00 25.00 57 LEU A N 11
ATOM 11411 C CA . LEU A 1 57 ? 4.916 -0.835 12.888 1.00 25.00 57 LEU A CA 11
ATOM 11412 C C . LEU A 1 57 ? 5.302 0.259 13.874 1.00 25.00 57 LEU A C 11
ATOM 11413 O O . LEU A 1 57 ? 5.599 0.011 15.038 1.00 25.00 57 LEU A O 11
ATOM 11429 N N . LEU A 1 58 ? 5.278 1.482 13.386 1.00 25.00 58 LEU A N 11
ATOM 11430 C CA . LEU A 1 58 ? 5.636 2.646 14.155 1.00 25.00 58 LEU A CA 11
ATOM 11431 C C . LEU A 1 58 ? 4.730 2.861 15.370 1.00 25.00 58 LEU A C 11
ATOM 11432 O O . LEU A 1 58 ? 5.196 3.208 16.455 1.00 25.00 58 LEU A O 11
ATOM 11448 N N . GLU A 1 59 ? 3.452 2.582 15.198 1.00 25.00 59 GLU A N 11
ATOM 11449 C CA . GLU A 1 59 ? 2.458 2.701 16.264 1.00 25.00 59 GLU A CA 11
ATOM 11450 C C . GLU A 1 59 ? 2.741 1.794 17.461 1.00 25.00 59 GLU A C 11
ATOM 11451 O O . GLU A 1 59 ? 2.324 2.085 18.578 1.00 25.00 59 GLU A O 11
ATOM 11464 N N . THR A 1 60 ? 3.455 0.701 17.252 1.00 25.00 60 THR A N 11
ATOM 11465 C CA . THR A 1 60 ? 3.739 -0.234 18.345 1.00 25.00 60 THR A CA 11
ATOM 11466 C C . THR A 1 60 ? 4.627 0.390 19.423 1.00 25.00 60 THR A C 11
ATOM 11467 O O . THR A 1 60 ? 4.705 -0.110 20.539 1.00 25.00 60 THR A O 11
ATOM 11478 N N . TYR A 1 61 ? 5.286 1.491 19.085 1.00 25.00 61 TYR A N 11
ATOM 11479 C CA . TYR A 1 61 ? 6.123 2.206 20.042 1.00 25.00 61 TYR A CA 11
ATOM 11480 C C . TYR A 1 61 ? 5.342 3.213 20.899 1.00 25.00 61 TYR A C 11
ATOM 11481 O O . TYR A 1 61 ? 5.944 3.888 21.732 1.00 25.00 61 TYR A O 11
ATOM 11499 N N . CYS A 1 62 ? 4.027 3.310 20.736 1.00 25.00 62 CYS A N 11
ATOM 11500 C CA . CYS A 1 62 ? 3.230 4.207 21.585 1.00 25.00 62 CYS A CA 11
ATOM 11501 C C . CYS A 1 62 ? 3.368 3.777 23.046 1.00 25.00 62 CYS A C 11
ATOM 11502 O O . CYS A 1 62 ? 3.555 2.602 23.348 1.00 25.00 62 CYS A O 11
ATOM 11509 N N . ALA A 1 63 ? 3.316 4.742 23.952 1.00 25.00 63 ALA A N 11
ATOM 11510 C CA . ALA A 1 63 ? 3.584 4.473 25.358 1.00 25.00 63 ALA A CA 11
ATOM 11511 C C . ALA A 1 63 ? 2.464 3.697 26.058 1.00 25.00 63 ALA A C 11
ATOM 11512 O O . ALA A 1 63 ? 2.697 3.045 27.074 1.00 25.00 63 ALA A O 11
ATOM 11519 N N . THR A 1 64 ? 1.258 3.782 25.519 1.00 25.00 64 THR A N 11
ATOM 11520 C CA . THR A 1 64 ? 0.096 3.105 26.082 1.00 25.00 64 THR A CA 11
ATOM 11521 C C . THR A 1 64 ? -0.900 2.970 24.912 1.00 25.00 64 THR A C 11
ATOM 11522 O O . THR A 1 64 ? -0.826 3.751 23.951 1.00 25.00 64 THR A O 11
ATOM 11533 N N . PRO A 1 65 ? -1.792 1.961 24.936 1.00 25.00 65 PRO A N 11
ATOM 11534 C CA . PRO A 1 65 ? -2.741 1.785 23.827 1.00 25.00 65 PRO A CA 11
ATOM 11535 C C . PRO A 1 65 ? -3.889 2.801 23.822 1.00 25.00 65 PRO A C 11
ATOM 11536 O O . PRO A 1 65 ? -4.098 3.541 24.783 1.00 25.00 65 PRO A O 11
ATOM 11547 N N . ALA A 1 66 ? -4.641 2.823 22.732 1.00 25.00 66 ALA A N 11
ATOM 11548 C CA . ALA A 1 66 ? -5.803 3.696 22.617 1.00 25.00 66 ALA A CA 11
ATOM 11549 C C . ALA A 1 66 ? -7.016 3.024 23.276 1.00 25.00 66 ALA A C 11
ATOM 11550 O O . ALA A 1 66 ? -7.195 1.818 23.170 1.00 25.00 66 ALA A O 11
ATOM 11557 N N . LYS A 1 67 ? -7.881 3.826 23.885 1.00 25.00 67 LYS A N 11
ATOM 11558 C CA . LYS A 1 67 ? -9.134 3.336 24.487 1.00 25.00 67 LYS A CA 11
ATOM 11559 C C . LYS A 1 67 ? -10.247 3.230 23.430 1.00 25.00 67 LYS A C 11
ATOM 11560 O O . LYS A 1 67 ? -11.357 3.701 23.628 1.00 25.00 67 LYS A O 11
ATOM 11579 N N . SER A 1 68 ? -9.913 2.655 22.288 1.00 25.00 68 SER A N 11
ATOM 11580 C CA . SER A 1 68 ? -10.840 2.562 21.157 1.00 25.00 68 SER A CA 11
ATOM 11581 C C . SER A 1 68 ? -11.762 1.344 21.273 1.00 25.00 68 SER A C 11
ATOM 11582 O O . SER A 1 68 ? -11.700 0.431 20.452 1.00 25.00 68 SER A O 11
ATOM 11590 N N . GLU A 1 69 ? -12.603 1.338 22.297 1.00 25.00 69 GLU A N 11
ATOM 11591 C CA . GLU A 1 69 ? -13.560 0.259 22.536 1.00 25.00 69 GLU A CA 11
ATOM 11592 C C . GLU A 1 69 ? -14.718 0.857 23.322 1.00 25.00 69 GLU A C 11
ATOM 11593 O O . GLU A 1 69 ? -14.505 1.956 23.884 1.00 25.00 69 GLU A O 11
ATOM 11606 N N . ALA A 1 1 ? 10.887 17.947 -5.866 1.00 25.00 1 ALA A N 12
ATOM 11607 C CA . ALA A 1 1 ? 9.693 17.100 -6.147 1.00 25.00 1 ALA A CA 12
ATOM 11608 C C . ALA A 1 1 ? 9.302 16.330 -4.901 1.00 25.00 1 ALA A C 12
ATOM 11609 O O . ALA A 1 1 ? 10.136 16.125 -4.032 1.00 25.00 1 ALA A O 12
ATOM 11618 N N . TYR A 1 2 ? 8.045 15.922 -4.809 1.00 25.00 2 TYR A N 12
ATOM 11619 C CA . TYR A 1 2 ? 7.565 15.162 -3.657 1.00 25.00 2 TYR A CA 12
ATOM 11620 C C . TYR A 1 2 ? 8.179 13.757 -3.646 1.00 25.00 2 TYR A C 12
ATOM 11621 O O . TYR A 1 2 ? 8.434 13.179 -4.703 1.00 25.00 2 TYR A O 12
ATOM 11639 N N . ARG A 1 3 ? 8.379 13.209 -2.453 1.00 25.00 3 ARG A N 12
ATOM 11640 C CA . ARG A 1 3 ? 8.837 11.833 -2.271 1.00 25.00 3 ARG A CA 12
ATOM 11641 C C . ARG A 1 3 ? 7.927 11.231 -1.217 1.00 25.00 3 ARG A C 12
ATOM 11642 O O . ARG A 1 3 ? 7.412 11.962 -0.383 1.00 25.00 3 ARG A O 12
ATOM 11663 N N . PRO A 1 4 ? 7.753 9.897 -1.216 1.00 25.00 4 PRO A N 12
ATOM 11664 C CA . PRO A 1 4 ? 6.891 9.283 -0.199 1.00 25.00 4 PRO A CA 12
ATOM 11665 C C . PRO A 1 4 ? 7.474 9.297 1.210 1.00 25.00 4 PRO A C 12
ATOM 11666 O O . PRO A 1 4 ? 6.750 9.111 2.173 1.00 25.00 4 PRO A O 12
ATOM 11677 N N . SER A 1 5 ? 8.784 9.506 1.301 1.00 25.00 5 SER A N 12
ATOM 11678 C CA . SER A 1 5 ? 9.517 9.501 2.579 1.00 25.00 5 SER A CA 12
ATOM 11679 C C . SER A 1 5 ? 9.323 8.151 3.255 1.00 25.00 5 SER A C 12
ATOM 11680 O O . SER A 1 5 ? 8.797 8.039 4.353 1.00 25.00 5 SER A O 12
ATOM 11688 N N . GLU A 1 6 ? 9.778 7.125 2.552 1.00 25.00 6 GLU A N 12
ATOM 11689 C CA . GLU A 1 6 ? 9.650 5.729 2.976 1.00 25.00 6 GLU A CA 12
ATOM 11690 C C . GLU A 1 6 ? 10.485 5.426 4.220 1.00 25.00 6 GLU A C 12
ATOM 11691 O O . GLU A 1 6 ? 10.370 4.359 4.826 1.00 25.00 6 GLU A O 12
ATOM 11703 N N . THR A 1 7 ? 11.321 6.377 4.599 1.00 25.00 7 THR A N 12
ATOM 11704 C CA . THR A 1 7 ? 12.145 6.267 5.785 1.00 25.00 7 THR A CA 12
ATOM 11705 C C . THR A 1 7 ? 12.013 7.551 6.566 1.00 25.00 7 THR A C 12
ATOM 11706 O O . THR A 1 7 ? 11.717 8.614 6.011 1.00 25.00 7 THR A O 12
ATOM 11717 N N . LEU A 1 8 ? 12.216 7.441 7.865 1.00 25.00 8 LEU A N 12
ATOM 11718 C CA . LEU A 1 8 ? 12.110 8.574 8.769 1.00 25.00 8 LEU A CA 12
ATOM 11719 C C . LEU A 1 8 ? 13.286 8.618 9.674 1.00 25.00 8 LEU A C 12
ATOM 11720 O O . LEU A 1 8 ? 13.775 7.601 10.136 1.00 25.00 8 LEU A O 12
ATOM 11736 N N . CYS A 1 9 ? 13.676 9.824 10.009 1.00 25.00 9 CYS A N 12
ATOM 11737 C CA . CYS A 1 9 ? 14.791 10.025 10.918 1.00 25.00 9 CYS A CA 12
ATOM 11738 C C . CYS A 1 9 ? 14.673 11.385 11.574 1.00 25.00 9 CYS A C 12
ATOM 11739 O O . CYS A 1 9 ? 13.988 12.272 11.058 1.00 25.00 9 CYS A O 12
ATOM 11746 N N . GLY A 1 10 ? 15.329 11.552 12.713 1.00 25.00 10 GLY A N 12
ATOM 11747 C CA . GLY A 1 10 ? 15.300 12.827 13.409 1.00 25.00 10 GLY A CA 12
ATOM 11748 C C . GLY A 1 10 ? 13.889 13.288 13.721 1.00 25.00 10 GLY A C 12
ATOM 11749 O O . GLY A 1 10 ? 13.045 12.513 14.179 1.00 25.00 10 GLY A O 12
ATOM 11753 N N . GLY A 1 11 ? 13.627 14.558 13.438 1.00 25.00 11 GLY A N 12
ATOM 11754 C CA . GLY A 1 11 ? 12.320 15.136 13.698 1.00 25.00 11 GLY A CA 12
ATOM 11755 C C . GLY A 1 11 ? 11.197 14.543 12.869 1.00 25.00 11 GLY A C 12
ATOM 11756 O O . GLY A 1 11 ? 10.061 14.548 13.315 1.00 25.00 11 GLY A O 12
ATOM 11760 N N . GLU A 1 12 ? 11.493 14.000 11.695 1.00 25.00 12 GLU A N 12
ATOM 11761 C CA . GLU A 1 12 ? 10.445 13.401 10.859 1.00 25.00 12 GLU A CA 12
ATOM 11762 C C . GLU A 1 12 ? 9.872 12.170 11.550 1.00 25.00 12 GLU A C 12
ATOM 11763 O O . GLU A 1 12 ? 8.664 11.935 11.537 1.00 25.00 12 GLU A O 12
ATOM 11775 N N . LEU A 1 13 ? 10.741 11.392 12.178 1.00 25.00 13 LEU A N 12
ATOM 11776 C CA . LEU A 1 13 ? 10.298 10.183 12.859 1.00 25.00 13 LEU A CA 12
ATOM 11777 C C . LEU A 1 13 ? 9.481 10.574 14.082 1.00 25.00 13 LEU A C 12
ATOM 11778 O O . LEU A 1 13 ? 8.422 10.016 14.336 1.00 25.00 13 LEU A O 12
ATOM 11794 N N . VAL A 1 14 ? 9.958 11.578 14.805 1.00 25.00 14 VAL A N 12
ATOM 11795 C CA . VAL A 1 14 ? 9.250 12.089 15.980 1.00 25.00 14 VAL A CA 12
ATOM 11796 C C . VAL A 1 14 ? 7.872 12.605 15.591 1.00 25.00 14 VAL A C 12
ATOM 11797 O O . VAL A 1 14 ? 6.897 12.295 16.254 1.00 25.00 14 VAL A O 12
ATOM 11810 N N . ASP A 1 15 ? 7.777 13.366 14.511 1.00 25.00 15 ASP A N 12
ATOM 11811 C CA . ASP A 1 15 ? 6.493 13.930 14.112 1.00 25.00 15 ASP A CA 12
ATOM 11812 C C . ASP A 1 15 ? 5.507 12.849 13.705 1.00 25.00 15 ASP A C 12
ATOM 11813 O O . ASP A 1 15 ? 4.330 12.949 14.000 1.00 25.00 15 ASP A O 12
ATOM 11822 N N . THR A 1 16 ? 5.990 11.786 13.085 1.00 25.00 16 THR A N 12
ATOM 11823 C CA . THR A 1 16 ? 5.112 10.676 12.726 1.00 25.00 16 THR A CA 12
ATOM 11824 C C . THR A 1 16 ? 4.639 9.938 13.981 1.00 25.00 16 THR A C 12
ATOM 11825 O O . THR A 1 16 ? 3.480 9.566 14.093 1.00 25.00 16 THR A O 12
ATOM 11836 N N . LEU A 1 17 ? 5.521 9.771 14.954 1.00 25.00 17 LEU A N 12
ATOM 11837 C CA . LEU A 1 17 ? 5.143 9.143 16.224 1.00 25.00 17 LEU A CA 12
ATOM 11838 C C . LEU A 1 17 ? 4.110 10.008 16.960 1.00 25.00 17 LEU A C 12
ATOM 11839 O O . LEU A 1 17 ? 3.155 9.491 17.539 1.00 25.00 17 LEU A O 12
ATOM 11855 N N . GLN A 1 18 ? 4.265 11.321 16.868 1.00 25.00 18 GLN A N 12
ATOM 11856 C CA . GLN A 1 18 ? 3.286 12.261 17.423 1.00 25.00 18 GLN A CA 12
ATOM 11857 C C . GLN A 1 18 ? 1.971 12.218 16.642 1.00 25.00 18 GLN A C 12
ATOM 11858 O O . GLN A 1 18 ? 0.937 12.580 17.164 1.00 25.00 18 GLN A O 12
ATOM 11872 N N . PHE A 1 19 ? 2.006 11.793 15.390 1.00 25.00 19 PHE A N 12
ATOM 11873 C CA . PHE A 1 19 ? 0.789 11.710 14.587 1.00 25.00 19 PHE A CA 12
ATOM 11874 C C . PHE A 1 19 ? -0.036 10.461 14.916 1.00 25.00 19 PHE A C 12
ATOM 11875 O O . PHE A 1 19 ? -1.242 10.549 15.111 1.00 25.00 19 PHE A O 12
ATOM 11892 N N . VAL A 1 20 ? 0.605 9.298 14.961 1.00 25.00 20 VAL A N 12
ATOM 11893 C CA . VAL A 1 20 ? -0.129 8.031 15.138 1.00 25.00 20 VAL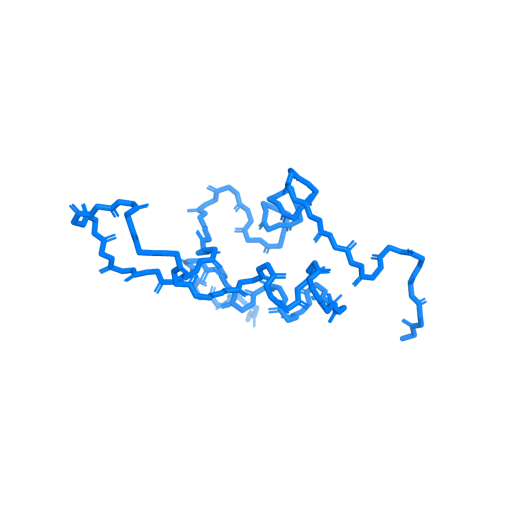 A CA 12
ATOM 11894 C C . VAL A 1 20 ? -0.749 7.879 16.529 1.00 25.00 20 VAL A C 12
ATOM 11895 O O . VAL A 1 20 ? -1.732 7.163 16.699 1.00 25.00 20 VAL A O 12
ATOM 11908 N N . CYS A 1 21 ? -0.161 8.539 17.520 1.00 25.00 21 CYS A N 12
ATOM 11909 C CA . CYS A 1 21 ? -0.621 8.421 18.915 1.00 25.00 21 CYS A CA 12
ATOM 11910 C C . CYS A 1 21 ? -0.852 9.753 19.618 1.00 25.00 21 CYS A C 12
ATOM 11911 O O . CYS A 1 21 ? -1.171 9.797 20.812 1.00 25.00 21 CYS A O 12
ATOM 11918 N N . GLY A 1 22 ? -0.723 10.844 18.887 1.00 25.00 22 GLY A N 12
ATOM 11919 C CA . GLY A 1 22 ? -0.948 12.149 19.474 1.00 25.00 22 GLY A CA 12
ATOM 11920 C C . GLY A 1 22 ? 0.120 12.527 20.481 1.00 25.00 22 GLY A C 12
ATOM 11921 O O . GLY A 1 22 ? 1.212 11.962 20.545 1.00 25.00 22 GLY A O 12
ATOM 11925 N N . ASP A 1 23 ? -0.249 13.472 21.327 1.00 25.00 23 ASP A N 12
ATOM 11926 C CA . ASP A 1 23 ? 0.600 13.976 22.412 1.00 25.00 23 ASP A CA 12
ATOM 11927 C C . ASP A 1 23 ? 0.789 12.952 23.548 1.00 25.00 23 ASP A C 12
ATOM 11928 O O . ASP A 1 23 ? 1.332 13.261 24.597 1.00 25.00 23 ASP A O 12
ATOM 11937 N N . ARG A 1 24 ? 0.225 11.761 23.398 1.00 25.00 24 ARG A N 12
ATOM 11938 C CA . ARG A 1 24 ? 0.238 10.764 24.479 1.00 25.00 24 ARG A CA 12
ATOM 11939 C C . ARG A 1 24 ? 1.606 10.126 24.679 1.00 25.00 24 ARG A C 12
ATOM 11940 O O . ARG A 1 24 ? 1.848 9.456 25.680 1.00 25.00 24 ARG A O 12
ATOM 11961 N N . GLY A 1 25 ? 2.523 10.421 23.773 1.00 25.00 25 GLY A N 12
ATOM 11962 C CA . GLY A 1 25 ? 3.908 10.031 23.953 1.00 25.00 25 GLY A CA 12
ATOM 11963 C C . GLY A 1 25 ? 4.231 8.654 23.426 1.00 25.00 25 GLY A C 12
ATOM 11964 O O . GLY A 1 25 ? 3.351 7.887 23.029 1.00 25.00 25 GLY A O 12
ATOM 11968 N N . PHE A 1 26 ? 5.520 8.355 23.386 1.00 25.00 26 PHE A N 12
ATOM 11969 C CA . PHE A 1 26 ? 6.006 7.113 22.814 1.00 25.00 26 PHE A CA 12
ATOM 11970 C C . PHE A 1 26 ? 7.406 6.793 23.317 1.00 25.00 26 PHE A C 12
ATOM 11971 O O . PHE A 1 26 ? 8.112 7.642 23.865 1.00 25.00 26 PHE A O 12
ATOM 11988 N N . TYR A 1 27 ? 7.789 5.552 23.098 1.00 25.00 27 TYR A N 12
ATOM 11989 C CA . TYR A 1 27 ? 9.104 5.032 23.406 1.00 25.00 27 TYR A CA 12
ATOM 11990 C C . TYR A 1 27 ? 9.926 5.161 22.126 1.00 25.00 27 TYR A C 12
ATOM 11991 O O . TYR A 1 27 ? 9.375 5.396 21.063 1.00 25.00 27 TYR A O 12
ATOM 12009 N N . PHE A 1 28 ? 11.233 4.937 22.208 1.00 25.00 28 PHE A N 12
ATOM 12010 C CA . PHE A 1 28 ? 12.062 4.918 21.005 1.00 25.00 28 PHE A CA 12
ATOM 12011 C C . PHE A 1 28 ? 12.791 3.598 20.986 1.00 25.00 28 PHE A C 12
ATOM 12012 O O . PHE A 1 28 ? 12.723 2.850 20.033 1.00 25.00 28 PHE A O 12
ATOM 12029 N N . ASN A 1 29 ? 13.415 3.285 22.108 1.00 25.00 29 ASN A N 12
ATOM 12030 C CA . ASN A 1 29 ? 14.125 2.023 22.293 1.00 25.00 29 ASN A CA 12
ATOM 12031 C C . ASN A 1 29 ? 13.572 1.277 23.477 1.00 25.00 29 ASN A C 12
ATOM 12032 O O . ASN A 1 29 ? 14.284 0.567 24.172 1.00 25.00 29 ASN A O 12
ATOM 12043 N N . ARG A 1 30 ? 12.281 1.472 23.687 1.00 25.00 30 ARG A N 12
ATOM 12044 C CA . ARG A 1 30 ? 11.526 0.794 24.747 1.00 25.00 30 ARG A CA 12
ATOM 12045 C C . ARG A 1 30 ? 12.235 0.679 26.090 1.00 25.00 30 ARG A C 12
ATOM 12046 O O . ARG A 1 30 ? 12.350 -0.408 26.639 1.00 25.00 30 ARG A O 12
ATOM 12067 N N . PRO A 1 31 ? 12.767 1.796 26.608 1.00 25.00 31 PRO A N 12
ATOM 12068 C CA . PRO A 1 31 ? 13.597 1.565 27.788 1.00 25.00 31 PRO A CA 12
ATOM 12069 C C . PRO A 1 31 ? 12.832 1.210 29.052 1.00 25.00 31 PRO A C 12
ATOM 12070 O O . PRO A 1 31 ? 13.311 0.474 29.900 1.00 25.00 31 PRO A O 12
ATOM 12081 N N . ALA A 1 32 ? 11.672 1.838 29.176 1.00 25.00 32 ALA A N 12
ATOM 12082 C CA . ALA A 1 32 ? 10.755 1.695 30.324 1.00 25.00 32 ALA A CA 12
ATOM 12083 C C . ALA A 1 32 ? 11.411 1.970 31.681 1.00 25.00 32 ALA A C 12
ATOM 12084 O O . ALA A 1 32 ? 10.929 1.566 32.723 1.00 25.00 32 ALA A O 12
ATOM 12091 N N . SER A 1 33 ? 12.517 2.688 31.623 1.00 25.00 33 SER A N 12
ATOM 12092 C CA . SER A 1 33 ? 13.349 2.961 32.796 1.00 25.00 33 SER A CA 12
ATOM 12093 C C . SER A 1 33 ? 13.528 4.440 33.063 1.00 25.00 33 SER A C 12
ATOM 12094 O O . SER A 1 33 ? 14.334 4.866 33.875 1.00 25.00 33 SER A O 12
ATOM 12102 N N . ARG A 1 34 ? 12.746 5.187 32.305 1.00 25.00 34 ARG A N 12
ATOM 12103 C CA . ARG A 1 34 ? 12.627 6.652 32.304 1.00 25.00 34 ARG A CA 12
ATOM 12104 C C . ARG A 1 34 ? 13.963 7.368 32.322 1.00 25.00 34 ARG A C 12
ATOM 12105 O O . ARG A 1 34 ? 14.111 8.448 32.883 1.00 25.00 34 ARG A O 12
ATOM 12126 N N . VAL A 1 35 ? 14.935 6.737 31.690 1.00 25.00 35 VAL A N 12
ATOM 12127 C CA . VAL A 1 35 ? 16.296 7.234 31.718 1.00 25.00 35 VAL A CA 12
ATOM 12128 C C . VAL A 1 35 ? 16.495 8.505 30.899 1.00 25.00 35 VAL A C 12
ATOM 12129 O O . VAL A 1 35 ? 17.383 9.302 31.166 1.00 25.00 35 VAL A O 12
ATOM 12142 N N . SER A 1 36 ? 15.668 8.680 29.883 1.00 25.00 36 SER A N 12
ATOM 12143 C CA . SER A 1 36 ? 15.759 9.835 29.006 1.00 25.00 36 SER A CA 12
ATOM 12144 C C . SER A 1 36 ? 14.382 10.073 28.424 1.00 25.00 36 SER A C 12
ATOM 12145 O O . SER A 1 36 ? 13.533 9.186 28.467 1.00 25.00 36 SER A O 12
ATOM 12153 N N . ARG A 1 37 ? 14.160 11.270 27.892 1.00 25.00 37 ARG A N 12
ATOM 12154 C CA . ARG A 1 37 ? 12.852 11.639 27.333 1.00 25.00 37 ARG A CA 12
ATOM 12155 C C . ARG A 1 37 ? 12.909 12.001 25.849 1.00 25.00 37 ARG A C 12
ATOM 12156 O O . ARG A 1 37 ? 11.886 12.219 25.231 1.00 25.00 37 ARG A O 12
ATOM 12177 N N . ARG A 1 38 ? 14.115 12.095 25.296 1.00 25.00 38 ARG A N 12
ATOM 12178 C CA . ARG A 1 38 ? 14.299 12.489 23.887 1.00 25.00 38 ARG A CA 12
ATOM 12179 C C . ARG A 1 38 ? 15.658 12.053 23.332 1.00 25.00 38 ARG A C 12
ATOM 12180 O O . ARG A 1 38 ? 16.354 12.820 22.688 1.00 25.00 38 ARG A O 12
ATOM 12201 N N . SER A 1 39 ? 16.026 10.811 23.603 1.00 25.00 39 SER A N 12
ATOM 12202 C CA . SER A 1 39 ? 17.299 10.254 23.124 1.00 25.00 39 SER A CA 12
ATOM 12203 C C . SER A 1 39 ? 17.016 9.080 22.173 1.00 25.00 39 SER A C 12
ATOM 12204 O O . SER A 1 39 ? 16.590 8.010 22.620 1.00 25.00 39 SER A O 12
ATOM 12212 N N . PRO A 1 40 ? 17.181 9.282 20.850 1.00 25.00 40 PRO A N 12
ATOM 12213 C CA . PRO A 1 40 ? 16.868 8.228 19.874 1.00 25.00 40 PRO A CA 12
ATOM 12214 C C . PRO A 1 40 ? 17.975 7.173 19.712 1.00 25.00 40 PRO A C 12
ATOM 12215 O O . PRO A 1 40 ? 18.582 7.057 18.657 1.00 25.00 40 PRO A O 12
ATOM 12226 N N . GLN A 1 41 ? 18.247 6.422 20.768 1.00 25.00 41 GLN A N 12
ATOM 12227 C CA . GLN A 1 41 ? 19.345 5.447 20.752 1.00 25.00 41 GLN A CA 12
ATOM 12228 C C . GLN A 1 41 ? 19.158 4.351 19.689 1.00 25.00 41 GLN A C 12
ATOM 12229 O O . GLN A 1 41 ? 19.917 4.260 18.731 1.00 25.00 41 GLN A O 12
ATOM 12243 N N . ARG A 1 42 ? 18.183 3.477 19.906 1.00 25.00 42 ARG A N 12
ATOM 12244 C CA . ARG A 1 42 ? 17.925 2.337 19.026 1.00 25.00 42 ARG A CA 12
ATOM 12245 C C . ARG A 1 42 ? 16.417 2.128 18.894 1.00 25.00 42 ARG A C 12
ATOM 12246 O O . ARG A 1 42 ? 15.647 3.031 19.198 1.00 25.00 42 ARG A O 12
ATOM 12267 N N . GLY A 1 43 ? 15.995 0.944 18.479 1.00 25.00 43 GLY A N 12
ATOM 12268 C CA . GLY A 1 43 ? 14.580 0.632 18.415 1.00 25.00 43 GLY A CA 12
ATOM 12269 C C . GLY A 1 43 ? 13.936 1.148 17.154 1.00 25.00 43 GLY A C 12
ATOM 12270 O O . GLY A 1 43 ? 14.304 0.739 16.063 1.00 25.00 43 GLY A O 12
ATOM 12274 N N . ILE A 1 44 ? 12.986 2.054 17.298 1.00 25.00 44 ILE A N 12
ATOM 12275 C CA . ILE A 1 44 ? 12.226 2.580 16.160 1.00 25.00 44 ILE A CA 12
ATOM 12276 C C . ILE A 1 44 ? 13.130 3.274 15.139 1.00 25.00 44 ILE A C 12
ATOM 12277 O O . ILE A 1 44 ? 12.906 3.168 13.947 1.00 25.00 44 ILE A O 12
ATOM 12293 N N . VAL A 1 45 ? 14.198 3.919 15.581 1.00 25.00 45 VAL A N 12
ATOM 12294 C CA . VAL A 1 45 ? 15.108 4.569 14.643 1.00 25.00 45 VAL A CA 12
ATOM 12295 C C . VAL A 1 45 ? 15.779 3.504 13.770 1.00 25.00 45 VAL A C 12
ATOM 12296 O O . VAL A 1 45 ? 16.027 3.719 12.600 1.00 25.00 45 VAL A O 12
ATOM 12309 N N . GLU A 1 46 ? 15.979 2.311 14.304 1.00 25.00 46 GLU A N 12
ATOM 12310 C CA . GLU A 1 46 ? 16.569 1.233 13.521 1.00 25.00 46 GLU A CA 12
ATOM 12311 C C . GLU A 1 46 ? 15.539 0.615 12.581 1.00 25.00 46 GLU A C 12
ATOM 12312 O O . GLU A 1 46 ? 15.893 0.076 11.546 1.00 25.00 46 GLU A O 12
ATOM 12324 N N . GLU A 1 47 ? 14.267 0.720 12.936 1.00 25.00 47 GLU A N 12
ATOM 12325 C CA . GLU A 1 47 ? 13.194 0.195 12.092 1.00 25.00 47 GLU A CA 12
ATOM 12326 C C . GLU A 1 47 ? 12.870 1.156 10.950 1.00 25.00 47 GLU A C 12
ATOM 12327 O O . GLU A 1 47 ? 12.523 0.728 9.869 1.00 25.00 47 GLU A O 12
ATOM 12339 N N . CYS A 1 48 ? 12.939 2.453 11.218 1.00 25.00 48 CYS A N 12
ATOM 12340 C CA . CYS A 1 48 ? 12.475 3.462 10.260 1.00 25.00 48 CYS A CA 12
ATOM 12341 C C . CYS A 1 48 ? 13.549 4.323 9.590 1.00 25.00 48 CYS A C 12
ATOM 12342 O O . CYS A 1 48 ? 13.266 4.951 8.585 1.00 25.00 48 CYS A O 12
ATOM 12349 N N . CYS A 1 49 ? 14.756 4.376 10.139 1.00 25.00 49 CYS A N 12
ATOM 12350 C CA . CYS A 1 49 ? 15.842 5.167 9.527 1.00 25.00 49 CYS A CA 12
ATOM 12351 C C . CYS A 1 49 ? 16.885 4.253 8.892 1.00 25.00 49 CYS A C 12
ATOM 12352 O O . CYS A 1 49 ? 17.329 4.478 7.775 1.00 25.00 49 CYS A O 12
ATOM 12359 N N . PHE A 1 50 ? 17.263 3.202 9.611 1.00 25.00 50 PHE A N 12
ATOM 12360 C CA . PHE A 1 50 ? 18.237 2.234 9.094 1.00 25.00 50 PHE A CA 12
ATOM 12361 C C . PHE A 1 50 ? 17.531 1.225 8.184 1.00 25.00 50 PHE A C 12
ATOM 12362 O O . PHE A 1 50 ? 18.176 0.486 7.438 1.00 25.00 50 PHE A O 12
ATOM 12379 N N . ARG A 1 51 ? 16.205 1.196 8.271 1.00 25.00 51 ARG A N 12
ATOM 12380 C CA . ARG A 1 51 ? 15.344 0.326 7.458 1.00 25.00 51 ARG A CA 12
ATOM 12381 C C . ARG A 1 51 ? 14.106 1.164 7.173 1.00 25.00 51 ARG A C 12
ATOM 12382 O O . ARG A 1 51 ? 14.099 2.338 7.500 1.00 25.00 51 ARG A O 12
ATOM 12403 N N . SER A 1 52 ? 13.081 0.566 6.591 1.00 25.00 52 SER A N 12
ATOM 12404 C CA . SER A 1 52 ? 11.822 1.259 6.298 1.00 25.00 52 SER A CA 12
ATOM 12405 C C . SER A 1 52 ? 10.743 0.643 7.182 1.00 25.00 52 SER A C 12
ATOM 12406 O O . SER A 1 52 ? 10.858 -0.523 7.568 1.00 25.00 52 SER A O 12
ATOM 12414 N N . CYS A 1 53 ? 9.720 1.418 7.521 1.00 25.00 53 CYS A N 12
ATOM 12415 C CA . CYS A 1 53 ? 8.655 0.956 8.406 1.00 25.00 53 CYS A CA 12
ATOM 12416 C C . CYS A 1 53 ? 7.317 1.563 8.002 1.00 25.00 53 CYS A C 12
ATOM 12417 O O . CYS A 1 53 ? 7.264 2.577 7.316 1.00 25.00 53 CYS A O 12
ATOM 12424 N N . ASP A 1 54 ? 6.245 0.948 8.479 1.00 25.00 54 ASP A N 12
ATOM 12425 C CA . ASP A 1 54 ? 4.882 1.429 8.239 1.00 25.00 54 ASP A CA 12
ATOM 12426 C C . ASP A 1 54 ? 4.378 2.141 9.482 1.00 25.00 54 ASP A C 12
ATOM 12427 O O . ASP A 1 54 ? 4.894 1.914 10.575 1.00 25.00 54 ASP A O 12
ATOM 12436 N N . LEU A 1 55 ? 3.310 2.919 9.339 1.00 25.00 55 LEU A N 12
ATOM 12437 C CA . LEU A 1 55 ? 2.671 3.588 10.485 1.00 25.00 55 LEU A CA 12
ATOM 12438 C C . LEU A 1 55 ? 2.204 2.565 11.511 1.00 25.00 55 LEU A C 12
ATOM 12439 O O . LEU A 1 55 ? 2.165 2.829 12.705 1.00 25.00 55 LEU A O 12
ATOM 12455 N N . ALA A 1 56 ? 1.866 1.385 11.024 1.00 25.00 56 ALA A N 12
ATOM 12456 C CA . ALA A 1 56 ? 1.368 0.317 11.863 1.00 25.00 56 ALA A CA 12
ATOM 12457 C C . ALA A 1 56 ? 2.493 -0.252 12.736 1.00 25.00 56 ALA A C 12
ATOM 12458 O O . ALA A 1 56 ? 2.311 -0.496 13.923 1.00 25.00 56 ALA A O 12
ATOM 12465 N N . LEU A 1 57 ? 3.671 -0.410 12.144 1.00 25.00 57 LEU A N 12
ATOM 12466 C CA . LEU A 1 57 ? 4.853 -0.875 12.871 1.00 25.00 57 LEU A CA 12
ATOM 12467 C C . LEU A 1 57 ? 5.242 0.201 13.877 1.00 25.00 57 LEU A C 12
ATOM 12468 O O . LEU A 1 57 ? 5.556 -0.069 15.032 1.00 25.00 57 LEU A O 12
ATOM 12484 N N . LEU A 1 58 ? 5.202 1.434 13.416 1.00 25.00 58 LEU A N 12
ATOM 12485 C CA . LEU A 1 58 ? 5.568 2.589 14.193 1.00 25.00 58 LEU A CA 12
ATOM 12486 C C . LEU A 1 58 ? 4.692 2.798 15.433 1.00 25.00 58 LEU A C 12
ATOM 12487 O O . LEU A 1 58 ? 5.191 3.149 16.504 1.00 25.00 58 LEU A O 12
ATOM 12503 N N . GLU A 1 59 ? 3.405 2.526 15.300 1.00 25.00 59 GLU A N 12
ATOM 12504 C CA . GLU A 1 59 ? 2.445 2.664 16.396 1.00 25.00 59 GLU A CA 12
ATOM 12505 C C . GLU A 1 59 ? 2.759 1.745 17.588 1.00 25.00 59 GLU A C 12
ATOM 12506 O O . GLU A 1 59 ? 2.444 2.067 18.728 1.00 25.00 59 GLU A O 12
ATOM 12519 N N . THR A 1 60 ? 3.430 0.631 17.343 1.00 25.00 60 THR A N 12
ATOM 12520 C CA . THR A 1 60 ? 3.757 -0.318 18.416 1.00 25.00 60 THR A CA 12
ATOM 12521 C C . THR A 1 60 ? 4.667 0.272 19.497 1.00 25.00 60 THR A C 12
ATOM 12522 O O . THR A 1 60 ? 4.792 -0.283 20.590 1.00 25.00 60 THR A O 12
ATOM 12533 N N . TYR A 1 61 ? 5.331 1.375 19.183 1.00 25.00 61 TYR A N 12
ATOM 12534 C CA . TYR A 1 61 ? 6.220 2.038 20.131 1.00 25.00 61 TYR A CA 12
ATOM 12535 C C . TYR A 1 61 ? 5.514 3.088 21.001 1.00 25.00 61 TYR A C 12
ATOM 12536 O O . TYR A 1 61 ? 6.164 3.740 21.809 1.00 25.00 61 TYR A O 12
ATOM 12554 N N . CYS A 1 62 ? 4.211 3.273 20.848 1.00 25.00 62 CYS A N 12
ATOM 12555 C CA . CYS A 1 62 ? 3.496 4.289 21.632 1.00 25.00 62 CYS A CA 12
ATOM 12556 C C . CYS A 1 62 ? 3.476 4.005 23.136 1.00 25.00 62 CYS A C 12
ATOM 12557 O O . CYS A 1 62 ? 3.663 2.877 23.576 1.00 25.00 62 CYS A O 12
ATOM 12564 N N . ALA A 1 63 ? 3.303 5.063 23.920 1.00 25.00 63 ALA A N 12
ATOM 12565 C CA . ALA A 1 63 ? 3.381 4.964 25.376 1.00 25.00 63 ALA A CA 12
ATOM 12566 C C . ALA A 1 63 ? 2.070 4.542 26.033 1.00 25.00 63 ALA A C 12
ATOM 12567 O O . ALA A 1 63 ? 2.053 3.747 26.965 1.00 25.00 63 ALA A O 12
ATOM 12574 N N . THR A 1 64 ? 0.995 5.164 25.587 1.00 25.00 64 THR A N 12
ATOM 12575 C CA . THR A 1 64 ? -0.327 4.987 26.182 1.00 25.00 64 THR A CA 12
ATOM 12576 C C . THR A 1 64 ? -1.342 5.492 25.136 1.00 25.00 64 THR A C 12
ATOM 12577 O O . THR A 1 64 ? -0.991 6.328 24.294 1.00 25.00 64 THR A O 12
ATOM 12588 N N . PRO A 1 65 ? -2.580 4.964 25.131 1.00 25.00 65 PRO A N 12
ATOM 12589 C CA . PRO A 1 65 ? -3.587 5.395 24.152 1.00 25.00 65 PRO A CA 12
ATOM 12590 C C . PRO A 1 65 ? -4.229 6.750 24.467 1.00 25.00 65 PRO A C 12
ATOM 12591 O O . PRO A 1 65 ? -4.071 7.305 25.558 1.00 25.00 65 PRO A O 12
ATOM 12602 N N . ALA A 1 66 ? -4.995 7.258 23.512 1.00 25.00 66 ALA A N 12
ATOM 12603 C CA . ALA A 1 66 ? -5.770 8.475 23.708 1.00 25.00 66 ALA A CA 12
ATOM 12604 C C . ALA A 1 66 ? -7.106 8.098 24.358 1.00 25.00 66 ALA A C 12
ATOM 12605 O O . ALA A 1 66 ? -7.560 6.967 24.234 1.00 25.00 66 ALA A O 12
ATOM 12612 N N . LYS A 1 67 ? -7.763 9.063 24.991 1.00 25.00 67 LYS A N 12
ATOM 12613 C CA . LYS A 1 67 ? -9.086 8.843 25.602 1.00 25.00 67 LYS A CA 12
ATOM 12614 C C . LYS A 1 67 ? -10.209 9.008 24.562 1.00 25.00 67 LYS A C 12
ATOM 12615 O O . LYS A 1 67 ? -11.209 9.675 24.806 1.00 25.00 67 LYS A O 12
ATOM 12634 N N . SER A 1 68 ? -10.004 8.431 23.391 1.00 25.00 68 SER A N 12
ATOM 12635 C CA . SER A 1 68 ? -10.949 8.540 22.283 1.00 25.00 68 SER A CA 12
ATOM 12636 C C . SER A 1 68 ? -12.099 7.545 22.442 1.00 25.00 68 SER A C 12
ATOM 12637 O O . SER A 1 68 ? -12.124 6.501 21.792 1.00 25.00 68 SER A O 12
ATOM 12645 N N . GLU A 1 69 ? -13.030 7.875 23.326 1.00 25.00 69 GLU A N 12
ATOM 12646 C CA . GLU A 1 69 ? -14.221 7.068 23.588 1.00 25.00 69 GLU A CA 12
ATOM 12647 C C . GLU A 1 69 ? -15.362 8.048 23.812 1.00 25.00 69 GLU A C 12
ATOM 12648 O O . GLU A 1 69 ? -16.532 7.681 23.594 1.00 25.00 69 GLU A O 12
ATOM 12661 N N . ALA A 1 1 ? 10.679 18.312 -5.601 1.00 25.00 1 ALA A N 13
ATOM 12662 C CA . ALA A 1 1 ? 9.694 17.246 -5.946 1.00 25.00 1 ALA A CA 13
ATOM 12663 C C . ALA A 1 1 ? 9.432 16.367 -4.734 1.00 25.00 1 ALA A C 13
ATOM 12664 O O . ALA A 1 1 ? 10.310 16.208 -3.896 1.00 25.00 1 ALA A O 13
ATOM 12673 N N . TYR A 1 2 ? 8.229 15.818 -4.645 1.00 25.00 2 TYR A N 13
ATOM 12674 C CA . TYR A 1 2 ? 7.849 14.941 -3.540 1.00 25.00 2 TYR A CA 13
ATOM 12675 C C . TYR A 1 2 ? 8.611 13.612 -3.621 1.00 25.00 2 TYR A C 13
ATOM 12676 O O . TYR A 1 2 ? 8.988 13.177 -4.708 1.00 25.00 2 TYR A O 13
ATOM 12694 N N . ARG A 1 3 ? 8.804 12.964 -2.478 1.00 25.00 3 ARG A N 13
ATOM 12695 C CA . ARG A 1 3 ? 9.402 11.632 -2.408 1.00 25.00 3 ARG A CA 13
ATOM 12696 C C . ARG A 1 3 ? 8.446 10.819 -1.553 1.00 25.00 3 ARG A C 13
ATOM 12697 O O . ARG A 1 3 ? 7.900 11.359 -0.598 1.00 25.00 3 ARG A O 13
ATOM 12718 N N . PRO A 1 4 ? 8.273 9.515 -1.843 1.00 25.00 4 PRO A N 13
ATOM 12719 C CA . PRO A 1 4 ? 7.360 8.720 -1.009 1.00 25.00 4 PRO A CA 13
ATOM 12720 C C . PRO A 1 4 ? 7.850 8.557 0.427 1.00 25.00 4 PRO A C 13
ATOM 12721 O O . PRO A 1 4 ? 7.058 8.356 1.327 1.00 25.00 4 PRO A O 13
ATOM 12732 N N . SER A 1 5 ? 9.158 8.707 0.623 1.00 25.00 5 SER A N 13
ATOM 12733 C CA . SER A 1 5 ? 9.766 8.757 1.956 1.00 25.00 5 SER A CA 13
ATOM 12734 C C . SER A 1 5 ? 9.330 7.638 2.910 1.00 25.00 5 SER A C 13
ATOM 12735 O O . SER A 1 5 ? 8.840 7.897 3.997 1.00 25.00 5 SER A O 13
ATOM 12743 N N . GLU A 1 6 ? 9.557 6.393 2.507 1.00 25.00 6 GLU A N 13
ATOM 12744 C CA . GLU A 1 6 ? 9.212 5.221 3.330 1.00 25.00 6 GLU A CA 13
ATOM 12745 C C . GLU A 1 6 ? 10.172 5.023 4.522 1.00 25.00 6 GLU A C 13
ATOM 12746 O O . GLU A 1 6 ? 10.189 3.965 5.160 1.00 25.00 6 GLU A O 13
ATOM 12758 N N . THR A 1 7 ? 10.987 6.031 4.790 1.00 25.00 7 THR A N 13
ATOM 12759 C CA . THR A 1 7 ? 11.937 6.019 5.890 1.00 25.00 7 THR A CA 13
ATOM 12760 C C . THR A 1 7 ? 11.838 7.354 6.613 1.00 25.00 7 THR A C 13
ATOM 12761 O O . THR A 1 7 ? 11.546 8.382 5.999 1.00 25.00 7 THR A O 13
ATOM 12772 N N . LEU A 1 8 ? 12.082 7.332 7.914 1.00 25.00 8 LEU A N 13
ATOM 12773 C CA . LEU A 1 8 ? 12.042 8.529 8.748 1.00 25.00 8 LEU A CA 13
ATOM 12774 C C . LEU A 1 8 ? 13.238 8.561 9.636 1.00 25.00 8 LEU A C 13
ATOM 12775 O O . LEU A 1 8 ? 13.689 7.534 10.121 1.00 25.00 8 LEU A O 13
ATOM 12791 N N . CYS A 1 9 ? 13.682 9.758 9.941 1.00 25.00 9 CYS A N 13
ATOM 12792 C CA . CYS A 1 9 ? 14.804 9.926 10.851 1.00 25.00 9 CYS A CA 13
ATOM 12793 C C . CYS A 1 9 ? 14.704 11.236 11.616 1.00 25.00 9 CYS A C 13
ATOM 12794 O O . CYS A 1 9 ? 14.063 12.187 11.162 1.00 25.00 9 CYS A O 13
ATOM 12801 N N . GLY A 1 10 ? 15.327 11.284 12.785 1.00 25.00 10 GLY A N 13
ATOM 12802 C CA . GLY A 1 10 ? 15.322 12.498 13.585 1.00 25.00 10 GLY A CA 13
ATOM 12803 C C . GLY A 1 10 ? 13.925 13.013 13.883 1.00 25.00 10 GLY A C 13
ATOM 12804 O O . GLY A 1 10 ? 13.034 12.263 14.286 1.00 25.00 10 GLY A O 13
ATOM 12808 N N . GLY A 1 11 ? 13.728 14.303 13.647 1.00 25.00 11 GLY A N 13
ATOM 12809 C CA . GLY A 1 11 ? 12.441 14.931 13.900 1.00 25.00 11 GLY A CA 13
ATOM 12810 C C . GLY A 1 11 ? 11.309 14.432 13.019 1.00 25.00 11 GLY A C 13
ATOM 12811 O O . GLY A 1 11 ? 10.157 14.526 13.407 1.00 25.00 11 GLY A O 13
ATOM 12815 N N . GLU A 1 12 ? 11.615 13.869 11.857 1.00 25.00 12 GLU A N 13
ATOM 12816 C CA . GLU A 1 12 ? 10.566 13.349 10.971 1.00 25.00 12 GLU A CA 13
ATOM 12817 C C . GLU A 1 12 ? 9.892 12.168 11.651 1.00 25.00 12 GLU A C 13
ATOM 12818 O O . GLU A 1 12 ? 8.677 11.981 11.576 1.00 25.00 12 GLU A O 13
ATOM 12830 N N . LEU A 1 13 ? 10.708 11.361 12.311 1.00 25.00 13 LEU A N 13
ATOM 12831 C CA . LEU A 1 13 ? 10.222 10.167 12.972 1.00 25.00 13 LEU A CA 13
ATOM 12832 C C . LEU A 1 13 ? 9.398 10.572 14.188 1.00 25.00 13 LEU A C 13
ATOM 12833 O O . LEU A 1 13 ? 8.324 10.039 14.420 1.00 25.00 13 LEU A O 13
ATOM 12849 N N . VAL A 1 14 ? 9.878 11.575 14.914 1.00 25.00 14 VAL A N 13
ATOM 12850 C CA . VAL A 1 14 ? 9.155 12.118 16.073 1.00 25.00 14 VAL A CA 13
ATOM 12851 C C . VAL A 1 14 ? 7.797 12.657 15.638 1.00 25.00 14 VAL A C 13
ATOM 12852 O O . VAL A 1 14 ? 6.793 12.355 16.263 1.00 25.00 14 VAL A O 13
ATOM 12865 N N . ASP A 1 15 ? 7.762 13.408 14.545 1.00 25.00 15 ASP A N 13
ATOM 12866 C CA . ASP A 1 15 ? 6.512 13.986 14.051 1.00 25.00 15 ASP A CA 13
ATOM 12867 C C . ASP A 1 15 ? 5.502 12.900 13.723 1.00 25.00 15 ASP A C 13
ATOM 12868 O O . ASP A 1 15 ? 4.321 13.043 13.986 1.00 25.00 15 ASP A O 13
ATOM 12877 N N . THR A 1 16 ? 5.961 11.807 13.141 1.00 25.00 16 THR A N 13
ATOM 12878 C CA . THR A 1 16 ? 5.061 10.712 12.803 1.00 25.00 16 THR A CA 13
ATOM 12879 C C . THR A 1 16 ? 4.594 9.965 14.055 1.00 25.00 16 THR A C 13
ATOM 12880 O O . THR A 1 16 ? 3.438 9.591 14.161 1.00 25.00 16 THR A O 13
ATOM 12891 N N . LEU A 1 17 ? 5.475 9.789 15.027 1.00 25.00 17 LEU A N 13
ATOM 12892 C CA . LEU A 1 17 ? 5.096 9.149 16.290 1.00 25.00 17 LEU A CA 13
ATOM 12893 C C . LEU A 1 17 ? 4.053 9.996 17.028 1.00 25.00 17 LEU A C 13
ATOM 12894 O O . LEU A 1 17 ? 3.100 9.464 17.596 1.00 25.00 17 LEU A O 13
ATOM 12910 N N . GLN A 1 18 ? 4.191 11.312 16.948 1.00 25.00 18 GLN A N 13
ATOM 12911 C CA . GLN A 1 18 ? 3.188 12.227 17.497 1.00 25.00 18 GLN A CA 13
ATOM 12912 C C . GLN A 1 18 ? 1.884 12.121 16.701 1.00 25.00 18 GLN A C 13
ATOM 12913 O O . GLN A 1 18 ? 0.812 12.215 17.260 1.00 25.00 18 GLN A O 13
ATOM 12927 N N . PHE A 1 19 ? 1.974 11.910 15.399 1.00 25.00 19 PHE A N 13
ATOM 12928 C CA . PHE A 1 19 ? 0.779 11.802 14.563 1.00 25.00 19 PHE A CA 13
ATOM 12929 C C . PHE A 1 19 ? -0.046 10.534 14.839 1.00 25.00 19 PHE A C 13
ATOM 12930 O O . PHE A 1 19 ? -1.266 10.597 14.902 1.00 25.00 19 PHE A O 13
ATOM 12947 N N . VAL A 1 20 ? 0.604 9.381 14.973 1.00 25.00 20 VAL A N 13
ATOM 12948 C CA . VAL A 1 20 ? -0.137 8.115 15.129 1.00 25.00 20 VAL A CA 13
ATOM 12949 C C . VAL A 1 20 ? -0.774 7.947 16.512 1.00 25.00 20 VAL A C 13
ATOM 12950 O O . VAL A 1 20 ? -1.717 7.177 16.669 1.00 25.00 20 VAL A O 13
ATOM 12963 N N . CYS A 1 21 ? -0.224 8.626 17.512 1.00 25.00 21 CYS A N 13
ATOM 12964 C CA . CYS A 1 21 ? -0.679 8.444 18.907 1.00 25.00 21 CYS A CA 13
ATOM 12965 C C . CYS A 1 21 ? -0.944 9.701 19.742 1.00 25.00 21 CYS A C 13
ATOM 12966 O O . CYS A 1 21 ? -1.471 9.599 20.849 1.00 25.00 21 CYS A O 13
ATOM 12973 N N . GLY A 1 22 ? -0.594 10.870 19.238 1.00 25.00 22 GLY A N 13
ATOM 12974 C CA . GLY A 1 22 ? -0.794 12.105 19.982 1.00 25.00 22 GLY A CA 13
ATOM 12975 C C . GLY A 1 22 ? 0.352 12.443 20.921 1.00 25.00 22 GLY A C 13
ATOM 12976 O O . GLY A 1 22 ? 1.254 11.639 21.168 1.00 25.00 22 GLY A O 13
ATOM 12980 N N . ASP A 1 23 ? 0.297 13.647 21.474 1.00 25.00 23 ASP A N 13
ATOM 12981 C CA . ASP A 1 23 ? 1.341 14.173 22.369 1.00 25.00 23 ASP A CA 13
ATOM 12982 C C . ASP A 1 23 ? 1.396 13.492 23.737 1.00 25.00 23 ASP A C 13
ATOM 12983 O O . ASP A 1 23 ? 2.253 13.801 24.562 1.00 25.00 23 ASP A O 13
ATOM 12992 N N . ARG A 1 24 ? 0.501 12.537 23.966 1.00 25.00 24 ARG A N 13
ATOM 12993 C CA . ARG A 1 24 ? 0.503 11.740 25.204 1.00 25.00 24 ARG A CA 13
ATOM 12994 C C . ARG A 1 24 ? 1.817 10.972 25.375 1.00 25.00 24 ARG A C 13
ATOM 12995 O O . ARG A 1 24 ? 2.155 10.556 26.481 1.00 25.00 24 ARG A O 13
ATOM 13016 N N . GLY A 1 25 ? 2.569 10.826 24.294 1.00 25.00 25 GLY A N 13
ATOM 13017 C CA . GLY A 1 25 ? 3.900 10.256 24.374 1.00 25.00 25 GLY A CA 13
ATOM 13018 C C . GLY A 1 25 ? 4.061 8.874 23.786 1.00 25.00 25 GLY A C 13
ATOM 13019 O O . GLY A 1 25 ? 3.103 8.151 23.501 1.00 25.00 25 GLY A O 13
ATOM 13023 N N . PHE A 1 26 ? 5.320 8.520 23.592 1.00 25.00 26 PHE A N 13
ATOM 13024 C CA . PHE A 1 26 ? 5.713 7.261 22.989 1.00 25.00 26 PHE A CA 13
ATOM 13025 C C . PHE A 1 26 ? 7.139 6.998 23.427 1.00 25.00 26 PHE A C 13
ATOM 13026 O O . PHE A 1 26 ? 7.797 7.873 23.997 1.00 25.00 26 PHE A O 13
ATOM 13043 N N . TYR A 1 27 ? 7.620 5.806 23.143 1.00 25.00 27 TYR A N 13
ATOM 13044 C CA . TYR A 1 27 ? 8.981 5.416 23.445 1.00 25.00 27 TYR A CA 13
ATOM 13045 C C . TYR A 1 27 ? 9.741 5.379 22.135 1.00 25.00 27 TYR A C 13
ATOM 13046 O O . TYR A 1 27 ? 9.146 5.227 21.086 1.00 25.00 27 TYR A O 13
ATOM 13064 N N . PHE A 1 28 ? 11.063 5.452 22.190 1.00 25.00 28 PHE A N 13
ATOM 13065 C CA . PHE A 1 28 ? 11.859 5.288 20.978 1.00 25.00 28 PHE A CA 13
ATOM 13066 C C . PHE A 1 28 ? 12.455 3.895 20.981 1.00 25.00 28 PHE A C 13
ATOM 13067 O O . PHE A 1 28 ? 12.654 3.297 19.946 1.00 25.00 28 PHE A O 13
ATOM 13084 N N . ASN A 1 29 ? 12.735 3.382 22.171 1.00 25.00 29 ASN A N 13
ATOM 13085 C CA . ASN A 1 29 ? 13.374 2.075 22.324 1.00 25.00 29 ASN A CA 13
ATOM 13086 C C . ASN A 1 29 ? 12.843 1.297 23.503 1.00 25.00 29 ASN A C 13
ATOM 13087 O O . ASN A 1 29 ? 13.463 0.352 23.965 1.00 25.00 29 ASN A O 13
ATOM 13098 N N . ARG A 1 30 ? 11.664 1.698 23.955 1.00 25.00 30 ARG A N 13
ATOM 13099 C CA . ARG A 1 30 ? 10.949 1.019 25.045 1.00 25.00 30 ARG A CA 13
ATOM 13100 C C . ARG A 1 30 ? 11.829 0.543 26.211 1.00 25.00 30 ARG A C 13
ATOM 13101 O O . ARG A 1 30 ? 11.786 -0.620 26.589 1.00 25.00 30 ARG A O 13
ATOM 13122 N N . PRO A 1 31 ? 12.693 1.426 26.739 1.00 25.00 31 PRO A N 13
ATOM 13123 C CA . PRO A 1 31 ? 13.717 0.857 27.617 1.00 25.00 31 PRO A CA 13
ATOM 13124 C C . PRO A 1 31 ? 13.272 0.599 29.044 1.00 25.00 31 PRO A C 13
ATOM 13125 O O . PRO A 1 31 ? 13.773 -0.286 29.722 1.00 25.00 31 PRO A O 13
ATOM 13136 N N . ALA A 1 32 ? 12.398 1.484 29.499 1.00 25.00 32 ALA A N 13
ATOM 13137 C CA . ALA A 1 32 ? 11.867 1.522 30.873 1.00 25.00 32 ALA A CA 13
ATOM 13138 C C . ALA A 1 32 ? 12.947 1.540 31.963 1.00 25.00 32 ALA A C 13
ATOM 13139 O O . ALA A 1 32 ? 12.700 1.249 33.120 1.00 25.00 32 ALA A O 13
ATOM 13146 N N . SER A 1 33 ? 14.140 1.932 31.557 1.00 25.00 33 SER A N 13
ATOM 13147 C CA . SER A 1 33 ? 15.318 1.929 32.431 1.00 25.00 33 SER A CA 13
ATOM 13148 C C . SER A 1 33 ? 15.673 3.297 32.961 1.00 25.00 33 SER A C 13
ATOM 13149 O O . SER A 1 33 ? 16.675 3.512 33.622 1.00 25.00 33 SER A O 13
ATOM 13157 N N . ARG A 1 34 ? 14.799 4.214 32.607 1.00 25.00 34 ARG A N 13
ATOM 13158 C CA . ARG A 1 34 ? 14.846 5.629 32.993 1.00 25.00 34 ARG A CA 13
ATOM 13159 C C . ARG A 1 34 ? 16.153 6.294 32.574 1.00 25.00 34 ARG A C 13
ATOM 13160 O O . ARG A 1 34 ? 16.574 7.289 33.142 1.00 25.00 34 ARG A O 13
ATOM 13181 N N . VAL A 1 35 ? 16.778 5.736 31.552 1.00 25.00 35 VAL A N 13
ATOM 13182 C CA . VAL A 1 35 ? 18.085 6.209 31.123 1.00 25.00 35 VAL A CA 13
ATOM 13183 C C . VAL A 1 35 ? 18.051 7.629 30.560 1.00 25.00 35 VAL A C 13
ATOM 13184 O O . VAL A 1 35 ? 18.878 8.461 30.900 1.00 25.00 35 VAL A O 13
ATOM 13197 N N . SER A 1 36 ? 17.079 7.906 29.704 1.00 25.00 36 SER A N 13
ATOM 13198 C CA . SER A 1 36 ? 16.929 9.222 29.106 1.00 25.00 36 SER A CA 13
ATOM 13199 C C . SER A 1 36 ? 15.546 9.322 28.504 1.00 25.00 36 SER A C 13
ATOM 13200 O O . SER A 1 36 ? 15.004 8.325 28.035 1.00 25.00 36 SER A O 13
ATOM 13208 N N . ARG A 1 37 ? 14.990 10.526 28.479 1.00 25.00 37 ARG A N 13
ATOM 13209 C CA . ARG A 1 37 ? 13.691 10.760 27.839 1.00 25.00 37 ARG A CA 13
ATOM 13210 C C . ARG A 1 37 ? 13.871 11.198 26.387 1.00 25.00 37 ARG A C 13
ATOM 13211 O O . ARG A 1 37 ? 12.902 11.450 25.691 1.00 25.00 37 ARG A O 13
ATOM 13232 N N . ARG A 1 38 ? 15.120 11.305 25.942 1.00 25.00 38 ARG A N 13
ATOM 13233 C CA . ARG A 1 38 ? 15.418 11.714 24.562 1.00 25.00 38 ARG A CA 13
ATOM 13234 C C . ARG A 1 38 ? 16.736 11.135 24.042 1.00 25.00 38 ARG A C 13
ATOM 13235 O O . ARG A 1 38 ? 17.630 11.866 23.643 1.00 25.00 38 ARG A O 13
ATOM 13256 N N . SER A 1 39 ? 16.829 9.814 24.019 1.00 25.00 39 SER A N 13
ATOM 13257 C CA . SER A 1 39 ? 17.999 9.128 23.444 1.00 25.00 39 SER A CA 13
ATOM 13258 C C . SER A 1 39 ? 17.568 8.282 22.240 1.00 25.00 39 SER A C 13
ATOM 13259 O O . SER A 1 39 ? 17.263 7.094 22.382 1.00 25.00 39 SER A O 13
ATOM 13267 N N . PRO A 1 40 ? 17.477 8.894 21.043 1.00 25.00 40 PRO A N 13
ATOM 13268 C CA . PRO A 1 40 ? 17.016 8.159 19.861 1.00 25.00 40 PRO A CA 13
ATOM 13269 C C . PRO A 1 40 ? 18.117 7.358 19.161 1.00 25.00 40 PRO A C 13
ATOM 13270 O O . PRO A 1 40 ? 18.273 7.417 17.952 1.00 25.00 40 PRO A O 13
ATOM 13281 N N . GLN A 1 41 ? 18.901 6.636 19.943 1.00 25.00 41 GLN A N 13
ATOM 13282 C CA . GLN A 1 41 ? 20.025 5.873 19.397 1.00 25.00 41 GLN A CA 13
ATOM 13283 C C . GLN A 1 41 ? 19.554 4.593 18.699 1.00 25.00 41 GLN A C 13
ATOM 13284 O O . GLN A 1 41 ? 19.962 4.301 17.584 1.00 25.00 41 GLN A O 13
ATOM 13298 N N . ARG A 1 42 ? 18.725 3.817 19.389 1.00 25.00 42 ARG A N 13
ATOM 13299 C CA . ARG A 1 42 ? 18.232 2.535 18.883 1.00 25.00 42 ARG A CA 13
ATOM 13300 C C . ARG A 1 42 ? 16.713 2.439 18.969 1.00 25.00 42 ARG A C 13
ATOM 13301 O O . ARG A 1 42 ? 16.067 3.372 19.447 1.00 25.00 42 ARG A O 13
ATOM 13322 N N . GLY A 1 43 ? 16.150 1.315 18.539 1.00 25.00 43 GLY A N 13
ATOM 13323 C CA . GLY A 1 43 ? 14.719 1.092 18.613 1.00 25.00 43 GLY A CA 13
ATOM 13324 C C . GLY A 1 43 ? 14.026 1.384 17.302 1.00 25.00 43 GLY A C 13
ATOM 13325 O O . GLY A 1 43 ? 14.395 0.872 16.258 1.00 25.00 43 GLY A O 13
ATOM 13329 N N . ILE A 1 44 ? 13.024 2.239 17.357 1.00 25.00 44 ILE A N 13
ATOM 13330 C CA . ILE A 1 44 ? 12.232 2.610 16.180 1.00 25.00 44 ILE A CA 13
ATOM 13331 C C . ILE A 1 44 ? 13.112 3.220 15.084 1.00 25.00 44 ILE A C 13
ATOM 13332 O O . ILE A 1 44 ? 12.855 3.044 13.908 1.00 25.00 44 ILE A O 13
ATOM 13348 N N . VAL A 1 45 ? 14.184 3.893 15.463 1.00 25.00 45 VAL A N 13
ATOM 13349 C CA . VAL A 1 45 ? 15.088 4.496 14.487 1.00 25.00 45 VAL A CA 13
ATOM 13350 C C . VAL A 1 45 ? 15.787 3.403 13.668 1.00 25.00 45 VAL A C 13
ATOM 13351 O O . VAL A 1 45 ? 16.032 3.570 12.482 1.00 25.00 45 VAL A O 13
ATOM 13364 N N . GLU A 1 46 ? 16.022 2.246 14.265 1.00 25.00 46 GLU A N 13
ATOM 13365 C CA . GLU A 1 46 ? 16.644 1.134 13.550 1.00 25.00 46 GLU A CA 13
ATOM 13366 C C . GLU A 1 46 ? 15.638 0.535 12.578 1.00 25.00 46 GLU A C 13
ATOM 13367 O O . GLU A 1 46 ? 16.004 0.015 11.531 1.00 25.00 46 GLU A O 13
ATOM 13379 N N . GLU A 1 47 ? 14.359 0.659 12.907 1.00 25.00 47 GLU A N 13
ATOM 13380 C CA . GLU A 1 47 ? 13.302 0.130 12.050 1.00 25.00 47 GLU A CA 13
ATOM 13381 C C . GLU A 1 47 ? 12.889 1.093 10.937 1.00 25.00 47 GLU A C 13
ATOM 13382 O O . GLU A 1 47 ? 12.460 0.656 9.886 1.00 25.00 47 GLU A O 13
ATOM 13394 N N . CYS A 1 48 ? 12.958 2.393 11.198 1.00 25.00 48 CYS A N 13
ATOM 13395 C CA . CYS A 1 48 ? 12.454 3.395 10.254 1.00 25.00 48 CYS A CA 13
ATOM 13396 C C . CYS A 1 48 ? 13.512 4.243 9.554 1.00 25.00 48 CYS A C 13
ATOM 13397 O O . CYS A 1 48 ? 13.210 4.859 8.549 1.00 25.00 48 CYS A O 13
ATOM 13404 N N . CYS A 1 49 ? 14.730 4.300 10.076 1.00 25.00 49 CYS A N 13
ATOM 13405 C CA . CYS A 1 49 ? 15.797 5.087 9.432 1.00 25.00 49 CYS A CA 13
ATOM 13406 C C . CYS A 1 49 ? 16.816 4.160 8.781 1.00 25.00 49 CYS A C 13
ATOM 13407 O O . CYS A 1 49 ? 17.194 4.343 7.631 1.00 25.00 49 CYS A O 13
ATOM 13414 N N . PHE A 1 50 ? 17.240 3.141 9.518 1.00 25.00 50 PHE A N 13
ATOM 13415 C CA . PHE A 1 50 ? 18.199 2.165 8.994 1.00 25.00 50 PHE A CA 13
ATOM 13416 C C . PHE A 1 50 ? 17.478 1.101 8.159 1.00 25.00 50 PHE A C 13
ATOM 13417 O O . PHE A 1 50 ? 18.100 0.370 7.385 1.00 25.00 50 PHE A O 13
ATOM 13434 N N . ARG A 1 51 ? 16.162 1.037 8.315 1.00 25.00 51 ARG A N 13
ATOM 13435 C CA . ARG A 1 51 ? 15.295 0.135 7.549 1.00 25.00 51 ARG A CA 13
ATOM 13436 C C . ARG A 1 51 ? 14.057 0.949 7.227 1.00 25.00 51 ARG A C 13
ATOM 13437 O O . ARG A 1 51 ? 13.987 2.107 7.594 1.00 25.00 51 ARG A O 13
ATOM 13458 N N . SER A 1 52 ? 13.098 0.340 6.553 1.00 25.00 52 SER A N 13
ATOM 13459 C CA . SER A 1 52 ? 11.839 1.006 6.207 1.00 25.00 52 SER A CA 13
ATOM 13460 C C . SER A 1 52 ? 10.752 0.464 7.130 1.00 25.00 52 SER A C 13
ATOM 13461 O O . SER A 1 52 ? 10.829 -0.690 7.554 1.00 25.00 52 SER A O 13
ATOM 13469 N N . CYS A 1 53 ? 9.758 1.287 7.447 1.00 25.00 53 CYS A N 13
ATOM 13470 C CA . CYS A 1 53 ? 8.685 0.883 8.350 1.00 25.00 53 CYS A CA 13
ATOM 13471 C C . CYS A 1 53 ? 7.352 1.489 7.928 1.00 25.00 53 CYS A C 13
ATOM 13472 O O . CYS A 1 53 ? 7.308 2.453 7.170 1.00 25.00 53 CYS A O 13
ATOM 13479 N N . ASP A 1 54 ? 6.277 0.924 8.457 1.00 25.00 54 ASP A N 13
ATOM 13480 C CA . ASP A 1 54 ? 4.918 1.402 8.201 1.00 25.00 54 ASP A CA 13
ATOM 13481 C C . ASP A 1 54 ? 4.411 2.128 9.436 1.00 25.00 54 ASP A C 13
ATOM 13482 O O . ASP A 1 54 ? 4.940 1.928 10.529 1.00 25.00 54 ASP A O 13
ATOM 13491 N N . LEU A 1 55 ? 3.329 2.887 9.291 1.00 25.00 55 LEU A N 13
ATOM 13492 C CA . LEU A 1 55 ? 2.693 3.564 10.434 1.00 25.00 55 LEU A CA 13
ATOM 13493 C C . LEU A 1 55 ? 2.246 2.551 11.475 1.00 25.00 55 LEU A C 13
ATOM 13494 O O . LEU A 1 55 ? 2.195 2.832 12.665 1.00 25.00 55 LEU A O 13
ATOM 13510 N N . ALA A 1 56 ? 1.925 1.363 11.001 1.00 25.00 56 ALA A N 13
ATOM 13511 C CA . ALA A 1 56 ? 1.428 0.303 11.846 1.00 25.00 56 ALA A CA 13
ATOM 13512 C C . ALA A 1 56 ? 2.556 -0.243 12.730 1.00 25.00 56 ALA A C 13
ATOM 13513 O O . ALA A 1 56 ? 2.375 -0.451 13.923 1.00 25.00 56 ALA A O 13
ATOM 13520 N N . LEU A 1 57 ? 3.733 -0.413 12.139 1.00 25.00 57 LEU A N 13
ATOM 13521 C CA . LEU A 1 57 ? 4.917 -0.853 12.876 1.00 25.00 57 LEU A CA 13
ATOM 13522 C C . LEU A 1 57 ? 5.295 0.238 13.871 1.00 25.00 57 LEU A C 13
ATOM 13523 O O . LEU A 1 57 ? 5.609 -0.017 15.028 1.00 25.00 57 LEU A O 13
ATOM 13539 N N . LEU A 1 58 ? 5.243 1.467 13.398 1.00 25.00 58 LEU A N 13
ATOM 13540 C CA . LEU A 1 58 ? 5.587 2.632 14.171 1.00 25.00 58 LEU A CA 13
ATOM 13541 C C . LEU A 1 58 ? 4.704 2.837 15.407 1.00 25.00 58 LEU A C 13
ATOM 13542 O O . LEU A 1 58 ? 5.195 3.199 16.476 1.00 25.00 58 LEU A O 13
ATOM 13558 N N . GLU A 1 59 ? 3.421 2.548 15.272 1.00 25.00 59 GLU A N 13
ATOM 13559 C CA . GLU A 1 59 ? 2.462 2.678 16.369 1.00 25.00 59 GLU A CA 13
ATOM 13560 C C . GLU A 1 59 ? 2.789 1.760 17.559 1.00 25.00 59 GLU A C 13
ATOM 13561 O O . GLU A 1 59 ? 2.477 2.081 18.696 1.00 25.00 59 GLU A O 13
ATOM 13574 N N . THR A 1 60 ? 3.469 0.651 17.314 1.00 25.00 60 THR A N 13
ATOM 13575 C CA . THR A 1 60 ? 3.812 -0.291 18.393 1.00 25.00 60 THR A CA 13
ATOM 13576 C C . THR A 1 60 ? 4.732 0.309 19.461 1.00 25.00 60 THR A C 13
ATOM 13577 O O . THR A 1 60 ? 4.882 -0.242 20.550 1.00 25.00 60 THR A O 13
ATOM 13588 N N . TYR A 1 61 ? 5.377 1.422 19.137 1.00 25.00 61 TYR A N 13
ATOM 13589 C CA . TYR A 1 61 ? 6.272 2.093 20.074 1.00 25.00 61 TYR A CA 13
ATOM 13590 C C . TYR A 1 61 ? 5.558 3.142 20.940 1.00 25.00 61 TYR A C 13
ATOM 13591 O O . TYR A 1 61 ? 6.196 3.796 21.772 1.00 25.00 61 TYR A O 13
ATOM 13609 N N . CYS A 1 62 ? 4.254 3.306 20.768 1.00 25.00 62 CYS A N 13
ATOM 13610 C CA . CYS A 1 62 ? 3.500 4.277 21.563 1.00 25.00 62 CYS A CA 13
ATOM 13611 C C . CYS A 1 62 ? 3.475 3.914 23.048 1.00 25.00 62 CYS A C 13
ATOM 13612 O O . CYS A 1 62 ? 3.713 2.774 23.429 1.00 25.00 62 CYS A O 13
ATOM 13619 N N . ALA A 1 63 ? 3.242 4.914 23.888 1.00 25.00 63 ALA A N 13
ATOM 13620 C CA . ALA A 1 63 ? 3.330 4.724 25.331 1.00 25.00 63 ALA A CA 13
ATOM 13621 C C . ALA A 1 63 ? 2.195 3.866 25.890 1.00 25.00 63 ALA A C 13
ATOM 13622 O O . ALA A 1 63 ? 2.400 3.083 26.815 1.00 25.00 63 ALA A O 13
ATOM 13629 N N . THR A 1 64 ? 1.003 4.054 25.348 1.00 25.00 64 THR A N 13
ATOM 13630 C CA . THR A 1 64 ? -0.187 3.331 25.791 1.00 25.00 64 THR A CA 13
ATOM 13631 C C . THR A 1 64 ? -1.248 3.513 24.684 1.00 25.00 64 THR A C 13
ATOM 13632 O O . THR A 1 64 ? -1.225 4.531 23.970 1.00 25.00 64 THR A O 13
ATOM 13643 N N . PRO A 1 65 ? -2.153 2.532 24.493 1.00 25.00 65 PRO A N 13
ATOM 13644 C CA . PRO A 1 65 ? -3.171 2.631 23.437 1.00 25.00 65 PRO A CA 13
ATOM 13645 C C . PRO A 1 65 ? -4.301 3.601 23.771 1.00 25.00 65 PRO A C 13
ATOM 13646 O O . PRO A 1 65 ? -4.450 4.037 24.916 1.00 25.00 65 PRO A O 13
ATOM 13657 N N . ALA A 1 66 ? -5.097 3.944 22.768 1.00 25.00 66 ALA A N 13
ATOM 13658 C CA . ALA A 1 66 ? -6.201 4.884 22.935 1.00 25.00 66 ALA A CA 13
ATOM 13659 C C . ALA A 1 66 ? -7.550 4.189 22.780 1.00 25.00 66 ALA A C 13
ATOM 13660 O O . ALA A 1 66 ? -7.670 3.192 22.079 1.00 25.00 66 ALA A O 13
ATOM 13667 N N . LYS A 1 67 ? -8.566 4.795 23.377 1.00 25.00 67 LYS A N 13
ATOM 13668 C CA . LYS A 1 67 ? -9.956 4.390 23.193 1.00 25.00 67 LYS A CA 13
ATOM 13669 C C . LYS A 1 67 ? -10.707 5.702 23.046 1.00 25.00 67 LYS A C 13
ATOM 13670 O O . LYS A 1 67 ? -10.698 6.512 23.968 1.00 25.00 67 LYS A O 13
ATOM 13689 N N . SER A 1 68 ? -11.261 5.950 21.872 1.00 25.00 68 SER A N 13
ATOM 13690 C CA . SER A 1 68 ? -11.922 7.226 21.581 1.00 25.00 68 SER A CA 13
ATOM 13691 C C . SER A 1 68 ? -13.197 7.018 20.769 1.00 25.00 68 SER A C 13
ATOM 13692 O O . SER A 1 68 ? -13.498 7.791 19.864 1.00 25.00 68 SER A O 13
ATOM 13700 N N . GLU A 1 69 ? -13.914 5.949 21.082 1.00 25.00 69 GLU A N 13
ATOM 13701 C CA . GLU A 1 69 ? -15.192 5.646 20.432 1.00 25.00 69 GLU A CA 13
ATOM 13702 C C . GLU A 1 69 ? -16.326 6.252 21.264 1.00 25.00 69 GLU A C 13
ATOM 13703 O O . GLU A 1 69 ? -17.433 6.443 20.724 1.00 25.00 69 GLU A O 13
ATOM 13716 N N . ALA A 1 1 ? 8.021 15.513 -7.402 1.00 25.00 1 ALA A N 14
ATOM 13717 C CA . ALA A 1 1 ? 7.291 14.217 -7.525 1.00 25.00 1 ALA A CA 14
ATOM 13718 C C . ALA A 1 1 ? 7.016 13.640 -6.147 1.00 25.00 1 ALA A C 14
ATOM 13719 O O . ALA A 1 1 ? 7.741 13.939 -5.206 1.00 25.00 1 ALA A O 14
ATOM 13728 N N . TYR A 1 2 ? 5.973 12.831 -6.032 1.00 25.00 2 TYR A N 14
ATOM 13729 C CA . TYR A 1 2 ? 5.625 12.187 -4.767 1.00 25.00 2 TYR A CA 14
ATOM 13730 C C . TYR A 1 2 ? 6.693 11.154 -4.396 1.00 25.00 2 TYR A C 14
ATOM 13731 O O . TYR A 1 2 ? 7.310 10.555 -5.277 1.00 25.00 2 TYR A O 14
ATOM 13749 N N . ARG A 1 3 ? 6.889 10.935 -3.101 1.00 25.00 3 ARG A N 14
ATOM 13750 C CA . ARG A 1 3 ? 7.794 9.902 -2.602 1.00 25.00 3 ARG A CA 14
ATOM 13751 C C . ARG A 1 3 ? 7.001 9.130 -1.562 1.00 25.00 3 ARG A C 14
ATOM 13752 O O . ARG A 1 3 ? 6.259 9.741 -0.802 1.00 25.00 3 ARG A O 14
ATOM 13773 N N . PRO A 1 4 ? 7.179 7.798 -1.484 1.00 25.00 4 PRO A N 14
ATOM 13774 C CA . PRO A 1 4 ? 6.420 7.031 -0.487 1.00 25.00 4 PRO A CA 14
ATOM 13775 C C . PRO A 1 4 ? 6.841 7.330 0.944 1.00 25.00 4 PRO A C 14
ATOM 13776 O O . PRO A 1 4 ? 6.081 7.113 1.868 1.00 25.00 4 PRO A O 14
ATOM 13787 N N . SER A 1 5 ? 8.053 7.854 1.099 1.00 25.00 5 SER A N 14
ATOM 13788 C CA . SER A 1 5 ? 8.582 8.281 2.397 1.00 25.00 5 SER A CA 14
ATOM 13789 C C . SER A 1 5 ? 8.458 7.215 3.496 1.00 25.00 5 SER A C 14
ATOM 13790 O O . SER A 1 5 ? 8.167 7.520 4.641 1.00 25.00 5 SER A O 14
ATOM 13798 N N . GLU A 1 6 ? 8.715 5.966 3.123 1.00 25.00 6 GLU A N 14
ATOM 13799 C CA . GLU A 1 6 ? 8.616 4.814 4.033 1.00 25.00 6 GLU A CA 14
ATOM 13800 C C . GLU A 1 6 ? 9.807 4.719 4.999 1.00 25.00 6 GLU A C 14
ATOM 13801 O O . GLU A 1 6 ? 9.992 3.723 5.695 1.00 25.00 6 GLU A O 14
ATOM 13813 N N . THR A 1 7 ? 10.617 5.763 5.023 1.00 25.00 7 THR A N 14
ATOM 13814 C CA . THR A 1 7 ? 11.755 5.849 5.920 1.00 25.00 7 THR A CA 14
ATOM 13815 C C . THR A 1 7 ? 11.708 7.193 6.599 1.00 25.00 7 THR A C 14
ATOM 13816 O O . THR A 1 7 ? 11.394 8.204 5.968 1.00 25.00 7 THR A O 14
ATOM 13827 N N . LEU A 1 8 ? 12.027 7.196 7.881 1.00 25.00 8 LEU A N 14
ATOM 13828 C CA . LEU A 1 8 ? 12.006 8.407 8.687 1.00 25.00 8 LEU A CA 14
ATOM 13829 C C . LEU A 1 8 ? 13.208 8.504 9.554 1.00 25.00 8 LEU A C 14
ATOM 13830 O O . LEU A 1 8 ? 13.642 7.536 10.168 1.00 25.00 8 LEU A O 14
ATOM 13846 N N . CYS A 1 9 ? 13.688 9.718 9.665 1.00 25.00 9 CYS A N 14
ATOM 13847 C CA . CYS A 1 9 ? 14.878 10.000 10.451 1.00 25.00 9 CYS A CA 14
ATOM 13848 C C . CYS A 1 9 ? 14.726 11.312 11.213 1.00 25.00 9 CYS A C 14
ATOM 13849 O O . CYS A 1 9 ? 14.033 12.228 10.767 1.00 25.00 9 CYS A O 14
ATOM 13856 N N . GLY A 1 10 ? 15.382 11.408 12.360 1.00 25.00 10 GLY A N 14
ATOM 13857 C CA . GLY A 1 10 ? 15.348 12.638 13.138 1.00 25.00 10 GLY A CA 14
ATOM 13858 C C . GLY A 1 10 ? 13.943 13.087 13.496 1.00 25.00 10 GLY A C 14
ATOM 13859 O O . GLY A 1 10 ? 13.098 12.290 13.906 1.00 25.00 10 GLY A O 14
ATOM 13863 N N . GLY A 1 11 ? 13.685 14.374 13.302 1.00 25.00 11 GLY A N 14
ATOM 13864 C CA . GLY A 1 11 ? 12.384 14.947 13.614 1.00 25.00 11 GLY A CA 14
ATOM 13865 C C . GLY A 1 11 ? 11.236 14.419 12.772 1.00 25.00 11 GLY A C 14
ATOM 13866 O O . GLY A 1 11 ? 10.090 14.516 13.181 1.00 25.00 11 GLY A O 14
ATOM 13870 N N . GLU A 1 12 ? 11.525 13.826 11.619 1.00 25.00 12 GLU A N 14
ATOM 13871 C CA . GLU A 1 12 ? 10.467 13.263 10.775 1.00 25.00 12 GLU A CA 14
ATOM 13872 C C . GLU A 1 12 ? 9.826 12.100 11.515 1.00 25.00 12 GLU A C 14
ATOM 13873 O O . GLU A 1 12 ? 8.611 11.904 11.493 1.00 25.00 12 GLU A O 14
ATOM 13885 N N . LEU A 1 13 ? 10.674 11.317 12.166 1.00 25.00 13 LEU A N 14
ATOM 13886 C CA . LEU A 1 13 ? 10.223 10.135 12.878 1.00 25.00 13 LEU A CA 14
ATOM 13887 C C . LEU A 1 13 ? 9.434 10.561 14.101 1.00 25.00 13 LEU A C 14
ATOM 13888 O O . LEU A 1 13 ? 8.377 10.021 14.384 1.00 25.00 13 LEU A O 14
ATOM 13904 N N . VAL A 1 14 ? 9.930 11.583 14.782 1.00 25.00 14 VAL A N 14
ATOM 13905 C CA . VAL A 1 14 ? 9.253 12.137 15.953 1.00 25.00 14 VAL A CA 14
ATOM 13906 C C . VAL A 1 14 ? 7.871 12.658 15.576 1.00 25.00 14 VAL A C 14
ATOM 13907 O O . VAL A 1 14 ? 6.896 12.374 16.257 1.00 25.00 14 VAL A O 14
ATOM 13920 N N . ASP A 1 15 ? 7.777 13.394 14.479 1.00 25.00 15 ASP A N 14
ATOM 13921 C CA . ASP A 1 15 ? 6.496 13.951 14.052 1.00 25.00 15 ASP A CA 14
ATOM 13922 C C . ASP A 1 15 ? 5.491 12.845 13.761 1.00 25.00 15 ASP A C 14
ATOM 13923 O O . ASP A 1 15 ? 4.338 12.930 14.160 1.00 25.00 15 ASP A O 14
ATOM 13932 N N . THR A 1 16 ? 5.936 11.788 13.102 1.00 25.00 16 THR A N 14
ATOM 13933 C CA . THR A 1 16 ? 5.049 10.671 12.801 1.00 25.00 16 THR A CA 14
ATOM 13934 C C . THR A 1 16 ? 4.635 9.911 14.066 1.00 25.00 16 THR A C 14
ATOM 13935 O O . THR A 1 16 ? 3.488 9.511 14.208 1.00 25.00 16 THR A O 14
ATOM 13946 N N . LEU A 1 17 ? 5.549 9.746 15.010 1.00 25.00 17 LEU A N 14
ATOM 13947 C CA . LEU A 1 17 ? 5.219 9.083 16.274 1.00 25.00 17 LEU A CA 14
ATOM 13948 C C . LEU A 1 17 ? 4.196 9.898 17.054 1.00 25.00 17 LEU A C 14
ATOM 13949 O O . LEU A 1 17 ? 3.266 9.350 17.627 1.00 25.00 17 LEU A O 14
ATOM 13965 N N . GLN A 1 18 ? 4.329 11.213 17.017 1.00 25.00 18 GLN A N 14
ATOM 13966 C CA . GLN A 1 18 ? 3.354 12.095 17.654 1.00 25.00 18 GLN A CA 14
ATOM 13967 C C . GLN A 1 18 ? 1.999 11.981 16.951 1.00 25.00 18 GLN A C 14
ATOM 13968 O O . GLN A 1 18 ? 0.966 12.072 17.588 1.00 25.00 18 GLN A O 14
ATOM 13982 N N . PHE A 1 19 ? 2.005 11.751 15.647 1.00 25.00 19 PHE A N 14
ATOM 13983 C CA . PHE A 1 19 ? 0.759 11.603 14.896 1.00 25.00 19 PHE A CA 14
ATOM 13984 C C . PHE A 1 19 ? 0.009 10.307 15.240 1.00 25.00 19 PHE A C 14
ATOM 13985 O O . PHE A 1 19 ? -1.192 10.338 15.477 1.00 25.00 19 PHE A O 14
ATOM 14002 N N . VAL A 1 20 ? 0.695 9.168 15.250 1.00 25.00 20 VAL A N 14
ATOM 14003 C CA . VAL A 1 20 ? 0.008 7.885 15.483 1.00 25.00 20 VAL A CA 14
ATOM 14004 C C . VAL A 1 20 ? -0.368 7.679 16.962 1.00 25.00 20 VAL A C 14
ATOM 14005 O O . VAL A 1 20 ? -1.289 6.928 17.275 1.00 25.00 20 VAL A O 14
ATOM 14018 N N . CYS A 1 21 ? 0.375 8.315 17.864 1.00 25.00 21 CYS A N 14
ATOM 14019 C CA . CYS A 1 21 ? 0.162 8.127 19.312 1.00 25.00 21 CYS A CA 14
ATOM 14020 C C . CYS A 1 21 ? -0.590 9.275 19.988 1.00 25.00 21 CYS A C 14
ATOM 14021 O O . CYS A 1 21 ? -1.091 9.126 21.106 1.00 25.00 21 CYS A O 14
ATOM 14028 N N . GLY A 1 22 ? -0.614 10.436 19.353 1.00 25.00 22 GLY A N 14
ATOM 14029 C CA . GLY A 1 22 ? -1.202 11.610 19.972 1.00 25.00 22 GLY A CA 14
ATOM 14030 C C . GLY A 1 22 ? -0.337 12.111 21.118 1.00 25.00 22 GLY A C 14
ATOM 14031 O O . GLY A 1 22 ? 0.829 11.729 21.262 1.00 25.00 22 GLY A O 14
ATOM 14035 N N . ASP A 1 23 ? -0.929 12.935 21.972 1.00 25.00 23 ASP A N 14
ATOM 14036 C CA . ASP A 1 23 ? -0.243 13.527 23.133 1.00 25.00 23 ASP A CA 14
ATOM 14037 C C . ASP A 1 23 ? 0.148 12.508 24.203 1.00 25.00 23 ASP A C 14
ATOM 14038 O O . ASP A 1 23 ? 0.648 12.865 25.263 1.00 25.00 23 ASP A O 14
ATOM 14047 N N . ARG A 1 24 ? -0.157 11.241 23.962 1.00 25.00 24 ARG A N 14
ATOM 14048 C CA . ARG A 1 24 ? 0.094 10.186 24.944 1.00 25.00 24 ARG A CA 14
ATOM 14049 C C . ARG A 1 24 ? 1.571 9.866 25.043 1.00 25.00 24 ARG A C 14
ATOM 14050 O O . ARG A 1 24 ? 2.023 9.265 26.015 1.00 25.00 24 ARG A O 14
ATOM 14071 N N . GLY A 1 25 ? 2.321 10.275 24.034 1.00 25.00 25 GLY A N 14
ATOM 14072 C CA . GLY A 1 25 ? 3.747 10.036 24.023 1.00 25.00 25 GLY A CA 14
ATOM 14073 C C . GLY A 1 25 ? 4.083 8.675 23.458 1.00 25.00 25 GLY A C 14
ATOM 14074 O O . GLY A 1 25 ? 3.210 7.883 23.091 1.00 25.00 25 GLY A O 14
ATOM 14078 N N . PHE A 1 26 ? 5.372 8.421 23.349 1.00 25.00 26 PHE A N 14
ATOM 14079 C CA . PHE A 1 26 ? 5.875 7.215 22.716 1.00 25.00 26 PHE A CA 14
ATOM 14080 C C . PHE A 1 26 ? 7.262 6.914 23.240 1.00 25.00 26 PHE A C 14
ATOM 14081 O O . PHE A 1 26 ? 7.889 7.736 23.909 1.00 25.00 26 PHE A O 14
ATOM 14098 N N . TYR A 1 27 ? 7.744 5.738 22.898 1.00 25.00 27 TYR A N 14
ATOM 14099 C CA . TYR A 1 27 ? 9.077 5.295 23.241 1.00 25.00 27 TYR A CA 14
ATOM 14100 C C . TYR A 1 27 ? 9.884 5.279 21.953 1.00 25.00 27 TYR A C 14
ATOM 14101 O O . TYR A 1 27 ? 9.333 5.049 20.892 1.00 25.00 27 TYR A O 14
ATOM 14119 N N . PHE A 1 28 ? 11.197 5.447 22.034 1.00 25.00 28 PHE A N 14
ATOM 14120 C CA . PHE A 1 28 ? 12.025 5.316 20.842 1.00 25.00 28 PHE A CA 14
ATOM 14121 C C . PHE A 1 28 ? 12.620 3.937 20.877 1.00 25.00 28 PHE A C 14
ATOM 14122 O O . PHE A 1 28 ? 12.886 3.316 19.866 1.00 25.00 28 PHE A O 14
ATOM 14139 N N . ASN A 1 29 ? 12.892 3.503 22.091 1.00 25.00 29 ASN A N 14
ATOM 14140 C CA . ASN A 1 29 ? 13.684 2.319 22.339 1.00 25.00 29 ASN A CA 14
ATOM 14141 C C . ASN A 1 29 ? 13.204 1.538 23.527 1.00 25.00 29 ASN A C 14
ATOM 14142 O O . ASN A 1 29 ? 13.931 0.741 24.099 1.00 25.00 29 ASN A O 14
ATOM 14153 N N . ARG A 1 30 ? 11.943 1.780 23.853 1.00 25.00 30 ARG A N 14
ATOM 14154 C CA . ARG A 1 30 ? 11.199 1.043 24.886 1.00 25.00 30 ARG A CA 14
ATOM 14155 C C . ARG A 1 30 ? 12.017 0.625 26.106 1.00 25.00 30 ARG A C 14
ATOM 14156 O O . ARG A 1 30 ? 12.061 -0.547 26.460 1.00 25.00 30 ARG A O 14
ATOM 14177 N N . PRO A 1 31 ? 12.722 1.584 26.731 1.00 25.00 31 PRO A N 14
ATOM 14178 C CA . PRO A 1 31 ? 13.666 1.122 27.747 1.00 25.00 31 PRO A CA 14
ATOM 14179 C C . PRO A 1 31 ? 13.025 0.713 29.058 1.00 25.00 31 PRO A C 14
ATOM 14180 O O . PRO A 1 31 ? 13.538 -0.117 29.800 1.00 25.00 31 PRO A O 14
ATOM 14191 N N . ALA A 1 32 ? 11.920 1.388 29.328 1.00 25.00 32 ALA A N 14
ATOM 14192 C CA . ALA A 1 32 ? 11.069 1.178 30.508 1.00 25.00 32 ALA A CA 14
ATOM 14193 C C . ALA A 1 32 ? 11.818 1.220 31.850 1.00 25.00 32 ALA A C 14
ATOM 14194 O O . ALA A 1 32 ? 11.395 0.635 32.840 1.00 25.00 32 ALA A O 14
ATOM 14201 N N . SER A 1 33 ? 12.917 1.947 31.872 1.00 25.00 33 SER A N 14
ATOM 14202 C CA . SER A 1 33 ? 13.758 2.045 33.056 1.00 25.00 33 SER A CA 14
ATOM 14203 C C . SER A 1 33 ? 14.408 3.417 33.084 1.00 25.00 33 SER A C 14
ATOM 14204 O O . SER A 1 33 ? 14.516 4.083 32.052 1.00 25.00 33 SER A O 14
ATOM 14212 N N . ARG A 1 34 ? 14.795 3.862 34.274 1.00 25.00 34 ARG A N 14
ATOM 14213 C CA . ARG A 1 34 ? 15.372 5.201 34.456 1.00 25.00 34 ARG A CA 14
ATOM 14214 C C . ARG A 1 34 ? 16.693 5.127 35.215 1.00 25.00 34 ARG A C 14
ATOM 14215 O O . ARG A 1 34 ? 17.153 6.107 35.768 1.00 25.00 34 ARG A O 14
ATOM 14236 N N . VAL A 1 35 ? 17.263 3.933 35.252 1.00 25.00 35 VAL A N 14
ATOM 14237 C CA . VAL A 1 35 ? 18.477 3.657 36.035 1.00 25.00 35 VAL A CA 14
ATOM 14238 C C . VAL A 1 35 ? 19.759 4.125 35.354 1.00 25.00 35 VAL A C 14
ATOM 14239 O O . VAL A 1 35 ? 20.818 4.180 35.959 1.00 25.00 35 VAL A O 14
ATOM 14252 N N . SER A 1 36 ? 19.645 4.441 34.078 1.00 25.00 36 SER A N 14
ATOM 14253 C CA . SER A 1 36 ? 20.781 4.897 33.279 1.00 25.00 36 SER A CA 14
ATOM 14254 C C . SER A 1 36 ? 20.426 6.262 32.708 1.00 25.00 36 SER A C 14
ATOM 14255 O O . SER A 1 36 ? 19.354 6.782 32.987 1.00 25.00 36 SER A O 14
ATOM 14263 N N . ARG A 1 37 ? 21.299 6.829 31.882 1.00 25.00 37 ARG A N 14
ATOM 14264 C CA . ARG A 1 37 ? 21.065 8.158 31.287 1.00 25.00 37 ARG A CA 14
ATOM 14265 C C . ARG A 1 37 ? 19.949 8.181 30.233 1.00 25.00 37 ARG A C 14
ATOM 14266 O O . ARG A 1 37 ? 19.644 9.230 29.687 1.00 25.00 37 ARG A O 14
ATOM 14287 N N . ARG A 1 38 ? 19.328 7.024 29.994 1.00 25.00 38 ARG A N 14
ATOM 14288 C CA . ARG A 1 38 ? 18.144 6.880 29.115 1.00 25.00 38 ARG A CA 14
ATOM 14289 C C . ARG A 1 38 ? 18.376 7.370 27.693 1.00 25.00 38 ARG A C 14
ATOM 14290 O O . ARG A 1 38 ? 17.462 7.831 27.023 1.00 25.00 38 ARG A O 14
ATOM 14311 N N . SER A 1 39 ? 19.608 7.242 27.243 1.00 25.00 39 SER A N 14
ATOM 14312 C CA . SER A 1 39 ? 19.973 7.630 25.886 1.00 25.00 39 SER A CA 14
ATOM 14313 C C . SER A 1 39 ? 19.154 6.813 24.873 1.00 25.00 39 SER A C 14
ATOM 14314 O O . SER A 1 39 ? 18.904 5.619 25.096 1.00 25.00 39 SER A O 14
ATOM 14322 N N . PRO A 1 40 ? 18.717 7.438 23.762 1.00 25.00 40 PRO A N 14
ATOM 14323 C CA . PRO A 1 40 ? 17.916 6.698 22.777 1.00 25.00 40 PRO A CA 14
ATOM 14324 C C . PRO A 1 40 ? 18.749 5.720 21.938 1.00 25.00 40 PRO A C 14
ATOM 14325 O O . PRO A 1 40 ? 19.310 6.069 20.904 1.00 25.00 40 PRO A O 14
ATOM 14336 N N . GLN A 1 41 ? 18.845 4.490 22.418 1.00 25.00 41 GLN A N 14
ATOM 14337 C CA . GLN A 1 41 ? 19.590 3.445 21.723 1.00 25.00 41 GLN A CA 14
ATOM 14338 C C . GLN A 1 41 ? 18.722 2.829 20.610 1.00 25.00 41 GLN A C 14
ATOM 14339 O O . GLN A 1 41 ? 17.760 3.446 20.150 1.00 25.00 41 GLN A O 14
ATOM 14353 N N . ARG A 1 42 ? 19.067 1.624 20.169 1.00 25.00 42 ARG A N 14
ATOM 14354 C CA . ARG A 1 42 ? 18.343 0.969 19.080 1.00 25.00 42 ARG A CA 14
ATOM 14355 C C . ARG A 1 42 ? 16.861 0.797 19.397 1.00 25.00 42 ARG A C 14
ATOM 14356 O O . ARG A 1 42 ? 16.470 0.632 20.547 1.00 25.00 42 ARG A O 14
ATOM 14377 N N . GLY A 1 43 ? 16.046 0.861 18.358 1.00 25.00 43 GLY A N 14
ATOM 14378 C CA . GLY A 1 43 ? 14.605 0.817 18.517 1.00 25.00 43 GLY A CA 14
ATOM 14379 C C . GLY A 1 43 ? 13.948 1.283 17.236 1.00 25.00 43 GLY A C 14
ATOM 14380 O O . GLY A 1 43 ? 14.383 0.886 16.159 1.00 25.00 43 GLY A O 14
ATOM 14384 N N . ILE A 1 44 ? 12.951 2.152 17.332 1.00 25.00 44 ILE A N 14
ATOM 14385 C CA . ILE A 1 44 ? 12.214 2.650 16.164 1.00 25.00 44 ILE A CA 14
ATOM 14386 C C . ILE A 1 44 ? 13.144 3.305 15.143 1.00 25.00 44 ILE A C 14
ATOM 14387 O O . ILE A 1 44 ? 12.934 3.185 13.949 1.00 25.00 44 ILE A O 14
ATOM 14403 N N . VAL A 1 45 ? 14.211 3.944 15.595 1.00 25.00 45 VAL A N 14
ATOM 14404 C CA . VAL A 1 45 ? 15.148 4.570 14.674 1.00 25.00 45 VAL A CA 14
ATOM 14405 C C . VAL A 1 45 ? 15.802 3.519 13.774 1.00 25.00 45 VAL A C 14
ATOM 14406 O O . VAL A 1 45 ? 16.029 3.762 12.604 1.00 25.00 45 VAL A O 14
ATOM 14419 N N . GLU A 1 46 ? 16.035 2.320 14.278 1.00 25.00 46 GLU A N 14
ATOM 14420 C CA . GLU A 1 46 ? 16.604 1.276 13.436 1.00 25.00 46 GLU A CA 14
ATOM 14421 C C . GLU A 1 46 ? 15.544 0.679 12.535 1.00 25.00 46 GLU A C 14
ATOM 14422 O O . GLU A 1 46 ? 15.852 0.218 11.451 1.00 25.00 46 GLU A O 14
ATOM 14434 N N . GLU A 1 47 ? 14.293 0.725 12.965 1.00 25.00 47 GLU A N 14
ATOM 14435 C CA . GLU A 1 47 ? 13.206 0.202 12.147 1.00 25.00 47 GLU A CA 14
ATOM 14436 C C . GLU A 1 47 ? 12.872 1.146 10.999 1.00 25.00 47 GLU A C 14
ATOM 14437 O O . GLU A 1 47 ? 12.472 0.697 9.947 1.00 25.00 47 GLU A O 14
ATOM 14449 N N . CYS A 1 48 ? 12.989 2.448 11.233 1.00 25.00 48 CYS A N 14
ATOM 14450 C CA . CYS A 1 48 ? 12.539 3.449 10.256 1.00 25.00 48 CYS A CA 14
ATOM 14451 C C . CYS A 1 48 ? 13.628 4.272 9.557 1.00 25.00 48 CYS A C 14
ATOM 14452 O O . CYS A 1 48 ? 13.375 4.826 8.503 1.00 25.00 48 CYS A O 14
ATOM 14459 N N . CYS A 1 49 ? 14.812 4.397 10.145 1.00 25.00 49 CYS A N 14
ATOM 14460 C CA . CYS A 1 49 ? 15.886 5.200 9.531 1.00 25.00 49 CYS A CA 14
ATOM 14461 C C . CYS A 1 49 ? 16.939 4.281 8.914 1.00 25.00 49 CYS A C 14
ATOM 14462 O O . CYS A 1 49 ? 17.428 4.526 7.822 1.00 25.00 49 CYS A O 14
ATOM 14469 N N . PHE A 1 50 ? 17.260 3.196 9.610 1.00 25.00 50 PHE A N 14
ATOM 14470 C CA . PHE A 1 50 ? 18.221 2.212 9.092 1.00 25.00 50 PHE A CA 14
ATOM 14471 C C . PHE A 1 50 ? 17.504 1.151 8.249 1.00 25.00 50 PHE A C 14
ATOM 14472 O O . PHE A 1 50 ? 18.142 0.371 7.542 1.00 25.00 50 PHE A O 14
ATOM 14489 N N . ARG A 1 51 ? 16.180 1.112 8.351 1.00 25.00 51 ARG A N 14
ATOM 14490 C CA . ARG A 1 51 ? 15.343 0.163 7.600 1.00 25.00 51 ARG A CA 14
ATOM 14491 C C . ARG A 1 51 ? 14.071 0.898 7.220 1.00 25.00 51 ARG A C 14
ATOM 14492 O O . ARG A 1 51 ? 13.885 2.033 7.615 1.00 25.00 51 ARG A O 14
ATOM 14513 N N . SER A 1 52 ? 13.212 0.232 6.467 1.00 25.00 52 SER A N 14
ATOM 14514 C CA . SER A 1 52 ? 11.917 0.782 6.071 1.00 25.00 52 SER A CA 14
ATOM 14515 C C . SER A 1 52 ? 10.869 0.373 7.103 1.00 25.00 52 SER A C 14
ATOM 14516 O O . SER A 1 52 ? 10.964 -0.715 7.683 1.00 25.00 52 SER A O 14
ATOM 14524 N N . CYS A 1 53 ? 9.871 1.220 7.313 1.00 25.00 53 CYS A N 14
ATOM 14525 C CA . CYS A 1 53 ? 8.787 0.931 8.249 1.00 25.00 53 CYS A CA 14
ATOM 14526 C C . CYS A 1 53 ? 7.482 1.548 7.749 1.00 25.00 53 CYS A C 14
ATOM 14527 O O . CYS A 1 53 ? 7.455 2.219 6.725 1.00 25.00 53 CYS A O 14
ATOM 14534 N N . ASP A 1 54 ? 6.409 1.321 8.493 1.00 25.00 54 ASP A N 14
ATOM 14535 C CA . ASP A 1 54 ? 5.087 1.848 8.159 1.00 25.00 54 ASP A CA 14
ATOM 14536 C C . ASP A 1 54 ? 4.470 2.320 9.474 1.00 25.00 54 ASP A C 14
ATOM 14537 O O . ASP A 1 54 ? 4.962 1.945 10.548 1.00 25.00 54 ASP A O 14
ATOM 14546 N N . LEU A 1 55 ? 3.395 3.099 9.399 1.00 25.00 55 LEU A N 14
ATOM 14547 C CA . LEU A 1 55 ? 2.701 3.643 10.576 1.00 25.00 55 LEU A CA 14
ATOM 14548 C C . LEU A 1 55 ? 2.261 2.533 11.502 1.00 25.00 55 LEU A C 14
ATOM 14549 O O . LEU A 1 55 ? 2.188 2.700 12.709 1.00 25.00 55 LEU A O 14
ATOM 14565 N N . ALA A 1 56 ? 1.975 1.392 10.911 1.00 25.00 56 ALA A N 14
ATOM 14566 C CA . ALA A 1 56 ? 1.466 0.251 11.634 1.00 25.00 56 ALA A CA 14
ATOM 14567 C C . ALA A 1 56 ? 2.507 -0.301 12.624 1.00 25.00 56 ALA A C 14
ATOM 14568 O O . ALA A 1 56 ? 2.195 -0.575 13.774 1.00 25.00 56 ALA A O 14
ATOM 14575 N N . LEU A 1 57 ? 3.755 -0.411 12.188 1.00 25.00 57 LEU A N 14
ATOM 14576 C CA . LEU A 1 57 ? 4.840 -0.824 13.082 1.00 25.00 57 LEU A CA 14
ATOM 14577 C C . LEU A 1 57 ? 5.155 0.320 14.023 1.00 25.00 57 LEU A C 14
ATOM 14578 O O . LEU A 1 57 ? 5.398 0.143 15.206 1.00 25.00 57 LEU A O 14
ATOM 14594 N N . LEU A 1 58 ? 5.195 1.507 13.468 1.00 25.00 58 LEU A N 14
ATOM 14595 C CA . LEU A 1 58 ? 5.539 2.692 14.208 1.00 25.00 58 LEU A CA 14
ATOM 14596 C C . LEU A 1 58 ? 4.629 2.912 15.425 1.00 25.00 58 LEU A C 14
ATOM 14597 O O . LEU A 1 58 ? 5.088 3.301 16.494 1.00 25.00 58 LEU A O 14
ATOM 14613 N N . GLU A 1 59 ? 3.364 2.564 15.279 1.00 25.00 59 GLU A N 14
ATOM 14614 C CA . GLU A 1 59 ? 2.384 2.632 16.363 1.00 25.00 59 GLU A CA 14
ATOM 14615 C C . GLU A 1 59 ? 2.700 1.692 17.538 1.00 25.00 59 GLU A C 14
ATOM 14616 O O . GLU A 1 59 ? 2.358 1.986 18.681 1.00 25.00 59 GLU A O 14
ATOM 14629 N N . THR A 1 60 ? 3.404 0.600 17.281 1.00 25.00 60 THR A N 14
ATOM 14630 C CA . THR A 1 60 ? 3.772 -0.360 18.336 1.00 25.00 60 THR A CA 14
ATOM 14631 C C . THR A 1 60 ? 4.689 0.278 19.383 1.00 25.00 60 THR A C 14
ATOM 14632 O O . THR A 1 60 ? 4.911 -0.274 20.464 1.00 25.00 60 THR A O 14
ATOM 14643 N N . TYR A 1 61 ? 5.282 1.408 19.023 1.00 25.00 61 TYR A N 14
ATOM 14644 C CA . TYR A 1 61 ? 6.180 2.133 19.910 1.00 25.00 61 TYR A CA 14
ATOM 14645 C C . TYR A 1 61 ? 5.463 3.204 20.755 1.00 25.00 61 TYR A C 14
ATOM 14646 O O . TYR A 1 61 ? 6.114 3.896 21.540 1.00 25.00 61 TYR A O 14
ATOM 14664 N N . CYS A 1 62 ? 4.145 3.331 20.633 1.00 25.00 62 CYS A N 14
ATOM 14665 C CA . CYS A 1 62 ? 3.395 4.294 21.453 1.00 25.00 62 CYS A CA 14
ATOM 14666 C C . CYS A 1 62 ? 3.503 3.954 22.935 1.00 25.00 62 CYS A C 14
ATOM 14667 O O . CYS A 1 62 ? 3.712 2.803 23.309 1.00 25.00 62 CYS A O 14
ATOM 14674 N N . ALA A 1 63 ? 3.357 4.964 23.783 1.00 25.00 63 ALA A N 14
ATOM 14675 C CA . ALA A 1 63 ? 3.449 4.756 25.221 1.00 25.00 63 ALA A CA 14
ATOM 14676 C C . ALA A 1 63 ? 2.165 4.106 25.737 1.00 25.00 63 ALA A C 14
ATOM 14677 O O . ALA A 1 63 ? 2.186 3.263 26.631 1.00 25.00 63 ALA A O 14
ATOM 14684 N N . THR A 1 64 ? 1.061 4.529 25.145 1.00 25.00 64 THR A N 14
ATOM 14685 C CA . THR A 1 64 ? -0.281 4.037 25.451 1.00 25.00 64 THR A CA 14
ATOM 14686 C C . THR A 1 64 ? -1.126 4.632 24.305 1.00 25.00 64 THR A C 14
ATOM 14687 O O . THR A 1 64 ? -0.696 5.615 23.689 1.00 25.00 64 THR A O 14
ATOM 14698 N N . PRO A 1 65 ? -2.273 4.022 23.951 1.00 25.00 65 PRO A N 14
ATOM 14699 C CA . PRO A 1 65 ? -3.061 4.563 22.833 1.00 25.00 65 PRO A CA 14
ATOM 14700 C C . PRO A 1 65 ? -3.821 5.851 23.161 1.00 25.00 65 PRO A C 14
ATOM 14701 O O . PRO A 1 65 ? -4.095 6.158 24.324 1.00 25.00 65 PRO A O 14
ATOM 14712 N N . ALA A 1 66 ? -4.167 6.597 22.120 1.00 25.00 66 ALA A N 14
ATOM 14713 C CA . ALA A 1 66 ? -4.903 7.850 22.267 1.00 25.00 66 ALA A CA 14
ATOM 14714 C C . ALA A 1 66 ? -6.392 7.614 22.526 1.00 25.00 66 ALA A C 14
ATOM 14715 O O . ALA A 1 66 ? -6.963 6.617 22.092 1.00 25.00 66 ALA A O 14
ATOM 14722 N N . LYS A 1 67 ? -7.026 8.594 23.158 1.00 25.00 67 LYS A N 14
ATOM 14723 C CA . LYS A 1 67 ? -8.476 8.608 23.338 1.00 25.00 67 LYS A CA 14
ATOM 14724 C C . LYS A 1 67 ? -8.959 10.008 22.995 1.00 25.00 67 LYS A C 14
ATOM 14725 O O . LYS A 1 67 ? -8.669 10.956 23.711 1.00 25.00 67 LYS A O 14
ATOM 14744 N N . SER A 1 68 ? -9.661 10.127 21.880 1.00 25.00 68 SER A N 14
ATOM 14745 C CA . SER A 1 68 ? -10.191 11.408 21.402 1.00 25.00 68 SER A CA 14
ATOM 14746 C C . SER A 1 68 ? -11.690 11.470 21.686 1.00 25.00 68 SER A C 14
ATOM 14747 O O . SER A 1 68 ? -12.474 11.972 20.879 1.00 25.00 68 SER A O 14
ATOM 14755 N N . GLU A 1 69 ? -12.082 10.874 22.803 1.00 25.00 69 GLU A N 14
ATOM 14756 C CA . GLU A 1 69 ? -13.481 10.770 23.222 1.00 25.00 69 GLU A CA 14
ATOM 14757 C C . GLU A 1 69 ? -13.471 10.857 24.738 1.00 25.00 69 GLU A C 14
ATOM 14758 O O . GLU A 1 69 ? -14.492 10.553 25.383 1.00 25.00 69 GLU A O 14
ATOM 14771 N N . ALA A 1 1 ? 3.098 0.873 -0.865 1.00 25.00 1 ALA A N 15
ATOM 14772 C CA . ALA A 1 1 ? 3.511 1.352 -2.219 1.00 25.00 1 ALA A CA 15
ATOM 14773 C C . ALA A 1 1 ? 4.882 1.997 -2.139 1.00 25.00 1 ALA A C 15
ATOM 14774 O O . ALA A 1 1 ? 5.256 2.467 -1.078 1.00 25.00 1 ALA A O 15
ATOM 14783 N N . TYR A 1 2 ? 5.620 2.006 -3.243 1.00 25.00 2 TYR A N 15
ATOM 14784 C CA . TYR A 1 2 ? 6.955 2.607 -3.272 1.00 25.00 2 TYR A CA 15
ATOM 14785 C C . TYR A 1 2 ? 6.880 4.101 -2.964 1.00 25.00 2 TYR A C 15
ATOM 14786 O O . TYR A 1 2 ? 5.954 4.786 -3.409 1.00 25.00 2 TYR A O 15
ATOM 14804 N N . ARG A 1 3 ? 7.867 4.605 -2.235 1.00 25.00 3 ARG A N 15
ATOM 14805 C CA . ARG A 1 3 ? 7.981 6.021 -1.940 1.00 25.00 3 ARG A CA 15
ATOM 14806 C C . ARG A 1 3 ? 9.417 6.396 -2.266 1.00 25.00 3 ARG A C 15
ATOM 14807 O O . ARG A 1 3 ? 10.297 5.568 -2.169 1.00 25.00 3 ARG A O 15
ATOM 14828 N N . PRO A 1 4 ? 9.680 7.675 -2.572 1.00 25.00 4 PRO A N 15
ATOM 14829 C CA . PRO A 1 4 ? 11.091 8.067 -2.669 1.00 25.00 4 PRO A CA 15
ATOM 14830 C C . PRO A 1 4 ? 11.753 8.065 -1.288 1.00 25.00 4 PRO A C 15
ATOM 14831 O O . PRO A 1 4 ? 12.973 8.076 -1.163 1.00 25.00 4 PRO A O 15
ATOM 14842 N N . SER A 1 5 ? 10.917 8.069 -0.257 1.00 25.00 5 SER A N 15
ATOM 14843 C CA . SER A 1 5 ? 11.356 8.021 1.129 1.00 25.00 5 SER A CA 15
ATOM 14844 C C . SER A 1 5 ? 10.286 7.349 1.997 1.00 25.00 5 SER A C 15
ATOM 14845 O O . SER A 1 5 ? 9.318 7.988 2.405 1.00 25.00 5 SER A O 15
ATOM 14853 N N . GLU A 1 6 ? 10.455 6.062 2.264 1.00 25.00 6 GLU A N 15
ATOM 14854 C CA . GLU A 1 6 ? 9.580 5.321 3.187 1.00 25.00 6 GLU A CA 15
ATOM 14855 C C . GLU A 1 6 ? 10.318 5.161 4.516 1.00 25.00 6 GLU A C 15
ATOM 14856 O O . GLU A 1 6 ? 9.938 4.372 5.382 1.00 25.00 6 GLU A O 15
ATOM 14868 N N . THR A 1 7 ? 11.376 5.939 4.662 1.00 25.00 7 THR A N 15
ATOM 14869 C CA . THR A 1 7 ? 12.163 5.973 5.881 1.00 25.00 7 THR A CA 15
ATOM 14870 C C . THR A 1 7 ? 11.938 7.314 6.558 1.00 25.00 7 THR A C 15
ATOM 14871 O O . THR A 1 7 ? 11.587 8.302 5.910 1.00 25.00 7 THR A O 15
ATOM 14882 N N . LEU A 1 8 ? 12.132 7.340 7.867 1.00 25.00 8 LEU A N 15
ATOM 14883 C CA . LEU A 1 8 ? 11.993 8.553 8.658 1.00 25.00 8 LEU A CA 15
ATOM 14884 C C . LEU A 1 8 ? 13.190 8.732 9.521 1.00 25.00 8 LEU A C 15
ATOM 14885 O O . LEU A 1 8 ? 13.691 7.792 10.128 1.00 25.00 8 LEU A O 15
ATOM 14901 N N . CYS A 1 9 ? 13.586 9.976 9.645 1.00 25.00 9 CYS A N 15
ATOM 14902 C CA . CYS A 1 9 ? 14.736 10.327 10.465 1.00 25.00 9 CYS A CA 15
ATOM 14903 C C . CYS A 1 9 ? 14.759 11.827 10.705 1.00 25.00 9 CYS A C 15
ATOM 14904 O O . CYS A 1 9 ? 13.901 12.544 10.214 1.00 25.00 9 CYS A O 15
ATOM 14911 N N . GLY A 1 10 ? 15.734 12.299 11.469 1.00 25.00 10 GLY A N 15
ATOM 14912 C CA . GLY A 1 10 ? 15.937 13.737 11.632 1.00 25.00 10 GLY A CA 15
ATOM 14913 C C . GLY A 1 10 ? 14.773 14.531 12.190 1.00 25.00 10 GLY A C 15
ATOM 14914 O O . GLY A 1 10 ? 14.622 15.710 11.918 1.00 25.00 10 GLY A O 15
ATOM 14918 N N . GLY A 1 11 ? 13.931 13.860 12.952 1.00 25.00 11 GLY A N 15
ATOM 14919 C CA . GLY A 1 11 ? 12.756 14.499 13.535 1.00 25.00 11 GLY A CA 15
ATOM 14920 C C . GLY A 1 11 ? 11.461 14.185 12.807 1.00 25.00 11 GLY A C 15
ATOM 14921 O O . GLY A 1 11 ? 10.392 14.268 13.402 1.00 25.00 11 GLY A O 15
ATOM 14925 N N . GLU A 1 12 ? 11.541 13.732 11.560 1.00 25.00 12 GLU A N 15
ATOM 14926 C CA . GLU A 1 12 ? 10.339 13.315 10.821 1.00 25.00 12 GLU A CA 15
ATOM 14927 C C . GLU A 1 12 ? 9.719 12.143 11.565 1.00 25.00 12 GLU A C 15
ATOM 14928 O O . GLU A 1 12 ? 8.503 11.991 11.654 1.00 25.00 12 GLU A O 15
ATOM 14940 N N . LEU A 1 13 ? 10.596 11.314 12.110 1.00 25.00 13 LEU A N 15
ATOM 14941 C CA . LEU A 1 13 ? 10.194 10.128 12.845 1.00 25.00 13 LEU A CA 15
ATOM 14942 C C . LEU A 1 13 ? 9.407 10.513 14.093 1.00 25.00 13 LEU A C 15
ATOM 14943 O O . LEU A 1 13 ? 8.375 9.931 14.386 1.00 25.00 13 LEU A O 15
ATOM 14959 N N . VAL A 1 14 ? 9.877 11.540 14.789 1.00 25.00 14 VAL A N 15
ATOM 14960 C CA . VAL A 1 14 ? 9.199 12.048 15.983 1.00 25.00 14 VAL A CA 15
ATOM 14961 C C . VAL A 1 14 ? 7.834 12.588 15.598 1.00 25.00 14 VAL A C 15
ATOM 14962 O O . VAL A 1 14 ? 6.851 12.290 16.255 1.00 25.00 14 VAL A O 15
ATOM 14975 N N . ASP A 1 15 ? 7.760 13.342 14.512 1.00 25.00 15 ASP A N 15
ATOM 14976 C CA . ASP A 1 15 ? 6.484 13.908 14.085 1.00 25.00 15 ASP A CA 15
ATOM 14977 C C . ASP A 1 15 ? 5.479 12.817 13.735 1.00 25.00 15 ASP A C 15
ATOM 14978 O O . ASP A 1 15 ? 4.314 12.915 14.083 1.00 25.00 15 ASP A O 15
ATOM 14987 N N . THR A 1 16 ? 5.937 11.750 13.099 1.00 25.00 16 THR A N 15
ATOM 14988 C CA . THR A 1 16 ? 5.045 10.642 12.776 1.00 25.00 16 THR A CA 15
ATOM 14989 C C . THR A 1 16 ? 4.593 9.909 14.045 1.00 25.00 16 THR A C 15
ATOM 14990 O O . THR A 1 16 ? 3.433 9.541 14.174 1.00 25.00 16 THR A O 15
ATOM 15001 N N . LEU A 1 17 ? 5.487 9.736 15.005 1.00 25.00 17 LEU A N 15
ATOM 15002 C CA . LEU A 1 17 ? 5.126 9.105 16.280 1.00 25.00 17 LEU A CA 15
ATOM 15003 C C . LEU A 1 17 ? 4.097 9.955 17.036 1.00 25.00 17 LEU A C 15
ATOM 15004 O O . LEU A 1 17 ? 3.156 9.426 17.624 1.00 25.00 17 LEU A O 15
ATOM 15020 N N . GLN A 1 18 ? 4.234 11.271 16.952 1.00 25.00 18 GLN A N 15
ATOM 15021 C CA . GLN A 1 18 ? 3.257 12.195 17.537 1.00 25.00 18 GLN A CA 15
ATOM 15022 C C . GLN A 1 18 ? 1.921 12.134 16.790 1.00 25.00 18 GLN A C 15
ATOM 15023 O O . GLN A 1 18 ? 0.888 12.453 17.347 1.00 25.00 18 GLN A O 15
ATOM 15037 N N . PHE A 1 19 ? 1.936 11.736 15.529 1.00 25.00 19 PHE A N 15
ATOM 15038 C CA . PHE A 1 19 ? 0.705 11.646 14.748 1.00 25.00 19 PHE A CA 15
ATOM 15039 C C . PHE A 1 19 ? -0.096 10.377 15.067 1.00 25.00 19 PHE A C 15
ATOM 15040 O O . PHE A 1 19 ? -1.308 10.432 15.223 1.00 25.00 19 PHE A O 15
ATOM 15057 N N . VAL A 1 20 ? 0.574 9.233 15.146 1.00 25.00 20 VAL A N 15
ATOM 15058 C CA . VAL A 1 20 ? -0.127 7.948 15.331 1.00 25.00 20 VAL A CA 15
ATOM 15059 C C . VAL A 1 20 ? -0.688 7.756 16.741 1.00 25.00 20 VAL A C 15
ATOM 15060 O O . VAL A 1 20 ? -1.555 6.909 16.953 1.00 25.00 20 VAL A O 15
ATOM 15073 N N . CYS A 1 21 ? -0.165 8.510 17.699 1.00 25.00 21 CYS A N 15
ATOM 15074 C CA . CYS A 1 21 ? -0.590 8.386 19.110 1.00 25.00 21 CYS A CA 15
ATOM 15075 C C . CYS A 1 21 ? -0.826 9.705 19.849 1.00 25.00 21 CYS A C 15
ATOM 15076 O O . CYS A 1 21 ? -1.105 9.710 21.050 1.00 25.00 21 CYS A O 15
ATOM 15083 N N . GLY A 1 22 ? -0.750 10.818 19.143 1.00 25.00 22 GLY A N 15
ATOM 15084 C CA . GLY A 1 22 ? -1.012 12.105 19.763 1.00 25.00 22 GLY A CA 15
ATOM 15085 C C . GLY A 1 22 ? 0.071 12.536 20.734 1.00 25.00 22 GLY A C 15
ATOM 15086 O O . GLY A 1 22 ? 1.211 12.065 20.707 1.00 25.00 22 GLY A O 15
ATOM 15090 N N . ASP A 1 23 ? -0.312 13.425 21.634 1.00 25.00 23 ASP A N 15
ATOM 15091 C CA . ASP A 1 23 ? 0.578 13.956 22.672 1.00 25.00 23 ASP A CA 15
ATOM 15092 C C . ASP A 1 23 ? 0.765 12.968 23.825 1.00 25.00 23 ASP A C 15
ATOM 15093 O O . ASP A 1 23 ? 1.450 13.259 24.799 1.00 25.00 23 ASP A O 15
ATOM 15102 N N . ARG A 1 24 ? 0.126 11.810 23.721 1.00 25.00 24 ARG A N 15
ATOM 15103 C CA . ARG A 1 24 ? 0.145 10.803 24.790 1.00 25.00 24 ARG A CA 15
ATOM 15104 C C . ARG A 1 24 ? 1.530 10.192 24.993 1.00 25.00 24 ARG A C 15
ATOM 15105 O O . ARG A 1 24 ? 1.807 9.605 26.035 1.00 25.00 24 ARG A O 15
ATOM 15126 N N . GLY A 1 25 ? 2.403 10.369 24.014 1.00 25.00 25 GLY A N 15
ATOM 15127 C CA . GLY A 1 25 ? 3.786 9.942 24.148 1.00 25.00 25 GLY A CA 15
ATOM 15128 C C . GLY A 1 25 ? 4.103 8.577 23.571 1.00 25.00 25 GLY A C 15
ATOM 15129 O O . GLY A 1 25 ? 3.219 7.790 23.217 1.00 25.00 25 GLY A O 15
ATOM 15133 N N . PHE A 1 26 ? 5.395 8.310 23.454 1.00 25.00 26 PHE A N 15
ATOM 15134 C CA . PHE A 1 26 ? 5.897 7.083 22.850 1.00 25.00 26 PHE A CA 15
ATOM 15135 C C . PHE A 1 26 ? 7.326 6.834 23.319 1.00 25.00 26 PHE A C 15
ATOM 15136 O O . PHE A 1 26 ? 7.978 7.721 23.871 1.00 25.00 26 PHE A O 15
ATOM 15153 N N . TYR A 1 27 ? 7.805 5.629 23.072 1.00 25.00 27 TYR A N 15
ATOM 15154 C CA . TYR A 1 27 ? 9.171 5.232 23.375 1.00 25.00 27 TYR A CA 15
ATOM 15155 C C . TYR A 1 27 ? 9.967 5.338 22.079 1.00 25.00 27 TYR A C 15
ATOM 15156 O O . TYR A 1 27 ? 9.381 5.426 21.010 1.00 25.00 27 TYR A O 15
ATOM 15174 N N . PHE A 1 28 ? 11.293 5.255 22.146 1.00 25.00 28 PHE A N 15
ATOM 15175 C CA . PHE A 1 28 ? 12.092 5.244 20.926 1.00 25.00 28 PHE A CA 15
ATOM 15176 C C . PHE A 1 28 ? 12.803 3.921 20.897 1.00 25.00 28 PHE A C 15
ATOM 15177 O O . PHE A 1 28 ? 12.872 3.273 19.880 1.00 25.00 28 PHE A O 15
ATOM 15194 N N . ASN A 1 29 ? 13.295 3.507 22.049 1.00 25.00 29 ASN A N 15
ATOM 15195 C CA . ASN A 1 29 ? 14.000 2.241 22.189 1.00 25.00 29 ASN A CA 15
ATOM 15196 C C . ASN A 1 29 ? 13.580 1.469 23.424 1.00 25.00 29 ASN A C 15
ATOM 15197 O O . ASN A 1 29 ? 14.288 0.590 23.893 1.00 25.00 29 ASN A O 15
ATOM 15208 N N . ARG A 1 30 ? 12.376 1.779 23.891 1.00 25.00 30 ARG A N 15
ATOM 15209 C CA . ARG A 1 30 ? 11.717 1.057 24.998 1.00 25.00 30 ARG A CA 15
ATOM 15210 C C . ARG A 1 30 ? 12.660 0.679 26.145 1.00 25.00 30 ARG A C 15
ATOM 15211 O O . ARG A 1 30 ? 12.794 -0.492 26.488 1.00 25.00 30 ARG A O 15
ATOM 15232 N N . PRO A 1 31 ? 13.375 1.668 26.704 1.00 25.00 31 PRO A N 15
ATOM 15233 C CA . PRO A 1 31 ? 14.463 1.253 27.591 1.00 25.00 31 PRO A CA 15
ATOM 15234 C C . PRO A 1 31 ? 14.013 0.806 28.966 1.00 25.00 31 PRO A C 15
ATOM 15235 O O . PRO A 1 31 ? 14.638 -0.034 29.609 1.00 25.00 31 PRO A O 15
ATOM 15246 N N . ALA A 1 32 ? 12.934 1.439 29.400 1.00 25.00 32 ALA A N 15
ATOM 15247 C CA . ALA A 1 32 ? 12.278 1.196 30.693 1.00 25.00 32 ALA A CA 15
ATOM 15248 C C . ALA A 1 32 ? 13.223 1.325 31.895 1.00 25.00 32 ALA A C 15
ATOM 15249 O O . ALA A 1 32 ? 13.000 0.750 32.953 1.00 25.00 32 ALA A O 15
ATOM 15256 N N . SER A 1 33 ? 14.271 2.104 31.710 1.00 25.00 33 SER A N 15
ATOM 15257 C CA . SER A 1 33 ? 15.283 2.309 32.734 1.00 25.00 33 SER A CA 15
ATOM 15258 C C . SER A 1 33 ? 15.993 3.620 32.439 1.00 25.00 33 SER A C 15
ATOM 15259 O O . SER A 1 33 ? 15.851 4.170 31.347 1.00 25.00 33 SER A O 15
ATOM 15267 N N . ARG A 1 34 ? 16.756 4.115 33.407 1.00 25.00 34 ARG A N 15
ATOM 15268 C CA . ARG A 1 34 ? 17.516 5.362 33.253 1.00 25.00 34 ARG A CA 15
ATOM 15269 C C . ARG A 1 34 ? 18.924 5.197 33.819 1.00 25.00 34 ARG A C 15
ATOM 15270 O O . ARG A 1 34 ? 19.516 6.138 34.327 1.00 25.00 34 ARG A O 15
ATOM 15291 N N . VAL A 1 35 ? 19.430 3.974 33.774 1.00 25.00 35 VAL A N 15
ATOM 15292 C CA . VAL A 1 35 ? 20.720 3.651 34.397 1.00 25.00 35 VAL A CA 15
ATOM 15293 C C . VAL A 1 35 ? 21.901 4.321 33.701 1.00 25.00 35 VAL A C 15
ATOM 15294 O O . VAL A 1 35 ? 22.945 4.534 34.303 1.00 25.00 35 VAL A O 15
ATOM 15307 N N . SER A 1 36 ? 21.731 4.665 32.434 1.00 25.00 36 SER A N 15
ATOM 15308 C CA . SER A 1 36 ? 22.760 5.365 31.683 1.00 25.00 36 SER A CA 15
ATOM 15309 C C . SER A 1 36 ? 22.096 5.954 30.459 1.00 25.00 36 SER A C 15
ATOM 15310 O O . SER A 1 36 ? 21.018 5.516 30.082 1.00 25.00 36 SER A O 15
ATOM 15318 N N . ARG A 1 37 ? 22.775 6.876 29.788 1.00 25.00 37 ARG A N 15
ATOM 15319 C CA . ARG A 1 37 ? 22.295 7.390 28.500 1.00 25.00 37 ARG A CA 15
ATOM 15320 C C . ARG A 1 37 ? 22.964 6.628 27.354 1.00 25.00 37 ARG A C 15
ATOM 15321 O O . ARG A 1 37 ? 22.912 7.048 26.209 1.00 25.00 37 ARG A O 15
ATOM 15342 N N . ARG A 1 38 ? 23.633 5.530 27.690 1.00 25.00 38 ARG A N 15
ATOM 15343 C CA . ARG A 1 38 ? 24.327 4.707 26.691 1.00 25.00 38 ARG A CA 15
ATOM 15344 C C . ARG A 1 38 ? 23.349 3.739 26.040 1.00 25.00 38 ARG A C 15
ATOM 15345 O O . ARG A 1 38 ? 23.463 3.464 24.862 1.00 25.00 38 ARG A O 15
ATOM 15366 N N . SER A 1 39 ? 22.416 3.241 26.848 1.00 25.00 39 SER A N 15
ATOM 15367 C CA . SER A 1 39 ? 21.348 2.306 26.441 1.00 25.00 39 SER A CA 15
ATOM 15368 C C . SER A 1 39 ? 21.483 1.604 25.077 1.00 25.00 39 SER A C 15
ATOM 15369 O O . SER A 1 39 ? 20.807 1.984 24.117 1.00 25.00 39 SER A O 15
ATOM 15377 N N . PRO A 1 40 ? 22.340 0.562 24.983 1.00 25.00 40 PRO A N 15
ATOM 15378 C CA . PRO A 1 40 ? 22.512 -0.170 23.719 1.00 25.00 40 PRO A CA 15
ATOM 15379 C C . PRO A 1 40 ? 21.338 -1.118 23.415 1.00 25.00 40 PRO A C 15
ATOM 15380 O O . PRO A 1 40 ? 21.446 -2.339 23.505 1.00 25.00 40 PRO A O 15
ATOM 15391 N N . GLN A 1 41 ? 20.197 -0.528 23.103 1.00 25.00 41 GLN A N 15
ATOM 15392 C CA . GLN A 1 41 ? 18.969 -1.245 22.827 1.00 25.00 41 GLN A CA 15
ATOM 15393 C C . GLN A 1 41 ? 18.441 -0.738 21.500 1.00 25.00 41 GLN A C 15
ATOM 15394 O O . GLN A 1 41 ? 18.386 0.475 21.280 1.00 25.00 41 GLN A O 15
ATOM 15408 N N . ARG A 1 42 ? 18.057 -1.648 20.614 1.00 25.00 42 ARG A N 15
ATOM 15409 C CA . ARG A 1 42 ? 17.549 -1.230 19.309 1.00 25.00 42 ARG A CA 15
ATOM 15410 C C . ARG A 1 42 ? 16.236 -0.492 19.471 1.00 25.00 42 ARG A C 15
ATOM 15411 O O . ARG A 1 42 ? 15.502 -0.700 20.441 1.00 25.00 42 ARG A O 15
ATOM 15432 N N . GLY A 1 43 ? 15.928 0.365 18.516 1.00 25.00 43 GLY A N 15
ATOM 15433 C CA . GLY A 1 43 ? 14.719 1.159 18.604 1.00 25.00 43 GLY A CA 15
ATOM 15434 C C . GLY A 1 43 ? 14.041 1.416 17.284 1.00 25.00 43 GLY A C 15
ATOM 15435 O O . GLY A 1 43 ? 14.448 0.894 16.255 1.00 25.00 43 GLY A O 15
ATOM 15439 N N . ILE A 1 44 ? 13.021 2.260 17.327 1.00 25.00 44 ILE A N 15
ATOM 15440 C CA . ILE A 1 44 ? 12.242 2.650 16.159 1.00 25.00 44 ILE A CA 15
ATOM 15441 C C . ILE A 1 44 ? 13.149 3.284 15.111 1.00 25.00 44 ILE A C 15
ATOM 15442 O O . ILE A 1 44 ? 12.934 3.127 13.929 1.00 25.00 44 ILE A O 15
ATOM 15458 N N . VAL A 1 45 ? 14.209 3.941 15.548 1.00 25.00 45 VAL A N 15
ATOM 15459 C CA . VAL A 1 45 ? 15.176 4.523 14.625 1.00 25.00 45 VAL A CA 15
ATOM 15460 C C . VAL A 1 45 ? 15.831 3.436 13.758 1.00 25.00 45 VAL A C 15
ATOM 15461 O O . VAL A 1 45 ? 16.066 3.648 12.582 1.00 25.00 45 VAL A O 15
ATOM 15474 N N . GLU A 1 46 ? 16.043 2.241 14.288 1.00 25.00 46 GLU A N 15
ATOM 15475 C CA . GLU A 1 46 ? 16.609 1.168 13.472 1.00 25.00 46 GLU A CA 15
ATOM 15476 C C . GLU A 1 46 ? 15.560 0.613 12.532 1.00 25.00 46 GLU A C 15
ATOM 15477 O O . GLU A 1 46 ? 15.873 0.122 11.460 1.00 25.00 46 GLU A O 15
ATOM 15489 N N . GLU A 1 47 ? 14.305 0.682 12.947 1.00 25.00 47 GLU A N 15
ATOM 15490 C CA . GLU A 1 47 ? 13.223 0.126 12.146 1.00 25.00 47 GLU A CA 15
ATOM 15491 C C . GLU A 1 47 ? 12.827 1.076 11.017 1.00 25.00 47 GLU A C 15
ATOM 15492 O O . GLU A 1 47 ? 12.409 0.631 9.969 1.00 25.00 47 GLU A O 15
ATOM 15504 N N . CYS A 1 48 ? 12.924 2.378 11.267 1.00 25.00 48 CYS A N 15
ATOM 15505 C CA . CYS A 1 48 ? 12.444 3.395 10.329 1.00 25.00 48 CYS A CA 15
ATOM 15506 C C . CYS A 1 48 ? 13.506 4.272 9.664 1.00 25.00 48 CYS A C 15
ATOM 15507 O O . CYS A 1 48 ? 13.196 4.930 8.696 1.00 25.00 48 CYS A O 15
ATOM 15514 N N . CYS A 1 49 ? 14.729 4.316 10.176 1.00 25.00 49 CYS A N 15
ATOM 15515 C CA . CYS A 1 49 ? 15.781 5.137 9.551 1.00 25.00 49 CYS A CA 15
ATOM 15516 C C . CYS A 1 49 ? 16.830 4.243 8.896 1.00 25.00 49 CYS A C 15
ATOM 15517 O O . CYS A 1 49 ? 17.205 4.448 7.751 1.00 25.00 49 CYS A O 15
ATOM 15524 N N . PHE A 1 50 ? 17.279 3.224 9.619 1.00 25.00 50 PHE A N 15
ATOM 15525 C CA . PHE A 1 50 ? 18.256 2.276 9.072 1.00 25.00 50 PHE A CA 15
ATOM 15526 C C . PHE A 1 50 ? 17.560 1.263 8.155 1.00 25.00 50 PHE A C 15
ATOM 15527 O O . PHE A 1 50 ? 18.199 0.620 7.322 1.00 25.00 50 PHE A O 15
ATOM 15544 N N . ARG A 1 51 ? 16.247 1.140 8.312 1.00 25.00 51 ARG A N 15
ATOM 15545 C CA . ARG A 1 51 ? 15.404 0.281 7.472 1.00 25.00 51 ARG A CA 15
ATOM 15546 C C . ARG A 1 51 ? 14.104 1.026 7.287 1.00 25.00 51 ARG A C 15
ATOM 15547 O O . ARG A 1 51 ? 13.928 2.081 7.864 1.00 25.00 51 ARG A O 15
ATOM 15568 N N . SER A 1 52 ? 13.217 0.478 6.479 1.00 25.00 52 SER A N 15
ATOM 15569 C CA . SER A 1 52 ? 11.920 1.075 6.210 1.00 25.00 52 SER A CA 15
ATOM 15570 C C . SER A 1 52 ? 10.865 0.531 7.169 1.00 25.00 52 SER A C 15
ATOM 15571 O O . SER A 1 52 ? 10.958 -0.617 7.610 1.00 25.00 52 SER A O 15
ATOM 15579 N N . CYS A 1 53 ? 9.846 1.331 7.453 1.00 25.00 53 CYS A N 15
ATOM 15580 C CA . CYS A 1 53 ? 8.756 0.922 8.339 1.00 25.00 53 CYS A CA 15
ATOM 15581 C C . CYS A 1 53 ? 7.450 1.549 7.868 1.00 25.00 53 CYS A C 15
ATOM 15582 O O . CYS A 1 53 ? 7.453 2.481 7.072 1.00 25.00 53 CYS A O 15
ATOM 15589 N N . ASP A 1 54 ? 6.343 1.054 8.397 1.00 25.00 54 ASP A N 15
ATOM 15590 C CA . ASP A 1 54 ? 5.019 1.601 8.104 1.00 25.00 54 ASP A CA 15
ATOM 15591 C C . ASP A 1 54 ? 4.470 2.206 9.386 1.00 25.00 54 ASP A C 15
ATOM 15592 O O . ASP A 1 54 ? 4.961 1.899 10.475 1.00 25.00 54 ASP A O 15
ATOM 15601 N N . LEU A 1 55 ? 3.428 3.022 9.271 1.00 25.00 55 LEU A N 15
ATOM 15602 C CA . LEU A 1 55 ? 2.799 3.664 10.440 1.00 25.00 55 LEU A CA 15
ATOM 15603 C C . LEU A 1 55 ? 2.326 2.644 11.456 1.00 25.00 55 LEU A C 15
ATOM 15604 O O . LEU A 1 55 ? 2.264 2.907 12.646 1.00 25.00 55 LEU A O 15
ATOM 15620 N N . ALA A 1 56 ? 1.982 1.473 10.957 1.00 25.00 56 ALA A N 15
ATOM 15621 C CA . ALA A 1 56 ? 1.436 0.417 11.773 1.00 25.00 56 ALA A CA 15
ATOM 15622 C C . ALA A 1 56 ? 2.530 -0.204 12.654 1.00 25.00 56 ALA A C 15
ATOM 15623 O O . ALA A 1 56 ? 2.314 -0.469 13.829 1.00 25.00 56 ALA A O 15
ATOM 15630 N N . LEU A 1 57 ? 3.722 -0.364 12.093 1.00 25.00 57 LEU A N 15
ATOM 15631 C CA . LEU A 1 57 ? 4.881 -0.846 12.849 1.00 25.00 57 LEU A CA 15
ATOM 15632 C C . LEU A 1 57 ? 5.239 0.225 13.871 1.00 25.00 57 LEU A C 15
ATOM 15633 O O . LEU A 1 57 ? 5.518 -0.051 15.034 1.00 25.00 57 LEU A O 15
ATOM 15649 N N . LEU A 1 58 ? 5.219 1.460 13.412 1.00 25.00 58 LEU A N 15
ATOM 15650 C CA . LEU A 1 58 ? 5.582 2.607 14.199 1.00 25.00 58 LEU A CA 15
ATOM 15651 C C . LEU A 1 58 ? 4.685 2.834 15.421 1.00 25.00 58 LEU A C 15
ATOM 15652 O O . LEU A 1 58 ? 5.166 3.192 16.495 1.00 25.00 58 LEU A O 15
ATOM 15668 N N . GLU A 1 59 ? 3.397 2.572 15.272 1.00 25.00 59 GLU A N 15
ATOM 15669 C CA . GLU A 1 59 ? 2.425 2.749 16.353 1.00 25.00 59 GLU A CA 15
ATOM 15670 C C . GLU A 1 59 ? 2.675 1.819 17.551 1.00 25.00 59 GLU A C 15
ATOM 15671 O O . GLU A 1 59 ? 2.260 2.101 18.669 1.00 25.00 59 GLU A O 15
ATOM 15684 N N . THR A 1 60 ? 3.389 0.727 17.336 1.00 25.00 60 THR A N 15
ATOM 15685 C CA . THR A 1 60 ? 3.666 -0.226 18.416 1.00 25.00 60 THR A CA 15
ATOM 15686 C C . THR A 1 60 ? 4.601 0.333 19.491 1.00 25.00 60 THR A C 15
ATOM 15687 O O . THR A 1 60 ? 4.705 -0.217 20.585 1.00 25.00 60 THR A O 15
ATOM 15698 N N . TYR A 1 61 ? 5.306 1.411 19.170 1.00 25.00 61 TYR A N 15
ATOM 15699 C CA . TYR A 1 61 ? 6.232 2.036 20.115 1.00 25.00 61 TYR A CA 15
ATOM 15700 C C . TYR A 1 61 ? 5.552 3.034 21.061 1.00 25.00 61 TYR A C 15
ATOM 15701 O O . TYR A 1 61 ? 6.224 3.659 21.879 1.00 25.00 61 TYR A O 15
ATOM 15719 N N . CYS A 1 62 ? 4.243 3.209 20.953 1.00 25.00 62 CYS A N 15
ATOM 15720 C CA . CYS A 1 62 ? 3.536 4.185 21.787 1.00 25.00 62 CYS A CA 15
ATOM 15721 C C . CYS A 1 62 ? 3.532 3.859 23.284 1.00 25.00 62 CYS A C 15
ATOM 15722 O O . CYS A 1 62 ? 3.766 2.727 23.698 1.00 25.00 62 CYS A O 15
ATOM 15729 N N . ALA A 1 63 ? 3.312 4.892 24.086 1.00 25.00 63 ALA A N 15
ATOM 15730 C CA . ALA A 1 63 ? 3.422 4.805 25.541 1.00 25.00 63 ALA A CA 15
ATOM 15731 C C . ALA A 1 63 ? 2.091 4.557 26.257 1.00 25.00 63 ALA A C 15
ATOM 15732 O O . ALA A 1 63 ? 2.029 4.621 27.484 1.00 25.00 63 ALA A O 15
ATOM 15739 N N . THR A 1 64 ? 1.024 4.336 25.510 1.00 25.00 64 THR A N 15
ATOM 15740 C CA . THR A 1 64 ? -0.297 4.212 26.109 1.00 25.00 64 THR A CA 15
ATOM 15741 C C . THR A 1 64 ? -1.171 3.281 25.252 1.00 25.00 64 THR A C 15
ATOM 15742 O O . THR A 1 64 ? -0.976 3.191 24.034 1.00 25.00 64 THR A O 15
ATOM 15753 N N . PRO A 1 65 ? -2.111 2.549 25.878 1.00 25.00 65 PRO A N 15
ATOM 15754 C CA . PRO A 1 65 ? -3.034 1.685 25.136 1.00 25.00 65 PRO A CA 15
ATOM 15755 C C . PRO A 1 65 ? -4.141 2.480 24.450 1.00 25.00 65 PRO A C 15
ATOM 15756 O O . PRO A 1 65 ? -4.387 3.642 24.772 1.00 25.00 65 PRO A O 15
ATOM 15767 N N . ALA A 1 66 ? -4.825 1.838 23.517 1.00 25.00 66 ALA A N 15
ATOM 15768 C CA . ALA A 1 66 ? -5.933 2.473 22.820 1.00 25.00 66 ALA A CA 15
ATOM 15769 C C . ALA A 1 66 ? -7.096 2.710 23.793 1.00 25.00 66 ALA A C 15
ATOM 15770 O O . ALA A 1 66 ? -7.389 1.869 24.643 1.00 25.00 66 ALA A O 15
ATOM 15777 N N . LYS A 1 67 ? -7.775 3.839 23.630 1.00 25.00 67 LYS A N 15
ATOM 15778 C CA . LYS A 1 67 ? -8.947 4.176 24.443 1.00 25.00 67 LYS A CA 15
ATOM 15779 C C . LYS A 1 67 ? -10.065 4.625 23.509 1.00 25.00 67 LYS A C 15
ATOM 15780 O O . LYS A 1 67 ? -10.247 5.809 23.263 1.00 25.00 67 LYS A O 15
ATOM 15799 N N . SER A 1 68 ? -10.771 3.660 22.951 1.00 25.00 68 SER A N 15
ATOM 15800 C CA . SER A 1 68 ? -11.843 3.937 21.996 1.00 25.00 68 SER A CA 15
ATOM 15801 C C . SER A 1 68 ? -13.178 4.151 22.710 1.00 25.00 68 SER A C 15
ATOM 15802 O O . SER A 1 68 ? -14.094 3.342 22.578 1.00 25.00 68 SER A O 15
ATOM 15810 N N . GLU A 1 69 ? -13.261 5.220 23.493 1.00 25.00 69 GLU A N 15
ATOM 15811 C CA . GLU A 1 69 ? -14.473 5.578 24.239 1.00 25.00 69 GLU A CA 15
ATOM 15812 C C . GLU A 1 69 ? -14.578 7.092 24.279 1.00 25.00 69 GLU A C 15
ATOM 15813 O O . GLU A 1 69 ? -15.706 7.616 24.312 1.00 25.00 69 GLU A O 15
ATOM 15826 N N . ALA A 1 1 ? -0.538 3.784 -2.870 1.00 25.00 1 ALA A N 16
ATOM 15827 C CA . ALA A 1 1 ? 0.249 4.791 -3.644 1.00 25.00 1 ALA A CA 16
ATOM 15828 C C . ALA A 1 1 ? 1.593 5.022 -2.978 1.00 25.00 1 ALA A C 16
ATOM 15829 O O . ALA A 1 1 ? 1.684 4.962 -1.764 1.00 25.00 1 ALA A O 16
ATOM 15838 N N . TYR A 1 2 ? 2.633 5.256 -3.763 1.00 25.00 2 TYR A N 16
ATOM 15839 C CA . TYR A 1 2 ? 3.971 5.472 -3.214 1.00 25.00 2 TYR A CA 16
ATOM 15840 C C . TYR A 1 2 ? 4.119 6.886 -2.654 1.00 25.00 2 TYR A C 16
ATOM 15841 O O . TYR A 1 2 ? 3.606 7.841 -3.231 1.00 25.00 2 TYR A O 16
ATOM 15859 N N . ARG A 1 3 ? 4.879 7.019 -1.573 1.00 25.00 3 ARG A N 16
ATOM 15860 C CA . ARG A 1 3 ? 5.278 8.319 -1.041 1.00 25.00 3 ARG A CA 16
ATOM 15861 C C . ARG A 1 3 ? 6.775 8.199 -0.798 1.00 25.00 3 ARG A C 16
ATOM 15862 O O . ARG A 1 3 ? 7.235 7.155 -0.351 1.00 25.00 3 ARG A O 16
ATOM 15883 N N . PRO A 1 4 ? 7.548 9.262 -1.072 1.00 25.00 4 PRO A N 16
ATOM 1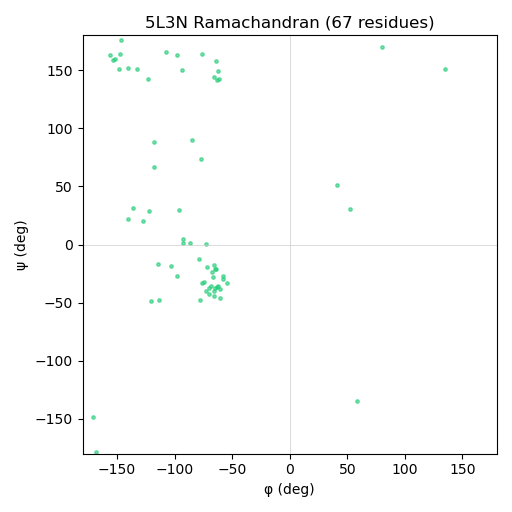5884 C CA . PRO A 1 4 ? 8.988 9.160 -0.804 1.00 25.00 4 PRO A CA 16
ATOM 15885 C C . PRO A 1 4 ? 9.305 9.153 0.689 1.00 25.00 4 PRO A C 16
ATOM 15886 O O . PRO A 1 4 ? 10.304 8.594 1.118 1.00 25.00 4 PRO A O 16
ATOM 15897 N N . SER A 1 5 ? 8.422 9.746 1.483 1.00 25.00 5 SER A N 16
ATOM 15898 C CA . SER A 1 5 ? 8.575 9.803 2.936 1.00 25.00 5 SER A CA 16
ATOM 15899 C C . SER A 1 5 ? 8.070 8.524 3.598 1.00 25.00 5 SER A C 16
ATOM 15900 O O . SER A 1 5 ? 7.274 8.568 4.525 1.00 25.00 5 SER A O 16
ATOM 15908 N N . GLU A 1 6 ? 8.500 7.383 3.076 1.00 25.00 6 GLU A N 16
ATOM 15909 C CA . GLU A 1 6 ? 8.086 6.083 3.601 1.00 25.00 6 GLU A CA 16
ATOM 15910 C C . GLU A 1 6 ? 8.998 5.671 4.758 1.00 25.00 6 GLU A C 16
ATOM 15911 O O . GLU A 1 6 ? 8.766 4.672 5.423 1.00 25.00 6 GLU A O 16
ATOM 15923 N N . THR A 1 7 ? 10.030 6.467 4.990 1.00 25.00 7 THR A N 16
ATOM 15924 C CA . THR A 1 7 ? 10.963 6.249 6.088 1.00 25.00 7 THR A CA 16
ATOM 15925 C C . THR A 1 7 ? 11.264 7.576 6.715 1.00 25.00 7 THR A C 16
ATOM 15926 O O . THR A 1 7 ? 11.116 8.626 6.083 1.00 25.00 7 THR A O 16
ATOM 15937 N N . LEU A 1 8 ? 11.634 7.526 7.983 1.00 25.00 8 LEU A N 16
ATOM 15938 C CA . LEU A 1 8 ? 11.867 8.717 8.761 1.00 25.00 8 LEU A CA 16
ATOM 15939 C C . LEU A 1 8 ? 13.149 8.647 9.524 1.00 25.00 8 LEU A C 16
ATOM 15940 O O . LEU A 1 8 ? 13.525 7.623 10.070 1.00 25.00 8 LEU A O 16
ATOM 15956 N N . CYS A 1 9 ? 13.734 9.811 9.671 1.00 25.00 9 CYS A N 16
ATOM 15957 C CA . CYS A 1 9 ? 14.950 9.986 10.444 1.00 25.00 9 CYS A CA 16
ATOM 15958 C C . CYS A 1 9 ? 14.835 11.305 11.191 1.00 25.00 9 CYS A C 16
ATOM 15959 O O . CYS A 1 9 ? 14.066 12.186 10.791 1.00 25.00 9 CYS A O 16
ATOM 15966 N N . GLY A 1 10 ? 15.603 11.457 12.260 1.00 25.00 10 GLY A N 16
ATOM 15967 C CA . GLY A 1 10 ? 15.607 12.707 13.003 1.00 25.00 10 GLY A CA 16
ATOM 15968 C C . GLY A 1 10 ? 14.239 13.106 13.524 1.00 25.00 10 GLY A C 16
ATOM 15969 O O . GLY A 1 10 ? 13.468 12.277 14.008 1.00 25.00 10 GLY A O 16
ATOM 15973 N N . GLY A 1 11 ? 13.934 14.392 13.410 1.00 25.00 11 GLY A N 16
ATOM 15974 C CA . GLY A 1 11 ? 12.667 14.918 13.893 1.00 25.00 11 GLY A CA 16
ATOM 15975 C C . GLY A 1 11 ? 11.450 14.450 13.116 1.00 25.00 11 GLY A C 16
ATOM 15976 O O . GLY A 1 11 ? 10.352 14.478 13.639 1.00 25.00 11 GLY A O 16
ATOM 15980 N N . GLU A 1 12 ? 11.629 13.984 11.887 1.00 25.00 12 GLU A N 16
ATOM 15981 C CA . GLU A 1 12 ? 10.488 13.524 11.091 1.00 25.00 12 GLU A CA 16
ATOM 15982 C C . GLU A 1 12 ? 9.905 12.251 11.707 1.00 25.00 12 GLU A C 16
ATOM 15983 O O . GLU A 1 12 ? 8.705 12.005 11.661 1.00 25.00 12 GLU A O 16
ATOM 15995 N N . LEU A 1 13 ? 10.769 11.460 12.327 1.00 25.00 13 LEU A N 16
ATOM 15996 C CA . LEU A 1 13 ? 10.339 10.246 13.009 1.00 25.00 13 LEU A CA 16
ATOM 15997 C C . LEU A 1 13 ? 9.512 10.607 14.230 1.00 25.00 13 LEU A C 16
ATOM 15998 O O . LEU A 1 13 ? 8.486 9.997 14.495 1.00 25.00 13 LEU A O 16
ATOM 16014 N N . VAL A 1 14 ? 9.945 11.637 14.937 1.00 25.00 14 VAL A N 16
ATOM 16015 C CA . VAL A 1 14 ? 9.220 12.136 16.105 1.00 25.00 14 VAL A CA 16
ATOM 16016 C C . VAL A 1 14 ? 7.863 12.659 15.665 1.00 25.00 14 VAL A C 16
ATOM 16017 O O . VAL A 1 14 ? 6.861 12.396 16.311 1.00 25.00 14 VAL A O 16
ATOM 16030 N N . ASP A 1 15 ? 7.826 13.357 14.542 1.00 25.00 15 ASP A N 16
ATOM 16031 C CA . ASP A 1 15 ? 6.575 13.890 14.020 1.00 25.00 15 ASP A CA 16
ATOM 16032 C C . ASP A 1 15 ? 5.596 12.767 13.688 1.00 25.00 15 ASP A C 16
ATOM 16033 O O . ASP A 1 15 ? 4.437 12.815 14.079 1.00 25.00 15 ASP A O 16
ATOM 16042 N N . THR A 1 16 ? 6.071 11.715 13.037 1.00 25.00 16 THR A N 16
ATOM 16043 C CA . THR A 1 16 ? 5.204 10.588 12.705 1.00 25.00 16 THR A CA 16
ATOM 16044 C C . THR A 1 16 ? 4.715 9.882 13.975 1.00 25.00 16 THR A C 16
ATOM 16045 O O . THR A 1 16 ? 3.550 9.513 14.086 1.00 25.00 16 THR A O 16
ATOM 16056 N N . LEU A 1 17 ? 5.588 9.740 14.959 1.00 25.00 17 LEU A N 16
ATOM 16057 C CA . LEU A 1 17 ? 5.198 9.149 16.248 1.00 25.00 17 LEU A CA 16
ATOM 16058 C C . LEU A 1 17 ? 4.137 9.995 16.965 1.00 25.00 17 LEU A C 16
ATOM 16059 O O . LEU A 1 17 ? 3.200 9.454 17.553 1.00 25.00 17 LEU A O 16
ATOM 16075 N N . GLN A 1 18 ? 4.244 11.312 16.858 1.00 25.00 18 GLN A N 16
ATOM 16076 C CA . GLN A 1 18 ? 3.233 12.208 17.423 1.00 25.00 18 GLN A CA 16
ATOM 16077 C C . GLN A 1 18 ? 1.935 12.141 16.622 1.00 25.00 18 GLN A C 16
ATOM 16078 O O . GLN A 1 18 ? 0.871 12.422 17.144 1.00 25.00 18 GLN A O 16
ATOM 16092 N N . PHE A 1 19 ? 2.012 11.770 15.356 1.00 25.00 19 PHE A N 16
ATOM 16093 C CA . PHE A 1 19 ? 0.814 11.677 14.529 1.00 25.00 19 PHE A CA 16
ATOM 16094 C C . PHE A 1 19 ? -0.020 10.437 14.873 1.00 25.00 19 PHE A C 16
ATOM 16095 O O . PHE A 1 19 ? -1.239 10.517 14.977 1.00 25.00 19 PHE A O 16
ATOM 16112 N N . VAL A 1 20 ? 0.625 9.287 15.042 1.00 25.00 20 VAL A N 16
ATOM 16113 C CA . VAL A 1 20 ? -0.116 8.029 15.259 1.00 25.00 20 VAL A CA 16
ATOM 16114 C C . VAL A 1 20 ? -0.714 7.886 16.659 1.00 25.00 20 VAL A C 16
ATOM 16115 O O . VAL A 1 20 ? -1.645 7.110 16.858 1.00 25.00 20 VAL A O 16
ATOM 16128 N N . CYS A 1 21 ? -0.159 8.598 17.632 1.00 25.00 21 CYS A N 16
ATOM 16129 C CA . CYS A 1 21 ? -0.620 8.476 19.027 1.00 25.00 21 CYS A CA 16
ATOM 16130 C C . CYS A 1 21 ? -0.814 9.807 19.755 1.00 25.00 21 CYS A C 16
ATOM 16131 O O . CYS A 1 21 ? -1.033 9.843 20.975 1.00 25.00 21 CYS A O 16
ATOM 16138 N N . GLY A 1 22 ? -0.730 10.904 19.024 1.00 25.00 22 GLY A N 16
ATOM 16139 C CA . GLY A 1 22 ? -0.835 12.213 19.638 1.00 25.00 22 GLY A CA 16
ATOM 16140 C C . GLY A 1 22 ? 0.451 12.564 20.364 1.00 25.00 22 GLY A C 16
ATOM 16141 O O . GLY A 1 22 ? 1.396 11.781 20.427 1.00 25.00 22 GLY A O 16
ATOM 16145 N N . ASP A 1 23 ? 0.466 13.733 20.981 1.00 25.00 23 ASP A N 16
ATOM 16146 C CA . ASP A 1 23 ? 1.626 14.194 21.755 1.00 25.00 23 ASP A CA 16
ATOM 16147 C C . ASP A 1 23 ? 1.740 13.466 23.100 1.00 25.00 23 ASP A C 16
ATOM 16148 O O . ASP A 1 23 ? 2.541 13.834 23.950 1.00 25.00 23 ASP A O 16
ATOM 16157 N N . ARG A 1 24 ? 0.854 12.500 23.328 1.00 25.00 24 ARG A N 16
ATOM 16158 C CA . ARG A 1 24 ? 0.735 11.830 24.628 1.00 25.00 24 ARG A CA 16
ATOM 16159 C C . ARG A 1 24 ? 1.999 11.088 25.058 1.00 25.00 24 ARG A C 16
ATOM 16160 O O . ARG A 1 24 ? 2.302 11.045 26.246 1.00 25.00 24 ARG A O 16
ATOM 16181 N N . GLY A 1 25 ? 2.737 10.535 24.107 1.00 25.00 25 GLY A N 16
ATOM 16182 C CA . GLY A 1 25 ? 4.005 9.890 24.423 1.00 25.00 25 GLY A CA 16
ATOM 16183 C C . GLY A 1 25 ? 4.271 8.607 23.663 1.00 25.00 25 GLY A C 16
ATOM 16184 O O . GLY A 1 25 ? 3.349 7.945 23.185 1.00 25.00 25 GLY A O 16
ATOM 16188 N N . PHE A 1 26 ? 5.546 8.257 23.557 1.00 25.00 26 PHE A N 16
ATOM 16189 C CA . PHE A 1 26 ? 5.984 7.067 22.833 1.00 25.00 26 PHE A CA 16
ATOM 16190 C C . PHE A 1 26 ? 7.404 6.696 23.275 1.00 25.00 26 PHE A C 16
ATOM 16191 O O . PHE A 1 26 ? 8.096 7.480 23.931 1.00 25.00 26 PHE A O 16
ATOM 16208 N N . TYR A 1 27 ? 7.824 5.501 22.898 1.00 25.00 27 TYR A N 16
ATOM 16209 C CA . TYR A 1 27 ? 9.164 4.990 23.157 1.00 25.00 27 TYR A CA 16
ATOM 16210 C C . TYR A 1 27 ? 10.048 5.333 21.958 1.00 25.00 27 TYR A C 16
ATOM 16211 O O . TYR A 1 27 ? 9.547 5.532 20.861 1.00 25.00 27 TYR A O 16
ATOM 16229 N N . PHE A 1 28 ? 11.364 5.312 22.143 1.00 25.00 28 PHE A N 16
ATOM 16230 C CA . PHE A 1 28 ? 12.287 5.486 21.012 1.00 25.00 28 PHE A CA 16
ATOM 16231 C C . PHE A 1 28 ? 13.345 4.390 20.952 1.00 25.00 28 PHE A C 16
ATOM 16232 O O . PHE A 1 28 ? 13.715 3.955 19.879 1.00 25.00 28 PHE A O 16
ATOM 16249 N N . ASN A 1 29 ? 13.823 3.951 22.112 1.00 25.00 29 ASN A N 16
ATOM 16250 C CA . ASN A 1 29 ? 14.874 2.919 22.196 1.00 25.00 29 ASN A CA 16
ATOM 16251 C C . ASN A 1 29 ? 14.558 1.909 23.283 1.00 25.00 29 ASN A C 16
ATOM 16252 O O . ASN A 1 29 ? 15.431 1.237 23.813 1.00 25.00 29 ASN A O 16
ATOM 16263 N N . ARG A 1 30 ? 13.275 1.827 23.607 1.00 25.00 30 ARG A N 16
ATOM 16264 C CA . ARG A 1 30 ? 12.765 0.862 24.592 1.00 25.00 30 ARG A CA 16
ATOM 16265 C C . ARG A 1 30 ? 13.578 0.753 25.887 1.00 25.00 30 ARG A C 16
ATOM 16266 O O . ARG A 1 30 ? 13.952 -0.337 26.302 1.00 25.00 30 ARG A O 16
ATOM 16287 N N . PRO A 1 31 ? 13.885 1.894 26.527 1.00 25.00 31 PRO A N 16
ATOM 16288 C CA . PRO A 1 31 ? 14.812 1.754 27.652 1.00 25.00 31 PRO A CA 16
ATOM 16289 C C . PRO A 1 31 ? 14.189 1.179 28.909 1.00 25.00 31 PRO A C 16
ATOM 16290 O O . PRO A 1 31 ? 14.865 0.611 29.763 1.00 25.00 31 PRO A O 16
ATOM 16301 N N . ALA A 1 32 ? 12.893 1.427 29.011 1.00 25.00 32 ALA A N 16
ATOM 16302 C CA . ALA A 1 32 ? 12.036 1.018 30.139 1.00 25.00 32 ALA A CA 16
ATOM 16303 C C . ALA A 1 32 ? 12.554 1.546 31.484 1.00 25.00 32 ALA A C 16
ATOM 16304 O O . ALA A 1 32 ? 12.262 1.009 32.547 1.00 25.00 32 ALA A O 16
ATOM 16311 N N . SER A 1 33 ? 13.321 2.615 31.401 1.00 25.00 33 SER A N 16
ATOM 16312 C CA . SER A 1 33 ? 13.948 3.239 32.552 1.00 25.00 33 SER A CA 16
ATOM 16313 C C . SER A 1 33 ? 14.337 4.636 32.101 1.00 25.00 33 SER A C 16
ATOM 16314 O O . SER A 1 33 ? 14.215 4.953 30.914 1.00 25.00 33 SER A O 16
ATOM 16322 N N . ARG A 1 34 ? 14.812 5.468 33.022 1.00 25.00 34 ARG A N 16
ATOM 16323 C CA . ARG A 1 34 ? 15.262 6.825 32.677 1.00 25.00 34 ARG A CA 16
ATOM 16324 C C . ARG A 1 34 ? 16.688 7.083 33.118 1.00 25.00 34 ARG A C 16
ATOM 16325 O O . ARG A 1 34 ? 17.177 8.197 33.055 1.00 25.00 34 ARG A O 16
ATOM 16346 N N . VAL A 1 35 ? 17.351 6.022 33.533 1.00 25.00 35 VAL A N 16
ATOM 16347 C CA . VAL A 1 35 ? 18.740 6.115 34.000 1.00 25.00 35 VAL A CA 16
ATOM 16348 C C . VAL A 1 35 ? 19.704 5.965 32.832 1.00 25.00 35 VAL A C 16
ATOM 16349 O O . VAL A 1 35 ? 20.870 6.322 32.917 1.00 25.00 35 VAL A O 16
ATOM 16362 N N . SER A 1 36 ? 19.195 5.442 31.729 1.00 25.00 36 SER A N 16
ATOM 16363 C CA . SER A 1 36 ? 19.993 5.273 30.527 1.00 25.00 36 SER A CA 16
ATOM 16364 C C . SER A 1 36 ? 19.111 5.435 29.310 1.00 25.00 36 SER A C 16
ATOM 16365 O O . SER A 1 36 ? 17.995 4.930 29.263 1.00 25.00 36 SER A O 16
ATOM 16373 N N . ARG A 1 37 ? 19.646 6.117 28.311 1.00 25.00 37 ARG A N 16
ATOM 16374 C CA . ARG A 1 37 ? 18.971 6.290 27.021 1.00 25.00 37 ARG A CA 16
ATOM 16375 C C . ARG A 1 37 ? 19.768 5.553 25.956 1.00 25.00 37 ARG A C 16
ATOM 16376 O O . ARG A 1 37 ? 19.533 5.720 24.767 1.00 25.00 37 ARG A O 16
ATOM 16397 N N . ARG A 1 38 ? 20.760 4.794 26.410 1.00 25.00 38 ARG A N 16
ATOM 16398 C CA . ARG A 1 38 ? 21.707 4.114 25.519 1.00 25.00 38 ARG A CA 16
ATOM 16399 C C . ARG A 1 38 ? 21.843 2.631 25.851 1.00 25.00 38 ARG A C 16
ATOM 16400 O O . ARG A 1 38 ? 22.882 2.026 25.607 1.00 25.00 38 ARG A O 16
ATOM 16421 N N . SER A 1 39 ? 20.798 2.059 26.429 1.00 25.00 39 SER A N 16
ATOM 16422 C CA . SER A 1 39 ? 20.779 0.633 26.726 1.00 25.00 39 SER A CA 16
ATOM 16423 C C . SER A 1 39 ? 20.857 -0.124 25.394 1.00 25.00 39 SER A C 16
ATOM 16424 O O . SER A 1 39 ? 20.308 0.342 24.396 1.00 25.00 39 SER A O 16
ATOM 16432 N N . PRO A 1 40 ? 21.556 -1.274 25.352 1.00 25.00 40 PRO A N 16
ATOM 16433 C CA . PRO A 1 40 ? 21.710 -1.988 24.075 1.00 25.00 40 PRO A CA 16
ATOM 16434 C C . PRO A 1 40 ? 20.453 -2.743 23.610 1.00 25.00 40 PRO A C 16
ATOM 16435 O O . PRO A 1 40 ? 20.290 -3.935 23.855 1.00 25.00 40 PRO A O 16
ATOM 16446 N N . GLN A 1 41 ? 19.571 -2.032 22.924 1.00 25.00 41 GLN A N 16
ATOM 16447 C CA . GLN A 1 41 ? 18.369 -2.598 22.344 1.00 25.00 41 GLN A CA 16
ATOM 16448 C C . GLN A 1 41 ? 18.107 -1.837 21.062 1.00 25.00 41 GLN A C 16
ATOM 16449 O O . GLN A 1 41 ? 18.522 -0.690 20.941 1.00 25.00 41 GLN A O 16
ATOM 16463 N N . ARG A 1 42 ? 17.369 -2.441 20.139 1.00 25.00 42 ARG A N 16
ATOM 16464 C CA . ARG A 1 42 ? 16.958 -1.732 18.934 1.00 25.00 42 ARG A CA 16
ATOM 16465 C C . ARG A 1 42 ? 15.912 -0.699 19.278 1.00 25.00 42 ARG A C 16
ATOM 16466 O O . ARG A 1 42 ? 15.080 -0.908 20.166 1.00 25.00 42 ARG A O 16
ATOM 16487 N N . GLY A 1 43 ? 15.907 0.372 18.507 1.00 25.00 43 GLY A N 16
ATOM 16488 C CA . GLY A 1 43 ? 14.895 1.394 18.642 1.00 25.00 43 GLY A CA 16
ATOM 16489 C C . GLY A 1 43 ? 14.090 1.570 17.381 1.00 25.00 43 GLY A C 16
ATOM 16490 O O . GLY A 1 43 ? 14.353 0.937 16.363 1.00 25.00 43 GLY A O 16
ATOM 16494 N N . ILE A 1 44 ? 13.135 2.483 17.437 1.00 25.00 44 ILE A N 16
ATOM 16495 C CA . ILE A 1 44 ? 12.290 2.804 16.290 1.00 25.00 44 ILE A CA 16
ATOM 16496 C C . ILE A 1 44 ? 13.164 3.388 15.179 1.00 25.00 44 ILE A C 16
ATOM 16497 O O . ILE A 1 44 ? 12.902 3.197 14.005 1.00 25.00 44 ILE A O 16
ATOM 16513 N N . VAL A 1 45 ? 14.244 4.049 15.559 1.00 25.00 45 VAL A N 16
ATOM 16514 C CA . VAL A 1 45 ? 15.165 4.627 14.589 1.00 25.00 45 VAL A CA 16
ATOM 16515 C C . VAL A 1 45 ? 15.805 3.523 13.740 1.00 25.00 45 VAL A C 16
ATOM 16516 O O . VAL A 1 45 ? 15.986 3.685 12.542 1.00 25.00 45 VAL A O 16
ATOM 16529 N N . GLU A 1 46 ? 16.063 2.364 14.318 1.00 25.00 46 GLU A N 16
ATOM 16530 C CA . GLU A 1 46 ? 16.625 1.269 13.533 1.00 25.00 46 GLU A CA 16
ATOM 16531 C C . GLU A 1 46 ? 15.585 0.680 12.605 1.00 25.00 46 GLU A C 16
ATOM 16532 O O . GLU A 1 46 ? 15.912 0.145 11.555 1.00 25.00 46 GLU A O 16
ATOM 16544 N N . GLU A 1 47 ? 14.322 0.790 12.986 1.00 25.00 47 GLU A N 16
ATOM 16545 C CA . GLU A 1 47 ? 13.251 0.228 12.177 1.00 25.00 47 GLU A CA 16
ATOM 16546 C C . GLU A 1 47 ? 12.786 1.173 11.072 1.00 25.00 47 GLU A C 16
ATOM 16547 O O . GLU A 1 47 ? 12.316 0.711 10.054 1.00 25.00 47 GLU A O 16
ATOM 16559 N N . CYS A 1 48 ? 12.885 2.479 11.292 1.00 25.00 48 CYS A N 16
ATOM 16560 C CA . CYS A 1 48 ? 12.358 3.469 10.340 1.00 25.00 48 CYS A CA 16
ATOM 16561 C C . CYS A 1 48 ? 13.392 4.346 9.638 1.00 25.00 48 CYS A C 16
ATOM 16562 O O . CYS A 1 48 ? 13.051 5.016 8.675 1.00 25.00 48 CYS A O 16
ATOM 16569 N N . CYS A 1 49 ? 14.630 4.368 10.121 1.00 25.00 49 CYS A N 16
ATOM 16570 C CA . CYS A 1 49 ? 15.689 5.171 9.488 1.00 25.00 49 CYS A CA 16
ATOM 16571 C C . CYS A 1 49 ? 16.727 4.253 8.844 1.00 25.00 49 CYS A C 16
ATOM 16572 O O . CYS A 1 49 ? 17.115 4.450 7.700 1.00 25.00 49 CYS A O 16
ATOM 16579 N N . PHE A 1 50 ? 17.146 3.223 9.567 1.00 25.00 50 PHE A N 16
ATOM 16580 C CA . PHE A 1 50 ? 18.098 2.247 9.021 1.00 25.00 50 PHE A CA 16
ATOM 16581 C C . PHE A 1 50 ? 17.368 1.166 8.218 1.00 25.00 50 PHE A C 16
ATOM 16582 O O . PHE A 1 50 ? 17.992 0.383 7.500 1.00 25.00 50 PHE A O 16
ATOM 16599 N N . ARG A 1 51 ? 16.049 1.113 8.364 1.00 25.00 51 ARG A N 16
ATOM 16600 C CA . ARG A 1 51 ? 15.209 0.139 7.658 1.00 25.00 51 ARG A CA 16
ATOM 16601 C C . ARG A 1 51 ? 13.900 0.805 7.294 1.00 25.00 51 ARG A C 16
ATOM 16602 O O . ARG A 1 51 ? 13.638 1.932 7.696 1.00 25.00 51 ARG A O 16
ATOM 16623 N N . SER A 1 52 ? 13.085 0.075 6.557 1.00 25.00 52 SER A N 16
ATOM 16624 C CA . SER A 1 52 ? 11.749 0.499 6.198 1.00 25.00 52 SER A CA 16
ATOM 16625 C C . SER A 1 52 ? 10.760 0.127 7.297 1.00 25.00 52 SER A C 16
ATOM 16626 O O . SER A 1 52 ? 10.883 -0.932 7.921 1.00 25.00 52 SER A O 16
ATOM 16634 N N . CYS A 1 53 ? 9.748 0.959 7.480 1.00 25.00 53 CYS A N 16
ATOM 16635 C CA . CYS A 1 53 ? 8.676 0.684 8.426 1.00 25.00 53 CYS A CA 16
ATOM 16636 C C . CYS A 1 53 ? 7.407 1.278 7.843 1.00 25.00 53 CYS A C 16
ATOM 16637 O O . CYS A 1 53 ? 7.437 1.852 6.761 1.00 25.00 53 CYS A O 16
ATOM 16644 N N . ASP A 1 54 ? 6.309 1.149 8.566 1.00 25.00 54 ASP A N 16
ATOM 16645 C CA . ASP A 1 54 ? 5.027 1.709 8.154 1.00 25.00 54 ASP A CA 16
ATOM 16646 C C . ASP A 1 54 ? 4.405 2.235 9.441 1.00 25.00 54 ASP A C 16
ATOM 16647 O O . ASP A 1 54 ? 4.890 1.906 10.530 1.00 25.00 54 ASP A O 16
ATOM 16656 N N . LEU A 1 55 ? 3.338 3.012 9.331 1.00 25.00 55 LEU A N 16
ATOM 16657 C CA . LEU A 1 55 ? 2.658 3.603 10.486 1.00 25.00 55 LEU A CA 16
ATOM 16658 C C . LEU A 1 55 ? 2.216 2.544 11.475 1.00 25.00 55 LEU A C 16
ATOM 16659 O O . LEU A 1 55 ? 2.178 2.775 12.673 1.00 25.00 55 LEU A O 16
ATOM 16675 N N . ALA A 1 56 ? 1.903 1.372 10.956 1.00 25.00 56 ALA A N 16
ATOM 16676 C CA . ALA A 1 56 ? 1.420 0.274 11.764 1.00 25.00 56 ALA A CA 16
ATOM 16677 C C . ALA A 1 56 ? 2.535 -0.280 12.663 1.00 25.00 56 ALA A C 16
ATOM 16678 O O . ALA A 1 56 ? 2.327 -0.525 13.844 1.00 25.00 56 ALA A O 16
ATOM 16685 N N . LEU A 1 57 ? 3.731 -0.429 12.109 1.00 25.00 57 LEU A N 16
ATOM 16686 C CA . LEU A 1 57 ? 4.891 -0.882 12.881 1.00 25.00 57 LEU A CA 16
ATOM 16687 C C . LEU A 1 57 ? 5.250 0.204 13.886 1.00 25.00 57 LEU A C 16
ATOM 16688 O O . LEU A 1 57 ? 5.555 -0.060 15.042 1.00 25.00 57 LEU A O 16
ATOM 16704 N N . LEU A 1 58 ? 5.222 1.437 13.420 1.00 25.00 58 LEU A N 16
ATOM 16705 C CA . LEU A 1 58 ? 5.583 2.581 14.211 1.00 25.00 58 LEU A CA 16
ATOM 16706 C C . LEU A 1 58 ? 4.657 2.800 15.413 1.00 25.00 58 LEU A C 16
ATOM 16707 O O . LEU A 1 58 ? 5.109 3.179 16.492 1.00 25.00 58 LEU A O 16
ATOM 16723 N N . GLU A 1 59 ? 3.377 2.505 15.242 1.00 25.00 59 GLU A N 16
ATOM 16724 C CA . GLU A 1 59 ? 2.390 2.651 16.311 1.00 25.00 59 GLU A CA 16
ATOM 16725 C C . GLU A 1 59 ? 2.696 1.753 17.512 1.00 25.00 59 GLU A C 16
ATOM 16726 O O . GLU A 1 59 ? 2.348 2.091 18.637 1.00 25.00 59 GLU A O 16
ATOM 16739 N N . THR A 1 60 ? 3.387 0.644 17.291 1.00 25.00 60 THR A N 16
ATOM 16740 C CA . THR A 1 60 ? 3.712 -0.278 18.386 1.00 25.00 60 THR A CA 16
ATOM 16741 C C . THR A 1 60 ? 4.633 0.352 19.431 1.00 25.00 60 THR A C 16
ATOM 16742 O O . THR A 1 60 ? 4.700 -0.108 20.566 1.00 25.00 60 THR A O 16
ATOM 16753 N N . TYR A 1 61 ? 5.333 1.417 19.055 1.00 25.00 61 TYR A N 16
ATOM 16754 C CA . TYR A 1 61 ? 6.201 2.134 19.986 1.00 25.00 61 TYR A CA 16
ATOM 16755 C C . TYR A 1 61 ? 5.425 3.164 20.812 1.00 25.00 61 TYR A C 16
ATOM 16756 O O . TYR A 1 61 ? 6.024 3.896 21.591 1.00 25.00 61 TYR A O 16
ATOM 16774 N N . CYS A 1 62 ? 4.109 3.234 20.669 1.00 25.00 62 CYS A N 16
ATOM 16775 C CA . CYS A 1 62 ? 3.312 4.165 21.471 1.00 25.00 62 CYS A CA 16
ATOM 16776 C C . CYS A 1 62 ? 3.421 3.811 22.952 1.00 25.00 62 CYS A C 16
ATOM 16777 O O . CYS A 1 62 ? 3.674 2.671 23.321 1.00 25.00 62 CYS A O 16
ATOM 16784 N N . ALA A 1 63 ? 3.222 4.805 23.803 1.00 25.00 63 ALA A N 16
ATOM 16785 C CA . ALA A 1 63 ? 3.320 4.620 25.243 1.00 25.00 63 ALA A CA 16
ATOM 16786 C C . ALA A 1 63 ? 2.085 3.937 25.863 1.00 25.00 63 ALA A C 16
ATOM 16787 O O . ALA A 1 63 ? 2.022 3.765 27.079 1.00 25.00 63 ALA A O 16
ATOM 16794 N N . THR A 1 64 ? 1.117 3.554 25.043 1.00 25.00 64 THR A N 16
ATOM 16795 C CA . THR A 1 64 ? -0.072 2.860 25.521 1.00 25.00 64 THR A CA 16
ATOM 16796 C C . THR A 1 64 ? -0.465 1.884 24.401 1.00 25.00 64 THR A C 16
ATOM 16797 O O . THR A 1 64 ? -0.203 2.153 23.224 1.00 25.00 64 THR A O 16
ATOM 16808 N N . PRO A 1 65 ? -1.050 0.725 24.749 1.00 25.00 65 PRO A N 16
ATOM 16809 C CA . PRO A 1 65 ? -1.452 -0.247 23.728 1.00 25.00 65 PRO A CA 16
ATOM 16810 C C . PRO A 1 65 ? -2.747 0.132 23.014 1.00 25.00 65 PRO A C 16
ATOM 16811 O O . PRO A 1 65 ? -3.547 0.931 23.515 1.00 25.00 65 PRO A O 16
ATOM 16822 N N . ALA A 1 66 ? -2.975 -0.491 21.866 1.00 25.00 66 ALA A N 16
ATOM 16823 C CA . ALA A 1 66 ? -4.223 -0.323 21.136 1.00 25.00 66 ALA A CA 16
ATOM 16824 C C . ALA A 1 66 ? -5.326 -1.056 21.910 1.00 25.00 66 ALA A C 16
ATOM 16825 O O . ALA A 1 66 ? -5.071 -2.080 22.540 1.00 25.00 66 ALA A O 16
ATOM 16832 N N . LYS A 1 67 ? -6.547 -0.534 21.864 1.00 25.00 67 LYS A N 16
ATOM 16833 C CA . LYS A 1 67 ? -7.666 -1.121 22.616 1.00 25.00 67 LYS A CA 16
ATOM 16834 C C . LYS A 1 67 ? -8.571 -2.003 21.748 1.00 25.00 67 LYS A C 16
ATOM 16835 O O . LYS A 1 67 ? -9.619 -2.454 22.192 1.00 25.00 67 LYS A O 16
ATOM 16854 N N . SER A 1 68 ? -8.140 -2.235 20.515 1.00 25.00 68 SER A N 16
ATOM 16855 C CA . SER A 1 68 ? -8.907 -3.022 19.530 1.00 25.00 68 SER A CA 16
ATOM 16856 C C . SER A 1 68 ? -10.299 -2.418 19.312 1.00 25.00 68 SER A C 16
ATOM 16857 O O . SER A 1 68 ? -11.294 -3.131 19.203 1.00 25.00 68 SER A O 16
ATOM 16865 N N . GLU A 1 69 ? -10.341 -1.093 19.267 1.00 25.00 69 GLU A N 16
ATOM 16866 C CA . GLU A 1 69 ? -11.571 -0.351 18.996 1.00 25.00 69 GLU A CA 16
ATOM 16867 C C . GLU A 1 69 ? -11.596 -0.005 17.512 1.00 25.00 69 GLU A C 16
ATOM 16868 O O . GLU A 1 69 ? -12.667 0.374 17.004 1.00 25.00 69 GLU A O 16
ATOM 16881 N N . ALA A 1 1 ? 2.500 3.288 -6.738 1.00 25.00 1 ALA A N 17
ATOM 16882 C CA . ALA A 1 1 ? 2.787 4.746 -6.582 1.00 25.00 1 ALA A CA 17
ATOM 16883 C C . ALA A 1 1 ? 4.154 4.937 -5.950 1.00 25.00 1 ALA A C 17
ATOM 16884 O O . ALA A 1 1 ? 4.713 3.984 -5.438 1.00 25.00 1 ALA A O 17
ATOM 16893 N N . TYR A 1 2 ? 4.685 6.151 -5.995 1.00 25.00 2 TYR A N 17
ATOM 16894 C CA . TYR A 1 2 ? 6.006 6.449 -5.442 1.00 25.00 2 TYR A CA 17
ATOM 16895 C C . TYR A 1 2 ? 5.869 7.476 -4.325 1.00 25.00 2 TYR A C 17
ATOM 16896 O O . TYR A 1 2 ? 5.064 8.400 -4.433 1.00 25.00 2 TYR A O 17
ATOM 16914 N N . ARG A 1 3 ? 6.682 7.339 -3.286 1.00 25.00 3 ARG A N 17
ATOM 16915 C CA . ARG A 1 3 ? 6.789 8.344 -2.234 1.00 25.00 3 ARG A CA 17
ATOM 16916 C C . ARG A 1 3 ? 8.282 8.536 -2.018 1.00 25.00 3 ARG A C 17
ATOM 16917 O O . ARG A 1 3 ? 9.023 7.559 -2.014 1.00 25.00 3 ARG A O 17
ATOM 16938 N N . PRO A 1 4 ? 8.740 9.783 -1.827 1.00 25.00 4 PRO A N 17
ATOM 16939 C CA . PRO A 1 4 ? 10.172 9.998 -1.592 1.00 25.00 4 PRO A CA 17
ATOM 16940 C C . PRO A 1 4 ? 10.619 9.602 -0.185 1.00 25.00 4 PRO A C 17
ATOM 16941 O O . PRO A 1 4 ? 11.791 9.346 0.051 1.00 25.00 4 PRO A O 17
ATOM 16952 N N . SER A 1 5 ? 9.673 9.568 0.746 1.00 25.00 5 SER A N 17
ATOM 16953 C CA . SER A 1 5 ? 9.967 9.283 2.145 1.00 25.00 5 SER A CA 17
ATOM 16954 C C . SER A 1 5 ? 9.228 8.044 2.626 1.00 25.00 5 SER A C 17
ATOM 16955 O O . SER A 1 5 ? 8.107 8.131 3.113 1.00 25.00 5 SER A O 17
ATOM 16963 N N . GLU A 1 6 ? 9.862 6.891 2.474 1.00 25.00 6 GLU A N 17
ATOM 16964 C CA . GLU A 1 6 ? 9.321 5.628 2.982 1.00 25.00 6 GLU A CA 17
ATOM 16965 C C . GLU A 1 6 ? 10.091 5.255 4.252 1.00 25.00 6 GLU A C 17
ATOM 16966 O O . GLU A 1 6 ? 9.849 4.232 4.881 1.00 25.00 6 GLU A O 17
ATOM 16978 N N . THR A 1 7 ? 11.020 6.126 4.614 1.00 25.00 7 THR A N 17
ATOM 16979 C CA . THR A 1 7 ? 11.843 5.976 5.802 1.00 25.00 7 THR A CA 17
ATOM 16980 C C . THR A 1 7 ? 11.740 7.282 6.562 1.00 25.00 7 THR A C 17
ATOM 16981 O O . THR A 1 7 ? 11.416 8.323 5.977 1.00 25.00 7 THR A O 17
ATOM 16992 N N . LEU A 1 8 ? 11.998 7.230 7.859 1.00 25.00 8 LEU A N 17
ATOM 16993 C CA . LEU A 1 8 ? 11.952 8.407 8.715 1.00 25.00 8 LEU A CA 17
ATOM 16994 C C . LEU A 1 8 ? 13.148 8.439 9.603 1.00 25.00 8 LEU A C 17
ATOM 16995 O O . LEU A 1 8 ? 13.572 7.429 10.147 1.00 25.00 8 LEU A O 17
ATOM 17011 N N . CYS A 1 9 ? 13.644 9.636 9.800 1.00 25.00 9 CYS A N 17
ATOM 17012 C CA . CYS A 1 9 ? 14.832 9.851 10.608 1.00 25.00 9 CYS A CA 17
ATOM 17013 C C . CYS A 1 9 ? 14.672 11.135 11.404 1.00 25.00 9 CYS A C 17
ATOM 17014 O O . CYS A 1 9 ? 13.950 12.043 10.983 1.00 25.00 9 CYS A O 17
ATOM 17021 N N . GLY A 1 10 ? 15.366 11.221 12.530 1.00 25.00 10 GLY A N 17
ATOM 17022 C CA . GLY A 1 10 ? 15.361 12.438 13.328 1.00 25.00 10 GLY A CA 17
ATOM 17023 C C . GLY A 1 10 ? 13.973 12.940 13.678 1.00 25.00 10 GLY A C 17
ATOM 17024 O O . GLY A 1 10 ? 13.102 12.180 14.104 1.00 25.00 10 GLY A O 17
ATOM 17028 N N . GLY A 1 11 ? 13.770 14.233 13.471 1.00 25.00 11 GLY A N 17
ATOM 17029 C CA . GLY A 1 11 ? 12.498 14.861 13.783 1.00 25.00 11 GLY A CA 17
ATOM 17030 C C . GLY A 1 11 ? 11.329 14.358 12.959 1.00 25.00 11 GLY A C 17
ATOM 17031 O O . GLY A 1 11 ? 10.211 14.395 13.430 1.00 25.00 11 GLY A O 17
ATOM 17035 N N . GLU A 1 12 ? 11.568 13.850 11.756 1.00 25.00 12 GLU A N 17
ATOM 17036 C CA . GLU A 1 12 ? 10.464 13.351 10.927 1.00 25.00 12 GLU A CA 17
ATOM 17037 C C . GLU A 1 12 ? 9.859 12.101 11.553 1.00 25.00 12 GLU A C 17
ATOM 17038 O O . GLU A 1 12 ? 8.666 11.838 11.437 1.00 25.00 12 GLU A O 17
ATOM 17050 N N . LEU A 1 13 ? 10.698 11.325 12.223 1.00 25.00 13 LEU A N 17
ATOM 17051 C CA . LEU A 1 13 ? 10.231 10.110 12.875 1.00 25.00 13 LEU A CA 17
ATOM 17052 C C . LEU A 1 13 ? 9.422 10.495 14.106 1.00 25.00 13 LEU A C 17
ATOM 17053 O O . LEU A 1 13 ? 8.367 9.936 14.365 1.00 25.00 13 LEU A O 17
ATOM 17069 N N . VAL A 1 14 ? 9.905 11.499 14.825 1.00 25.00 14 VAL A N 17
ATOM 17070 C CA . VAL A 1 14 ? 9.217 12.020 16.011 1.00 25.00 14 VAL A CA 17
ATOM 17071 C C . VAL A 1 14 ? 7.862 12.609 15.634 1.00 25.00 14 VAL A C 17
ATOM 17072 O O . VAL A 1 14 ? 6.874 12.378 16.318 1.00 25.00 14 VAL A O 17
ATOM 17085 N N . ASP A 1 15 ? 7.818 13.341 14.534 1.00 25.00 15 ASP A N 17
ATOM 17086 C CA . ASP A 1 15 ? 6.578 13.947 14.051 1.00 25.00 15 ASP A CA 17
ATOM 17087 C C . ASP A 1 15 ? 5.530 12.873 13.787 1.00 25.00 15 ASP A C 17
ATOM 17088 O O . ASP A 1 15 ? 4.400 12.959 14.254 1.00 25.00 15 ASP A O 17
ATOM 17097 N N . THR A 1 16 ? 5.933 11.819 13.099 1.00 25.00 16 THR A N 17
ATOM 17098 C CA . THR A 1 16 ? 5.015 10.726 12.797 1.00 25.00 16 THR A CA 17
ATOM 17099 C C . THR A 1 16 ? 4.585 9.989 14.070 1.00 25.00 16 THR A C 17
ATOM 17100 O O . THR A 1 16 ? 3.434 9.596 14.212 1.00 25.00 16 THR A O 17
ATOM 17111 N N . LEU A 1 17 ? 5.493 9.835 15.018 1.00 25.00 17 LEU A N 17
ATOM 17112 C CA . LEU A 1 17 ? 5.156 9.194 16.290 1.00 25.00 17 LEU A CA 17
ATOM 17113 C C . LEU A 1 17 ? 4.116 10.013 17.062 1.00 25.00 17 LEU A C 17
ATOM 17114 O O . LEU A 1 17 ? 3.210 9.447 17.674 1.00 25.00 17 LEU A O 17
ATOM 17130 N N . GLN A 1 18 ? 4.199 11.334 16.982 1.00 25.00 18 GLN A N 17
ATOM 17131 C CA . GLN A 1 18 ? 3.167 12.187 17.575 1.00 25.00 18 GLN A CA 17
ATOM 17132 C C . GLN A 1 18 ? 1.857 12.035 16.797 1.00 25.00 18 GLN A C 17
ATOM 17133 O O . GLN A 1 18 ? 0.791 12.019 17.386 1.00 25.00 18 GLN A O 17
ATOM 17147 N N . PHE A 1 19 ? 1.936 11.907 15.483 1.00 25.00 19 PHE A N 17
ATOM 17148 C CA . PHE A 1 19 ? 0.736 11.770 14.656 1.00 25.00 19 PHE A CA 17
ATOM 17149 C C . PHE A 1 19 ? -0.072 10.497 14.956 1.00 25.00 19 PHE A C 17
ATOM 17150 O O . PHE A 1 19 ? -1.294 10.550 15.037 1.00 25.00 19 PHE A O 17
ATOM 17167 N N . VAL A 1 20 ? 0.589 9.352 15.101 1.00 25.00 20 VAL A N 17
ATOM 17168 C CA . VAL A 1 20 ? -0.143 8.084 15.288 1.00 25.00 20 VAL A CA 17
ATOM 17169 C C . VAL A 1 20 ? -0.739 7.912 16.687 1.00 25.00 20 VAL A C 17
ATOM 17170 O O . VAL A 1 20 ? -1.650 7.108 16.871 1.00 25.00 20 VAL A O 17
ATOM 17183 N N . CYS A 1 21 ? -0.195 8.619 17.673 1.00 25.00 21 CYS A N 17
ATOM 17184 C CA . CYS A 1 21 ? -0.623 8.425 19.074 1.00 25.00 21 CYS A CA 17
ATOM 17185 C C . CYS A 1 21 ? -0.984 9.666 19.898 1.00 25.00 21 CYS A C 17
ATOM 17186 O O . CYS A 1 21 ? -1.575 9.537 20.968 1.00 25.00 21 CYS A O 17
ATOM 17193 N N . GLY A 1 22 ? -0.682 10.858 19.417 1.00 25.00 22 GLY A N 17
ATOM 17194 C CA . GLY A 1 22 ? -1.073 12.064 20.131 1.00 25.00 22 GLY A CA 17
ATOM 17195 C C . GLY A 1 22 ? -0.526 12.153 21.544 1.00 25.00 22 GLY A C 17
ATOM 17196 O O . GLY A 1 22 ? 0.641 11.853 21.813 1.00 25.00 22 GLY A O 17
ATOM 17200 N N . ASP A 1 23 ? -1.396 12.545 22.465 1.00 25.00 23 ASP A N 17
ATOM 17201 C CA . ASP A 1 23 ? -1.031 12.731 23.873 1.00 25.00 23 ASP A CA 17
ATOM 17202 C C . ASP A 1 23 ? -0.785 11.419 24.624 1.00 25.00 23 ASP A C 17
ATOM 17203 O O . ASP A 1 23 ? -0.414 11.426 25.795 1.00 25.00 23 ASP A O 17
ATOM 17212 N N . ARG A 1 24 ? -0.967 10.291 23.948 1.00 25.00 24 ARG A N 17
ATOM 17213 C CA . ARG A 1 24 ? -0.707 8.988 24.564 1.00 25.00 24 ARG A CA 17
ATOM 17214 C C . ARG A 1 24 ? 0.791 8.778 24.693 1.00 25.00 24 ARG A C 17
ATOM 17215 O O . ARG A 1 24 ? 1.244 7.968 25.500 1.00 25.00 24 ARG A O 17
ATOM 17236 N N . GLY A 1 25 ? 1.554 9.535 23.915 1.00 25.00 25 GLY A N 17
ATOM 17237 C CA . GLY A 1 25 ? 3.000 9.482 23.991 1.00 25.00 25 GLY A CA 17
ATOM 17238 C C . GLY A 1 25 ? 3.593 8.284 23.282 1.00 25.00 25 GLY A C 17
ATOM 17239 O O . GLY A 1 25 ? 2.886 7.400 22.800 1.00 25.00 25 GLY A O 17
ATOM 17243 N N . PHE A 1 26 ? 4.914 8.255 23.228 1.00 25.00 26 PHE A N 17
ATOM 17244 C CA . PHE A 1 26 ? 5.654 7.188 22.563 1.00 25.00 26 PHE A CA 17
ATOM 17245 C C . PHE A 1 26 ? 7.054 7.109 23.152 1.00 25.00 26 PHE A C 17
ATOM 17246 O O . PHE A 1 26 ? 7.455 7.974 23.933 1.00 25.00 26 PHE A O 17
ATOM 17263 N N . TYR A 1 27 ? 7.810 6.102 22.748 1.00 25.00 27 TYR A N 17
ATOM 17264 C CA . TYR A 1 27 ? 9.210 5.979 23.130 1.00 25.00 27 TYR A CA 17
ATOM 17265 C C . TYR A 1 27 ? 10.023 5.605 21.907 1.00 25.00 27 TYR A C 17
ATOM 17266 O O . TYR A 1 27 ? 9.486 5.105 20.936 1.00 25.00 27 TYR A O 17
ATOM 17284 N N . PHE A 1 28 ? 11.328 5.832 21.956 1.00 25.00 28 PHE A N 17
ATOM 17285 C CA . PHE A 1 28 ? 12.184 5.504 20.828 1.00 25.00 28 PHE A CA 17
ATOM 17286 C C . PHE A 1 28 ? 12.873 4.190 21.111 1.00 25.00 28 PHE A C 17
ATOM 17287 O O . PHE A 1 28 ? 13.129 3.402 20.217 1.00 25.00 28 PHE A O 17
ATOM 17304 N N . ASN A 1 29 ? 13.220 4.002 22.378 1.00 25.00 29 ASN A N 17
ATOM 17305 C CA . ASN A 1 29 ? 14.128 2.938 22.798 1.00 25.00 29 ASN A CA 17
ATOM 17306 C C . ASN A 1 29 ? 13.526 1.917 23.736 1.00 25.00 29 ASN A C 17
ATOM 17307 O O . ASN A 1 29 ? 14.247 1.230 24.461 1.00 25.00 29 ASN A O 17
ATOM 17318 N N . ARG A 1 30 ? 12.204 1.823 23.716 1.00 25.00 30 ARG A N 17
ATOM 17319 C CA . ARG A 1 30 ? 11.471 0.805 24.488 1.00 25.00 30 ARG A CA 17
ATOM 17320 C C . ARG A 1 30 ? 11.919 0.669 25.931 1.00 25.00 30 ARG A C 17
ATOM 17321 O O . ARG A 1 30 ? 12.339 -0.402 26.368 1.00 25.00 30 ARG A O 17
ATOM 17342 N N . PRO A 1 31 ? 11.892 1.780 26.680 1.00 25.00 31 PRO A N 17
ATOM 17343 C CA . PRO A 1 31 ? 12.464 1.635 28.012 1.00 25.00 31 PRO A CA 17
ATOM 17344 C C . PRO A 1 31 ? 11.578 0.902 29.003 1.00 25.00 31 PRO A C 17
ATOM 17345 O O . PRO A 1 31 ? 12.064 0.204 29.876 1.00 25.00 31 PRO A O 17
ATOM 17356 N N . ALA A 1 32 ? 10.283 1.161 28.880 1.00 25.00 32 ALA A N 17
ATOM 17357 C CA . ALA A 1 32 ? 9.222 0.602 29.732 1.00 25.00 32 ALA A CA 17
ATOM 17358 C C . ALA A 1 32 ? 9.478 0.675 31.253 1.00 25.00 32 ALA A C 17
ATOM 17359 O O . ALA A 1 32 ? 8.960 -0.119 32.024 1.00 25.00 32 ALA A O 17
ATOM 17366 N N . SER A 1 33 ? 10.261 1.663 31.664 1.00 25.00 33 SER A N 17
ATOM 17367 C CA . SER A 1 33 ? 10.574 1.882 33.088 1.00 25.00 33 SER A CA 17
ATOM 17368 C C . SER A 1 33 ? 10.950 3.324 33.404 1.00 25.00 33 SER A C 17
ATOM 17369 O O . SER A 1 33 ? 11.427 3.654 34.476 1.00 25.00 33 SER A O 17
ATOM 17377 N N . ARG A 1 34 ? 10.725 4.161 32.406 1.00 25.00 34 ARG A N 17
ATOM 17378 C CA . ARG A 1 34 ? 10.933 5.612 32.420 1.00 25.00 34 ARG A CA 17
ATOM 17379 C C . ARG A 1 34 ? 12.385 6.000 32.600 1.00 25.00 34 ARG A C 17
ATOM 17380 O O . ARG A 1 34 ? 12.721 7.155 32.803 1.00 25.00 34 ARG A O 17
ATOM 17401 N N . VAL A 1 35 ? 13.241 5.012 32.443 1.00 25.00 35 VAL A N 17
ATOM 17402 C CA . VAL A 1 35 ? 14.675 5.206 32.609 1.00 25.00 35 VAL A CA 17
ATOM 17403 C C . VAL A 1 35 ? 15.397 5.616 31.331 1.00 25.00 35 VAL A C 17
ATOM 17404 O O . VAL A 1 35 ? 16.571 5.968 31.349 1.00 25.00 35 VAL A O 17
ATOM 17417 N N . SER A 1 36 ? 14.688 5.493 30.217 1.00 25.00 36 SER A N 17
ATOM 17418 C CA . SER A 1 36 ? 15.230 5.753 28.864 1.00 25.00 36 SER A CA 17
ATOM 17419 C C . SER A 1 36 ? 16.512 4.951 28.590 1.00 25.00 36 SER A C 17
ATOM 17420 O O . SER A 1 36 ? 17.352 5.344 27.790 1.00 25.00 36 SER A O 17
ATOM 17428 N N . ARG A 1 37 ? 16.646 3.842 29.314 1.00 25.00 37 ARG A N 17
ATOM 17429 C CA . ARG A 1 37 ? 17.800 2.934 29.294 1.00 25.00 37 ARG A CA 17
ATOM 17430 C C . ARG A 1 37 ? 19.173 3.553 29.621 1.00 25.00 37 ARG A C 17
ATOM 17431 O O . ARG A 1 37 ? 20.163 2.836 29.666 1.00 25.00 37 ARG A O 17
ATOM 17452 N N . ARG A 1 38 ? 19.204 4.861 29.878 1.00 25.00 38 ARG A N 17
ATOM 17453 C CA . ARG A 1 38 ? 20.422 5.625 30.199 1.00 25.00 38 ARG A CA 17
ATOM 17454 C C . ARG A 1 38 ? 21.562 5.404 29.204 1.00 25.00 38 ARG A C 17
ATOM 17455 O O . ARG A 1 38 ? 22.729 5.497 29.561 1.00 25.00 38 ARG A O 17
ATOM 17476 N N . SER A 1 39 ? 21.213 5.097 27.965 1.00 25.00 39 SER A N 17
ATOM 17477 C CA . SER A 1 39 ? 22.200 4.809 26.928 1.00 25.00 39 SER A CA 17
ATOM 17478 C C . SER A 1 39 ? 21.530 4.965 25.564 1.00 25.00 39 SER A C 17
ATOM 17479 O O . SER A 1 39 ? 20.358 4.593 25.417 1.00 25.00 39 SER A O 17
ATOM 17487 N N . PRO A 1 40 ? 22.250 5.495 24.551 1.00 25.00 40 PRO A N 17
ATOM 17488 C CA . PRO A 1 40 ? 21.647 5.507 23.211 1.00 25.00 40 PRO A CA 17
ATOM 17489 C C . PRO A 1 40 ? 21.594 4.080 22.654 1.00 25.00 40 PRO A C 17
ATOM 17490 O O . PRO A 1 40 ? 22.611 3.482 22.317 1.00 25.00 40 PRO A O 17
ATOM 17501 N N . GLN A 1 41 ? 20.402 3.506 22.649 1.00 25.00 41 GLN A N 17
ATOM 17502 C CA . GLN A 1 41 ? 20.228 2.095 22.332 1.00 25.00 41 GLN A CA 17
ATOM 17503 C C . GLN A 1 41 ? 19.324 1.891 21.122 1.00 25.00 41 GLN A C 17
ATOM 17504 O O . GLN A 1 41 ? 18.865 2.848 20.503 1.00 25.00 41 GLN A O 17
ATOM 17518 N N . ARG A 1 42 ? 19.106 0.634 20.774 1.00 25.00 42 ARG A N 17
ATOM 17519 C CA . ARG A 1 42 ? 18.326 0.259 19.598 1.00 25.00 42 ARG A CA 17
ATOM 17520 C C . ARG A 1 42 ? 16.864 0.656 19.754 1.00 25.00 42 ARG A C 17
ATOM 17521 O O . ARG A 1 42 ? 16.401 0.929 20.867 1.00 25.00 42 ARG A O 17
ATOM 17542 N N . GLY A 1 43 ? 16.126 0.687 18.654 1.00 25.00 43 GLY A N 17
ATOM 17543 C CA . GLY A 1 43 ? 14.734 1.092 18.723 1.00 25.00 43 GLY A CA 17
ATOM 17544 C C . GLY A 1 43 ? 14.095 1.424 17.391 1.00 25.00 43 GLY A C 17
ATOM 17545 O O . GLY A 1 43 ? 14.513 0.919 16.356 1.00 25.00 43 GLY A O 17
ATOM 17549 N N . ILE A 1 44 ? 13.088 2.289 17.420 1.00 25.00 44 ILE A N 17
ATOM 17550 C CA . ILE A 1 44 ? 12.322 2.674 16.223 1.00 25.00 44 ILE A CA 17
ATOM 17551 C C . ILE A 1 44 ? 13.225 3.292 15.156 1.00 25.00 44 ILE A C 17
ATOM 17552 O O . ILE A 1 44 ? 12.987 3.140 13.971 1.00 25.00 44 ILE A O 17
ATOM 17568 N N . VAL A 1 45 ? 14.294 3.948 15.573 1.00 25.00 45 VAL A N 17
ATOM 17569 C CA . VAL A 1 45 ? 15.220 4.551 14.623 1.00 25.00 45 VAL A CA 17
ATOM 17570 C C . VAL A 1 45 ? 15.865 3.468 13.747 1.00 25.00 45 VAL A C 17
ATOM 17571 O O . VAL A 1 45 ? 16.097 3.684 12.568 1.00 25.00 45 VAL A O 17
ATOM 17584 N N . GLU A 1 46 ? 16.075 2.275 14.279 1.00 25.00 46 GLU A N 17
ATOM 17585 C CA . GLU A 1 46 ? 16.635 1.201 13.468 1.00 25.00 46 GLU A CA 17
ATOM 17586 C C . GLU A 1 46 ? 15.576 0.648 12.532 1.00 25.00 46 GLU A C 17
ATOM 17587 O O . GLU A 1 46 ? 15.883 0.204 11.441 1.00 25.00 46 GLU A O 17
ATOM 17599 N N . GLU A 1 47 ? 14.324 0.701 12.960 1.00 25.00 47 GLU A N 17
ATOM 17600 C CA . GLU A 1 47 ? 13.221 0.183 12.154 1.00 25.00 47 GLU A CA 17
ATOM 17601 C C . GLU A 1 47 ? 12.852 1.121 11.004 1.00 25.00 47 GLU A C 17
ATOM 17602 O O . GLU A 1 47 ? 12.464 0.667 9.944 1.00 25.00 47 GLU A O 17
ATOM 17614 N N . CYS A 1 48 ? 12.933 2.423 11.237 1.00 25.00 48 CYS A N 17
ATOM 17615 C CA . CYS A 1 48 ? 12.464 3.405 10.257 1.00 25.00 48 CYS A CA 17
ATOM 17616 C C . CYS A 1 48 ? 13.540 4.231 9.555 1.00 25.00 48 CYS A C 17
ATOM 17617 O O . CYS A 1 48 ? 13.253 4.817 8.526 1.00 25.00 48 CYS A O 17
ATOM 17624 N N . CYS A 1 49 ? 14.747 4.312 10.102 1.00 25.00 49 CYS A N 17
ATOM 17625 C CA . CYS A 1 49 ? 15.811 5.112 9.473 1.00 25.00 49 CYS A CA 17
ATOM 17626 C C . CYS A 1 49 ? 16.853 4.202 8.827 1.00 25.00 49 CYS A C 17
ATOM 17627 O O . CYS A 1 49 ? 17.270 4.425 7.698 1.00 25.00 49 CYS A O 17
ATOM 17634 N N . PHE A 1 50 ? 17.254 3.157 9.541 1.00 25.00 50 PHE A N 17
ATOM 17635 C CA . PHE A 1 50 ? 18.225 2.195 9.005 1.00 25.00 50 PHE A CA 17
ATOM 17636 C C . PHE A 1 50 ? 17.517 1.112 8.189 1.00 25.00 50 PHE A C 17
ATOM 17637 O O . PHE A 1 50 ? 18.153 0.362 7.443 1.00 25.00 50 PHE A O 17
ATOM 17654 N N . ARG A 1 51 ? 16.202 1.032 8.340 1.00 25.00 51 ARG A N 17
ATOM 17655 C CA . ARG A 1 51 ? 15.354 0.094 7.595 1.00 25.00 51 ARG A CA 17
ATOM 17656 C C . ARG A 1 51 ? 14.125 0.894 7.213 1.00 25.00 51 ARG A C 17
ATOM 17657 O O . ARG A 1 51 ? 14.057 2.073 7.514 1.00 25.00 51 ARG A O 17
ATOM 17678 N N . SER A 1 52 ? 13.168 0.249 6.571 1.00 25.00 52 SER A N 17
ATOM 17679 C CA . SER A 1 52 ? 11.919 0.902 6.171 1.00 25.00 52 SER A CA 17
ATOM 17680 C C . SER A 1 52 ? 10.813 0.392 7.083 1.00 25.00 52 SER A C 17
ATOM 17681 O O . SER A 1 52 ? 10.853 -0.760 7.511 1.00 25.00 52 SER A O 17
ATOM 17689 N N . CYS A 1 53 ? 9.837 1.238 7.380 1.00 25.00 53 CYS A N 17
ATOM 17690 C CA . CYS A 1 53 ? 8.746 0.876 8.283 1.00 25.00 53 CYS A CA 17
ATOM 17691 C C . CYS A 1 53 ? 7.440 1.484 7.784 1.00 25.00 53 CYS A C 17
ATOM 17692 O O . CYS A 1 53 ? 7.428 2.199 6.788 1.00 25.00 53 CYS A O 17
ATOM 17699 N N . ASP A 1 54 ? 6.356 1.201 8.491 1.00 25.00 54 ASP A N 17
ATOM 17700 C CA . ASP A 1 54 ? 5.031 1.729 8.168 1.00 25.00 54 ASP A CA 17
ATOM 17701 C C . ASP A 1 54 ? 4.437 2.292 9.457 1.00 25.00 54 ASP A C 17
ATOM 17702 O O . ASP A 1 54 ? 4.934 1.981 10.540 1.00 25.00 54 ASP A O 17
ATOM 17711 N N . LEU A 1 55 ? 3.373 3.082 9.349 1.00 25.00 55 LEU A N 17
ATOM 17712 C CA . LEU A 1 55 ? 2.701 3.672 10.513 1.00 25.00 55 LEU A CA 17
ATOM 17713 C C . LEU A 1 55 ? 2.231 2.614 11.496 1.00 25.00 55 LEU A C 17
ATOM 17714 O O . LEU A 1 55 ? 2.205 2.845 12.697 1.00 25.00 55 LEU A O 17
ATOM 17730 N N . ALA A 1 56 ? 1.870 1.450 10.988 1.00 25.00 56 ALA A N 17
ATOM 17731 C CA . ALA A 1 56 ? 1.367 0.382 11.823 1.00 25.00 56 ALA A CA 17
ATOM 17732 C C . ALA A 1 56 ? 2.492 -0.204 12.688 1.00 25.00 56 ALA A C 17
ATOM 17733 O O . ALA A 1 56 ? 2.312 -0.457 13.874 1.00 25.00 56 ALA A O 17
ATOM 17740 N N . LEU A 1 57 ? 3.669 -0.362 12.097 1.00 25.00 57 LEU A N 17
ATOM 17741 C CA . LEU A 1 57 ? 4.846 -0.839 12.827 1.00 25.00 57 LEU A CA 17
ATOM 17742 C C . LEU A 1 57 ? 5.234 0.223 13.850 1.00 25.00 57 LEU A C 17
ATOM 17743 O O . LEU A 1 57 ? 5.549 -0.064 14.999 1.00 25.00 57 LEU A O 17
ATOM 17759 N N . LEU A 1 58 ? 5.197 1.464 13.406 1.00 25.00 58 LEU A N 17
ATOM 17760 C CA . LEU A 1 58 ? 5.557 2.609 14.200 1.00 25.00 58 LEU A CA 17
ATOM 17761 C C . LEU A 1 58 ? 4.655 2.812 15.424 1.00 25.00 58 LEU A C 17
ATOM 17762 O O . LEU A 1 58 ? 5.129 3.183 16.496 1.00 25.00 58 LEU A O 17
ATOM 17778 N N . GLU A 1 59 ? 3.374 2.513 15.281 1.00 25.00 59 GLU A N 17
ATOM 17779 C CA . GLU A 1 59 ? 2.405 2.643 16.371 1.00 25.00 59 GLU A CA 17
ATOM 17780 C C . GLU A 1 59 ? 2.726 1.728 17.562 1.00 25.00 59 GLU A C 17
ATOM 17781 O O . GLU A 1 59 ? 2.377 2.033 18.701 1.00 25.00 59 GLU A O 17
ATOM 17794 N N . THR A 1 60 ? 3.438 0.638 17.326 1.00 25.00 60 THR A N 17
ATOM 17795 C CA . THR A 1 60 ? 3.789 -0.287 18.410 1.00 25.00 60 THR A CA 17
ATOM 17796 C C . THR A 1 60 ? 4.723 0.347 19.446 1.00 25.00 60 THR A C 17
ATOM 17797 O O . THR A 1 60 ? 4.879 -0.163 20.553 1.00 25.00 60 THR A O 17
ATOM 17808 N N . TYR A 1 61 ? 5.355 1.453 19.078 1.00 25.00 61 TYR A N 17
ATOM 17809 C CA . TYR A 1 61 ? 6.273 2.159 19.968 1.00 25.00 61 TYR A CA 17
ATOM 17810 C C . TYR A 1 61 ? 5.575 3.201 20.851 1.00 25.00 61 TYR A C 17
ATOM 17811 O O . TYR A 1 61 ? 6.239 3.976 21.551 1.00 25.00 61 TYR A O 17
ATOM 17829 N N . CYS A 1 62 ? 4.251 3.231 20.840 1.00 25.00 62 CYS A N 17
ATOM 17830 C CA . CYS A 1 62 ? 3.518 4.171 21.681 1.00 25.00 62 CYS A CA 17
ATOM 17831 C C . CYS A 1 62 ? 3.648 3.825 23.167 1.00 25.00 62 CYS A C 17
ATOM 17832 O O . CYS A 1 62 ? 3.889 2.683 23.547 1.00 25.00 62 CYS A O 17
ATOM 17839 N N . ALA A 1 63 ? 3.518 4.847 24.002 1.00 25.00 63 ALA A N 17
ATOM 17840 C CA . ALA A 1 63 ? 3.753 4.740 25.441 1.00 25.00 63 ALA A CA 17
ATOM 17841 C C . ALA A 1 63 ? 2.516 4.257 26.203 1.00 25.00 63 ALA A C 17
ATOM 17842 O O . ALA A 1 63 ? 2.459 4.326 27.431 1.00 25.00 63 ALA A O 17
ATOM 17849 N N . THR A 1 64 ? 1.537 3.770 25.466 1.00 25.00 64 THR A N 17
ATOM 17850 C CA . THR A 1 64 ? 0.293 3.279 26.041 1.00 25.00 64 THR A CA 17
ATOM 17851 C C . THR A 1 64 ? -0.011 1.973 25.307 1.00 25.00 64 THR A C 17
ATOM 17852 O O . THR A 1 64 ? 0.451 1.775 24.180 1.00 25.00 64 THR A O 17
ATOM 17863 N N . PRO A 1 65 ? -0.727 1.042 25.955 1.00 25.00 65 PRO A N 17
ATOM 17864 C CA . PRO A 1 65 ? -1.007 -0.255 25.333 1.00 25.00 65 PRO A CA 17
ATOM 17865 C C . PRO A 1 65 ? -2.058 -0.188 24.236 1.00 25.00 65 PRO A C 17
ATOM 17866 O O . PRO A 1 65 ? -2.890 0.720 24.200 1.00 25.00 65 PRO A O 17
ATOM 17877 N N . ALA A 1 66 ? -2.045 -1.189 23.370 1.00 25.00 66 ALA A N 17
ATOM 17878 C CA . ALA A 1 66 ? -3.062 -1.313 22.336 1.00 25.00 66 ALA A CA 17
ATOM 17879 C C . ALA A 1 66 ? -4.393 -1.587 23.041 1.00 25.00 66 ALA A C 17
ATOM 17880 O O . ALA A 1 66 ? -4.435 -2.296 24.044 1.00 25.00 66 ALA A O 17
ATOM 17887 N N . LYS A 1 67 ? -5.471 -1.027 22.511 1.00 25.00 67 LYS A N 17
ATOM 17888 C CA . LYS A 1 67 ? -6.797 -1.162 23.120 1.00 25.00 67 LYS A CA 17
ATOM 17889 C C . LYS A 1 67 ? -7.705 -2.010 22.229 1.00 25.00 67 LYS A C 17
ATOM 17890 O O . LYS A 1 67 ? -8.855 -1.673 21.973 1.00 25.00 67 LYS A O 17
ATOM 17909 N N . SER A 1 68 ? -7.149 -3.102 21.734 1.00 25.00 68 SER A N 17
ATOM 17910 C CA . SER A 1 68 ? -7.885 -4.026 20.878 1.00 25.00 68 SER A CA 17
ATOM 17911 C C . SER A 1 68 ? -8.705 -4.983 21.743 1.00 25.00 68 SER A C 17
ATOM 17912 O O . SER A 1 68 ? -8.198 -6.014 22.193 1.00 25.00 68 SER A O 17
ATOM 17920 N N . GLU A 1 69 ? -9.943 -4.605 22.028 1.00 25.00 69 GLU A N 17
ATOM 17921 C CA . GLU A 1 69 ? -10.869 -5.409 22.829 1.00 25.00 69 GLU A CA 17
ATOM 17922 C C . GLU A 1 69 ? -12.242 -5.218 22.210 1.00 25.00 69 GLU A C 17
ATOM 17923 O O . GLU A 1 69 ? -12.393 -4.206 21.494 1.00 25.00 69 GLU A O 17
ATOM 17936 N N . ALA A 1 1 ? 10.934 17.169 -5.775 1.00 25.00 1 ALA A N 18
ATOM 17937 C CA . ALA A 1 1 ? 9.880 16.185 -6.156 1.00 25.00 1 ALA A CA 18
ATOM 17938 C C . ALA A 1 1 ? 9.468 15.379 -4.941 1.00 25.00 1 ALA A C 18
ATOM 17939 O O . ALA A 1 1 ? 10.257 15.233 -4.020 1.00 25.00 1 ALA A O 18
ATOM 17948 N N . TYR A 1 2 ? 8.239 14.886 -4.932 1.00 25.00 2 TYR A N 18
ATOM 17949 C CA . TYR A 1 2 ? 7.728 14.102 -3.811 1.00 25.00 2 TYR A CA 18
ATOM 17950 C C . TYR A 1 2 ? 8.444 12.752 -3.718 1.00 25.00 2 TYR A C 18
ATOM 17951 O O . TYR A 1 2 ? 8.836 12.180 -4.737 1.00 25.00 2 TYR A O 18
ATOM 17969 N N . ARG A 1 3 ? 8.564 12.237 -2.501 1.00 25.00 3 ARG A N 18
ATOM 17970 C CA . ARG A 1 3 ? 9.064 10.891 -2.244 1.00 25.00 3 ARG A CA 18
ATOM 17971 C C . ARG A 1 3 ? 8.019 10.312 -1.312 1.00 25.00 3 ARG A C 18
ATOM 17972 O O . ARG A 1 3 ? 7.429 11.063 -0.549 1.00 25.00 3 ARG A O 18
ATOM 17993 N N . PRO A 1 4 ? 7.799 8.989 -1.338 1.00 25.00 4 PRO A N 18
ATOM 17994 C CA . PRO A 1 4 ? 6.826 8.423 -0.394 1.00 25.00 4 PRO A CA 18
ATOM 17995 C C . PRO A 1 4 ? 7.305 8.471 1.055 1.00 25.00 4 PRO A C 18
ATOM 17996 O O . PRO A 1 4 ? 6.499 8.392 1.969 1.00 25.00 4 PRO A O 18
ATOM 18007 N N . SER A 1 5 ? 8.614 8.631 1.230 1.00 25.00 5 SER A N 18
ATOM 18008 C CA . SER A 1 5 ? 9.250 8.760 2.543 1.00 25.00 5 SER A CA 18
ATOM 18009 C C . SER A 1 5 ? 8.888 7.594 3.454 1.00 25.00 5 SER A C 18
ATOM 18010 O O . SER A 1 5 ? 8.397 7.757 4.562 1.00 25.00 5 SER A O 18
ATOM 18018 N N . GLU A 1 6 ? 9.196 6.405 2.959 1.00 25.00 6 GLU A N 18
ATOM 18019 C CA . GLU A 1 6 ? 8.974 5.148 3.670 1.00 25.00 6 GLU A CA 18
ATOM 18020 C C . GLU A 1 6 ? 10.049 4.943 4.750 1.00 25.00 6 GLU A C 18
ATOM 18021 O O . GLU A 1 6 ? 10.064 3.940 5.472 1.00 25.00 6 GLU A O 18
ATOM 18033 N N . THR A 1 7 ? 10.936 5.922 4.852 1.00 25.00 7 THR A N 18
ATOM 18034 C CA . THR A 1 7 ? 11.968 5.973 5.877 1.00 25.00 7 THR A CA 18
ATOM 18035 C C . THR A 1 7 ? 11.884 7.335 6.531 1.00 25.00 7 THR A C 18
ATOM 18036 O O . THR A 1 7 ? 11.601 8.326 5.859 1.00 25.00 7 THR A O 18
ATOM 18047 N N . LEU A 1 8 ? 12.148 7.377 7.826 1.00 25.00 8 LEU A N 18
ATOM 18048 C CA . LEU A 1 8 ? 12.093 8.614 8.601 1.00 25.00 8 LEU A CA 18
ATOM 18049 C C . LEU A 1 8 ? 13.295 8.770 9.475 1.00 25.00 8 LEU A C 18
ATOM 18050 O O . LEU A 1 8 ? 13.781 7.810 10.073 1.00 25.00 8 LEU A O 18
ATOM 18066 N N . CYS A 1 9 ? 13.714 10.006 9.625 1.00 25.00 9 CYS A N 18
ATOM 18067 C CA . CYS A 1 9 ? 14.865 10.322 10.468 1.00 25.00 9 CYS A CA 18
ATOM 18068 C C . CYS A 1 9 ? 14.968 11.813 10.782 1.00 25.00 9 CYS A C 18
ATOM 18069 O O . CYS A 1 9 ? 14.164 12.605 10.314 1.00 25.00 9 CYS A O 18
ATOM 18076 N N . GLY A 1 10 ? 15.953 12.182 11.596 1.00 25.00 10 GLY A N 18
ATOM 18077 C CA . GLY A 1 10 ? 16.233 13.585 11.920 1.00 25.00 10 GLY A CA 18
ATOM 18078 C C . GLY A 1 10 ? 15.273 14.300 12.854 1.00 25.00 10 GLY A C 18
ATOM 18079 O O . GLY A 1 10 ? 15.661 15.002 13.779 1.00 25.00 10 GLY A O 18
ATOM 18083 N N . GLY A 1 11 ? 14.006 14.100 12.578 1.00 25.00 11 GLY A N 18
ATOM 18084 C CA . GLY A 1 11 ? 12.919 14.727 13.309 1.00 25.00 11 GLY A CA 18
ATOM 18085 C C . GLY A 1 11 ? 11.589 14.327 12.701 1.00 25.00 11 GLY A C 18
ATOM 18086 O O . GLY A 1 11 ? 10.575 14.317 13.382 1.00 25.00 11 GLY A O 18
ATOM 18090 N N . GLU A 1 12 ? 11.618 13.911 11.439 1.00 25.00 12 GLU A N 18
ATOM 18091 C CA . GLU A 1 12 ? 10.424 13.428 10.730 1.00 25.00 12 GLU A CA 18
ATOM 18092 C C . GLU A 1 12 ? 9.829 12.246 11.482 1.00 25.00 12 GLU A C 18
ATOM 18093 O O . GLU A 1 12 ? 8.617 12.067 11.566 1.00 25.00 12 GLU A O 18
ATOM 18105 N N . LEU A 1 13 ? 10.716 11.433 12.036 1.00 25.00 13 LEU A N 18
ATOM 18106 C CA . LEU A 1 13 ? 10.307 10.250 12.770 1.00 25.00 13 LEU A CA 18
ATOM 18107 C C . LEU A 1 13 ? 9.515 10.658 14.006 1.00 25.00 13 LEU A C 18
ATOM 18108 O O . LEU A 1 13 ? 8.479 10.099 14.290 1.00 25.00 13 LEU A O 18
ATOM 18124 N N . VAL A 1 14 ? 9.991 11.667 14.715 1.00 25.00 14 VAL A N 18
ATOM 18125 C CA . VAL A 1 14 ? 9.322 12.135 15.927 1.00 25.00 14 VAL A CA 18
ATOM 18126 C C . VAL A 1 14 ? 7.948 12.693 15.589 1.00 25.00 14 VAL A C 18
ATOM 18127 O O . VAL A 1 14 ? 6.988 12.424 16.299 1.00 25.00 14 VAL A O 18
ATOM 18140 N N . ASP A 1 15 ? 7.853 13.425 14.491 1.00 25.00 15 ASP A N 18
ATOM 18141 C CA . ASP A 1 15 ? 6.576 13.993 14.057 1.00 25.00 15 ASP A CA 18
ATOM 18142 C C . ASP A 1 15 ? 5.569 12.876 13.784 1.00 25.00 15 ASP A C 18
ATOM 18143 O O . ASP A 1 15 ? 4.448 12.899 14.283 1.00 25.00 15 ASP A O 18
ATOM 18152 N N . THR A 1 16 ? 5.999 11.846 13.071 1.00 25.00 16 THR A N 18
ATOM 18153 C CA . THR A 1 16 ? 5.122 10.709 12.785 1.00 25.00 16 THR A CA 18
ATOM 18154 C C . THR A 1 16 ? 4.716 9.967 14.063 1.00 25.00 16 THR A C 18
ATOM 18155 O O . THR A 1 16 ? 3.572 9.545 14.210 1.00 25.00 16 THR A O 18
ATOM 18166 N N . LEU A 1 17 ? 5.630 9.829 15.010 1.00 25.00 17 LEU A N 18
ATOM 18167 C CA . LEU A 1 17 ? 5.308 9.180 16.281 1.00 25.00 17 LEU A CA 18
ATOM 18168 C C . LEU A 1 17 ? 4.267 9.993 17.047 1.00 25.00 17 LEU A C 18
ATOM 18169 O O . LEU A 1 17 ? 3.360 9.429 17.651 1.00 25.00 17 LEU A O 18
ATOM 18185 N N . GLN A 1 18 ? 4.360 11.313 16.981 1.00 25.00 18 GLN A N 18
ATOM 18186 C CA . GLN A 1 18 ? 3.367 12.177 17.617 1.00 25.00 18 GLN A CA 18
ATOM 18187 C C . GLN A 1 18 ? 2.032 12.072 16.884 1.00 25.00 18 GLN A C 18
ATOM 18188 O O . GLN A 1 18 ? 0.983 12.170 17.498 1.00 25.00 18 GLN A O 18
ATOM 18202 N N . PHE A 1 19 ? 2.064 11.837 15.582 1.00 25.00 19 PHE A N 18
ATOM 18203 C CA . PHE A 1 19 ? 0.832 11.669 14.819 1.00 25.00 19 PHE A CA 18
ATOM 18204 C C . PHE A 1 19 ? 0.092 10.372 15.179 1.00 25.00 19 PHE A C 18
ATOM 18205 O O . PHE A 1 19 ? -1.106 10.401 15.448 1.00 25.00 19 PHE A O 18
ATOM 18222 N N . VAL A 1 20 ? 0.778 9.231 15.174 1.00 25.00 20 VAL A N 18
ATOM 18223 C CA . VAL A 1 20 ? 0.090 7.952 15.419 1.00 25.00 20 VAL A CA 18
ATOM 18224 C C . VAL A 1 20 ? -0.287 7.756 16.899 1.00 25.00 20 VAL A C 18
ATOM 18225 O O . VAL A 1 20 ? -1.246 7.050 17.209 1.00 25.00 20 VAL A O 18
ATOM 18238 N N . CYS A 1 21 ? 0.486 8.345 17.809 1.00 25.00 21 CYS A N 18
ATOM 18239 C CA . CYS A 1 21 ? 0.272 8.144 19.254 1.00 25.00 21 CYS A CA 18
ATOM 18240 C C . CYS A 1 21 ? -0.419 9.321 19.933 1.00 25.00 21 CYS A C 18
ATOM 18241 O O . CYS A 1 21 ? -0.818 9.227 21.098 1.00 25.00 21 CYS A O 18
ATOM 18248 N N . GLY A 1 22 ? -0.521 10.440 19.237 1.00 25.00 22 GLY A N 18
ATOM 18249 C CA . GLY A 1 22 ? -1.080 11.640 19.829 1.00 25.00 22 GLY A CA 18
ATOM 18250 C C . GLY A 1 22 ? -0.119 12.279 20.817 1.00 25.00 22 GLY A C 18
ATOM 18251 O O . GLY A 1 22 ? 1.070 11.952 20.882 1.00 25.00 22 GLY A O 18
ATOM 18255 N N . ASP A 1 23 ? -0.658 13.160 21.647 1.00 25.00 23 ASP A N 18
ATOM 18256 C CA . ASP A 1 23 ? 0.108 13.845 22.694 1.00 25.00 23 ASP A CA 18
ATOM 18257 C C . ASP A 1 23 ? 0.420 12.901 23.851 1.00 25.00 23 ASP A C 18
ATOM 18258 O O . ASP A 1 23 ? 1.134 13.248 24.790 1.00 25.00 23 ASP A O 18
ATOM 18267 N N . ARG A 1 24 ? -0.149 11.705 23.782 1.00 25.00 24 ARG A N 18
ATOM 18268 C CA . ARG A 1 24 ? -0.075 10.725 24.866 1.00 25.00 24 ARG A CA 18
ATOM 18269 C C . ARG A 1 24 ? 1.323 10.152 25.045 1.00 25.00 24 ARG A C 18
ATOM 18270 O O . ARG A 1 24 ? 1.624 9.527 26.062 1.00 25.00 24 ARG A O 18
ATOM 18291 N N . GLY A 1 25 ? 2.185 10.410 24.078 1.00 25.00 25 GLY A N 18
ATOM 18292 C CA . GLY A 1 25 ? 3.578 10.025 24.186 1.00 25.00 25 GLY A CA 18
ATOM 18293 C C . GLY A 1 25 ? 3.895 8.658 23.623 1.00 25.00 25 GLY A C 18
ATOM 18294 O O . GLY A 1 25 ? 3.015 7.856 23.301 1.00 25.00 25 GLY A O 18
ATOM 18298 N N . PHE A 1 26 ? 5.185 8.405 23.481 1.00 25.00 26 PHE A N 18
ATOM 18299 C CA . PHE A 1 26 ? 5.680 7.183 22.874 1.00 25.00 26 PHE A CA 18
ATOM 18300 C C . PHE A 1 26 ? 7.097 6.921 23.345 1.00 25.00 26 PHE A C 18
ATOM 18301 O O . PHE A 1 26 ? 7.740 7.786 23.949 1.00 25.00 26 PHE A O 18
ATOM 18318 N N . TYR A 1 27 ? 7.590 5.741 23.030 1.00 25.00 27 TYR A N 18
ATOM 18319 C CA . TYR A 1 27 ? 8.954 5.354 23.320 1.00 25.00 27 TYR A CA 18
ATOM 18320 C C . TYR A 1 27 ? 9.730 5.408 22.011 1.00 25.00 27 TYR A C 18
ATOM 18321 O O . TYR A 1 27 ? 9.175 5.134 20.969 1.00 25.00 27 TYR A O 18
ATOM 18339 N N . PHE A 1 28 ? 11.024 5.691 22.056 1.00 25.00 28 PHE A N 18
ATOM 18340 C CA . PHE A 1 28 ? 11.837 5.617 20.839 1.00 25.00 28 PHE A CA 18
ATOM 18341 C C . PHE A 1 28 ? 12.589 4.303 20.867 1.00 25.00 28 PHE A C 18
ATOM 18342 O O . PHE A 1 28 ? 12.873 3.698 19.849 1.00 25.00 28 PHE A O 18
ATOM 18359 N N . ASN A 1 29 ? 12.944 3.891 22.070 1.00 25.00 29 ASN A N 18
ATOM 18360 C CA . ASN A 1 29 ? 13.794 2.728 22.278 1.00 25.00 29 ASN A CA 18
ATOM 18361 C C . ASN A 1 29 ? 13.427 1.959 23.523 1.00 25.00 29 ASN A C 18
ATOM 18362 O O . ASN A 1 29 ? 14.205 1.172 24.036 1.00 25.00 29 ASN A O 18
ATOM 18373 N N . ARG A 1 30 ? 12.200 2.189 23.972 1.00 25.00 30 ARG A N 18
ATOM 18374 C CA . ARG A 1 30 ? 11.616 1.488 25.125 1.00 25.00 30 ARG A CA 18
ATOM 18375 C C . ARG A 1 30 ? 12.595 1.208 26.280 1.00 25.00 30 ARG A C 18
ATOM 18376 O O . ARG A 1 30 ? 12.726 0.076 26.728 1.00 25.00 30 ARG A O 18
ATOM 18397 N N . PRO A 1 31 ? 13.347 2.236 26.720 1.00 25.00 31 PRO A N 18
ATOM 18398 C CA . PRO A 1 31 ? 14.493 1.872 27.556 1.00 25.00 31 PRO A CA 18
ATOM 18399 C C . PRO A 1 31 ? 14.200 1.723 29.039 1.00 25.00 31 PRO A C 18
ATOM 18400 O O . PRO A 1 31 ? 14.807 0.919 29.733 1.00 25.00 31 PRO A O 18
ATOM 18411 N N . ALA A 1 32 ? 13.333 2.609 29.513 1.00 25.00 32 ALA A N 18
ATOM 18412 C CA . ALA A 1 32 ? 12.950 2.747 30.925 1.00 25.00 32 ALA A CA 18
ATOM 18413 C C . ALA A 1 32 ? 14.132 2.879 31.899 1.00 25.00 32 ALA A C 18
ATOM 18414 O O . ALA A 1 32 ? 14.004 2.702 33.101 1.00 25.00 32 ALA A O 18
ATOM 18421 N N . SER A 1 33 ? 15.272 3.241 31.338 1.00 25.00 33 SER A N 18
ATOM 18422 C CA . SER A 1 33 ? 16.540 3.318 32.075 1.00 25.00 33 SER A CA 18
ATOM 18423 C C . SER A 1 33 ? 16.993 4.737 32.344 1.00 25.00 33 SER A C 18
ATOM 18424 O O . SER A 1 33 ? 18.078 5.005 32.837 1.00 25.00 33 SER A O 18
ATOM 18432 N N . ARG A 1 34 ? 16.089 5.627 32.000 1.00 25.00 34 ARG A N 18
ATOM 18433 C CA . ARG A 1 34 ? 16.182 7.073 32.233 1.00 25.00 34 ARG A CA 18
ATOM 18434 C C . ARG A 1 34 ? 17.365 7.712 31.546 1.00 25.00 34 ARG A C 18
ATOM 18435 O O . ARG A 1 34 ? 17.821 8.790 31.903 1.00 25.00 34 ARG A O 18
ATOM 18456 N N . VAL A 1 35 ? 17.796 7.046 30.496 1.00 25.00 35 VAL A N 18
ATOM 18457 C CA . VAL A 1 35 ? 18.935 7.490 29.700 1.00 25.00 35 VAL A CA 18
ATOM 18458 C C . VAL A 1 35 ? 18.657 8.794 28.946 1.00 25.00 35 VAL A C 18
ATOM 18459 O O . VAL A 1 35 ? 19.578 9.477 28.489 1.00 25.00 35 VAL A O 18
ATOM 18472 N N . SER A 1 36 ? 17.372 9.128 28.849 1.00 25.00 36 SER A N 18
ATOM 18473 C CA . SER A 1 36 ? 16.885 10.333 28.185 1.00 25.00 36 SER A CA 18
ATOM 18474 C C . SER A 1 36 ? 17.252 10.344 26.700 1.00 25.00 36 SER A C 18
ATOM 18475 O O . SER A 1 36 ? 17.830 9.407 26.166 1.00 25.00 36 SER A O 18
ATOM 18483 N N . ARG A 1 37 ? 16.904 11.433 26.037 1.00 25.00 37 ARG A N 18
ATOM 18484 C CA . ARG A 1 37 ? 17.196 11.610 24.610 1.00 25.00 37 ARG A CA 18
ATOM 18485 C C . ARG A 1 37 ? 18.676 11.918 24.371 1.00 25.00 37 ARG A C 18
ATOM 18486 O O . ARG A 1 37 ? 19.093 12.127 23.246 1.00 25.00 37 ARG A O 18
ATOM 18507 N N . ARG A 1 38 ? 19.467 11.905 25.436 1.00 25.00 38 ARG A N 18
ATOM 18508 C CA . ARG A 1 38 ? 20.916 12.095 25.328 1.00 25.00 38 ARG A CA 18
ATOM 18509 C C . ARG A 1 38 ? 21.587 10.827 24.814 1.00 25.00 38 ARG A C 18
ATOM 18510 O O . ARG A 1 38 ? 22.724 10.874 24.371 1.00 25.00 38 ARG A O 18
ATOM 18531 N N . SER A 1 39 ? 20.891 9.700 24.889 1.00 25.00 39 SER A N 18
ATOM 18532 C CA . SER A 1 39 ? 21.438 8.426 24.425 1.00 25.00 39 SER A CA 18
ATOM 18533 C C . SER A 1 39 ? 20.564 7.850 23.304 1.00 25.00 39 SER A C 18
ATOM 18534 O O . SER A 1 39 ? 19.428 7.428 23.557 1.00 25.00 39 SER A O 18
ATOM 18542 N N . PRO A 1 40 ? 21.062 7.839 22.051 1.00 25.00 40 PRO A N 18
ATOM 18543 C CA . PRO A 1 40 ? 20.266 7.281 20.947 1.00 25.00 40 PRO A CA 18
ATOM 18544 C C . PRO A 1 40 ? 20.297 5.742 20.908 1.00 25.00 40 PRO A C 18
ATOM 18545 O O . PRO A 1 40 ? 20.893 5.132 20.026 1.00 25.00 40 PRO A O 18
ATOM 18556 N N . GLN A 1 41 ? 19.680 5.113 21.897 1.00 25.00 41 GLN A N 18
ATOM 18557 C CA . GLN A 1 41 ? 19.659 3.654 21.976 1.00 25.00 41 GLN A CA 18
ATOM 18558 C C . GLN A 1 41 ? 18.799 3.053 20.858 1.00 25.00 41 GLN A C 18
ATOM 18559 O O . GLN A 1 41 ? 17.941 3.728 20.280 1.00 25.00 41 GLN A O 18
ATOM 18573 N N . ARG A 1 42 ? 19.054 1.786 20.562 1.00 25.00 42 ARG A N 18
ATOM 18574 C CA . ARG A 1 42 ? 18.382 1.062 19.479 1.00 25.00 42 ARG A CA 18
ATOM 18575 C C . ARG A 1 42 ? 16.879 0.957 19.693 1.00 25.00 42 ARG A C 18
ATOM 18576 O O . ARG A 1 42 ? 16.424 0.773 20.812 1.00 25.00 42 ARG A O 18
ATOM 18597 N N . GLY A 1 43 ? 16.117 1.074 18.615 1.00 25.00 43 GLY A N 18
ATOM 18598 C CA . GLY A 1 43 ? 14.666 1.062 18.705 1.00 25.00 43 GLY A CA 18
ATOM 18599 C C . GLY A 1 43 ? 14.012 1.399 17.378 1.00 25.00 43 GLY A C 18
ATOM 18600 O O . GLY A 1 43 ? 14.443 0.906 16.342 1.00 25.00 43 GLY A O 18
ATOM 18604 N N . ILE A 1 44 ? 13.007 2.269 17.396 1.00 25.00 44 ILE A N 18
ATOM 18605 C CA . ILE A 1 44 ? 12.266 2.650 16.189 1.00 25.00 44 ILE A CA 18
ATOM 18606 C C . ILE A 1 44 ? 13.195 3.267 15.150 1.00 25.00 44 ILE A C 18
ATOM 18607 O O . ILE A 1 44 ? 13.001 3.103 13.961 1.00 25.00 44 ILE A O 18
ATOM 18623 N N . VAL A 1 45 ? 14.245 3.930 15.601 1.00 25.00 45 VAL A N 18
ATOM 18624 C CA . VAL A 1 45 ? 15.213 4.529 14.693 1.00 25.00 45 VAL A CA 18
ATOM 18625 C C . VAL A 1 45 ? 15.871 3.456 13.812 1.00 25.00 45 VAL A C 18
ATOM 18626 O O . VAL A 1 45 ? 16.113 3.682 12.638 1.00 25.00 45 VAL A O 18
ATOM 18639 N N . GLU A 1 46 ? 16.088 2.259 14.331 1.00 25.00 46 GLU A N 18
ATOM 18640 C CA . GLU A 1 46 ? 16.688 1.204 13.518 1.00 25.00 46 GLU A CA 18
ATOM 18641 C C . GLU A 1 46 ? 15.672 0.622 12.551 1.00 25.00 46 GLU A C 18
ATOM 18642 O O . GLU A 1 46 ? 16.028 0.093 11.508 1.00 25.00 46 GLU A O 18
ATOM 18654 N N . GLU A 1 47 ? 14.400 0.736 12.897 1.00 25.00 47 GLU A N 18
ATOM 18655 C CA . GLU A 1 47 ? 13.339 0.181 12.069 1.00 25.00 47 GLU A CA 18
ATOM 18656 C C . GLU A 1 47 ? 12.851 1.167 11.002 1.00 25.00 47 GLU A C 18
ATOM 18657 O O . GLU A 1 47 ? 12.367 0.745 9.970 1.00 25.00 47 GLU A O 18
ATOM 18669 N N . CYS A 1 48 ? 12.991 2.464 11.253 1.00 25.00 48 CYS A N 18
ATOM 18670 C CA . CYS A 1 48 ? 12.513 3.494 10.320 1.00 25.00 48 CYS A CA 18
ATOM 18671 C C . CYS A 1 48 ? 13.595 4.368 9.671 1.00 25.00 48 CYS A C 18
ATOM 18672 O O . CYS A 1 48 ? 13.324 5.003 8.670 1.00 25.00 48 CYS A O 18
ATOM 18679 N N . CYS A 1 49 ? 14.800 4.421 10.227 1.00 25.00 49 CYS A N 18
ATOM 18680 C CA . CYS A 1 49 ? 15.880 5.227 9.625 1.00 25.00 49 CYS A CA 18
ATOM 18681 C C . CYS A 1 49 ? 16.909 4.314 8.959 1.00 25.00 49 CYS A C 18
ATOM 18682 O O . CYS A 1 49 ? 17.346 4.564 7.844 1.00 25.00 49 CYS A O 18
ATOM 18689 N N . PHE A 1 50 ? 17.272 3.231 9.636 1.00 25.00 50 PHE A N 18
ATOM 18690 C CA . PHE A 1 50 ? 18.217 2.260 9.069 1.00 25.00 50 PHE A CA 18
ATOM 18691 C C . PHE A 1 50 ? 17.474 1.245 8.192 1.00 25.00 50 PHE A C 18
ATOM 18692 O O . PHE A 1 50 ? 18.089 0.491 7.434 1.00 25.00 50 PHE A O 18
ATOM 18709 N N . ARG A 1 51 ? 16.152 1.229 8.312 1.00 25.00 51 ARG A N 18
ATOM 18710 C CA . ARG A 1 51 ? 15.279 0.349 7.525 1.00 25.00 51 ARG A CA 18
ATOM 18711 C C . ARG A 1 51 ? 14.027 1.145 7.229 1.00 25.00 51 ARG A C 18
ATOM 18712 O O . ARG A 1 51 ? 13.886 2.247 7.716 1.00 25.00 51 ARG A O 18
ATOM 18733 N N . SER A 1 52 ? 13.134 0.571 6.442 1.00 25.00 52 SER A N 18
ATOM 18734 C CA . SER A 1 52 ? 11.850 1.194 6.123 1.00 25.00 52 SER A CA 18
ATOM 18735 C C . SER A 1 52 ? 10.795 0.637 7.072 1.00 25.00 52 SER A C 18
ATOM 18736 O O . SER A 1 52 ? 10.912 -0.509 7.519 1.00 25.00 52 SER A O 18
ATOM 18744 N N . CYS A 1 53 ? 9.769 1.427 7.365 1.00 25.00 53 CYS A N 18
ATOM 18745 C CA . CYS A 1 53 ? 8.698 1.009 8.263 1.00 25.00 53 CYS A CA 18
ATOM 18746 C C . CYS A 1 53 ? 7.362 1.577 7.789 1.00 25.00 53 CYS A C 18
ATOM 18747 O O . CYS A 1 53 ? 7.309 2.321 6.819 1.00 25.00 53 CYS A O 18
ATOM 18754 N N . ASP A 1 54 ? 6.293 1.219 8.488 1.00 25.00 54 ASP A N 18
ATOM 18755 C CA . ASP A 1 54 ? 4.944 1.689 8.177 1.00 25.00 54 ASP A CA 18
ATOM 18756 C C . ASP A 1 54 ? 4.339 2.232 9.469 1.00 25.00 54 ASP A C 18
ATOM 18757 O O . ASP A 1 54 ? 4.842 1.924 10.553 1.00 25.00 54 ASP A O 18
ATOM 18766 N N . LEU A 1 55 ? 3.256 2.996 9.369 1.00 25.00 55 LEU A N 18
ATOM 18767 C CA . LEU A 1 55 ? 2.575 3.566 10.537 1.00 25.00 55 LEU A CA 18
ATOM 18768 C C . LEU A 1 55 ? 2.149 2.489 11.521 1.00 25.00 55 LEU A C 18
ATOM 18769 O O . LEU A 1 55 ? 2.145 2.708 12.723 1.00 25.00 55 LEU A O 18
ATOM 18785 N N . ALA A 1 56 ? 1.801 1.323 11.008 1.00 25.00 56 ALA A N 18
ATOM 18786 C CA . ALA A 1 56 ? 1.321 0.236 11.837 1.00 25.00 56 ALA A CA 18
ATOM 18787 C C . ALA A 1 56 ? 2.457 -0.346 12.686 1.00 25.00 56 ALA A C 18
ATOM 18788 O O . ALA A 1 56 ? 2.280 -0.640 13.864 1.00 25.00 56 ALA A O 18
ATOM 18795 N N . LEU A 1 57 ? 3.635 -0.458 12.089 1.00 25.00 57 LEU A N 18
ATOM 18796 C CA . LEU A 1 57 ? 4.826 -0.915 12.806 1.00 25.00 57 LEU A CA 18
ATOM 18797 C C . LEU A 1 57 ? 5.182 0.148 13.836 1.00 25.00 57 LEU A C 18
ATOM 18798 O O . LEU A 1 57 ? 5.496 -0.145 14.985 1.00 25.00 57 LEU A O 18
ATOM 18814 N N . LEU A 1 58 ? 5.141 1.391 13.398 1.00 25.00 58 LEU A N 18
ATOM 18815 C CA . LEU A 1 58 ? 5.525 2.520 14.208 1.00 25.00 58 LEU A CA 18
ATOM 18816 C C . LEU A 1 58 ? 4.637 2.709 15.443 1.00 25.00 58 LEU A C 18
ATOM 18817 O O . LEU A 1 58 ? 5.117 3.037 16.527 1.00 25.00 58 LEU A O 18
ATOM 18833 N N . GLU A 1 59 ? 3.353 2.442 15.283 1.00 25.00 59 GLU A N 18
ATOM 18834 C CA . GLU A 1 59 ? 2.366 2.565 16.356 1.00 25.00 59 GLU A CA 18
ATOM 18835 C C . GLU A 1 59 ? 2.655 1.656 17.557 1.00 25.00 59 GLU A C 18
ATOM 18836 O O . GLU A 1 59 ? 2.290 1.972 18.688 1.00 25.00 59 GLU A O 18
ATOM 18849 N N . THR A 1 60 ? 3.371 0.565 17.338 1.00 25.00 60 THR A N 18
ATOM 18850 C CA . THR A 1 60 ? 3.708 -0.359 18.427 1.00 25.00 60 THR A CA 18
ATOM 18851 C C . THR A 1 60 ? 4.582 0.289 19.508 1.00 25.00 60 THR A C 18
ATOM 18852 O O . THR A 1 60 ? 4.710 -0.235 20.617 1.00 25.00 60 THR A O 18
ATOM 18863 N N . TYR A 1 61 ? 5.202 1.416 19.180 1.00 25.00 61 TYR A N 18
ATOM 18864 C CA . TYR A 1 61 ? 6.046 2.143 20.126 1.00 25.00 61 TYR A CA 18
ATOM 18865 C C . TYR A 1 61 ? 5.281 3.171 20.979 1.00 25.00 61 TYR A C 18
ATOM 18866 O O . TYR A 1 61 ? 5.896 3.848 21.810 1.00 25.00 61 TYR A O 18
ATOM 18884 N N . CYS A 1 62 ? 3.969 3.298 20.806 1.00 25.00 62 CYS A N 18
ATOM 18885 C CA . CYS A 1 62 ? 3.190 4.249 21.616 1.00 25.00 62 CYS A CA 18
ATOM 18886 C C . CYS A 1 62 ? 3.284 3.902 23.104 1.00 25.00 62 CYS A C 18
ATOM 18887 O O . CYS A 1 62 ? 3.466 2.745 23.479 1.00 25.00 62 CYS A O 18
ATOM 18894 N N . ALA A 1 63 ? 3.204 4.919 23.955 1.00 25.00 63 ALA A N 18
ATOM 18895 C CA . ALA A 1 63 ? 3.412 4.725 25.388 1.00 25.00 63 ALA A CA 18
ATOM 18896 C C . ALA A 1 63 ? 2.208 4.098 26.086 1.00 25.00 63 ALA A C 18
ATOM 18897 O O . ALA A 1 63 ? 2.321 3.596 27.204 1.00 25.00 63 ALA A O 18
ATOM 18904 N N . THR A 1 64 ? 1.062 4.139 25.429 1.00 25.00 64 THR A N 18
ATOM 18905 C CA . THR A 1 64 ? -0.166 3.578 25.967 1.00 25.00 64 THR A CA 18
ATOM 18906 C C . THR A 1 64 ? -1.000 3.208 24.736 1.00 25.00 64 THR A C 18
ATOM 18907 O O . THR A 1 64 ? -0.828 3.814 23.670 1.00 25.00 64 THR A O 18
ATOM 18918 N N . PRO A 1 65 ? -1.866 2.188 24.837 1.00 25.00 65 PRO A N 18
ATOM 18919 C CA . PRO A 1 65 ? -2.676 1.807 23.677 1.00 25.00 65 PRO A CA 18
ATOM 18920 C C . PRO A 1 65 ? -3.828 2.769 23.404 1.00 25.00 65 PRO A C 18
ATOM 18921 O O . PRO A 1 65 ? -4.300 3.483 24.295 1.00 25.00 65 PRO A O 18
ATOM 18932 N N . ALA A 1 66 ? -4.303 2.749 22.171 1.00 25.00 66 ALA A N 18
ATOM 18933 C CA . ALA A 1 66 ? -5.457 3.545 21.778 1.00 25.00 66 ALA A CA 18
ATOM 18934 C C . ALA A 1 66 ? -6.731 2.768 22.117 1.00 25.00 66 ALA A C 18
ATOM 18935 O O . ALA A 1 66 ? -6.701 1.549 22.283 1.00 25.00 66 ALA A O 18
ATOM 18942 N N . LYS A 1 67 ? -7.857 3.468 22.141 1.00 25.00 67 LYS A N 18
ATOM 18943 C CA . LYS A 1 67 ? -9.164 2.827 22.269 1.00 25.00 67 LYS A CA 18
ATOM 18944 C C . LYS A 1 67 ? -10.146 3.614 21.421 1.00 25.00 67 LYS A C 18
ATOM 18945 O O . LYS A 1 67 ? -10.482 4.745 21.746 1.00 25.00 67 LYS A O 18
ATOM 18964 N N . SER A 1 68 ? -10.581 3.010 20.330 1.00 25.00 68 SER A N 18
ATOM 18965 C CA . SER A 1 68 ? -11.498 3.648 19.383 1.00 25.00 68 SER A CA 18
ATOM 18966 C C . SER A 1 68 ? -12.948 3.291 19.700 1.00 25.00 68 SER A C 18
ATOM 18967 O O . SER A 1 68 ? -13.753 3.104 18.796 1.00 25.00 68 SER A O 18
ATOM 18975 N N . GLU A 1 69 ? -13.233 3.173 20.995 1.00 25.00 69 GLU A N 18
ATOM 18976 C CA . GLU A 1 69 ? -14.533 2.721 21.515 1.00 25.00 69 GLU A CA 18
ATOM 18977 C C . GLU A 1 69 ? -14.874 1.324 20.973 1.00 25.00 69 GLU A C 18
ATOM 18978 O O . GLU A 1 69 ? -14.034 0.429 21.211 1.00 25.00 69 GLU A O 18
ATOM 18991 N N . ALA A 1 1 ? 8.537 18.678 -5.170 1.00 25.00 1 ALA A N 19
ATOM 18992 C CA . ALA A 1 1 ? 7.576 17.612 -5.582 1.00 25.00 1 ALA A CA 19
ATOM 18993 C C . ALA A 1 1 ? 7.429 16.591 -4.468 1.00 25.00 1 ALA A C 19
ATOM 18994 O O . ALA A 1 1 ? 8.312 16.483 -3.629 1.00 25.00 1 ALA A O 19
ATOM 19003 N N . TYR A 1 2 ? 6.321 15.867 -4.455 1.00 25.00 2 TYR A N 19
ATOM 19004 C CA . TYR A 1 2 ? 6.077 14.842 -3.441 1.00 25.00 2 TYR A CA 19
ATOM 19005 C C . TYR A 1 2 ? 7.039 13.663 -3.627 1.00 25.00 2 TYR A C 19
ATOM 19006 O O . TYR A 1 2 ? 7.405 13.329 -4.754 1.00 25.00 2 TYR A O 19
ATOM 19024 N N . ARG A 1 3 ? 7.407 13.021 -2.523 1.00 25.00 3 ARG A N 19
ATOM 19025 C CA . ARG A 1 3 ? 8.212 11.808 -2.528 1.00 25.00 3 ARG A CA 19
ATOM 19026 C C . ARG A 1 3 ? 7.555 10.934 -1.452 1.00 25.00 3 ARG A C 19
ATOM 19027 O O . ARG A 1 3 ? 6.956 11.480 -0.528 1.00 25.00 3 ARG A O 19
ATOM 19048 N N . PRO A 1 4 ? 7.626 9.595 -1.570 1.00 25.00 4 PRO A N 19
ATOM 19049 C CA . PRO A 1 4 ? 6.884 8.759 -0.612 1.00 25.00 4 PRO A CA 19
ATOM 19050 C C . PRO A 1 4 ? 7.391 8.762 0.833 1.00 25.00 4 PRO A C 19
ATOM 19051 O O . PRO A 1 4 ? 6.604 8.592 1.746 1.00 25.00 4 PRO A O 19
ATOM 19062 N N . SER A 1 5 ? 8.692 8.974 1.027 1.00 25.00 5 SER A N 19
ATOM 19063 C CA . SER A 1 5 ? 9.309 9.023 2.360 1.00 25.00 5 SER A CA 19
ATOM 19064 C C . SER A 1 5 ? 8.970 7.810 3.247 1.00 25.00 5 SER A C 19
ATOM 19065 O O . SER A 1 5 ? 8.490 7.962 4.358 1.00 25.00 5 SER A O 19
ATOM 19073 N N . GLU A 1 6 ? 9.253 6.613 2.745 1.00 25.00 6 GLU A N 19
ATOM 19074 C CA . GLU A 1 6 ? 8.998 5.358 3.478 1.00 25.00 6 GLU A CA 19
ATOM 19075 C C . GLU A 1 6 ? 10.010 5.125 4.613 1.00 25.00 6 GLU A C 19
ATOM 19076 O O . GLU A 1 6 ? 9.931 4.145 5.359 1.00 25.00 6 GLU A O 19
ATOM 19088 N N . THR A 1 7 ? 10.952 6.047 4.736 1.00 25.00 7 THR A N 19
ATOM 19089 C CA . THR A 1 7 ? 11.955 6.023 5.790 1.00 25.00 7 THR A CA 19
ATOM 19090 C C . THR A 1 7 ? 11.873 7.331 6.542 1.00 25.00 7 THR A C 19
ATOM 19091 O O . THR A 1 7 ? 11.644 8.387 5.941 1.00 25.00 7 THR A O 19
ATOM 19102 N N . LEU A 1 8 ? 12.088 7.259 7.844 1.00 25.00 8 LEU A N 19
ATOM 19103 C CA . LEU A 1 8 ? 12.063 8.432 8.712 1.00 25.00 8 LEU A CA 19
ATOM 19104 C C . LEU A 1 8 ? 13.225 8.427 9.650 1.00 25.00 8 LEU A C 19
ATOM 19105 O O . LEU A 1 8 ? 13.599 7.403 10.206 1.00 25.00 8 LEU A O 19
ATOM 19121 N N . CYS A 1 9 ? 13.738 9.609 9.879 1.00 25.00 9 CYS A N 19
ATOM 19122 C CA . CYS A 1 9 ? 14.902 9.798 10.733 1.00 25.00 9 CYS A CA 19
ATOM 19123 C C . CYS A 1 9 ? 14.642 10.884 11.780 1.00 25.00 9 CYS A C 19
ATOM 19124 O O . CYS A 1 9 ? 13.494 11.238 12.042 1.00 25.00 9 CYS A O 19
ATOM 19131 N N . GLY A 1 10 ? 15.698 11.334 12.449 1.00 25.00 10 GLY A N 19
ATOM 19132 C CA . GLY A 1 10 ? 15.559 12.275 13.553 1.00 25.00 10 GLY A CA 19
ATOM 19133 C C . GLY A 1 10 ? 14.777 13.530 13.211 1.00 25.00 10 GLY A C 19
ATOM 19134 O O . GLY A 1 10 ? 15.233 14.371 12.455 1.00 25.00 10 GLY A O 19
ATOM 19138 N N . GLY A 1 11 ? 13.596 13.647 13.802 1.00 25.00 11 GLY A N 19
ATOM 19139 C CA . GLY A 1 11 ? 12.714 14.770 13.538 1.00 25.00 11 GLY A CA 19
ATOM 19140 C C . GLY A 1 11 ? 11.466 14.303 12.821 1.00 25.00 11 GLY A C 19
ATOM 19141 O O . GLY A 1 11 ? 10.379 14.375 13.379 1.00 25.00 11 GLY A O 19
ATOM 19145 N N . GLU A 1 12 ? 11.611 13.764 11.619 1.00 25.00 12 GLU A N 19
ATOM 19146 C CA . GLU A 1 12 ? 10.441 13.298 10.858 1.00 25.00 12 GLU A CA 19
ATOM 19147 C C . GLU A 1 12 ? 9.795 12.108 11.562 1.00 25.00 12 GLU A C 19
ATOM 19148 O O . GLU A 1 12 ? 8.572 11.971 11.611 1.00 25.00 12 GLU A O 19
ATOM 19160 N N . LEU A 1 13 ? 10.633 11.249 12.122 1.00 25.00 13 LEU A N 19
ATOM 19161 C CA . LEU A 1 13 ? 10.158 10.060 12.817 1.00 25.00 13 LEU A CA 19
ATOM 19162 C C . LEU A 1 13 ? 9.402 10.464 14.069 1.00 25.00 13 LEU A C 19
ATOM 19163 O O . LEU A 1 13 ? 8.387 9.877 14.410 1.00 25.00 13 LEU A O 19
ATOM 19179 N N . VAL A 1 14 ? 9.894 11.500 14.731 1.00 25.00 14 VAL A N 19
ATOM 19180 C CA . VAL A 1 14 ? 9.265 12.011 15.946 1.00 25.00 14 VAL A CA 19
ATOM 19181 C C . VAL A 1 14 ? 7.901 12.582 15.607 1.00 25.00 14 VAL A C 19
ATOM 19182 O O . VAL A 1 14 ? 6.936 12.321 16.310 1.00 25.00 14 VAL A O 19
ATOM 19195 N N . ASP A 1 15 ? 7.809 13.332 14.521 1.00 25.00 15 ASP A N 19
ATOM 19196 C CA . ASP A 1 15 ? 6.536 13.930 14.137 1.00 25.00 15 ASP A CA 19
ATOM 19197 C C . ASP A 1 15 ? 5.514 12.849 13.803 1.00 25.00 15 ASP A C 19
ATOM 19198 O O . ASP A 1 15 ? 4.370 12.903 14.236 1.00 25.00 15 ASP A O 19
ATOM 19207 N N . THR A 1 16 ? 5.949 11.812 13.105 1.00 25.00 16 THR A N 19
ATOM 19208 C CA . THR A 1 16 ? 5.059 10.700 12.783 1.00 25.00 16 THR A CA 19
ATOM 19209 C C . THR A 1 16 ? 4.632 9.936 14.044 1.00 25.00 16 THR A C 19
ATOM 19210 O O . THR A 1 16 ? 3.479 9.530 14.178 1.00 25.00 16 THR A O 19
ATOM 19221 N N . LEU A 1 17 ? 5.536 9.779 14.998 1.00 25.00 17 LEU A N 19
ATOM 19222 C CA . LEU A 1 17 ? 5.193 9.136 16.269 1.00 25.00 17 LEU A CA 19
ATOM 19223 C C . LEU A 1 17 ? 4.179 9.980 17.034 1.00 25.00 17 LEU A C 19
ATOM 19224 O O . LEU A 1 17 ? 3.243 9.448 17.623 1.00 25.00 17 LEU A O 19
ATOM 19240 N N . GLN A 1 18 ? 4.316 11.295 16.966 1.00 25.00 18 GLN A N 19
ATOM 19241 C CA . GLN A 1 18 ? 3.340 12.191 17.583 1.00 25.00 18 GLN A CA 19
ATOM 19242 C C . GLN A 1 18 ? 2.002 12.079 16.854 1.00 25.00 18 GLN A C 19
ATOM 19243 O O . GLN A 1 18 ? 0.961 12.159 17.477 1.00 25.00 18 GLN A O 19
ATOM 19257 N N . PHE A 1 19 ? 2.019 11.847 15.553 1.00 25.00 19 PHE A N 19
ATOM 19258 C CA . PHE A 1 19 ? 0.778 11.683 14.801 1.00 25.00 19 PHE A CA 19
ATOM 19259 C C . PHE A 1 19 ? 0.024 10.394 15.175 1.00 25.00 19 PHE A C 19
ATOM 19260 O O . PHE A 1 19 ? -1.176 10.434 15.436 1.00 25.00 19 PHE A O 19
ATOM 19277 N N . VAL A 1 20 ? 0.703 9.250 15.194 1.00 25.00 20 VAL A N 19
ATOM 19278 C CA . VAL A 1 20 ? 0.008 7.982 15.472 1.00 25.00 20 VAL A CA 19
ATOM 19279 C C . VAL A 1 20 ? -0.368 7.851 16.968 1.00 25.00 20 VAL A C 19
ATOM 19280 O O . VAL A 1 20 ? -1.366 7.202 17.318 1.00 25.00 20 VAL A O 19
ATOM 19293 N N . CYS A 1 21 ? 0.441 8.438 17.849 1.00 25.00 21 CYS A N 19
ATOM 19294 C CA . CYS A 1 21 ? 0.236 8.292 19.300 1.00 25.00 21 CYS A CA 19
ATOM 19295 C C . CYS A 1 21 ? -0.447 9.482 19.974 1.00 25.00 21 CYS A C 19
ATOM 19296 O O . CYS A 1 21 ? -1.077 9.322 21.011 1.00 25.00 21 CYS A O 19
ATOM 19303 N N . GLY A 1 22 ? -0.314 10.676 19.430 1.00 25.00 22 GLY A N 19
ATOM 19304 C CA . GLY A 1 22 ? -0.888 11.849 20.070 1.00 25.00 22 GLY A CA 19
ATOM 19305 C C . GLY A 1 22 ? -0.378 12.033 21.489 1.00 25.00 22 GLY A C 19
ATOM 19306 O O . GLY A 1 22 ? 0.757 11.674 21.823 1.00 25.00 22 GLY A O 19
ATOM 19310 N N . ASP A 1 23 ? -1.251 12.545 22.343 1.00 25.00 23 ASP A N 19
ATOM 19311 C CA . ASP A 1 23 ? -0.939 12.807 23.753 1.00 25.00 23 ASP A CA 19
ATOM 19312 C C . ASP A 1 23 ? -0.683 11.546 24.582 1.00 25.00 23 ASP A C 19
ATOM 19313 O O . ASP A 1 23 ? -0.310 11.631 25.748 1.00 25.00 23 ASP A O 19
ATOM 19322 N N . ARG A 1 24 ? -0.869 10.372 23.987 1.00 25.00 24 ARG A N 19
ATOM 19323 C CA . ARG A 1 24 ? -0.623 9.114 24.702 1.00 25.00 24 ARG A CA 19
ATOM 19324 C C . ARG A 1 24 ? 0.873 8.926 24.913 1.00 25.00 24 ARG A C 19
ATOM 19325 O O . ARG A 1 24 ? 1.293 8.160 25.776 1.00 25.00 24 ARG A O 19
ATOM 19346 N N . GLY A 1 25 ? 1.672 9.630 24.123 1.00 25.00 25 GLY A N 19
ATOM 19347 C CA . GLY A 1 25 ? 3.115 9.550 24.241 1.00 25.00 25 GLY A CA 19
ATOM 19348 C C . GLY A 1 25 ? 3.672 8.324 23.552 1.00 25.00 25 GLY A C 19
ATOM 19349 O O . GLY A 1 25 ? 2.927 7.456 23.092 1.00 25.00 25 GLY A O 19
ATOM 19353 N N . PHE A 1 26 ? 4.991 8.251 23.466 1.00 25.00 26 PHE A N 19
ATOM 19354 C CA . PHE A 1 26 ? 5.659 7.146 22.790 1.00 25.00 26 PHE A CA 19
ATOM 19355 C C . PHE A 1 26 ? 7.062 6.914 23.331 1.00 25.00 26 PHE A C 19
ATOM 19356 O O . PHE A 1 26 ? 7.624 7.748 24.044 1.00 25.00 26 PHE A O 19
ATOM 19373 N N . TYR A 1 27 ? 7.624 5.781 22.954 1.00 25.00 27 TYR A N 19
ATOM 19374 C CA . TYR A 1 27 ? 8.991 5.413 23.276 1.00 25.00 27 TYR A CA 19
ATOM 19375 C C . TYR A 1 27 ? 9.768 5.469 21.969 1.00 25.00 27 TYR A C 19
ATOM 19376 O O . TYR A 1 27 ? 9.175 5.363 20.913 1.00 25.00 27 TYR A O 19
ATOM 19394 N N . PHE A 1 28 ? 11.092 5.553 22.021 1.00 25.00 28 PHE A N 19
ATOM 19395 C CA . PHE A 1 28 ? 11.879 5.496 20.792 1.00 25.00 28 PHE A CA 19
ATOM 19396 C C . PHE A 1 28 ? 12.515 4.129 20.770 1.00 25.00 28 PHE A C 19
ATOM 19397 O O . PHE A 1 28 ? 12.603 3.485 19.750 1.00 25.00 28 PHE A O 19
ATOM 19414 N N . ASN A 1 29 ? 12.943 3.694 21.943 1.00 25.00 29 ASN A N 19
ATOM 19415 C CA . ASN A 1 29 ? 13.633 2.422 22.112 1.00 25.00 29 ASN A CA 19
ATOM 19416 C C . ASN A 1 29 ? 13.237 1.705 23.382 1.00 25.00 29 ASN A C 19
ATOM 19417 O O . ASN A 1 29 ? 13.965 0.868 23.896 1.00 25.00 29 ASN A O 19
ATOM 19428 N N . ARG A 1 30 ? 12.038 2.026 23.851 1.00 25.00 30 ARG A N 19
ATOM 19429 C CA . ARG A 1 30 ? 11.440 1.378 25.028 1.00 25.00 30 ARG A CA 19
ATOM 19430 C C . ARG A 1 30 ? 12.437 1.159 26.167 1.00 25.00 30 ARG A C 19
ATOM 19431 O O . ARG A 1 30 ? 12.629 0.041 26.631 1.00 25.00 30 ARG A O 19
ATOM 19452 N N . PRO A 1 31 ? 13.149 2.225 26.568 1.00 25.00 31 PRO A N 19
ATOM 19453 C CA . PRO A 1 31 ? 14.316 1.931 27.397 1.00 25.00 31 PRO A CA 19
ATOM 19454 C C . PRO A 1 31 ? 14.011 1.769 28.866 1.00 25.00 31 PRO A C 19
ATOM 19455 O O . PRO A 1 31 ? 14.780 1.198 29.633 1.00 25.00 31 PRO A O 19
ATOM 19466 N N . ALA A 1 32 ? 12.910 2.403 29.228 1.00 25.00 32 ALA A N 19
ATOM 19467 C CA . ALA A 1 32 ? 12.400 2.493 30.600 1.00 25.00 32 ALA A CA 19
ATOM 19468 C C . ALA A 1 32 ? 13.441 3.071 31.568 1.00 25.00 32 ALA A C 19
ATOM 19469 O O . ALA A 1 32 ? 13.397 2.859 32.773 1.00 25.00 32 ALA A O 19
ATOM 19476 N N . SER A 1 33 ? 14.362 3.835 31.004 1.00 25.00 33 SER A N 19
ATOM 19477 C CA . SER A 1 33 ? 15.450 4.444 31.753 1.00 25.00 33 SER A CA 19
ATOM 19478 C C . SER A 1 33 ? 15.862 5.728 31.044 1.00 25.00 33 SER A C 19
ATOM 19479 O O . SER A 1 33 ? 15.675 5.868 29.834 1.00 25.00 33 SER A O 19
ATOM 19487 N N . ARG A 1 34 ? 16.372 6.687 31.810 1.00 25.00 34 ARG A N 19
ATOM 19488 C CA . ARG A 1 34 ? 16.721 8.018 31.282 1.00 25.00 34 ARG A CA 19
ATOM 19489 C C . ARG A 1 34 ? 18.137 8.412 31.681 1.00 25.00 34 ARG A C 19
ATOM 19490 O O . ARG A 1 34 ? 18.480 9.585 31.678 1.00 25.00 34 ARG A O 19
ATOM 19511 N N . VAL A 1 35 ? 18.914 7.412 32.074 1.00 25.00 35 VAL A N 19
ATOM 19512 C CA . VAL A 1 35 ? 20.231 7.581 32.726 1.00 25.00 35 VAL A CA 19
ATOM 19513 C C . VAL A 1 35 ? 21.128 8.722 32.236 1.00 25.00 35 VAL A C 19
ATOM 19514 O O . VAL A 1 35 ? 21.720 9.426 33.039 1.00 25.00 35 VAL A O 19
ATOM 19527 N N . SER A 1 36 ? 21.219 8.916 30.930 1.00 25.00 36 SER A N 19
ATOM 19528 C CA . SER A 1 36 ? 22.032 10.004 30.374 1.00 25.00 36 SER A CA 19
ATOM 19529 C C . SER A 1 36 ? 21.469 10.453 29.034 1.00 25.00 36 SER A C 19
ATOM 19530 O O . SER A 1 36 ? 22.206 10.881 28.156 1.00 25.00 36 SER A O 19
ATOM 19538 N N . ARG A 1 37 ? 20.159 10.265 28.871 1.00 25.00 37 ARG A N 19
ATOM 19539 C CA . ARG A 1 37 ? 19.420 10.526 27.632 1.00 25.00 37 ARG A CA 19
ATOM 19540 C C . ARG A 1 37 ? 19.975 9.866 26.354 1.00 25.00 37 ARG A C 19
ATOM 19541 O O . ARG A 1 37 ? 19.536 10.180 25.262 1.00 25.00 37 ARG A O 19
ATOM 19562 N N . ARG A 1 38 ? 20.913 8.938 26.503 1.00 25.00 38 ARG A N 19
ATOM 19563 C CA . ARG A 1 38 ? 21.545 8.248 25.368 1.00 25.00 38 ARG A CA 19
ATOM 19564 C C . ARG A 1 38 ? 21.169 6.774 25.355 1.00 25.00 38 ARG A C 19
ATOM 19565 O O . ARG A 1 38 ? 21.887 5.964 24.799 1.00 25.00 38 ARG A O 19
ATOM 19586 N N . SER A 1 39 ? 20.099 6.452 26.073 1.00 25.00 39 SER A N 19
ATOM 19587 C CA . SER A 1 39 ? 19.687 5.069 26.366 1.00 25.00 39 SER A CA 19
ATOM 19588 C C . SER A 1 39 ? 19.953 4.047 25.242 1.00 25.00 39 SER A C 19
ATOM 19589 O O . SER A 1 39 ? 19.221 4.006 24.253 1.00 25.00 39 SER A O 19
ATOM 19597 N N . PRO A 1 40 ? 21.030 3.240 25.373 1.00 25.00 40 PRO A N 19
ATOM 19598 C CA . PRO A 1 40 ? 21.373 2.314 24.289 1.00 25.00 40 PRO A CA 19
ATOM 19599 C C . PRO A 1 40 ? 20.505 1.055 24.251 1.00 25.00 40 PRO A C 19
ATOM 19600 O O . PRO A 1 40 ? 20.731 0.095 24.982 1.00 25.00 40 PRO A O 19
ATOM 19611 N N . GLN A 1 41 ? 19.515 1.070 23.377 1.00 25.00 41 GLN A N 19
ATOM 19612 C CA . GLN A 1 41 ? 18.645 -0.072 23.159 1.00 25.00 41 GLN A CA 19
ATOM 19613 C C . GLN A 1 41 ? 18.136 0.062 21.739 1.00 25.00 41 GLN A C 19
ATOM 19614 O O . GLN A 1 41 ? 18.083 1.182 21.217 1.00 25.00 41 GLN A O 19
ATOM 19628 N N . ARG A 1 42 ? 17.757 -1.046 21.116 1.00 25.00 42 ARG A N 19
ATOM 19629 C CA . ARG A 1 42 ? 17.223 -0.995 19.759 1.00 25.00 42 ARG A CA 19
ATOM 19630 C C . ARG A 1 42 ? 15.901 -0.272 19.778 1.00 25.00 42 ARG A C 19
ATOM 19631 O O . ARG A 1 42 ? 15.165 -0.326 20.765 1.00 25.00 42 ARG A O 19
ATOM 19652 N N . GLY A 1 43 ? 15.597 0.419 18.697 1.00 25.00 43 GLY A N 19
ATOM 19653 C CA . GLY A 1 43 ? 14.385 1.203 18.656 1.00 25.00 43 GLY A CA 19
ATOM 19654 C C . GLY A 1 43 ? 13.880 1.481 17.271 1.00 25.00 43 GLY A C 19
ATOM 19655 O O . GLY A 1 43 ? 14.451 1.029 16.299 1.00 25.00 43 GLY A O 19
ATOM 19659 N N . ILE A 1 44 ? 12.820 2.269 17.206 1.00 25.00 44 ILE A N 19
ATOM 19660 C CA . ILE A 1 44 ? 12.155 2.631 15.960 1.00 25.00 44 ILE A CA 19
ATOM 19661 C C . ILE A 1 44 ? 13.111 3.282 14.963 1.00 25.00 44 ILE A C 19
ATOM 19662 O O . ILE A 1 44 ? 12.963 3.134 13.769 1.00 25.00 44 ILE A O 19
ATOM 19678 N N . VAL A 1 45 ? 14.131 3.958 15.457 1.00 25.00 45 VAL A N 19
ATOM 19679 C CA . VAL A 1 45 ? 15.143 4.538 14.581 1.00 25.00 45 VAL A CA 19
ATOM 19680 C C . VAL A 1 45 ? 15.842 3.450 13.750 1.00 25.00 45 VAL A C 19
ATOM 19681 O O . VAL A 1 45 ? 16.142 3.665 12.585 1.00 25.00 45 VAL A O 19
ATOM 19694 N N . GLU A 1 46 ? 16.039 2.262 14.300 1.00 25.00 46 GLU A N 19
ATOM 19695 C CA . GLU A 1 46 ? 16.663 1.184 13.536 1.00 25.00 46 GLU A CA 19
ATOM 19696 C C . GLU A 1 46 ? 15.657 0.608 12.558 1.00 25.00 46 GLU A C 19
ATOM 19697 O O . GLU A 1 46 ? 16.020 0.147 11.484 1.00 25.00 46 GLU A O 19
ATOM 19709 N N . GLU A 1 47 ? 14.387 0.677 12.920 1.00 25.00 47 GLU A N 19
ATOM 19710 C CA . GLU A 1 47 ? 13.325 0.129 12.083 1.00 25.00 47 GLU A CA 19
ATOM 19711 C C . GLU A 1 47 ? 12.911 1.071 10.945 1.00 25.00 47 GLU A C 19
ATOM 19712 O O . GLU A 1 47 ? 12.397 0.618 9.940 1.00 25.00 47 GLU A O 19
ATOM 19724 N N . CYS A 1 48 ? 13.112 2.377 11.109 1.00 25.00 48 CYS A N 19
ATOM 19725 C CA . CYS A 1 48 ? 12.671 3.351 10.099 1.00 25.00 48 CYS A CA 19
ATOM 19726 C C . CYS A 1 48 ? 13.731 4.307 9.522 1.00 25.00 48 CYS A C 19
ATOM 19727 O O . CYS A 1 48 ? 13.478 4.933 8.506 1.00 25.00 48 CYS A O 19
ATOM 19734 N N . CYS A 1 49 ? 14.906 4.415 10.134 1.00 25.00 49 CYS A N 19
ATOM 19735 C CA . CYS A 1 49 ? 15.980 5.264 9.579 1.00 25.00 49 CYS A CA 19
ATOM 19736 C C . CYS A 1 49 ? 17.075 4.377 8.984 1.00 25.00 49 CYS A C 19
ATOM 19737 O O . CYS A 1 49 ? 17.664 4.700 7.960 1.00 25.00 49 CYS A O 19
ATOM 19744 N N . PHE A 1 50 ? 17.313 3.228 9.608 1.00 25.00 50 PHE A N 19
ATOM 19745 C CA . PHE A 1 50 ? 18.275 2.252 9.078 1.00 25.00 50 PHE A CA 19
ATOM 19746 C C . PHE A 1 50 ? 17.550 1.195 8.228 1.00 25.00 50 PHE A C 19
ATOM 19747 O O . PHE A 1 50 ? 18.187 0.399 7.530 1.00 25.00 50 PHE A O 19
ATOM 19764 N N . ARG A 1 51 ? 16.224 1.205 8.289 1.00 25.00 51 ARG A N 19
ATOM 19765 C CA . ARG A 1 51 ? 15.355 0.308 7.504 1.00 25.00 51 ARG A CA 19
ATOM 19766 C C . ARG A 1 51 ? 14.145 1.153 7.144 1.00 25.00 51 ARG A C 19
ATOM 19767 O O . ARG A 1 51 ? 14.131 2.322 7.460 1.00 25.00 51 ARG A O 19
ATOM 19788 N N . SER A 1 52 ? 13.142 0.557 6.521 1.00 25.00 52 SER A N 19
ATOM 19789 C CA . SER A 1 52 ? 11.896 1.232 6.202 1.00 25.00 52 SER A CA 19
ATOM 19790 C C . SER A 1 52 ? 10.815 0.710 7.145 1.00 25.00 52 SER A C 19
ATOM 19791 O O . SER A 1 52 ? 10.868 -0.458 7.540 1.00 25.00 52 SER A O 19
ATOM 19799 N N . CYS A 1 53 ? 9.830 1.536 7.478 1.00 25.00 53 CYS A N 19
ATOM 19800 C CA . CYS A 1 53 ? 8.754 1.121 8.384 1.00 25.00 53 CYS A CA 19
ATOM 19801 C C . CYS A 1 53 ? 7.399 1.631 7.892 1.00 25.00 53 CYS A C 19
ATOM 19802 O O . CYS A 1 53 ? 7.323 2.365 6.918 1.00 25.00 53 CYS A O 19
ATOM 19809 N N . ASP A 1 54 ? 6.338 1.230 8.578 1.00 25.00 54 ASP A N 19
ATOM 19810 C CA . ASP A 1 54 ? 4.973 1.640 8.246 1.00 25.00 54 ASP A CA 19
ATOM 19811 C C . ASP A 1 54 ? 4.349 2.208 9.519 1.00 25.00 54 ASP A C 19
ATOM 19812 O O . ASP A 1 54 ? 4.849 1.935 10.611 1.00 25.00 54 ASP A O 19
ATOM 19821 N N . LEU A 1 55 ? 3.256 2.957 9.393 1.00 25.00 55 LEU A N 19
ATOM 19822 C CA . LEU A 1 55 ? 2.574 3.561 10.546 1.00 25.00 55 LEU A CA 19
ATOM 19823 C C . LEU A 1 55 ? 2.176 2.524 11.573 1.00 25.00 55 LEU A C 19
ATOM 19824 O O . LEU A 1 55 ? 2.130 2.808 12.757 1.00 25.00 55 LEU A O 19
ATOM 19840 N N . ALA A 1 56 ? 1.873 1.325 11.114 1.00 25.00 56 ALA A N 19
ATOM 19841 C CA . ALA A 1 56 ? 1.408 0.273 11.986 1.00 25.00 56 ALA A CA 19
ATOM 19842 C C . ALA A 1 56 ? 2.558 -0.266 12.844 1.00 25.00 56 ALA A C 19
ATOM 19843 O O . ALA A 1 56 ? 2.409 -0.464 14.045 1.00 25.00 56 ALA A O 19
ATOM 19850 N N . LEU A 1 57 ? 3.720 -0.439 12.225 1.00 25.00 57 LEU A N 19
ATOM 19851 C CA . LEU A 1 57 ? 4.927 -0.871 12.935 1.00 25.00 57 LEU A CA 19
ATOM 19852 C C . LEU A 1 57 ? 5.294 0.224 13.930 1.00 25.00 57 LEU A C 19
ATOM 19853 O O . LEU A 1 57 ? 5.612 -0.024 15.091 1.00 25.00 57 LEU A O 19
ATOM 19869 N N . LEU A 1 58 ? 5.221 1.449 13.450 1.00 25.00 58 LEU A N 19
ATOM 19870 C CA . LEU A 1 58 ? 5.548 2.627 14.212 1.00 25.00 58 LEU A CA 19
ATOM 19871 C C . LEU A 1 58 ? 4.638 2.835 15.425 1.00 25.00 58 LEU A C 19
ATOM 19872 O O . LEU A 1 58 ? 5.095 3.213 16.503 1.00 25.00 58 LEU A O 19
ATOM 19888 N N . GLU A 1 59 ? 3.363 2.529 15.265 1.00 25.00 59 GLU A N 19
ATOM 19889 C CA . GLU A 1 59 ? 2.377 2.663 16.336 1.00 25.00 59 GLU A CA 19
ATOM 19890 C C . GLU A 1 59 ? 2.683 1.770 17.534 1.00 25.00 59 GLU A C 19
ATOM 19891 O O . GLU A 1 59 ? 2.338 2.107 18.662 1.00 25.00 59 GLU A O 19
ATOM 19904 N N . THR A 1 60 ? 3.372 0.662 17.317 1.00 25.00 60 THR A N 19
ATOM 19905 C CA . THR A 1 60 ? 3.714 -0.246 18.418 1.00 25.00 60 THR A CA 19
ATOM 19906 C C . THR A 1 60 ? 4.632 0.410 19.449 1.00 25.00 60 THR A C 19
ATOM 19907 O O . THR A 1 60 ? 4.794 -0.091 20.564 1.00 25.00 60 THR A O 19
ATOM 19918 N N . TYR A 1 61 ? 5.266 1.512 19.075 1.00 25.00 61 TYR A N 19
ATOM 19919 C CA . TYR A 1 61 ? 6.128 2.244 19.991 1.00 25.00 61 TYR A CA 19
ATOM 19920 C C . TYR A 1 61 ? 5.361 3.270 20.836 1.00 25.00 61 TYR A C 19
ATOM 19921 O O . TYR A 1 61 ? 5.964 3.926 21.685 1.00 25.00 61 TYR A O 19
ATOM 19939 N N . CYS A 1 62 ? 4.046 3.381 20.663 1.00 25.00 62 CYS A N 19
ATOM 19940 C CA . CYS A 1 62 ? 3.248 4.267 21.520 1.00 25.00 62 CYS A CA 19
ATOM 19941 C C . CYS A 1 62 ? 3.358 3.790 22.967 1.00 25.00 62 CYS A C 19
ATOM 19942 O O . CYS A 1 62 ? 3.541 2.605 23.235 1.00 25.00 62 CYS A O 19
ATOM 19949 N N . ALA A 1 63 ? 3.269 4.726 23.898 1.00 25.00 63 ALA A N 19
ATOM 19950 C CA . ALA A 1 63 ? 3.451 4.419 25.308 1.00 25.00 63 ALA A CA 19
ATOM 19951 C C . ALA A 1 63 ? 2.202 3.768 25.915 1.00 25.00 63 ALA A C 19
ATOM 19952 O O . ALA A 1 63 ? 2.265 3.148 26.975 1.00 25.00 63 ALA A O 19
ATOM 19959 N N . THR A 1 64 ? 1.080 3.918 25.231 1.00 25.00 64 THR A N 19
ATOM 19960 C CA . THR A 1 64 ? -0.189 3.344 25.671 1.00 25.00 64 THR A CA 19
ATOM 19961 C C . THR A 1 64 ? -1.105 3.246 24.435 1.00 25.00 64 THR A C 19
ATOM 19962 O O . THR A 1 64 ? -0.884 3.958 23.442 1.00 25.00 64 THR A O 19
ATOM 19973 N N . PRO A 1 65 ? -2.094 2.329 24.448 1.00 25.00 65 PRO A N 19
ATOM 19974 C CA . PRO A 1 65 ? -2.960 2.098 23.281 1.00 25.00 65 PRO A CA 19
ATOM 19975 C C . PRO A 1 65 ? -3.969 3.216 23.012 1.00 25.00 65 PRO A C 19
ATOM 19976 O O . PRO A 1 65 ? -4.226 4.068 23.861 1.00 25.00 65 PRO A O 19
ATOM 19987 N N . ALA A 1 66 ? -4.521 3.220 21.806 1.00 25.00 66 ALA A N 19
ATOM 19988 C CA . ALA A 1 66 ? -5.467 4.250 21.389 1.00 25.00 66 ALA A CA 19
ATOM 19989 C C . ALA A 1 66 ? -6.831 4.112 22.078 1.00 25.00 66 ALA A C 19
ATOM 19990 O O . ALA A 1 66 ? -7.362 3.016 22.214 1.00 25.00 66 ALA A O 19
ATOM 19997 N N . LYS A 1 67 ? -7.418 5.250 22.426 1.00 25.00 67 LYS A N 19
ATOM 19998 C CA . LYS A 1 67 ? -8.778 5.314 22.961 1.00 25.00 67 LYS A CA 19
ATOM 19999 C C . LYS A 1 67 ? -9.510 6.430 22.206 1.00 25.00 67 LYS A C 19
ATOM 20000 O O . LYS A 1 67 ? -10.012 7.381 22.784 1.00 25.00 67 LYS A O 19
ATOM 20019 N N . SER A 1 68 ? -9.501 6.316 20.890 1.00 25.00 68 SER A N 19
ATOM 20020 C CA . SER A 1 68 ? -10.111 7.308 20.001 1.00 25.00 68 SER A CA 19
ATOM 20021 C C . SER A 1 68 ? -11.496 6.833 19.563 1.00 25.00 68 SER A C 19
ATOM 20022 O O . SER A 1 68 ? -11.900 7.023 18.419 1.00 25.00 68 SER A O 19
ATOM 20030 N N . GLU A 1 69 ? -12.186 6.162 20.475 1.00 25.00 69 GLU A N 19
ATOM 20031 C CA . GLU A 1 69 ? -13.512 5.587 20.240 1.00 25.00 69 GLU A CA 19
ATOM 20032 C C . GLU A 1 69 ? -14.253 5.727 21.556 1.00 25.00 69 GLU A C 19
ATOM 20033 O O . GLU A 1 69 ? -13.532 5.900 22.560 1.00 25.00 69 GLU A O 19
ATOM 20046 N N . ALA A 1 1 ? 11.459 16.995 -4.723 1.00 25.00 1 ALA A N 20
ATOM 20047 C CA . ALA A 1 1 ? 9.974 16.845 -4.747 1.00 25.00 1 ALA A CA 20
ATOM 20048 C C . ALA A 1 1 ? 9.520 15.968 -3.589 1.00 25.00 1 ALA A C 20
ATOM 20049 O O . ALA A 1 1 ? 10.358 15.446 -2.850 1.00 25.00 1 ALA A O 20
ATOM 20058 N N . TYR A 1 2 ? 8.213 15.801 -3.440 1.00 25.00 2 TYR A N 20
ATOM 20059 C CA . TYR A 1 2 ? 7.660 14.923 -2.413 1.00 25.00 2 TYR A CA 20
ATOM 20060 C C . TYR A 1 2 ? 8.035 13.479 -2.740 1.00 25.00 2 TYR A C 20
ATOM 20061 O O . TYR A 1 2 ? 8.190 13.127 -3.909 1.00 25.00 2 TYR A O 20
ATOM 20079 N N . ARG A 1 3 ? 8.192 12.661 -1.709 1.00 25.00 3 ARG A N 20
ATOM 20080 C CA . ARG A 1 3 ? 8.533 11.249 -1.856 1.00 25.00 3 ARG A CA 20
ATOM 20081 C C . ARG A 1 3 ? 7.601 10.525 -0.895 1.00 25.00 3 ARG A C 20
ATOM 20082 O O . ARG A 1 3 ? 7.257 11.090 0.135 1.00 25.00 3 ARG A O 20
ATOM 20103 N N . PRO A 1 4 ? 7.207 9.272 -1.198 1.00 25.00 4 PRO A N 20
ATOM 20104 C CA . PRO A 1 4 ? 6.319 8.564 -0.262 1.00 25.00 4 PRO A CA 20
ATOM 20105 C C . PRO A 1 4 ? 6.991 8.232 1.070 1.00 25.00 4 PRO A C 20
ATOM 20106 O O . PRO A 1 4 ? 6.321 8.079 2.073 1.00 25.00 4 PRO A O 20
ATOM 20117 N N . SER A 1 5 ? 8.321 8.194 1.064 1.00 25.00 5 SER A N 20
ATOM 20118 C CA . SER A 1 5 ? 9.130 8.095 2.282 1.00 25.00 5 SER A CA 20
ATOM 20119 C C . SER A 1 5 ? 8.753 6.974 3.259 1.00 25.00 5 SER A C 20
ATOM 20120 O O . SER A 1 5 ? 8.317 7.225 4.368 1.00 25.00 5 SER A O 20
ATOM 20128 N N . GLU A 1 6 ? 9.026 5.732 2.868 1.00 25.00 6 GLU A N 20
ATOM 20129 C CA . GLU A 1 6 ? 8.837 4.565 3.751 1.00 25.00 6 GLU A CA 20
ATOM 20130 C C . GLU A 1 6 ? 9.931 4.489 4.837 1.00 25.00 6 GLU A C 20
ATOM 20131 O O . GLU A 1 6 ? 10.130 3.453 5.476 1.00 25.00 6 GLU A O 20
ATOM 20143 N N . THR A 1 7 ? 10.668 5.577 4.986 1.00 25.00 7 THR A N 20
ATOM 20144 C CA . THR A 1 7 ? 11.751 5.691 5.944 1.00 25.00 7 THR A CA 20
ATOM 20145 C C . THR A 1 7 ? 11.629 7.045 6.601 1.00 25.00 7 THR A C 20
ATOM 20146 O O . THR A 1 7 ? 11.287 8.026 5.939 1.00 25.00 7 THR A O 20
ATOM 20157 N N . LEU A 1 8 ? 11.939 7.098 7.885 1.00 25.00 8 LEU A N 20
ATOM 20158 C CA . LEU A 1 8 ? 11.923 8.339 8.651 1.00 25.00 8 LEU A CA 20
ATOM 20159 C C . LEU A 1 8 ? 13.121 8.385 9.537 1.00 25.00 8 LEU A C 20
ATOM 20160 O O . LEU A 1 8 ? 13.532 7.374 10.103 1.00 25.00 8 LEU A O 20
ATOM 20176 N N . CYS A 1 9 ? 13.628 9.578 9.721 1.00 25.00 9 CYS A N 20
ATOM 20177 C CA . CYS A 1 9 ? 14.798 9.795 10.562 1.00 25.00 9 CYS A CA 20
ATOM 20178 C C . CYS A 1 9 ? 14.505 10.902 11.574 1.00 25.00 9 CYS A C 20
ATOM 20179 O O . CYS A 1 9 ? 13.348 11.208 11.827 1.00 25.00 9 CYS A O 20
ATOM 20186 N N . GLY A 1 10 ? 15.535 11.445 12.214 1.00 25.00 10 GLY A N 20
ATOM 20187 C CA . GLY A 1 10 ? 15.329 12.434 13.267 1.00 25.00 10 GLY A CA 20
ATOM 20188 C C . GLY A 1 10 ? 14.394 13.564 12.863 1.00 25.00 10 GLY A C 20
ATOM 20189 O O . GLY A 1 10 ? 14.465 14.074 11.752 1.00 25.00 10 GLY A O 20
ATOM 20193 N N . GLY A 1 11 ? 13.485 13.920 13.762 1.00 25.00 11 GLY A N 20
ATOM 20194 C CA . GLY A 1 11 ? 12.480 14.933 13.469 1.00 25.00 11 GLY A CA 20
ATOM 20195 C C . GLY A 1 11 ? 11.261 14.345 12.780 1.00 25.00 11 GLY A C 20
ATOM 20196 O O . GLY A 1 11 ? 10.185 14.317 13.348 1.00 25.00 11 GLY A O 20
ATOM 20200 N N . GLU A 1 12 ? 11.446 13.813 11.582 1.00 25.00 12 GLU A N 20
ATOM 20201 C CA . GLU A 1 12 ? 10.343 13.234 10.801 1.00 25.00 12 GLU A CA 20
ATOM 20202 C C . GLU A 1 12 ? 9.696 12.063 11.540 1.00 25.00 12 GLU A C 20
ATOM 20203 O O . GLU A 1 12 ? 8.474 11.907 11.575 1.00 25.00 12 GLU A O 20
ATOM 20215 N N . LEU A 1 13 ? 10.542 11.228 12.125 1.00 25.00 13 LEU A N 20
ATOM 20216 C CA . LEU A 1 13 ? 10.091 10.042 12.836 1.00 25.00 13 LEU A CA 20
ATOM 20217 C C . LEU A 1 13 ? 9.344 10.451 14.092 1.00 25.00 13 LEU A C 20
ATOM 20218 O O . LEU A 1 13 ? 8.353 9.843 14.459 1.00 25.00 13 LEU A O 20
ATOM 20234 N N . VAL A 1 14 ? 9.819 11.513 14.723 1.00 25.00 14 VAL A N 20
ATOM 20235 C CA . VAL A 1 14 ? 9.199 12.041 15.937 1.00 25.00 14 VAL A CA 20
ATOM 20236 C C . VAL A 1 14 ? 7.823 12.591 15.602 1.00 25.00 14 VAL A C 20
ATOM 20237 O O . VAL A 1 14 ? 6.857 12.297 16.291 1.00 25.00 14 VAL A O 20
ATOM 20250 N N . ASP A 1 15 ? 7.726 13.353 14.527 1.00 25.00 15 ASP A N 20
ATOM 20251 C CA . ASP A 1 15 ? 6.453 13.943 14.121 1.00 25.00 15 ASP A CA 20
ATOM 20252 C C . ASP A 1 15 ? 5.443 12.853 13.791 1.00 25.00 15 ASP A C 20
ATOM 20253 O O . ASP A 1 15 ? 4.289 12.916 14.212 1.00 25.00 15 ASP A O 20
ATOM 20262 N N . THR A 1 16 ? 5.884 11.809 13.108 1.00 25.00 16 THR A N 20
ATOM 20263 C CA . THR A 1 16 ? 4.997 10.689 12.809 1.00 25.00 16 THR A CA 20
ATOM 20264 C C . THR A 1 16 ? 4.587 9.935 14.081 1.00 25.00 16 THR A C 20
ATOM 20265 O O . THR A 1 16 ? 3.435 9.533 14.231 1.00 25.00 16 THR A O 20
ATOM 20276 N N . LEU A 1 17 ? 5.505 9.771 15.022 1.00 25.00 17 LEU A N 20
ATOM 20277 C CA . LEU A 1 17 ? 5.181 9.119 16.295 1.00 25.00 17 LEU A CA 20
ATOM 20278 C C . LEU A 1 17 ? 4.166 9.940 17.092 1.00 25.00 17 LEU A C 20
ATOM 20279 O O . LEU A 1 17 ? 3.255 9.379 17.694 1.00 25.00 17 LEU A O 20
ATOM 20295 N N . GLN A 1 18 ? 4.272 11.261 17.039 1.00 25.00 18 GLN A N 20
ATOM 20296 C CA . GLN A 1 18 ? 3.287 12.128 17.690 1.00 25.00 18 GLN A CA 20
ATOM 20297 C C . GLN A 1 18 ? 1.928 11.969 17.001 1.00 25.00 18 GLN A C 20
ATOM 20298 O O . GLN A 1 18 ? 0.898 12.017 17.649 1.00 25.00 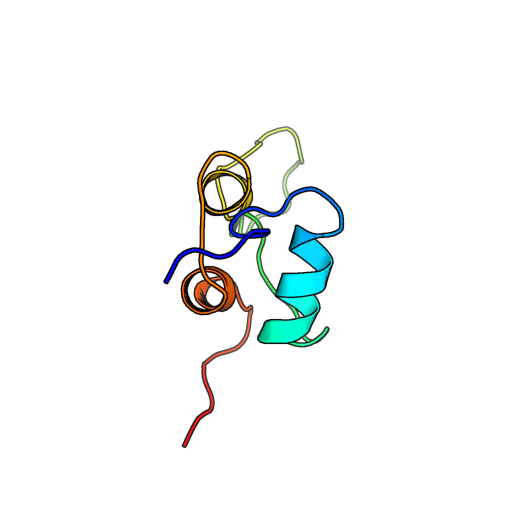18 GLN A O 20
ATOM 20312 N N . PHE A 1 19 ? 1.922 11.745 15.696 1.00 25.00 19 PHE A N 20
ATOM 20313 C CA . PHE A 1 19 ? 0.666 11.556 14.972 1.00 25.00 19 PHE A CA 20
ATOM 20314 C C . PHE A 1 19 ? -0.036 10.234 15.321 1.00 25.00 19 PHE A C 20
ATOM 20315 O O . PHE A 1 19 ? -1.231 10.226 15.592 1.00 25.00 19 PHE A O 20
ATOM 20332 N N . VAL A 1 20 ? 0.684 9.117 15.303 1.00 25.00 20 VAL A N 20
ATOM 20333 C CA . VAL A 1 20 ? 0.041 7.807 15.528 1.00 25.00 20 VAL A CA 20
ATOM 20334 C C . VAL A 1 20 ? -0.307 7.556 17.006 1.00 25.00 20 VAL A C 20
ATOM 20335 O O . VAL A 1 20 ? -1.122 6.684 17.313 1.00 25.00 20 VAL A O 20
ATOM 20348 N N . CYS A 1 21 ? 0.352 8.275 17.909 1.00 25.00 21 CYS A N 20
ATOM 20349 C CA . CYS A 1 21 ? 0.167 8.072 19.362 1.00 25.00 21 CYS A CA 20
ATOM 20350 C C . CYS A 1 21 ? -0.521 9.229 20.086 1.00 25.00 21 CYS A C 20
ATOM 20351 O O . CYS A 1 21 ? -0.925 9.089 21.255 1.00 25.00 21 CYS A O 20
ATOM 20358 N N . GLY A 1 22 ? -0.593 10.377 19.436 1.00 25.00 22 GLY A N 20
ATOM 20359 C CA . GLY A 1 22 ? -1.075 11.584 20.083 1.00 25.00 22 GLY A CA 20
ATOM 20360 C C . GLY A 1 22 ? 0.035 12.217 20.910 1.00 25.00 22 GLY A C 20
ATOM 20361 O O . GLY A 1 22 ? 1.128 11.660 21.042 1.00 25.00 22 GLY A O 20
ATOM 20365 N N . ASP A 1 23 ? -0.265 13.356 21.521 1.00 25.00 23 ASP A N 20
ATOM 20366 C CA . ASP A 1 23 ? 0.688 14.102 22.373 1.00 25.00 23 ASP A CA 20
ATOM 20367 C C . ASP A 1 23 ? 1.026 13.354 23.678 1.00 25.00 23 ASP A C 20
ATOM 20368 O O . ASP A 1 23 ? 1.775 13.823 24.524 1.00 25.00 23 ASP A O 20
ATOM 20377 N N . ARG A 1 24 ? 0.439 12.177 23.840 1.00 25.00 24 ARG A N 20
ATOM 20378 C CA . ARG A 1 24 ? 0.618 11.361 25.043 1.00 25.00 24 ARG A CA 20
ATOM 20379 C C . ARG A 1 24 ? 2.028 10.792 25.168 1.00 25.00 24 ARG A C 20
ATOM 20380 O O . ARG A 1 24 ? 2.410 10.279 26.222 1.00 25.00 24 ARG A O 20
ATOM 20401 N N . GLY A 1 25 ? 2.795 10.881 24.094 1.00 25.00 25 GLY A N 20
ATOM 20402 C CA . GLY A 1 25 ? 4.168 10.411 24.105 1.00 25.00 25 GLY A CA 20
ATOM 20403 C C . GLY A 1 25 ? 4.330 8.993 23.596 1.00 25.00 25 GLY A C 20
ATOM 20404 O O . GLY A 1 25 ? 3.361 8.270 23.345 1.00 25.00 25 GLY A O 20
ATOM 20408 N N . PHE A 1 26 ? 5.582 8.607 23.408 1.00 25.00 26 PHE A N 20
ATOM 20409 C CA . PHE A 1 26 ? 5.922 7.331 22.798 1.00 25.00 26 PHE A CA 20
ATOM 20410 C C . PHE A 1 26 ? 7.292 6.866 23.275 1.00 25.00 26 PHE A C 20
ATOM 20411 O O . PHE A 1 26 ? 8.052 7.620 23.884 1.00 25.00 26 PHE A O 20
ATOM 20428 N N . TYR A 1 27 ? 7.596 5.617 22.978 1.00 25.00 27 TYR A N 20
ATOM 20429 C CA . TYR A 1 27 ? 8.884 5.011 23.258 1.00 25.00 27 TYR A CA 20
ATOM 20430 C C . TYR A 1 27 ? 9.706 5.225 21.990 1.00 25.00 27 TYR A C 20
ATOM 20431 O O . TYR A 1 27 ? 9.148 5.404 20.922 1.00 25.00 27 TYR A O 20
ATOM 20449 N N . PHE A 1 28 ? 11.022 5.119 22.084 1.00 25.00 28 PHE A N 20
ATOM 20450 C CA . PHE A 1 28 ? 11.867 5.165 20.887 1.00 25.00 28 PHE A CA 20
ATOM 20451 C C . PHE A 1 28 ? 12.689 3.899 20.814 1.00 25.00 28 PHE A C 20
ATOM 20452 O O . PHE A 1 28 ? 13.024 3.410 19.748 1.00 25.00 28 PHE A O 20
ATOM 20469 N N . ASN A 1 29 ? 13.050 3.394 21.980 1.00 25.00 29 ASN A N 20
ATOM 20470 C CA . ASN A 1 29 ? 13.982 2.285 22.084 1.00 25.00 29 ASN A CA 20
ATOM 20471 C C . ASN A 1 29 ? 13.629 1.310 23.183 1.00 25.00 29 ASN A C 20
ATOM 20472 O O . ASN A 1 29 ? 14.491 0.641 23.743 1.00 25.00 29 ASN A O 20
ATOM 20483 N N . ARG A 1 30 ? 12.332 1.217 23.446 1.00 25.00 30 ARG A N 20
ATOM 20484 C CA . ARG A 1 30 ? 11.778 0.259 24.414 1.00 25.00 30 ARG A CA 20
ATOM 20485 C C . ARG A 1 30 ? 12.490 0.268 25.759 1.00 25.00 30 ARG A C 20
ATOM 20486 O O . ARG A 1 30 ? 12.977 -0.759 26.219 1.00 25.00 30 ARG A O 20
ATOM 20507 N N . PRO A 1 31 ? 12.602 1.451 26.383 1.00 25.00 31 PRO A N 20
ATOM 20508 C CA . PRO A 1 31 ? 13.480 1.473 27.552 1.00 25.00 31 PRO A CA 20
ATOM 20509 C C . PRO A 1 31 ? 12.819 1.026 28.839 1.00 25.00 31 PRO A C 20
ATOM 20510 O O . PRO A 1 31 ? 13.468 0.701 29.829 1.00 25.00 31 PRO A O 20
ATOM 20521 N N . ALA A 1 32 ? 11.503 1.141 28.800 1.00 25.00 32 ALA A N 20
ATOM 20522 C CA . ALA A 1 32 ? 10.587 0.861 29.918 1.00 25.00 32 ALA A CA 20
ATOM 20523 C C . ALA A 1 32 ? 10.896 1.709 31.155 1.00 25.00 32 ALA A C 20
ATOM 20524 O O . ALA A 1 32 ? 10.524 1.384 32.276 1.00 25.00 32 ALA A O 20
ATOM 20531 N N . SER A 1 33 ? 11.568 2.819 30.913 1.00 25.00 33 SER A N 20
ATOM 20532 C CA . SER A 1 33 ? 11.964 3.748 31.960 1.00 25.00 33 SER A CA 20
ATOM 20533 C C . SER A 1 33 ? 12.209 5.105 31.315 1.00 25.00 33 SER A C 20
ATOM 20534 O O . SER A 1 33 ? 12.629 5.180 30.166 1.00 25.00 33 SER A O 20
ATOM 20542 N N . ARG A 1 34 ? 11.930 6.178 32.046 1.00 25.00 34 ARG A N 20
ATOM 20543 C CA . ARG A 1 34 ? 12.095 7.544 31.520 1.00 25.00 34 ARG A CA 20
ATOM 20544 C C . ARG A 1 34 ? 12.855 8.430 32.492 1.00 25.00 34 ARG A C 20
ATOM 20545 O O . ARG A 1 34 ? 12.803 9.644 32.421 1.00 25.00 34 ARG A O 20
ATOM 20566 N N . VAL A 1 35 ? 13.491 7.795 33.458 1.00 25.00 35 VAL A N 20
ATOM 20567 C CA . VAL A 1 35 ? 14.030 8.509 34.620 1.00 25.00 35 VAL A CA 20
ATOM 20568 C C . VAL A 1 35 ? 15.233 9.429 34.373 1.00 25.00 35 VAL A C 20
ATOM 20569 O O . VAL A 1 35 ? 15.281 10.519 34.921 1.00 25.00 35 VAL A O 20
ATOM 20582 N N . SER A 1 36 ? 16.219 8.991 33.598 1.00 25.00 36 SER A N 20
ATOM 20583 C CA . SER A 1 36 ? 17.454 9.779 33.441 1.00 25.00 36 SER A CA 20
ATOM 20584 C C . SER A 1 36 ? 18.198 9.541 32.138 1.00 25.00 36 SER A C 20
ATOM 20585 O O . SER A 1 36 ? 19.412 9.650 32.105 1.00 25.00 36 SER A O 20
ATOM 20593 N N . ARG A 1 37 ? 17.463 9.149 31.098 1.00 25.00 37 ARG A N 20
ATOM 20594 C CA . ARG A 1 37 ? 18.011 8.777 29.767 1.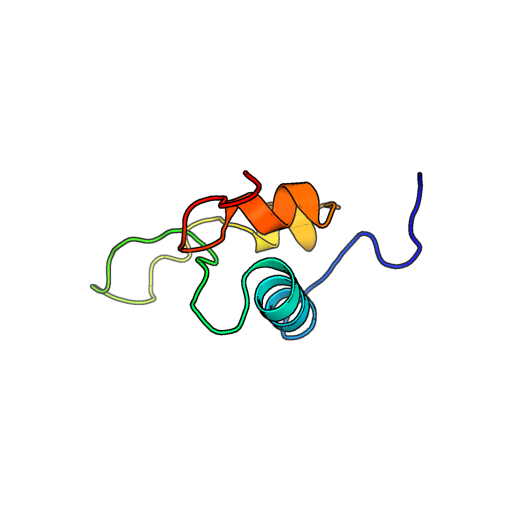00 25.00 37 ARG A CA 20
ATOM 20595 C C . ARG A 1 37 ? 19.275 7.882 29.771 1.00 25.00 37 ARG A C 20
ATOM 20596 O O . ARG A 1 37 ? 20.005 7.828 28.794 1.00 25.00 37 ARG A O 20
ATOM 20617 N N . ARG A 1 38 ? 19.492 7.145 30.855 1.00 25.00 38 ARG A N 20
ATOM 20618 C CA . ARG A 1 38 ? 20.689 6.301 31.023 1.00 25.00 38 ARG A CA 20
ATOM 20619 C C . ARG A 1 38 ? 20.586 4.940 30.333 1.00 25.00 38 ARG A C 20
ATOM 20620 O O . ARG A 1 38 ? 21.260 3.994 30.715 1.00 25.00 38 ARG A O 20
ATOM 20641 N N . SER A 1 39 ? 19.723 4.844 29.336 1.00 25.00 39 SER A N 20
ATOM 20642 C CA . SER A 1 39 ? 19.524 3.593 28.607 1.00 25.00 39 SER A CA 20
ATOM 20643 C C . SER A 1 39 ? 19.420 3.877 27.102 1.00 25.00 39 SER A C 20
ATOM 20644 O O . SER A 1 39 ? 18.318 3.928 26.546 1.00 25.00 39 SER A O 20
ATOM 20652 N N . PRO A 1 40 ? 20.566 4.117 26.429 1.00 25.00 40 PRO A N 20
ATOM 20653 C CA . PRO A 1 40 ? 20.568 4.408 24.986 1.00 25.00 40 PRO A CA 20
ATOM 20654 C C . PRO A 1 40 ? 20.413 3.142 24.125 1.00 25.00 40 PRO A C 20
ATOM 20655 O O . PRO A 1 40 ? 21.263 2.802 23.309 1.00 25.00 40 PRO A O 20
ATOM 20666 N N . GLN A 1 41 ? 19.320 2.431 24.347 1.00 25.00 41 GLN A N 20
ATOM 20667 C CA . GLN A 1 41 ? 19.018 1.210 23.608 1.00 25.00 41 GLN A CA 20
ATOM 20668 C C . GLN A 1 41 ? 18.618 1.532 22.167 1.00 25.00 41 GLN A C 20
ATOM 20669 O O . GLN A 1 41 ? 18.487 2.696 21.784 1.00 25.00 41 GLN A O 20
ATOM 20683 N N . ARG A 1 42 ? 18.408 0.484 21.385 1.00 25.00 42 ARG A N 20
ATOM 20684 C CA . ARG A 1 42 ? 18.039 0.599 19.972 1.00 25.00 42 ARG A CA 20
ATOM 20685 C C . ARG A 1 42 ? 16.540 0.371 19.796 1.00 25.00 42 ARG A C 20
ATOM 20686 O O . ARG A 1 42 ? 15.897 -0.190 20.680 1.00 25.00 42 ARG A O 20
ATOM 20707 N N . GLY A 1 43 ? 15.974 0.828 18.686 1.00 25.00 43 GLY A N 20
ATOM 20708 C CA . GLY A 1 43 ? 14.533 0.717 18.493 1.00 25.00 43 GLY A CA 20
ATOM 20709 C C . GLY A 1 43 ? 13.987 1.202 17.162 1.00 25.00 43 GLY A C 20
ATOM 20710 O O . GLY A 1 43 ? 14.462 0.803 16.109 1.00 25.00 43 GLY A O 20
ATOM 20714 N N . ILE A 1 44 ? 12.969 2.057 17.212 1.00 25.00 44 ILE A N 20
ATOM 20715 C CA . ILE A 1 44 ? 12.259 2.517 16.011 1.00 25.00 44 ILE A CA 20
ATOM 20716 C C . ILE A 1 44 ? 13.174 3.222 15.014 1.00 25.00 44 ILE A C 20
ATOM 20717 O O . ILE A 1 44 ? 12.998 3.094 13.818 1.00 25.00 44 ILE A O 20
ATOM 20733 N N . VAL A 1 45 ? 14.186 3.919 15.496 1.00 25.00 45 VAL A N 20
ATOM 20734 C CA . VAL A 1 45 ? 15.132 4.576 14.600 1.00 25.00 45 VAL A CA 20
ATOM 20735 C C . VAL A 1 45 ? 15.846 3.543 13.722 1.00 25.00 45 VAL A C 20
ATOM 20736 O O . VAL A 1 45 ? 16.082 3.782 12.549 1.00 25.00 45 VAL A O 20
ATOM 20749 N N . GLU A 1 46 ? 16.116 2.360 14.242 1.00 25.00 46 GLU A N 20
ATOM 20750 C CA . GLU A 1 46 ? 16.746 1.331 13.426 1.00 25.00 46 GLU A CA 20
ATOM 20751 C C . GLU A 1 46 ? 15.720 0.687 12.509 1.00 25.00 46 GLU A C 20
ATOM 20752 O O . GLU A 1 46 ? 16.046 0.269 11.409 1.00 25.00 46 GLU A O 20
ATOM 20764 N N . GLU A 1 47 ? 14.467 0.665 12.942 1.00 25.00 47 GLU A N 20
ATOM 20765 C CA . GLU A 1 47 ? 13.393 0.107 12.124 1.00 25.00 47 GLU A CA 20
ATOM 20766 C C . GLU A 1 47 ? 13.004 1.030 10.967 1.00 25.00 47 GLU A C 20
ATOM 20767 O O . GLU A 1 47 ? 12.561 0.546 9.942 1.00 25.00 47 GLU A O 20
ATOM 20779 N N . CYS A 1 48 ? 13.126 2.343 11.143 1.00 25.00 48 CYS A N 20
ATOM 20780 C CA . CYS A 1 48 ? 12.667 3.292 10.120 1.00 25.00 48 CYS A CA 20
ATOM 20781 C C . CYS A 1 48 ? 13.707 4.229 9.489 1.00 25.00 48 CYS A C 20
ATOM 20782 O O . CYS A 1 48 ? 13.442 4.785 8.441 1.00 25.00 48 CYS A O 20
ATOM 20789 N N . CYS A 1 49 ? 14.877 4.402 10.090 1.00 25.00 49 CYS A N 20
ATOM 20790 C CA . CYS A 1 49 ? 15.923 5.244 9.480 1.00 25.00 49 CYS A CA 20
ATOM 20791 C C . CYS A 1 49 ? 16.995 4.346 8.856 1.00 25.00 49 CYS A C 20
ATOM 20792 O O . CYS A 1 49 ? 17.472 4.600 7.759 1.00 25.00 49 CYS A O 20
ATOM 20799 N N . PHE A 1 50 ? 17.338 3.264 9.548 1.00 25.00 50 PHE A N 20
ATOM 20800 C CA . PHE A 1 50 ? 18.320 2.301 9.030 1.00 25.00 50 PHE A CA 20
ATOM 20801 C C . PHE A 1 50 ? 17.633 1.192 8.221 1.00 25.00 50 PHE A C 20
ATOM 20802 O O . PHE A 1 50 ? 18.285 0.445 7.487 1.00 25.00 50 PHE A O 20
ATOM 20819 N N . ARG A 1 51 ? 16.316 1.100 8.353 1.00 25.00 51 ARG A N 20
ATOM 20820 C CA . ARG A 1 51 ? 15.488 0.150 7.594 1.00 25.00 51 ARG A CA 20
ATOM 20821 C C . ARG A 1 51 ? 14.216 0.894 7.263 1.00 25.00 51 ARG A C 20
ATOM 20822 O O . ARG A 1 51 ? 14.097 2.053 7.595 1.00 25.00 51 ARG A O 20
ATOM 20843 N N . SER A 1 52 ? 13.274 0.223 6.624 1.00 25.00 52 SER A N 20
ATOM 20844 C CA . SER A 1 52 ? 11.994 0.808 6.271 1.00 25.00 52 SER A CA 20
ATOM 20845 C C . SER A 1 52 ? 10.914 0.397 7.268 1.00 25.00 52 SER A C 20
ATOM 20846 O O . SER A 1 52 ? 10.920 -0.743 7.739 1.00 25.00 52 SER A O 20
ATOM 20854 N N . CYS A 1 53 ? 9.955 1.277 7.531 1.00 25.00 53 CYS A N 20
ATOM 20855 C CA . CYS A 1 53 ? 8.843 0.954 8.425 1.00 25.00 53 CYS A CA 20
ATOM 20856 C C . CYS A 1 53 ? 7.532 1.528 7.887 1.00 25.00 53 CYS A C 20
ATOM 20857 O O . CYS A 1 53 ? 7.519 2.202 6.863 1.00 25.00 53 CYS A O 20
ATOM 20864 N N . ASP A 1 54 ? 6.440 1.242 8.582 1.00 25.00 54 ASP A N 20
ATOM 20865 C CA . ASP A 1 54 ? 5.109 1.722 8.215 1.00 25.00 54 ASP A CA 20
ATOM 20866 C C . ASP A 1 54 ? 4.481 2.294 9.486 1.00 25.00 54 ASP A C 20
ATOM 20867 O O . ASP A 1 54 ? 4.955 1.985 10.579 1.00 25.00 54 ASP A O 20
ATOM 20876 N N . LEU A 1 55 ? 3.422 3.090 9.357 1.00 25.00 55 LEU A N 20
ATOM 20877 C CA . LEU A 1 55 ? 2.748 3.709 10.509 1.00 25.00 55 LEU A CA 20
ATOM 20878 C C . LEU A 1 55 ? 2.277 2.684 11.520 1.00 25.00 55 LEU A C 20
ATOM 20879 O O . LEU A 1 55 ? 2.229 2.954 12.709 1.00 25.00 55 LEU A O 20
ATOM 20895 N N . ALA A 1 56 ? 1.929 1.505 11.042 1.00 25.00 56 ALA A N 20
ATOM 20896 C CA . ALA A 1 56 ? 1.404 0.464 11.893 1.00 25.00 56 ALA A CA 20
ATOM 20897 C C . ALA A 1 56 ? 2.516 -0.131 12.766 1.00 25.00 56 ALA A C 20
ATOM 20898 O O . ALA A 1 56 ? 2.340 -0.342 13.961 1.00 25.00 56 ALA A O 20
ATOM 20905 N N . LEU A 1 57 ? 3.680 -0.341 12.165 1.00 25.00 57 LEU A N 20
ATOM 20906 C CA . LEU A 1 57 ? 4.853 -0.830 12.895 1.00 25.00 57 LEU A CA 20
ATOM 20907 C C . LEU A 1 57 ? 5.265 0.246 13.892 1.00 25.00 57 LEU A C 20
ATOM 20908 O O . LEU A 1 57 ? 5.595 -0.023 15.041 1.00 25.00 57 LEU A O 20
ATOM 20924 N N . LEU A 1 58 ? 5.228 1.477 13.425 1.00 25.00 58 LEU A N 20
ATOM 20925 C CA . LEU A 1 58 ? 5.601 2.634 14.198 1.00 25.00 58 LEU A CA 20
ATOM 20926 C C . LEU A 1 58 ? 4.697 2.853 15.418 1.00 25.00 58 LEU A C 20
ATOM 20927 O O . LEU A 1 58 ? 5.171 3.186 16.501 1.00 25.00 58 LEU A O 20
ATOM 20943 N N . GLU A 1 59 ? 3.411 2.596 15.253 1.00 25.00 59 GLU A N 20
ATOM 20944 C CA . GLU A 1 59 ? 2.423 2.731 16.328 1.00 25.00 59 GLU A CA 20
ATOM 20945 C C . GLU A 1 59 ? 2.667 1.783 17.508 1.00 25.00 59 GLU A C 20
ATOM 20946 O O . GLU A 1 59 ? 2.261 2.065 18.634 1.00 25.00 59 GLU A O 20
ATOM 20959 N N . THR A 1 60 ? 3.373 0.688 17.285 1.00 25.00 60 THR A N 20
ATOM 20960 C CA . THR A 1 60 ? 3.659 -0.258 18.370 1.00 25.00 60 THR A CA 20
ATOM 20961 C C . THR A 1 60 ? 4.525 0.368 19.463 1.00 25.00 60 THR A C 20
ATOM 20962 O O . THR A 1 60 ? 4.611 -0.148 20.575 1.00 25.00 60 THR A O 20
ATOM 20973 N N . TYR A 1 61 ? 5.176 1.478 19.142 1.00 25.00 61 TYR A N 20
ATOM 20974 C CA . TYR A 1 61 ? 6.015 2.188 20.097 1.00 25.00 61 TYR A CA 20
ATOM 20975 C C . TYR A 1 61 ? 5.246 3.216 20.950 1.00 25.00 61 TYR A C 20
ATOM 20976 O O . TYR A 1 61 ? 5.864 3.934 21.719 1.00 25.00 61 TYR A O 20
ATOM 20994 N N . CYS A 1 62 ? 3.924 3.302 20.849 1.00 25.00 62 CYS A N 20
ATOM 20995 C CA . CYS A 1 62 ? 3.183 4.266 21.682 1.00 25.00 62 CYS A CA 20
ATOM 20996 C C . CYS A 1 62 ? 3.372 3.982 23.179 1.00 25.00 62 CYS A C 20
ATOM 20997 O O . CYS A 1 62 ? 3.523 2.838 23.594 1.00 25.00 62 CYS A O 20
ATOM 21004 N N . ALA A 1 63 ? 3.394 5.042 23.982 1.00 25.00 63 ALA A N 20
ATOM 21005 C CA . ALA A 1 63 ? 3.692 4.916 25.411 1.00 25.00 63 ALA A CA 20
ATOM 21006 C C . ALA A 1 63 ? 2.583 4.221 26.200 1.00 25.00 63 ALA A C 20
ATOM 21007 O O . ALA A 1 63 ? 2.813 3.691 27.286 1.00 25.00 63 ALA A O 20
ATOM 21014 N N . THR A 1 64 ? 1.381 4.279 25.661 1.00 25.00 64 THR A N 20
ATOM 21015 C CA . THR A 1 64 ? 0.200 3.717 26.299 1.00 25.00 64 THR A CA 20
ATOM 21016 C C . THR A 1 64 ? -0.809 3.486 25.157 1.00 25.00 64 THR A C 20
ATOM 21017 O O . THR A 1 64 ? -0.727 4.160 24.119 1.00 25.00 64 THR A O 20
ATOM 21028 N N . PRO A 1 65 ? -1.727 2.509 25.295 1.00 25.00 65 PRO A N 20
ATOM 21029 C CA . PRO A 1 65 ? -2.676 2.225 24.208 1.00 25.00 65 PRO A CA 20
ATOM 21030 C C . PRO A 1 65 ? -3.753 3.295 24.050 1.00 25.00 65 PRO A C 20
ATOM 21031 O O . PRO A 1 65 ? -3.979 4.104 24.947 1.00 25.00 65 PRO A O 20
ATOM 21042 N N . ALA A 1 66 ? -4.406 3.305 22.895 1.00 25.00 66 ALA A N 20
ATOM 21043 C CA . ALA A 1 66 ? -5.469 4.267 22.600 1.00 25.00 66 ALA A CA 20
ATOM 21044 C C . ALA A 1 66 ? -6.666 4.070 23.546 1.00 25.00 66 ALA A C 20
ATOM 21045 O O . ALA A 1 66 ? -6.890 2.977 24.059 1.00 25.00 66 ALA A O 20
ATOM 21052 N N . LYS A 1 67 ? -7.448 5.125 23.736 1.00 25.00 67 LYS A N 20
ATOM 21053 C CA . LYS A 1 67 ? -8.633 5.087 24.615 1.00 25.00 67 LYS A CA 20
ATOM 21054 C C . LYS A 1 67 ? -9.895 5.008 23.752 1.00 25.00 67 LYS A C 20
ATOM 21055 O O . LYS A 1 67 ? -10.894 5.655 24.041 1.00 25.00 67 LYS A O 20
ATOM 21074 N N . SER A 1 68 ? -9.779 4.260 22.655 1.00 25.00 68 SER A N 20
ATOM 21075 C CA . SER A 1 68 ? -10.801 4.183 21.589 1.00 25.00 68 SER A CA 20
ATOM 21076 C C . SER A 1 68 ? -10.911 5.546 20.896 1.00 25.00 68 SER A C 20
ATOM 21077 O O . SER A 1 68 ? -11.879 5.839 20.195 1.00 25.00 68 SER A O 20
ATOM 21085 N N . GLU A 1 69 ? -9.874 6.343 21.108 1.00 25.00 69 GLU A N 20
ATOM 21086 C CA . GLU A 1 69 ? -9.704 7.684 20.569 1.00 25.00 69 GLU A CA 20
ATOM 21087 C C . GLU A 1 69 ? -8.196 7.863 20.744 1.00 25.00 69 GLU A C 20
ATOM 21088 O O . GLU A 1 69 ? -7.559 8.640 20.023 1.00 25.00 69 GLU A O 20
#

Secondary structure (DSSP, 8-state):
---TT----THHHHHHHHHHH-TT-B-SS-----S-S------HHHHHTSS---HHHHHTTBSS-----

Sequence (69 aa):
AYRPSETLCGGELVDTLQFVCGDRGFYFNRPASRVSRRSPQRGIVEECCFRSCDLALLETYCATPAKSEAYRPSETLCGGELVDTLQFVCGDRGFYFNRPASRVSRRSPQRGIVEECCFRSCDLALLETYCATPAKSEAYRPSETLCGGELVDTLQFVCGDRGFYFNRPASRVSRRSPQRGIVEECCFRSCDLALLETYCATPAKSEAYRPSETLCGGELVDTLQFVCGDRGFYFNRPASRVSRRSPQRGIVEECCFRSCDLALLETYCATPAKSEAYRPSETLCGGELVDTLQFVCGDRGFYFNRPASRVSRRSPQRGIVEECCFRSCDLALLETYCATPAKSEAYRPSETLCGGELVDTLQFVCGDRGFYFNRPASRVSRRSPQRGIVEECCFRSCDLALLETYCATPAKSEAYRPSETLCGGELVDTLQFVCGDRGFYFNRPASRVSRRSPQRGIVEECCFRSCDLALLETYCATPAKSEAYRPSETLCGGELVDTLQFVCGDRGFYFNRPASRVSRRSPQRGIVEECCFRSCDLALLETYCATPAKSEAYRPSETLCGGELVDTLQFVCGDRGFYFNRPASRVSRRSPQRGIVEECCFRSCDLALLETYCATPAKSEAYRPSETLCGGELVDTLQFVCGDRGFYFNRPASRVSRRSPQRGIVEECCFRSCDLALLETYCATPAKSEAYRPSETLCGGELVDTLQFVCGDRGFYFNRPASRVSRRSPQRGIVEECCFRSCDLALLETYCATPAKSEAYRPSETLCGGELVDTLQFVCGDRGFYFNRPASRVSRRSPQRGIVEECCFRSCDLALLETYCATPAKSEAYRPSETLCGGELVDTLQFVCGDRGFYFNRPASRVSRRSPQRGIVEECCFRSCDLALLETYCATPAKSEAYRPSETLCGGELVDTLQFVCGDRGFYFNRPASRVSRRSPQRGIVEECCFRSCDLALLETYCATPAKSEAYRPSETLCGGELVDTLQFVCGDRGFYFNRPASRVSRRSPQRGIVEECCFRSCDLALLETYCATPAKSEAYRPSETLCGGELVDTLQFVCGDRGFYFNRPASRVSRRSPQRGIVEECCFRSCDLALLETYCATPAKSEAYRPSETLCGGELVDTLQFVCGDRGFYFNRPASRVSRRSPQRGIVEECCFRSCDLALLETYCATPAKSEAYRPSETLCGGELVDTLQFVCGDRGFYFNRPASRVSRRSPQRGIVEECCFRSCDLALLETYCATPAKSEAYRPSETLCGGELVDTLQFVCGDRGFYFNRPASRVSRRSPQRGIVEECCFRSCDLALLETYCATPAKSEAYRPSETLCGGELVDTLQFVCGDRGFYFNRPASRVSRRSPQRGIVEECCFRSCDLALLETYCATPAKSE

Organism: Homo sapiens (NCBI:txid9606)

Foldseek 3Di:
DDDPQLADAPPRLLVLLCVLQPPQDWAAAPPVDDDPPPDPHHHVNCCGHVHGHDSVRSSVGHPDDDPVD

CATH classification: 1.10.100.10

Solvent-accessible surface area: 5885 Å² total; per-residue (Å²): 145,169,138,123,70,60,65,30,54,50,54,108,1,53,92,36,0,64,176,21,0,22,120,189,20,57,99,61,41,150,65,101,70,235,135,61,241,220,80,128,100,194,6,0,35,81,62,0,45,142,177,62,16,86,117,61,62,1,86,96,18,19,53,57,111,98,175,111,207

GO terms:
  GO:0005515 protein binding (F, IPI)
  GO:0005576 extracellular region (C, EXP)
  GO:0005159 insulin-like growth factor receptor binding (F, TAS)
  GO:0071514 genomic imprinting (P, TAS)
  GO:0008286 insulin receptor signaling pathway (P, TAS)
  GO:0005159 insulin-like growth factor receptor binding (F, IMP)
  GO:0005576 extracellular region (C, TAS)
  GO:0031093 platelet alpha granule lumen (C, TAS)
  GO:0008083 growth factor activity (F, IDA)
  GO:0042104 positive regulation of activated T cell proliferation (P, IDA)
  GO:0043410 positive regulation of MAPK cascade (P, IDA)
  GO:0045840 positive regulation of mitotic nuclear division (P, IDA)
  GO:0051897 positive regulation of phosphatidylinositol 3-kinase/protein kinase B signal transduction (P, IDA)
  GO:0046628 positive regulation of insulin receptor signaling pathway (P, IDA)
  GO:0008284 positive regulation of cell population proliferation (P, IC)
  GO:0005158 insulin receptor binding (F, IPI)
  GO:0005178 integrin binding (F, IDA)
  GO:0008284 positive regulation of cell population proliferation (P, IDA)

Radius of gyration: 12.55 Å; Cα contacts (8 Å, |Δi|>4): 74; chains: 1; bounding box: 39×16×36 Å